Protein 3PJ0 (pdb70)

Radius of gyration: 49.43 Å; Cα contacts (8 Å, |Δi|>4): 3106; chains: 4; bounding box: 150×58×115 Å

InterPro domains:
  IPR001597 Aromatic amino acid beta-eliminating lyase/threonine aldolase [PF01212] (38-290)
  IPR015421 Pyridoxal phosphate-dependent transferase, major domain [G3DSA:3.40.640.10] (1-254)
  IPR015422 Pyridoxal phosphate-dependent transferase, small domain [G3DSA:3.90.1150.10] (255-358)
  IPR015424 Pyridoxal phosphate-dependent transferase [SSF53383] (33-311)

B-factor: mean 18.96, std 9.07, range [4.99, 57.11]

Solvent-accessible surface area: 55203 Å² total

Organism: Listeria monocytogenes serovar 1/2a (strain ATCC BAA-679 / EGD-e) (NCBI:txid169963)

Secondary structure (DSSP, 8-state):
--HHHHHHHHT-SEESSSSS--BHHHHHHHTTTS-TTPBPPBTTBSHHHHHHHHHHHHHHT-SEEEEES----HHHHHHHHHHHHT--EEEE-TT-HHHHSSTTHHHHHH--EEEEPS-TTS---HHHHHT-SS--SEEEEESSBGGGTSB---HHHHHHHHHHHHHHT-EEEEEETT-GGGHHHHT--HHHHHTT-SEEEEE------SS-EEEEE-HHHHHHHHHHHHHTT---S--HHHHHHHHHHHHHHTT--HHHHHHHHHHHHHHTSTTEEEESSS-S---EEEESS-HHHHHHHHHHHHHHH-EE--S--EEEETTEEEEE----TTGGGS-HHHHHHHHHHHHHH-/--HHHHHHHHH-SEESSBSS--BHHHHHHHHTTS-TTPBPPBTTBSHHHHHHHHHHHHHHT-SEEEEES----HHHHHHHHHHHHT--EEEE-TT-HHHHSSTTHHHHHH--EEEEPS-TTS---HHHHHTT-S--SEEEEESSBGGGTSB---HHHHHHHHHHHHHHT-EEEEEETTHHHHHHHHT--HHHHHTT-SEEEEE------SS-EEEEE-HHHHHHHHHHHHHTT---S--HHHHHHHHHHHHHHTT--HHHHHHHHHHHHHHTSTTEEEESSS-S---EEEESS-HHHHHHHHHHHHHHH-EE--S--EEEETTEEEEE--B-TTGGGS-HHHHHHHHHHHHHH-/-THHHHHHT-SEESSBSS--BHHHHHHHHTTS-TTPBPPBTTBSHHHHHHHHHHHHHHT-SEEEEES----HHHHHHHHHHHHT--EEEE-TT-HHHHSSTTHHHHHH--EEEEPS-TTS---HHHHHT--S--SEEEEESSBGGGTSB---HHHHHHHHHHHHHHT-EEEEEETT-GGGHHHHT--HHHHHTT-SEEEEE------SS-EEEEE-HHHHHHHHHHHHHTT---S--HHHHHHHHHHHHHHTT--HHHHHHHHHHHHHHTSTTEEEESSS-S---EEEESS-HHHHHHHHHHHHHHH-EE--S--EEEETTEEEEE--B-TTGGGS-HHHHHHHHHHH-/--HHHHHHHHH-SEESSBSS--BHHHHHHHTTTS-TTPBPPBTTBSHHHHHHHHHHHHHHT-SEEEEES----HHHHHHHHHHHHT--EEEE-TT-HHHHSSTTHHHHHH--EEEEPS-TTS---HHHHHT-SS--SEEEEESSBGGGTSB---HHHHHHHHHHHHHHT-EEEEEETT-GGGHHHHT--HHHHHTT-SEEEEE------SS-EEEEE-HHHHHHHHHHHHHTT---S--HHHHHHHHHHHHHHTT--HHHHHHHHHHHHHHTSTTEEEESSS-S---EEEESS-HHHHHHHHHHHHHHH-EE--S--EEEETTEEEEE--B-GGGGGS-HHHHHHHHHHHHHH-

Nearest PDB structures (foldseek):
  3pj0-assembly1_A  TM=9.987E-01  e=4.127E-66  Listeria monocytogenes
  3lws-assembly3_E  TM=9.883E-01  e=2.565E-49  Exiguobacterium sibiricum 255-15
  1lw5-assembly1_B  TM=8.109E-01  e=2.957E-19  Thermotoga maritima
  1jg8-assembly1_C  TM=8.253E-01  e=4.109E-19  Thermotoga maritima
  8pum-assembly1_A  TM=7.975E-01  e=2.128E-19  Mus musculus

Sequence (1411 aa):
GGTNTLKTSYQKKTPYKLGGNGPRRNVGVLTEALQNIDDNLESDIYGNGAVIEDFETKIAKILGKQSSAVFFPPSGTAQQIALRIWADRKKEENRRVAYHPLSHLEIHEQDGLKELQQITPLLLGTANQLLTIDDDIKSLREPVSSVLIELPQREIGGQLPAFEELEKISEYCHEQGISLHLDGARLWEITPFYQKSAEEICALFDSVYVSFYGIGGIAGAILAGNDDDFVQEAKIWKRRYGGDLISLYPYYILSADYYFEKRIGKAEYFEAAKGLLAERFNSSCSSGVKTVPEVPVSNFHVYFENSADEIGAILTKIQDEETGVGIISGYLQEEKSSADVCAFEVSSVGDAFAEIPAKNLELVFRCLEKELGTNTLKTSYQKKTPYKLGGNGPRNVGVLTEALQNIDDNLESDIYGNGAVIEDFETKIAKILGKQSSAVFFPSGTAQQIALRIWADRKKENRRVAYHPLSHLEIHEQDGLKELQQITPLLLGTTANQLLTIDDIKSSLREPVSSSVLIELPQREIGGQLPAFEEEELLEKISEEYCHEEQGISLHLDGARLWEITPFYQKSAEEICALFDDSVYVSFYGIGGIAAGAILAGNDDFVQEAKIIWKRRYGGDLISSLYPYYILSADYYFEKRIGKAEYFEEAAKGLAERFNSSCSGVKKTVPEVPVSNFHVYFENSADEIGAILTKIQDEETGVGISGYLQEKSADVCAFEVSVGDAFAEIPAKNLEELVFRCLLEKELNTLKTSYQKTPYKLGGNGPRRNVGVLTTEALQNIDDNLESDIYGNGAVIEDFETKIAKILGKQSSAVFFPSGTAQQIALRIWADRKENRRVAYHPPLSHLEIHEQDGLKELQQITPLLLGTANQLLTIDDIKSLREPVSSSVLIELPQREIGGQLPAFEEELEKISEYCHEQGISLHLDGARLWEITPFYQKSAEEICALFDSVYVSFYGIGGIAGAILAGNDDDFVVQEAKIWKRRYGGDLISLYPYYILSADYYFEKRIGKAEYFEAAKGLAERFNSCSGVKTVPEVPVSNFHVYFENSADEIGAILTKKIQDETGVVGISGYLQEKSADVCAFEVSVGDAFAEIPAKNLELVFRCLEGTNTLKTSYQQKTPYKLGGNGPRRNVGVLTEALQNIDDNLESDIYGNGAVIEDFETKIAKILGKQSSAVFFPSGTAQQIALRIWADRKKENRRRVAYHPLSHLEIHEQDGLKELQQITPLLLGTTANQLLTIDDIKSLREPVSSSVLIELPQREIGGQLPAFEELEKISEYCHEEQGISLHLDGARLWEITPFYQKSAEEICALFDSVYVSSFYGIGGIAGAILAGNDDFVQEAKIWKRRYGGDLLISLYPYYILSADYYFEKRIGKAEYFEAAKGLLAERRFNSCSGVKTVPEVPVSNFHVYFENSADEIGAILTKIQDETGVGISGYLQEKSADVCAFEVSVGDAFAEIPAKNLELVFRCLLEKEL

Structure (mmCIF, N/CA/C/O backbone):
data_3PJ0
#
_entry.id   3PJ0
#
_cell.length_a   85.593
_cell.length_b   96.642
_cell.length_c   99.478
_cell.angle_alpha   90.000
_cell.angle_beta   110.810
_cell.angle_gamma   90.000
#
_symmetry.space_group_name_H-M   'P 1 21 1'
#
loop_
_entity.id
_entity.type
_entity.pdbx_description
1 polymer 'Lmo0305 protein'
2 non-polymer (4R)-2-METHYLPENTANE-2,4-DIOL
3 non-polymer 'SODIUM ION'
4 non-polymer 'CHLORIDE ION'
5 non-polymer (4S)-2-METHYL-2,4-PENTANEDIOL
6 water water
#
loop_
_atom_site.group_PDB
_atom_site.id
_atom_site.type_symbol
_atom_site.label_atom_id
_atom_site.label_alt_id
_atom_site.label_comp_id
_atom_site.label_asym_id
_atom_site.label_entity_id
_atom_site.label_seq_id
_atom_site.pdbx_PDB_ins_code
_atom_site.Cartn_x
_atom_site.Cartn_y
_atom_site.Cartn_z
_atom_site.occupancy
_atom_site.B_iso_or_equiv
_atom_site.auth_seq_id
_atom_site.auth_comp_id
_atom_site.auth_asym_id
_atom_site.auth_atom_id
_atom_site.pdbx_PDB_model_num
ATOM 1 N N A GLY A 1 1 ? 39.150 70.807 46.662 0.50 36.49 0 GLY A N 1
ATOM 2 N N B GLY A 1 1 ? 41.221 71.577 47.281 0.50 37.98 0 GLY A N 1
ATOM 3 C CA A GLY A 1 1 ? 40.286 70.420 47.555 0.50 36.83 0 GLY A CA 1
ATOM 4 C CA B GLY A 1 1 ? 40.317 70.429 47.560 0.50 37.20 0 GLY A CA 1
ATOM 5 C C A GLY A 1 1 ? 40.967 69.147 47.082 0.50 36.31 0 GLY A C 1
ATOM 6 C C B GLY A 1 1 ? 40.955 69.138 47.089 0.50 36.55 0 GLY A C 1
ATOM 7 O O A GLY A 1 1 ? 40.814 68.755 45.926 0.50 35.89 0 GLY A O 1
ATOM 8 O O B GLY A 1 1 ? 40.760 68.725 45.946 0.50 36.07 0 GLY A O 1
ATOM 17 N N . THR A 1 3 ? 40.434 65.931 47.804 1.00 31.63 2 THR A N 1
ATOM 18 C CA . THR A 1 3 ? 39.466 64.902 47.453 1.00 29.99 2 THR A CA 1
ATOM 19 C C . THR A 1 3 ? 39.064 64.905 45.971 1.00 29.12 2 THR A C 1
ATOM 20 O O . THR A 1 3 ? 39.179 63.875 45.293 1.00 27.44 2 THR A O 1
ATOM 24 N N . ASN A 1 4 ? 38.608 66.058 45.479 1.00 28.05 3 ASN A N 1
ATOM 25 C CA . ASN A 1 4 ? 38.137 66.152 44.100 1.00 27.53 3 ASN A CA 1
ATOM 26 C C . ASN A 1 4 ? 39.279 66.121 43.067 1.00 26.80 3 ASN A C 1
ATOM 27 O O . ASN A 1 4 ? 39.124 65.570 41.982 1.00 25.53 3 ASN A O 1
ATOM 32 N N . THR A 1 5 ? 40.411 66.722 43.416 1.00 26.37 4 THR A N 1
ATOM 33 C CA . THR A 1 5 ? 41.590 66.732 42.545 1.00 26.22 4 THR A CA 1
ATOM 34 C C . THR A 1 5 ? 42.096 65.285 42.339 1.00 24.74 4 THR A C 1
ATOM 35 O O . THR A 1 5 ? 42.393 64.875 41.200 1.00 23.61 4 THR A O 1
ATOM 39 N N . LEU A 1 6 ? 42.171 64.514 43.429 1.00 23.64 5 LEU A N 1
ATOM 40 C CA . LEU A 1 6 ? 42.596 63.100 43.354 1.00 22.55 5 LEU A CA 1
ATOM 41 C C . LEU A 1 6 ? 41.617 62.278 42.532 1.00 22.62 5 LEU A C 1
ATOM 42 O O . LEU A 1 6 ? 42.015 61.485 41.686 1.00 21.80 5 LEU A O 1
ATOM 47 N N . LYS A 1 7 ? 40.323 62.461 42.800 1.00 23.25 6 LYS A N 1
ATOM 48 C CA . LYS A 1 7 ? 39.253 61.748 42.076 1.00 23.04 6 LYS A CA 1
ATOM 49 C C . LYS A 1 7 ? 39.379 61.989 40.567 1.00 22.69 6 LYS A C 1
ATOM 50 O O . LYS A 1 7 ? 39.339 61.054 39.770 1.00 21.15 6 LYS A O 1
ATOM 56 N N . THR A 1 8 ? 39.527 63.254 40.191 1.00 22.76 7 THR A N 1
ATOM 57 C CA . THR A 1 8 ? 39.632 63.656 38.789 1.00 23.34 7 THR A CA 1
ATOM 58 C C . THR A 1 8 ? 40.885 63.097 38.144 1.00 23.10 7 THR A C 1
ATOM 59 O O . THR A 1 8 ? 40.832 62.579 37.030 1.00 23.21 7 THR A O 1
ATOM 63 N N . SER A 1 9 ? 42.007 63.185 38.856 1.00 22.76 8 SER A N 1
ATOM 64 C CA . SER A 1 9 ? 43.272 62.641 38.364 1.00 22.91 8 SER A CA 1
ATOM 65 C C . SER A 1 9 ? 43.177 61.135 38.099 1.00 22.32 8 SER A C 1
ATOM 66 O O . SER A 1 9 ? 43.670 60.620 37.082 1.00 22.43 8 SER A O 1
ATOM 69 N N . TYR A 1 10 ? 42.560 60.434 39.036 1.00 21.77 9 TYR A N 1
ATOM 70 C CA . TYR A 1 10 ? 42.401 58.971 38.952 1.00 21.08 9 TYR A CA 1
ATOM 71 C C . TYR A 1 10 ? 41.491 58.592 37.803 1.00 21.45 9 TYR A C 1
ATOM 72 O O . TYR A 1 10 ? 41.809 57.682 37.007 1.00 20.18 9 TYR A O 1
ATOM 81 N N . GLN A 1 11 ? 40.349 59.273 37.729 1.00 21.16 10 GLN A N 1
ATOM 82 C CA . GLN A 1 11 ? 39.397 59.023 36.657 1.00 22.06 10 GLN A CA 1
ATOM 83 C C . GLN A 1 11 ? 40.004 59.203 35.237 1.00 22.40 10 GLN A C 1
ATOM 84 O O . GLN A 1 11 ? 39.617 58.468 34.330 1.00 23.60 10 GLN A O 1
ATOM 95 N N . LYS A 1 12 ? 40.999 60.079 35.079 1.00 22.35 11 LYS A N 1
ATOM 96 C CA A LYS A 1 12 ? 41.624 60.353 33.782 0.50 22.91 11 LYS A CA 1
ATOM 97 C CA B LYS A 1 12 ? 41.605 60.337 33.763 0.50 23.05 11 LYS A CA 1
ATOM 98 C C . LYS A 1 12 ? 42.708 59.356 33.375 1.00 22.68 11 LYS A C 1
ATOM 99 O O . LYS A 1 12 ? 43.181 59.381 32.228 1.00 22.83 11 LYS A O 1
ATOM 110 N N . THR A 1 13 ? 43.127 58.487 34.294 1.00 21.19 12 THR A N 1
ATOM 111 C CA . THR A 1 13 ? 44.232 57.575 33.968 1.00 20.03 12 THR A CA 1
ATOM 112 C C . THR A 1 13 ? 43.802 56.482 33.006 1.00 20.15 12 THR A C 1
ATOM 113 O O . THR A 1 13 ? 42.727 55.910 33.167 1.00 19.52 12 THR A O 1
ATOM 117 N N . PRO A 1 14 ? 44.630 56.197 31.989 1.00 20.62 13 PRO A N 1
ATOM 118 C CA . PRO A 1 14 ? 44.260 55.123 31.081 1.00 20.11 13 PRO A CA 1
ATOM 119 C C . PRO A 1 14 ? 44.490 53.744 31.714 1.00 19.41 13 PRO A C 1
ATOM 120 O O . PRO A 1 14 ? 43.768 52.783 31.393 1.00 18.76 13 PRO A O 1
ATOM 124 N N . TYR A 1 15 ? 45.469 53.659 32.618 1.00 18.09 14 TYR A N 1
ATOM 125 C CA . TYR A 1 15 ? 45.778 52.422 33.304 1.00 17.85 14 TYR A CA 1
ATOM 126 C C . TYR A 1 15 ? 45.406 52.470 34.797 1.00 16.49 14 TYR A C 1
ATOM 127 O O . TYR A 1 15 ? 45.354 53.540 35.405 1.00 16.00 14 TYR A O 1
ATOM 136 N N . LYS A 1 16 ? 45.174 51.295 35.379 1.00 15.86 15 LYS A N 1
ATOM 137 C CA . LYS A 1 16 ? 44.794 51.185 36.789 1.00 14.47 15 LYS A CA 1
ATOM 138 C C . LYS A 1 16 ? 45.533 50.022 37.477 1.00 13.86 15 LYS A C 1
ATOM 139 O O . LYS A 1 16 ? 45.666 48.943 36.898 1.00 12.71 15 LYS A O 1
ATOM 145 N N . LEU A 1 17 ? 46.019 50.238 38.702 1.00 13.54 16 LEU A N 1
ATOM 146 C CA . LEU A 1 17 ? 46.600 49.140 39.454 1.00 13.60 16 LEU A CA 1
ATOM 147 C C . LEU A 1 17 ? 45.463 48.168 39.825 1.00 12.94 16 LEU A C 1
ATOM 148 O O . LEU A 1 17 ? 45.597 46.961 39.698 1.00 13.39 16 LEU A O 1
ATOM 153 N N . GLY A 1 18 ? 44.326 48.707 40.259 1.00 13.28 17 GLY A N 1
ATOM 154 C CA . GLY A 1 18 ? 43.219 47.872 40.700 1.00 13.05 17 GLY A CA 1
ATOM 155 C C . GLY A 1 18 ? 42.101 47.642 39.711 1.00 13.29 17 GLY A C 1
ATOM 156 O O . GLY A 1 18 ? 41.971 48.365 38.709 1.00 14.20 17 GLY A O 1
ATOM 157 N N . GLY A 1 19 ? 41.295 46.626 40.004 1.00 13.33 18 GLY A N 1
ATOM 158 C CA . GLY A 1 19 ? 40.093 46.335 39.230 1.00 13.30 18 GLY A CA 1
ATOM 159 C C . GLY A 1 19 ? 40.211 45.623 37.902 1.00 14.56 18 GLY A C 1
ATOM 160 O O . GLY A 1 19 ? 41.293 45.161 37.507 1.00 12.83 18 GLY A O 1
ATOM 161 N N . ASN A 1 20 ? 39.065 45.556 37.212 1.00 15.15 19 ASN A N 1
ATOM 162 C CA . ASN A 1 20 ? 38.935 44.882 35.918 1.00 16.12 19 ASN A CA 1
ATOM 163 C C . ASN A 1 20 ? 38.483 45.823 34.828 1.00 16.50 19 ASN A C 1
ATOM 164 O O . ASN A 1 20 ? 37.763 45.416 33.916 1.00 19.03 19 ASN A O 1
ATOM 169 N N . GLY A 1 21 ? 38.869 47.081 34.908 1.00 16.66 20 GLY A N 1
ATOM 170 C CA . GLY A 1 21 ? 38.471 48.052 33.917 1.00 16.54 20 GLY A CA 1
ATOM 171 C C . GLY A 1 21 ? 37.092 48.652 34.170 1.00 15.79 20 GLY A C 1
ATOM 172 O O . GLY A 1 21 ? 36.427 48.325 35.148 1.00 14.04 20 GLY A O 1
ATOM 173 N N . PRO A 1 22 ? 36.648 49.502 33.256 1.00 15.53 21 PRO A N 1
ATOM 174 C CA . PRO A 1 22 ? 35.360 50.191 33.462 1.00 15.73 21 PRO A CA 1
ATOM 175 C C . PRO A 1 22 ? 34.110 49.324 33.640 1.00 14.02 21 PRO A C 1
ATOM 176 O O . PRO A 1 22 ? 33.961 48.328 32.946 1.00 13.62 21 PRO A O 1
ATOM 180 N N . ARG A 1 23 ? 33.235 49.701 34.576 1.00 12.73 22 ARG A N 1
ATOM 181 C CA A ARG A 1 23 ? 31.960 49.025 34.775 0.50 12.77 22 ARG A CA 1
ATOM 182 C CA B ARG A 1 23 ? 31.960 49.013 34.754 0.50 12.88 22 ARG A CA 1
ATOM 183 C C . ARG A 1 23 ? 30.994 49.726 33.834 1.00 12.13 22 ARG A C 1
ATOM 184 O O . ARG A 1 23 ? 30.381 50.720 34.204 1.00 11.43 22 ARG A O 1
ATOM 199 N N . ASN A 1 24 ? 30.918 49.239 32.608 1.00 11.69 23 ASN A N 1
ATOM 200 C CA . ASN A 1 24 ? 30.059 49.843 31.587 1.00 11.24 23 ASN A CA 1
ATOM 201 C C . ASN A 1 24 ? 29.181 48.814 30.933 1.00 10.55 23 ASN A C 1
ATOM 202 O O . ASN A 1 24 ? 29.297 47.623 31.221 1.00 10.73 23 ASN A O 1
ATOM 207 N N . VAL A 1 25 ? 28.293 49.258 30.047 1.00 10.75 24 VAL A N 1
ATOM 208 C CA . VAL A 1 25 ? 27.348 48.320 29.400 1.00 10.81 24 VAL A CA 1
ATOM 209 C C . VAL A 1 25 ? 28.026 47.209 28.580 1.00 10.89 24 VAL A C 1
ATOM 210 O O . VAL A 1 25 ? 27.529 46.076 28.514 1.00 10.93 24 VAL A O 1
ATOM 214 N N . GLY A 1 26 ? 29.184 47.535 28.017 1.00 11.72 25 GLY A N 1
ATOM 215 C CA . GLY A 1 26 ? 30.047 46.566 27.296 1.00 12.58 25 GLY A CA 1
ATOM 216 C C . GLY A 1 26 ? 30.380 45.307 28.090 1.00 12.42 25 GLY A C 1
ATOM 217 O O . GLY A 1 26 ? 30.629 44.251 27.515 1.00 13.01 25 GLY A O 1
ATOM 218 N N . VAL A 1 27 ? 30.358 45.390 29.422 1.00 11.69 26 VAL A N 1
ATOM 219 C CA . VAL A 1 27 ? 30.618 44.215 30.244 1.00 11.31 26 VAL A CA 1
ATOM 220 C C . VAL A 1 27 ? 29.505 43.178 29.992 1.00 11.06 26 VAL A C 1
ATOM 221 O O . VAL A 1 27 ? 29.750 41.968 29.866 1.00 11.60 26 VAL A O 1
ATOM 225 N N . LEU A 1 28 ? 28.274 43.664 29.890 1.00 10.54 27 LEU A N 1
ATOM 226 C CA . LEU A 1 28 ? 27.110 42.804 29.620 1.00 10.08 27 LEU A CA 1
ATOM 227 C C . LEU A 1 28 ? 27.077 42.330 28.162 1.00 10.54 27 LEU A C 1
ATOM 228 O O . LEU A 1 28 ? 26.857 41.151 27.880 1.00 9.27 27 LEU A O 1
ATOM 233 N N . THR A 1 29 ? 27.267 43.244 27.222 1.00 11.23 28 THR A N 1
ATOM 234 C CA . THR A 1 29 ? 27.203 42.860 25.799 1.00 12.02 28 THR A CA 1
ATOM 235 C C . THR A 1 29 ? 28.288 41.805 25.490 1.00 12.28 28 THR A C 1
ATOM 236 O O . THR A 1 29 ? 28.018 40.838 24.765 1.00 11.85 28 THR A O 1
ATOM 240 N N . GLU A 1 30 ? 29.473 41.937 26.087 1.00 12.13 29 GLU A N 1
ATOM 241 C CA . GLU A 1 30 ? 30.525 40.909 25.888 1.00 12.19 29 GLU A CA 1
ATOM 242 C C . GLU A 1 30 ? 30.039 39.539 26.379 1.00 11.93 29 GLU A C 1
ATOM 243 O O . GLU A 1 30 ? 30.224 38.508 25.699 1.00 10.94 29 GLU A O 1
ATOM 249 N N . ALA A 1 31 ? 29.398 39.519 27.550 1.00 11.16 30 ALA A N 1
ATOM 250 C CA . ALA A 1 31 ? 28.900 38.269 28.106 1.00 10.95 30 ALA A CA 1
ATOM 251 C C . ALA A 1 31 ? 27.829 37.621 27.229 1.00 11.32 30 ALA A C 1
ATOM 252 O O . ALA A 1 31 ? 27.682 36.397 27.256 1.00 11.71 30 ALA A O 1
ATOM 254 N N . LEU A 1 32 ? 27.090 38.421 26.475 1.00 10.51 31 LEU A N 1
ATOM 255 C CA . LEU A 1 32 ? 25.996 37.897 25.636 1.00 11.26 31 LEU A CA 1
ATOM 256 C C . LEU A 1 32 ? 26.432 37.479 24.236 1.00 11.57 31 LEU A C 1
ATOM 257 O O . LEU A 1 32 ? 25.618 36.988 23.464 1.00 11.76 31 LEU A O 1
ATOM 262 N N . GLN A 1 33 ? 27.717 37.644 23.914 1.00 11.90 32 GLN A N 1
ATOM 263 C CA . GLN A 1 33 ? 28.179 37.344 22.553 1.00 12.83 32 GLN A CA 1
ATOM 264 C C . GLN A 1 33 ? 27.887 35.925 22.134 1.00 12.20 32 GLN A C 1
ATOM 265 O O . GLN A 1 33 ? 27.469 35.697 20.994 1.00 11.38 32 GLN A O 1
ATOM 271 N N . ASN A 1 34 ? 28.159 34.973 23.026 1.00 12.39 33 ASN A N 1
ATOM 272 C CA . ASN A 1 34 ? 27.981 33.551 22.680 1.00 12.86 33 ASN A CA 1
ATOM 273 C C . ASN A 1 34 ? 26.616 32.956 23.030 1.00 12.40 33 ASN A C 1
ATOM 274 O O . ASN A 1 34 ? 26.416 31.755 22.875 1.00 13.24 33 ASN A O 1
ATOM 279 N N . ILE A 1 35 ? 25.685 33.795 23.466 1.00 12.82 34 ILE A N 1
ATOM 280 C CA . ILE A 1 35 ? 24.356 33.360 23.913 1.00 12.35 34 ILE A CA 1
ATOM 281 C C . ILE A 1 35 ? 23.327 33.503 22.784 1.00 13.07 34 ILE A C 1
ATOM 282 O O . ILE A 1 35 ? 23.260 34.521 22.113 1.00 13.87 34 ILE A O 1
ATOM 287 N N . ASP A 1 36 ? 22.528 32.462 22.591 1.00 13.71 35 ASP A N 1
ATOM 288 C CA . ASP A 1 36 ? 21.489 32.434 21.562 1.00 15.10 35 ASP A CA 1
ATOM 289 C C . ASP A 1 36 ? 20.311 33.323 21.988 1.00 14.95 35 ASP A C 1
ATOM 290 O O . ASP A 1 36 ? 19.836 33.224 23.121 1.00 14.61 35 ASP A O 1
ATOM 295 N N . ASP A 1 37 ? 19.882 34.236 21.115 1.00 14.93 36 ASP A N 1
ATOM 296 C CA . ASP A 1 37 ? 18.741 35.109 21.449 1.00 14.80 36 ASP A CA 1
ATOM 297 C C . ASP A 1 37 ? 17.466 34.323 21.775 1.00 14.82 36 ASP A C 1
ATOM 298 O O . ASP A 1 37 ? 16.562 34.850 22.442 1.00 13.56 36 ASP A O 1
ATOM 303 N N . ASN A 1 38 ? 17.378 33.085 21.291 1.00 14.72 37 ASN A N 1
ATOM 304 C CA . ASN A 1 38 ? 16.221 32.230 21.564 1.00 15.32 37 ASN A CA 1
ATOM 305 C C . ASN A 1 38 ? 16.288 31.494 22.883 1.00 14.11 37 ASN A C 1
ATOM 306 O O . ASN A 1 38 ? 15.350 30.767 23.205 1.00 13.10 37 ASN A O 1
ATOM 311 N N . LEU A 1 39 ? 17.368 31.682 23.658 1.00 12.85 38 LEU A N 1
ATOM 312 C CA . LEU A 1 39 ? 17.482 31.034 24.956 1.00 13.08 38 LEU A CA 1
ATOM 313 C C . LEU A 1 39 ? 16.382 31.553 25.857 1.00 13.04 38 LEU A C 1
ATOM 314 O O . LEU A 1 39 ? 16.223 32.767 26.003 1.00 12.03 38 LEU A O 1
ATOM 319 N N . GLU A 1 40 ? 15.631 30.633 26.463 1.00 12.99 39 GLU A N 1
ATOM 320 C CA . GLU A 1 40 ? 14.519 31.030 27.285 1.00 13.91 39 GLU A CA 1
ATOM 321 C C . GLU A 1 40 ? 14.970 31.566 28.634 1.00 12.38 39 GLU A C 1
ATOM 322 O O . GLU A 1 40 ? 15.871 31.050 29.264 1.00 12.20 39 GLU A O 1
ATOM 328 N N . SER A 1 41 ? 14.272 32.601 29.069 1.00 12.06 40 SER A N 1
ATOM 329 C CA . SER A 1 41 ? 14.478 33.153 30.363 1.00 11.68 40 SER A CA 1
ATOM 330 C C . SER A 1 41 ? 14.067 32.158 31.444 1.00 11.07 40 SER A C 1
ATOM 331 O O . SER A 1 41 ? 13.146 31.336 31.261 1.00 11.04 40 SER A O 1
ATOM 334 N N . ASP A 1 42 ? 14.767 32.266 32.565 1.00 10.96 41 ASP A N 1
ATOM 335 C CA . ASP A 1 42 ? 14.340 31.623 33.799 1.00 11.50 41 ASP A CA 1
ATOM 336 C C . ASP A 1 42 ? 12.985 32.287 34.157 1.00 12.16 41 ASP A C 1
ATOM 337 O O . ASP A 1 42 ? 12.696 33.415 33.700 1.00 12.82 41 ASP A O 1
ATOM 342 N N . ILE A 1 43 ? 12.164 31.593 34.952 1.00 11.79 42 ILE A N 1
ATOM 343 C CA . ILE A 1 43 ? 10.855 32.064 35.375 1.00 11.95 42 ILE A CA 1
ATOM 344 C C . ILE A 1 43 ? 10.692 31.828 36.902 1.00 11.86 42 ILE A C 1
ATOM 345 O O . ILE A 1 43 ? 10.577 30.676 37.356 1.00 10.54 42 ILE A O 1
ATOM 350 N N . TYR A 1 44 ? 10.742 32.914 37.673 1.00 10.93 43 TYR A N 1
ATOM 351 C CA . TYR A 1 44 ? 10.599 32.870 39.139 1.00 11.35 43 TYR A CA 1
ATOM 352 C C . TYR A 1 44 ? 11.364 31.723 39.786 1.00 11.13 43 TYR A C 1
ATOM 353 O O . TYR A 1 44 ? 10.779 30.876 40.467 1.00 9.98 43 TYR A O 1
ATOM 362 N N . GLY A 1 45 ? 12.678 31.687 39.550 1.00 11.48 44 GLY A N 1
ATOM 363 C CA . GLY A 1 45 ? 13.526 30.685 40.164 1.00 12.32 44 GLY A CA 1
ATOM 364 C C . GLY A 1 45 ? 13.665 29.325 39.491 1.00 13.53 44 GLY A C 1
ATOM 365 O O . GLY A 1 45 ? 14.454 28.511 39.945 1.00 13.56 44 GLY A O 1
ATOM 366 N N . ASN A 1 46 ? 12.955 29.110 38.388 1.00 14.16 45 ASN A N 1
ATOM 367 C CA . ASN A 1 46 ? 12.983 27.843 37.678 1.00 15.33 45 ASN A CA 1
ATOM 368 C C . ASN A 1 46 ? 13.417 28.021 36.240 1.00 14.33 45 ASN A C 1
ATOM 369 O O . ASN A 1 46 ? 13.353 29.106 35.708 1.00 13.50 45 ASN A O 1
ATOM 374 N N . GLY A 1 47 ? 13.817 26.930 35.608 1.00 14.09 46 GLY A N 1
ATOM 375 C CA . GLY A 1 47 ? 14.270 26.977 34.229 1.00 13.96 46 GLY A CA 1
ATOM 376 C C . GLY A 1 47 ? 15.733 26.624 34.081 1.00 13.75 46 GLY A C 1
ATOM 377 O O . GLY A 1 47 ? 16.553 26.939 34.949 1.00 12.51 46 GLY A O 1
ATOM 378 N N . ALA A 1 48 ? 16.095 26.034 32.946 1.00 14.06 47 ALA A N 1
ATOM 379 C CA . ALA A 1 48 ? 17.482 25.595 32.771 1.00 13.53 47 ALA A CA 1
ATOM 380 C C . ALA A 1 48 ? 18.536 26.665 33.054 1.00 13.30 47 ALA A C 1
ATOM 381 O O . ALA A 1 48 ? 19.530 26.378 33.707 1.00 13.39 47 ALA A O 1
ATOM 383 N N . VAL A 1 49 ? 18.327 27.901 32.594 1.00 12.16 48 VAL A N 1
ATOM 384 C CA . VAL A 1 49 ? 19.388 28.901 32.733 1.00 12.01 48 VAL A CA 1
ATOM 385 C C . VAL A 1 49 ? 19.783 29.115 34.207 1.00 11.25 48 VAL A C 1
ATOM 386 O O . VAL A 1 49 ? 20.969 29.167 34.497 1.00 10.48 48 VAL A O 1
ATOM 390 N N . ILE A 1 50 ? 18.804 29.176 35.115 1.00 10.41 49 ILE A N 1
ATOM 391 C CA . ILE A 1 50 ? 19.098 29.356 36.531 1.00 11.08 49 ILE A CA 1
ATOM 392 C C . ILE A 1 50 ? 19.452 28.033 37.215 1.00 11.73 49 ILE A C 1
ATOM 393 O O . ILE A 1 50 ? 20.421 27.956 37.977 1.00 12.24 49 ILE A O 1
ATOM 402 N N . GLU A 1 51 ? 18.697 26.982 36.936 1.00 12.85 50 GLU A N 1
ATOM 403 C CA . GLU A 1 51 ? 18.936 25.678 37.575 1.00 13.25 50 GLU A CA 1
ATOM 404 C C . GLU A 1 51 ? 20.297 25.093 37.248 1.00 12.98 50 GLU A C 1
ATOM 405 O O . GLU A 1 51 ? 20.960 24.541 38.139 1.00 12.44 50 GLU A O 1
ATOM 411 N N . ASP A 1 52 ? 20.724 25.202 35.988 1.00 12.95 51 ASP A N 1
ATOM 412 C CA . ASP A 1 52 ? 22.034 24.709 35.602 1.00 13.94 51 ASP A CA 1
ATOM 413 C C . ASP A 1 52 ? 23.154 25.475 36.319 1.00 13.41 51 ASP A C 1
ATOM 414 O O . ASP A 1 52 ? 24.140 24.870 36.712 1.00 12.78 51 ASP A O 1
ATOM 419 N N . PHE A 1 53 ? 23.005 26.796 36.477 1.00 12.06 52 PHE A N 1
ATOM 420 C CA . PHE A 1 53 ? 24.052 27.575 37.138 1.00 11.68 52 PHE A CA 1
ATOM 421 C C . PHE A 1 53 ? 24.108 27.231 38.618 1.00 10.61 52 PHE A C 1
ATOM 422 O O . PHE A 1 53 ? 25.192 27.070 39.190 1.00 10.22 52 PHE A O 1
ATOM 430 N N . GLU A 1 54 ? 22.952 27.121 39.250 1.00 11.13 53 GLU A N 1
ATOM 431 C CA . GLU A 1 54 ? 22.910 26.706 40.665 1.00 11.10 53 GLU A CA 1
ATOM 432 C C . GLU A 1 54 ? 23.585 25.336 40.859 1.00 11.04 53 GLU A C 1
ATOM 433 O O . GLU A 1 54 ? 24.439 25.163 41.727 1.00 10.68 53 GLU A O 1
ATOM 439 N N . THR A 1 55 ? 23.227 24.379 40.013 1.00 11.49 54 THR A N 1
ATOM 440 C CA . THR A 1 55 ? 23.810 22.997 40.113 1.00 11.85 54 THR A CA 1
ATOM 441 C C . THR A 1 55 ? 25.334 23.012 39.943 1.00 11.42 54 THR A C 1
ATOM 442 O O . THR A 1 55 ? 26.060 22.367 40.687 1.00 11.22 54 THR A O 1
ATOM 446 N N . LYS A 1 56 ? 25.809 23.807 38.995 1.00 12.05 55 LYS A N 1
ATOM 447 C CA . LYS A 1 56 ? 27.241 23.946 38.730 1.00 11.82 55 LYS A CA 1
ATOM 448 C C . LYS A 1 56 ? 28.044 24.536 39.900 1.00 11.83 55 LYS A C 1
ATOM 449 O O . LYS A 1 56 ? 29.119 24.029 40.255 1.00 11.17 55 LYS A O 1
ATOM 455 N N . ILE A 1 57 ? 27.539 25.615 40.484 1.00 10.74 56 ILE A N 1
ATOM 456 C CA . ILE A 1 57 ? 28.244 26.256 41.590 1.00 11.00 56 ILE A CA 1
ATOM 457 C C . ILE A 1 57 ? 28.096 25.390 42.839 1.00 10.92 56 ILE A C 1
ATOM 458 O O . ILE A 1 57 ? 29.043 25.244 43.609 1.00 11.32 56 ILE A O 1
ATOM 463 N N . ALA A 1 58 ? 26.942 24.755 43.020 1.00 11.24 57 ALA A N 1
ATOM 464 C CA . ALA A 1 58 ? 26.794 23.853 44.158 1.00 11.82 57 ALA A CA 1
ATOM 465 C C . ALA A 1 58 ? 27.862 22.751 44.086 1.00 12.69 57 ALA A C 1
ATOM 466 O O . ALA A 1 58 ? 28.485 22.452 45.088 1.00 12.93 57 ALA A O 1
ATOM 468 N N . LYS A 1 59 ? 28.086 22.175 42.906 1.00 13.18 58 LYS A N 1
ATOM 469 C CA . LYS A 1 59 ? 29.106 21.126 42.744 1.00 14.26 58 LYS A CA 1
ATOM 470 C C . LYS A 1 59 ? 30.539 21.652 43.031 1.00 13.56 58 LYS A C 1
ATOM 471 O O . LYS A 1 59 ? 31.338 20.993 43.709 1.00 12.26 58 LYS A O 1
ATOM 477 N N . ILE A 1 60 ? 30.841 22.854 42.537 1.00 12.99 59 ILE A N 1
ATOM 478 C CA . ILE A 1 60 ? 32.146 23.501 42.793 1.00 12.68 59 ILE A CA 1
ATOM 479 C C . ILE A 1 60 ? 32.386 23.782 44.298 1.00 11.74 59 ILE A C 1
ATOM 480 O O . ILE A 1 60 ? 33.491 23.647 44.797 1.00 10.77 59 ILE A O 1
ATOM 485 N N . LEU A 1 61 ? 31.322 24.107 45.012 1.00 11.32 60 LEU A N 1
ATOM 486 C CA . LEU A 1 61 ? 31.408 24.344 46.444 1.00 11.20 60 LEU A CA 1
ATOM 487 C C . LEU A 1 61 ? 31.205 23.103 47.302 1.00 11.25 60 LEU A C 1
ATOM 488 O O . LEU A 1 61 ? 31.345 23.166 48.539 1.00 10.12 60 LEU A O 1
ATOM 493 N N . GLY A 1 62 ? 30.932 21.963 46.664 1.00 11.33 61 GLY A N 1
ATOM 494 C CA . GLY A 1 62 ? 30.736 20.692 47.389 1.00 12.25 61 GLY A CA 1
ATOM 495 C C . GLY A 1 62 ? 29.503 20.646 48.284 1.00 12.03 61 GLY A C 1
ATOM 496 O O . GLY A 1 62 ? 29.498 19.976 49.313 1.00 12.96 61 GLY A O 1
ATOM 497 N N . LYS A 1 63 ? 28.446 21.332 47.875 1.00 11.63 62 LYS A N 1
ATOM 498 C CA . LYS A 1 63 ? 27.196 21.371 48.636 1.00 11.76 62 LYS A CA 1
ATOM 499 C C . LYS A 1 63 ? 26.075 20.689 47.842 1.00 12.15 62 LYS A C 1
ATOM 500 O O . LYS A 1 63 ? 26.150 20.564 46.606 1.00 12.48 62 LYS A O 1
ATOM 506 N N . GLN A 1 64 ? 25.040 20.244 48.546 1.00 12.02 63 GLN A N 1
ATOM 507 C CA . GLN A 1 64 ? 23.927 19.546 47.901 1.00 12.53 63 GLN A CA 1
ATOM 508 C C . GLN A 1 64 ? 23.165 20.418 46.901 1.00 12.18 63 GLN A C 1
ATOM 509 O O . GLN A 1 64 ? 22.779 19.963 45.829 1.00 12.13 63 GLN A O 1
ATOM 515 N N A SER A 1 65 ? 22.937 21.677 47.249 0.50 11.59 64 SER A N 1
ATOM 516 N N B SER A 1 65 ? 22.932 21.671 47.286 0.50 11.34 64 SER A N 1
ATOM 517 C CA A SER A 1 65 ? 22.249 22.557 46.332 0.50 11.33 64 SER A CA 1
ATOM 518 C CA B SER A 1 65 ? 22.131 22.577 46.492 0.50 10.89 64 SER A CA 1
ATOM 519 C C A SER A 1 65 ? 22.561 24.008 46.639 0.50 11.40 64 SER A C 1
ATOM 520 C C B SER A 1 65 ? 22.633 24.007 46.601 0.50 11.14 64 SER A C 1
ATOM 521 O O A SER A 1 65 ? 23.234 24.336 47.628 0.50 10.43 64 SER A O 1
ATOM 522 O O B SER A 1 65 ? 23.529 24.317 47.404 0.50 10.00 64 SER A O 1
ATOM 527 N N . ALA A 1 66 ? 22.057 24.871 45.773 1.00 11.05 65 ALA A N 1
ATOM 528 C CA . ALA A 1 66 ? 22.349 26.302 45.830 1.00 11.25 65 ALA A CA 1
ATOM 529 C C . ALA A 1 66 ? 21.193 27.072 45.256 1.00 11.57 65 ALA A C 1
ATOM 530 O O . ALA A 1 66 ? 20.354 26.514 44.530 1.00 11.35 65 ALA A O 1
ATOM 532 N N . VAL A 1 67 ? 21.161 28.362 45.593 1.00 11.72 66 VAL A N 1
ATOM 533 C CA . VAL A 1 67 ? 20.147 29.260 45.095 1.00 11.55 66 VAL A CA 1
ATOM 534 C C . VAL A 1 67 ? 20.828 30.545 44.650 1.00 11.04 66 VAL A C 1
ATOM 535 O O . VAL A 1 67 ? 21.659 31.134 45.372 1.00 9.79 66 VAL A O 1
ATOM 539 N N . PHE A 1 68 ? 20.473 30.976 43.450 1.00 10.82 67 PHE A N 1
ATOM 540 C CA . PHE A 1 68 ? 20.997 32.217 42.930 1.00 10.25 67 PHE A CA 1
ATOM 541 C C . PHE A 1 68 ? 20.198 33.408 43.476 1.00 11.20 67 PHE A C 1
ATOM 542 O O . PHE A 1 68 ? 18.965 33.492 43.304 1.00 10.75 67 PHE A O 1
ATOM 550 N N . PHE A 1 69 ? 20.916 34.344 44.100 1.00 10.77 68 PHE A N 1
ATOM 551 C CA . PHE A 1 69 ? 20.345 35.552 44.693 1.00 10.29 68 PHE A CA 1
ATOM 552 C C . PHE A 1 69 ? 20.782 36.854 44.014 1.00 10.13 68 PHE A C 1
ATOM 553 O O . PHE A 1 69 ? 21.906 36.953 43.575 1.00 10.69 68 PHE A O 1
ATOM 561 N N A PRO A 1 70 ? 19.892 37.858 43.948 0.67 10.21 69 PRO A N 1
ATOM 562 N N B PRO A 1 70 ? 19.897 37.864 43.957 0.33 10.05 69 PRO A N 1
ATOM 563 C CA A PRO A 1 70 ? 20.346 39.123 43.369 0.67 9.86 69 PRO A CA 1
ATOM 564 C CA B PRO A 1 70 ? 20.353 39.122 43.365 0.33 9.80 69 PRO A CA 1
ATOM 565 C C A PRO A 1 70 ? 21.503 39.752 44.155 0.67 9.71 69 PRO A C 1
ATOM 566 C C B PRO A 1 70 ? 21.498 39.764 44.155 0.33 9.67 69 PRO A C 1
ATOM 567 O O A PRO A 1 70 ? 22.313 40.478 43.579 0.67 9.95 69 PRO A O 1
ATOM 568 O O B PRO A 1 70 ? 22.299 40.501 43.579 0.33 9.77 69 PRO A O 1
ATOM 575 N N . SER A 1 71 ? 21.569 39.499 45.459 1.00 9.35 70 SER A N 1
ATOM 576 C CA . SER A 1 71 ? 22.616 40.064 46.293 1.00 9.58 70 SER A CA 1
ATOM 577 C C . SER A 1 71 ? 22.992 39.202 47.484 1.00 10.13 70 SER A C 1
ATOM 578 O O . SER A 1 71 ? 22.188 38.388 47.989 1.00 9.51 70 SER A O 1
ATOM 581 N N . GLY A 1 72 ? 24.234 39.399 47.923 1.00 8.99 71 GLY A N 1
ATOM 582 C CA . GLY A 1 72 ? 24.737 38.806 49.137 1.00 9.52 71 GLY A CA 1
ATOM 583 C C . GLY A 1 72 ? 24.078 39.418 50.364 1.00 9.47 71 GLY A C 1
ATOM 584 O O . GLY A 1 72 ? 23.932 38.732 51.362 1.00 9.52 71 GLY A O 1
ATOM 585 N N . THR A 1 73 ? 23.731 40.710 50.308 1.00 9.92 72 THR A N 1
ATOM 586 C CA . THR A 1 73 ? 23.041 41.365 51.415 1.00 10.02 72 THR A CA 1
ATOM 587 C C . THR A 1 73 ? 21.758 40.588 51.759 1.00 9.18 72 THR A C 1
ATOM 588 O O . THR A 1 73 ? 21.525 40.235 52.905 1.00 9.78 72 THR A O 1
ATOM 600 N N . ALA A 1 75 ? 21.025 37.441 50.736 1.00 8.99 74 ALA A N 1
ATOM 601 C CA . ALA A 1 75 ? 21.324 36.014 50.962 1.00 9.27 74 ALA A CA 1
ATOM 602 C C . ALA A 1 75 ? 21.831 35.677 52.357 1.00 9.29 74 ALA A C 1
ATOM 603 O O . ALA A 1 75 ? 21.401 34.670 52.940 1.00 9.69 74 ALA A O 1
ATOM 605 N N . GLN A 1 76 ? 22.695 36.533 52.911 1.00 9.24 75 GLN A N 1
ATOM 606 C CA . GLN A 1 76 ? 23.332 36.261 54.220 1.00 9.10 75 GLN A CA 1
ATOM 607 C C . GLN A 1 76 ? 22.416 36.537 55.415 1.00 9.38 75 GLN A C 1
ATOM 608 O O . GLN A 1 76 ? 22.431 35.767 56.363 1.00 8.98 75 GLN A O 1
ATOM 614 N N . GLN A 1 77 ? 21.624 37.615 55.359 1.00 9.54 76 GLN A N 1
ATOM 615 C CA . GLN A 1 77 ? 20.606 37.852 56.407 1.00 10.47 76 GLN A CA 1
ATOM 616 C C . GLN A 1 77 ? 19.672 36.624 56.495 1.00 10.00 76 GLN A C 1
ATOM 617 O O . GLN A 1 77 ? 19.283 36.175 57.591 1.00 9.94 76 GLN A O 1
ATOM 623 N N . ILE A 1 78 ? 19.283 36.113 55.323 1.00 9.24 77 ILE A N 1
ATOM 624 C CA . ILE A 1 78 ? 18.439 34.915 55.228 1.00 9.58 77 ILE A CA 1
ATOM 625 C C . ILE A 1 78 ? 19.127 33.673 55.801 1.00 9.62 77 ILE A C 1
ATOM 626 O O . ILE A 1 78 ? 18.500 32.917 56.567 1.00 8.88 77 ILE A O 1
ATOM 631 N N . ALA A 1 79 ? 20.413 33.472 55.497 1.00 8.89 78 ALA A N 1
ATOM 632 C CA . ALA A 1 79 ? 21.134 32.309 56.004 1.00 9.32 78 ALA A CA 1
ATOM 633 C C . ALA A 1 79 ? 21.104 32.314 57.537 1.00 9.24 78 ALA A C 1
ATOM 634 O O . ALA A 1 79 ? 20.789 31.291 58.158 1.00 8.87 78 ALA A O 1
ATOM 636 N N . LEU A 1 80 ? 21.432 33.458 58.141 1.00 8.66 79 LEU A N 1
ATOM 637 C CA . LEU A 1 80 ? 21.500 33.579 59.607 1.00 9.08 79 LEU A CA 1
ATOM 638 C C . LEU A 1 80 ? 20.117 33.384 60.256 1.00 9.88 79 LEU A C 1
ATOM 639 O O . LEU A 1 80 ? 20.025 32.742 61.332 1.00 9.75 79 LEU A O 1
ATOM 644 N N . ARG A 1 81 ? 19.061 33.890 59.620 1.00 8.67 80 ARG A N 1
ATOM 645 C CA . ARG A 1 81 ? 17.686 33.629 60.118 1.00 9.29 80 ARG A CA 1
ATOM 646 C C . ARG A 1 81 ? 17.311 32.136 60.115 1.00 9.28 80 ARG A C 1
ATOM 647 O O . ARG A 1 81 ? 16.719 31.626 61.068 1.00 8.86 80 ARG A O 1
ATOM 655 N N . ILE A 1 82 ? 17.644 31.429 59.036 1.00 8.79 81 ILE A N 1
ATOM 656 C CA . ILE A 1 82 ? 17.357 30.019 58.970 1.00 9.53 81 ILE A CA 1
ATOM 657 C C . ILE A 1 82 ? 18.057 29.290 60.128 1.00 9.72 81 ILE A C 1
ATOM 658 O O . ILE A 1 82 ? 17.415 28.501 60.836 1.00 10.66 81 ILE A O 1
ATOM 663 N N . TRP A 1 83 ? 19.350 29.561 60.353 1.00 9.56 82 TRP A N 1
ATOM 664 C CA . TRP A 1 83 ? 20.059 28.899 61.459 1.00 9.26 82 TRP A CA 1
ATOM 665 C C . TRP A 1 83 ? 19.505 29.341 62.824 1.00 10.31 82 TRP A C 1
ATOM 666 O O . TRP A 1 83 ? 19.430 28.536 63.715 1.00 11.03 82 TRP A O 1
ATOM 677 N N . ALA A 1 84 ? 19.082 30.604 62.967 1.00 9.82 83 ALA A N 1
ATOM 678 C CA . ALA A 1 84 ? 18.482 31.068 64.227 1.00 11.09 83 ALA A CA 1
ATOM 679 C C . ALA A 1 84 ? 17.193 30.288 64.533 1.00 11.53 83 ALA A C 1
ATOM 680 O O . ALA A 1 84 ? 16.946 29.876 65.695 1.00 12.17 83 ALA A O 1
ATOM 682 N N . ASP A 1 85 ? 16.381 30.073 63.495 1.00 10.67 84 ASP A N 1
ATOM 683 C CA . ASP A 1 85 ? 15.166 29.282 63.637 1.00 12.17 84 ASP A CA 1
ATOM 684 C C . ASP A 1 85 ? 15.442 27.822 64.005 1.00 12.49 84 ASP A C 1
ATOM 685 O O . ASP A 1 85 ? 14.747 27.275 64.836 1.00 12.84 84 ASP A O 1
ATOM 690 N N . ARG A 1 86 ? 16.432 27.194 63.375 1.00 12.69 85 ARG A N 1
ATOM 691 C CA . ARG A 1 86 ? 16.810 25.803 63.689 1.00 13.74 85 ARG A CA 1
ATOM 692 C C . ARG A 1 86 ? 17.282 25.632 65.142 1.00 14.92 85 ARG A C 1
ATOM 693 O O . ARG A 1 86 ? 16.975 24.618 65.796 1.00 14.87 85 ARG A O 1
ATOM 701 N N . LYS A 1 87 ? 18.000 26.633 65.650 1.00 15.57 86 LYS A N 1
ATOM 702 C CA A LYS A 1 87 ? 18.574 26.612 66.997 0.50 16.31 86 LYS A CA 1
ATOM 703 C CA B LYS A 1 87 ? 18.553 26.570 66.996 0.50 16.15 86 LYS A CA 1
ATOM 704 C C . LYS A 1 87 ? 17.730 27.360 68.030 1.00 16.93 86 LYS A C 1
ATOM 705 O O . LYS A 1 87 ? 18.086 27.379 69.197 1.00 16.86 86 LYS A O 1
ATOM 716 N N . GLU A 1 88 ? 16.622 27.971 67.592 1.00 16.15 87 GLU A N 1
ATOM 717 C CA A GLU A 1 88 ? 15.762 28.813 68.438 0.50 16.45 87 GLU A CA 1
ATOM 718 C CA B GLU A 1 88 ? 15.775 28.782 68.467 0.50 16.60 87 GLU A CA 1
ATOM 719 C C . GLU A 1 88 ? 16.640 29.782 69.254 1.00 16.54 87 GLU A C 1
ATOM 720 O O . GLU A 1 88 ? 16.586 29.840 70.477 1.00 16.61 87 GLU A O 1
ATOM 731 N N . ASN A 1 89 ? 17.459 30.553 68.542 1.00 14.98 88 ASN A N 1
ATOM 732 C CA . ASN A 1 89 ? 18.374 31.498 69.178 1.00 14.65 88 ASN A CA 1
ATOM 733 C C . ASN A 1 89 ? 18.714 32.614 68.191 1.00 13.62 88 ASN A C 1
ATOM 734 O O . ASN A 1 89 ? 19.399 32.382 67.202 1.00 12.13 88 ASN A O 1
ATOM 739 N N . ARG A 1 90 ? 18.236 33.819 68.474 1.00 13.50 89 ARG A N 1
ATOM 740 C CA . ARG A 1 90 ? 18.431 34.988 67.584 1.00 13.18 89 ARG A CA 1
ATOM 741 C C . ARG A 1 90 ? 19.749 35.723 67.779 1.00 13.45 89 ARG A C 1
ATOM 742 O O . ARG A 1 90 ? 19.932 36.832 67.240 1.00 13.95 89 ARG A O 1
ATOM 750 N N . ARG A 1 91 ? 20.672 35.166 68.562 1.00 12.86 90 ARG A N 1
ATOM 751 C CA . ARG A 1 91 ? 21.996 35.782 68.682 1.00 12.48 90 ARG A CA 1
ATOM 752 C C . ARG A 1 91 ? 22.933 35.104 67.680 1.00 11.69 90 ARG A C 1
ATOM 753 O O . ARG A 1 91 ? 22.855 33.888 67.473 1.00 11.06 90 ARG A O 1
ATOM 761 N N . VAL A 1 92 ? 23.786 35.894 67.045 1.00 11.23 91 VAL A N 1
ATOM 762 C CA . VAL A 1 92 ? 24.858 35.375 66.159 1.00 11.42 91 VAL A CA 1
ATOM 763 C C . VAL A 1 92 ? 26.162 36.053 66.555 1.00 11.84 91 VAL A C 1
ATOM 764 O O . VAL A 1 92 ? 26.136 37.008 67.343 1.00 13.08 91 VAL A O 1
ATOM 768 N N . ALA A 1 93 ? 27.290 35.601 66.008 1.00 10.55 92 ALA A N 1
ATOM 769 C CA . ALA A 1 93 ? 28.559 36.215 66.322 1.00 10.74 92 ALA A CA 1
ATOM 770 C C . ALA A 1 93 ? 29.430 36.364 65.082 1.00 10.05 92 ALA A C 1
ATOM 771 O O . ALA A 1 93 ? 29.483 35.479 64.227 1.00 9.97 92 ALA A O 1
ATOM 773 N N . TYR A 1 94 ? 30.082 37.505 64.981 1.00 9.32 93 TYR A N 1
ATOM 774 C CA . TYR A 1 94 ? 30.975 37.758 63.882 1.00 9.42 93 TYR A CA 1
ATOM 775 C C . TYR A 1 94 ? 31.937 38.928 64.156 1.00 9.65 93 TYR A C 1
ATOM 776 O O . TYR A 1 94 ? 31.815 39.610 65.172 1.00 10.43 93 TYR A O 1
ATOM 785 N N . HIS A 1 95 ? 32.880 39.147 63.239 1.00 8.85 94 HIS A N 1
ATOM 786 C CA . HIS A 1 95 ? 33.840 40.220 63.370 1.00 10.25 94 HIS A CA 1
ATOM 787 C C . HIS A 1 95 ? 33.096 41.582 63.415 1.00 10.23 94 HIS A C 1
ATOM 788 O O . HIS A 1 95 ? 32.079 41.754 62.734 1.00 9.41 94 HIS A O 1
ATOM 795 N N . PRO A 1 96 ? 33.587 42.552 64.205 1.00 11.34 95 PRO A N 1
ATOM 796 C CA . PRO A 1 96 ? 32.968 43.892 64.289 1.00 11.44 95 PRO A CA 1
ATOM 797 C C . PRO A 1 96 ? 32.710 44.615 62.926 1.00 11.73 95 PRO A C 1
ATOM 798 O O . PRO A 1 96 ? 31.784 45.428 62.805 1.00 12.18 95 PRO A O 1
ATOM 802 N N . LEU A 1 97 ? 33.520 44.297 61.920 1.00 11.06 96 LEU A N 1
ATOM 803 C CA . LEU A 1 97 ? 33.430 44.945 60.614 1.00 10.94 96 LEU A CA 1
ATOM 804 C C . LEU A 1 97 ? 32.792 44.032 59.576 1.00 11.61 96 LEU A C 1
ATOM 805 O O . LEU A 1 97 ? 32.990 44.226 58.356 1.00 12.16 96 LEU A O 1
ATOM 810 N N . SER A 1 98 ? 32.018 43.047 60.030 1.00 10.51 97 SER A N 1
ATOM 811 C CA . SER A 1 98 ? 31.280 42.212 59.083 1.00 10.08 97 SER A CA 1
ATOM 812 C C . SER A 1 98 ? 30.416 43.100 58.192 1.00 10.45 97 SER A C 1
ATOM 813 O O . SER A 1 98 ? 29.965 44.173 58.597 1.00 10.34 97 SER A O 1
ATOM 816 N N . HIS A 1 99 ? 30.171 42.637 56.973 1.00 10.33 98 HIS A N 1
ATOM 817 C CA . HIS A 1 99 ? 29.411 43.435 56.025 1.00 10.89 98 HIS A CA 1
ATOM 818 C C . HIS A 1 99 ? 28.004 43.639 56.585 1.00 10.58 98 HIS A C 1
ATOM 819 O O . HIS A 1 99 ? 27.392 44.689 56.392 1.00 10.93 98 HIS A O 1
ATOM 826 N N . LEU A 1 100 ? 27.508 42.627 57.289 1.00 9.91 99 LEU A N 1
ATOM 827 C CA . LEU A 1 100 ? 26.197 42.687 57.912 1.00 10.33 99 LEU A CA 1
ATOM 828 C C . LEU A 1 100 ? 26.084 43.789 58.983 1.00 10.61 99 LEU A C 1
ATOM 829 O O . LEU A 1 100 ? 25.045 44.411 59.159 1.00 9.47 99 LEU A O 1
ATOM 834 N N . GLU A 1 101 ? 27.190 44.041 59.676 1.00 10.47 100 GLU A N 1
ATOM 835 C CA . GLU A 1 101 ? 27.179 44.990 60.769 1.00 10.51 100 GLU A CA 1
ATOM 836 C C . GLU A 1 101 ? 27.295 46.433 60.312 1.00 10.69 100 GLU A C 1
ATOM 837 O O . GLU A 1 101 ? 26.674 47.319 60.913 1.00 11.74 100 GLU A O 1
ATOM 843 N N . ILE A 1 102 ? 28.074 46.670 59.254 1.00 10.06 101 ILE A N 1
ATOM 844 C CA . ILE A 1 102 ? 28.367 48.050 58.839 1.00 10.78 101 ILE A CA 1
ATOM 845 C C . ILE A 1 102 ? 27.941 48.525 57.451 1.00 10.21 101 ILE A C 1
ATOM 846 O O . ILE A 1 102 ? 27.890 49.747 57.232 1.00 10.92 101 ILE A O 1
ATOM 851 N N . HIS A 1 103 ? 27.648 47.619 56.516 1.00 10.09 102 HIS A N 1
ATOM 852 C CA . HIS A 1 103 ? 27.348 48.033 55.151 1.00 10.96 102 HIS A CA 1
ATOM 853 C C . HIS A 1 103 ? 25.938 47.735 54.635 1.00 10.66 102 HIS A C 1
ATOM 854 O O . HIS A 1 103 ? 25.687 47.926 53.453 1.00 11.83 102 HIS A O 1
ATOM 861 N N . GLU A 1 104 ? 25.018 47.347 55.511 1.00 10.96 103 GLU A N 1
ATOM 862 C CA . GLU A 1 104 ? 23.679 46.988 55.069 1.00 10.82 103 GLU A CA 1
ATOM 863 C C . GLU A 1 104 ? 22.573 47.789 55.758 1.00 11.57 103 GLU A C 1
ATOM 864 O O . GLU A 1 104 ? 21.410 47.346 55.834 1.00 11.74 103 GLU A O 1
ATOM 870 N N . GLN A 1 105 ? 22.919 48.983 56.231 1.00 11.30 104 GLN A N 1
ATOM 871 C CA . GLN A 1 105 ? 21.953 49.850 56.920 1.00 12.16 104 GLN A CA 1
ATOM 872 C C . GLN A 1 105 ? 21.208 49.087 58.039 1.00 11.38 104 GLN A C 1
ATOM 873 O O . GLN A 1 105 ? 20.026 49.319 58.259 1.00 11.61 104 GLN A O 1
ATOM 879 N N . ASP A 1 106 ? 21.922 48.190 58.729 1.00 11.25 105 ASP A N 1
ATOM 880 C CA . ASP A 1 106 ? 21.392 47.451 59.891 1.00 11.50 105 ASP A CA 1
ATOM 881 C C . ASP A 1 106 ? 20.253 46.500 59.537 1.00 11.29 105 ASP A C 1
ATOM 882 O O . ASP A 1 106 ? 19.402 46.177 60.385 1.00 11.84 105 ASP A O 1
ATOM 887 N N . GLY A 1 107 ? 20.260 46.012 58.301 1.00 10.98 106 GLY A N 1
ATOM 888 C CA . GLY A 1 107 ? 19.214 45.123 57.818 1.00 10.14 106 GLY A CA 1
ATOM 889 C C . GLY A 1 107 ? 18.999 43.902 58.713 1.00 10.33 106 GLY A C 1
ATOM 890 O O . GLY A 1 107 ? 17.862 43.535 59.027 1.00 9.79 106 GLY A O 1
ATOM 891 N N . LEU A 1 108 ? 20.095 43.266 59.119 1.00 10.43 107 LEU A N 1
ATOM 892 C CA . LEU A 1 108 ? 19.998 42.040 59.961 1.00 10.75 107 LEU A CA 1
ATOM 893 C C . LEU A 1 108 ? 19.248 42.323 61.252 1.00 10.22 107 LEU A C 1
ATOM 894 O O . LEU A 1 108 ? 18.364 41.560 61.660 1.00 10.30 107 LEU A O 1
ATOM 899 N N . LYS A 1 109 ? 19.580 43.435 61.889 1.00 10.45 108 LYS A N 1
ATOM 900 C CA . LYS A 1 109 ? 18.887 43.877 63.106 1.00 10.74 108 LYS A CA 1
ATOM 901 C C . LYS A 1 109 ? 17.423 44.289 62.861 1.00 11.67 108 LYS A C 1
ATOM 902 O O . LYS A 1 109 ? 16.508 43.903 63.610 1.00 11.53 108 LYS A O 1
ATOM 908 N N . GLU A 1 110 ? 17.194 45.062 61.811 1.00 11.29 109 GLU A N 1
ATOM 909 C CA . GLU A 1 110 ? 15.873 45.659 61.571 1.00 11.89 109 GLU A CA 1
ATOM 910 C C . GLU A 1 110 ? 14.873 44.708 60.932 1.00 11.72 109 GLU A C 1
ATOM 911 O O . GLU A 1 110 ? 13.666 44.826 61.188 1.00 12.34 109 GLU A O 1
ATOM 922 N N . LEU A 1 111 ? 15.349 43.813 60.065 1.00 10.60 110 LEU A N 1
ATOM 923 C CA . LEU A 1 111 ? 14.474 42.887 59.365 1.00 10.54 110 LEU A CA 1
ATOM 924 C C . LEU A 1 111 ? 14.372 41.521 60.054 1.00 11.11 110 LEU A C 1
ATOM 925 O O . LEU A 1 111 ? 13.339 40.851 59.962 1.00 10.52 110 LEU A O 1
ATOM 930 N N . GLN A 1 112 ? 15.419 41.123 60.775 1.00 11.34 111 GLN A N 1
ATOM 931 C CA . GLN A 1 112 ? 15.413 39.798 61.394 1.00 11.61 111 GLN A CA 1
ATOM 932 C C . GLN A 1 112 ? 15.436 39.839 62.925 1.00 12.85 111 GLN A C 1
ATOM 933 O O . GLN A 1 112 ? 15.295 38.796 63.580 1.00 14.51 111 GLN A O 1
ATOM 939 N N . GLN A 1 113 ? 15.585 41.029 63.508 1.00 13.80 112 GLN A N 1
ATOM 940 C CA . GLN A 1 113 ? 15.669 41.160 64.975 1.00 15.00 112 GLN A CA 1
ATOM 941 C C . GLN A 1 113 ? 16.680 40.162 65.552 1.00 13.38 112 GLN A C 1
ATOM 942 O O . GLN A 1 113 ? 16.458 39.563 66.616 1.00 12.29 112 GLN A O 1
ATOM 948 N N . ILE A 1 114 ? 17.780 39.995 64.820 1.00 12.35 113 ILE A N 1
ATOM 949 C CA . ILE A 1 114 ? 18.917 39.191 65.250 1.00 12.10 113 ILE A CA 1
ATOM 950 C C . ILE A 1 114 ? 19.925 40.116 65.955 1.00 13.19 113 ILE A C 1
ATOM 951 O O . ILE A 1 114 ? 20.131 41.275 65.544 1.00 12.85 113 ILE A O 1
ATOM 956 N N . THR A 1 115 ? 20.535 39.616 67.032 1.00 12.81 114 THR A N 1
ATOM 957 C CA . THR A 1 115 ? 21.470 40.411 67.853 1.00 13.91 114 THR A CA 1
ATOM 958 C C . THR A 1 115 ? 22.875 39.890 67.614 1.00 14.30 114 THR A C 1
ATOM 959 O O . THR A 1 115 ? 23.173 38.768 68.031 1.00 13.42 114 THR A O 1
ATOM 963 N N . PRO A 1 116 ? 23.746 40.692 66.965 1.00 13.05 115 PRO A N 1
ATOM 964 C CA . PRO A 1 116 ? 25.092 40.189 66.692 1.00 13.60 115 PRO A CA 1
ATOM 965 C C . PRO A 1 116 ? 26.038 40.521 67.822 1.00 13.59 115 PRO A C 1
ATOM 966 O O . PRO A 1 116 ? 26.059 41.669 68.272 1.00 14.39 115 PRO A O 1
ATOM 970 N N . LEU A 1 117 ? 26.748 39.514 68.295 1.00 13.32 116 LEU A N 1
ATOM 971 C CA . LEU A 1 117 ? 27.744 39.653 69.338 1.00 14.09 116 LEU A CA 1
ATOM 972 C C . LEU A 1 117 ? 29.035 39.788 68.561 1.00 14.33 116 LEU A C 1
ATOM 973 O O . LEU A 1 117 ? 29.331 38.956 67.673 1.00 13.86 116 LEU A O 1
ATOM 978 N N . LEU A 1 118 ? 29.795 40.838 68.851 1.00 13.44 117 LEU A N 1
ATOM 979 C CA . LEU A 1 118 ? 30.992 41.126 68.061 1.00 13.39 117 LEU A CA 1
ATOM 980 C C . LEU A 1 118 ? 32.222 40.416 68.627 1.00 13.37 117 LEU A C 1
ATOM 981 O O . LEU A 1 118 ? 32.473 40.423 69.826 1.00 14.62 117 LEU A O 1
ATOM 986 N N . LEU A 1 119 ? 32.984 39.780 67.749 1.00 12.63 118 LEU A N 1
ATOM 987 C CA . LEU A 1 119 ? 34.106 38.964 68.176 1.00 12.34 118 LEU A CA 1
ATOM 988 C C . LEU A 1 119 ? 35.427 39.698 68.069 1.00 13.79 118 LEU A C 1
ATOM 989 O O . LEU A 1 119 ? 35.829 40.110 66.974 1.00 13.44 118 LEU A O 1
ATOM 994 N N . GLY A 1 120 ? 36.125 39.792 69.197 1.00 15.00 119 GLY A N 1
ATOM 995 C CA . GLY A 1 120 ? 37.452 40.422 69.249 1.00 16.75 119 GLY A CA 1
ATOM 996 C C . GLY A 1 120 ? 37.395 41.933 69.136 1.00 17.25 119 GLY A C 1
ATOM 997 O O . GLY A 1 120 ? 36.570 42.565 69.781 1.00 18.51 119 GLY A O 1
ATOM 998 N N . THR A 1 121 ? 38.273 42.501 68.310 1.00 17.94 120 THR A N 1
ATOM 999 C CA . THR A 1 121 ? 38.357 43.938 68.136 1.00 18.07 120 THR A CA 1
ATOM 1000 C C . THR A 1 121 ? 38.346 44.248 66.639 1.00 17.55 120 THR A C 1
ATOM 1001 O O . THR A 1 121 ? 38.673 43.400 65.829 1.00 15.76 120 THR A O 1
ATOM 1005 N N . ALA A 1 122 ? 37.950 45.470 66.286 1.00 17.57 121 ALA A N 1
ATOM 1006 C CA . ALA A 1 122 ? 37.805 45.883 64.895 1.00 16.93 121 ALA A CA 1
ATOM 1007 C C . ALA A 1 122 ? 39.103 45.834 64.091 1.00 18.27 121 ALA A C 1
ATOM 1008 O O . ALA A 1 122 ? 39.076 45.654 62.859 1.00 16.80 121 ALA A O 1
ATOM 1010 N N . ASN A 1 123 ? 40.237 45.955 64.774 1.00 18.27 122 ASN A N 1
ATOM 1011 C CA . ASN A 1 123 ? 41.530 46.010 64.088 1.00 19.58 122 ASN A CA 1
ATOM 1012 C C . ASN A 1 123 ? 42.275 44.699 63.833 1.00 18.77 122 ASN A C 1
ATOM 1013 O O . ASN A 1 123 ? 43.410 44.736 63.336 1.00 18.24 122 ASN A O 1
ATOM 1018 N N . GLN A 1 124 ? 41.686 43.554 64.167 1.00 18.10 123 GLN A N 1
ATOM 1019 C CA . GLN A 1 124 ? 42.415 42.283 63.983 1.00 17.50 123 GLN A CA 1
ATOM 1020 C C . GLN A 1 124 ? 41.513 41.120 63.739 1.00 15.78 123 GLN A C 1
ATOM 1021 O O . GLN A 1 124 ? 40.289 41.218 63.890 1.00 13.62 123 GLN A O 1
ATOM 1027 N N . LEU A 1 125 ? 42.127 40.028 63.311 1.00 13.22 124 LEU A N 1
ATOM 1028 C CA . LEU A 1 125 ? 41.379 38.807 63.074 1.00 13.65 124 LEU A CA 1
ATOM 1029 C C . LEU A 1 125 ? 40.738 38.294 64.351 1.00 13.25 124 LEU A C 1
ATOM 1030 O O . LEU A 1 125 ? 41.319 38.350 65.451 1.00 13.85 124 LEU A O 1
ATOM 1035 N N . LEU A 1 126 ? 39.521 37.809 64.212 1.00 12.72 125 LEU A N 1
ATOM 1036 C CA . LEU A 1 126 ? 38.849 37.159 65.328 1.00 12.55 125 LEU A CA 1
ATOM 1037 C C . LEU A 1 126 ? 39.567 35.830 65.553 1.00 12.36 125 LEU A C 1
ATOM 1038 O O . LEU A 1 126 ? 40.185 35.282 64.630 1.00 12.40 125 LEU A O 1
ATOM 1043 N N . THR A 1 127 ? 39.507 35.317 66.770 1.00 12.50 126 THR A N 1
ATOM 1044 C CA . THR A 1 127 ? 40.093 34.000 67.055 1.00 12.71 126 THR A CA 1
ATOM 1045 C C . THR A 1 127 ? 39.115 33.078 67.761 1.00 11.50 126 THR A C 1
ATOM 1046 O O . THR A 1 127 ? 38.059 33.506 68.260 1.00 11.34 126 THR A O 1
ATOM 1050 N N . ILE A 1 128 ? 39.465 31.794 67.801 1.00 12.36 127 ILE A N 1
ATOM 1051 C CA . ILE A 1 128 ? 38.671 30.817 68.551 1.00 14.22 127 ILE A CA 1
ATOM 1052 C C . ILE A 1 128 ? 38.497 31.262 70.015 1.00 14.02 127 ILE A C 1
ATOM 1053 O O . ILE A 1 128 ? 37.463 30.992 70.615 1.00 14.68 127 ILE A O 1
ATOM 1058 N N . ASP A 1 129 ? 39.501 31.950 70.588 1.00 14.47 128 ASP A N 1
ATOM 1059 C CA A ASP A 1 129 ? 39.435 32.465 71.957 0.50 15.28 128 ASP A CA 1
ATOM 1060 C CA B ASP A 1 129 ? 39.404 32.441 71.961 0.50 15.19 128 ASP A CA 1
ATOM 1061 C C . ASP A 1 129 ? 38.269 33.460 72.122 1.00 15.43 128 ASP A C 1
ATOM 1062 O O . ASP A 1 129 ? 37.623 33.518 73.172 1.00 15.88 128 ASP A O 1
ATOM 1071 N N . ASP A 1 130 ? 38.002 34.248 71.090 1.00 15.46 129 ASP A N 1
ATOM 1072 C CA . ASP A 1 130 ? 36.889 35.211 71.136 1.00 15.71 129 ASP A CA 1
ATOM 1073 C C . ASP A 1 130 ? 35.558 34.485 71.189 1.00 15.68 129 ASP A C 1
ATOM 1074 O O . ASP A 1 130 ? 34.645 34.897 71.920 1.00 15.21 129 ASP A O 1
ATOM 1079 N N . ILE A 1 131 ? 35.442 33.414 70.399 1.00 15.36 130 ILE A N 1
ATOM 1080 C CA . ILE A 1 131 ? 34.247 32.593 70.363 1.00 16.08 130 ILE A CA 1
ATOM 1081 C C . ILE A 1 131 ? 34.018 31.915 71.728 1.00 16.94 130 ILE A C 1
ATOM 1082 O O . ILE A 1 131 ? 32.892 31.908 72.253 1.00 16.41 130 ILE A O 1
ATOM 1087 N N . LYS A 1 132 ? 35.088 31.353 72.285 1.00 18.32 131 LYS A N 1
ATOM 1088 C CA . LYS A 1 132 ? 35.065 30.710 73.610 1.00 18.95 131 LYS A CA 1
ATOM 1089 C C . LYS A 1 132 ? 34.698 31.688 74.718 1.00 19.36 131 LYS A C 1
ATOM 1090 O O . LYS A 1 132 ? 34.122 31.270 75.718 1.00 20.84 131 LYS A O 1
ATOM 1096 N N . SER A 1 133 ? 34.993 32.972 74.531 1.00 19.96 132 SER A N 1
ATOM 1097 C CA . SER A 1 133 ? 34.695 34.025 75.508 1.00 21.33 132 SER A CA 1
ATOM 1098 C C . SER A 1 133 ? 33.288 34.627 75.391 1.00 21.39 132 SER A C 1
ATOM 1099 O O . SER A 1 133 ? 32.956 35.542 76.148 1.00 20.77 132 SER A O 1
ATOM 1102 N N . LEU A 1 134 ? 32.482 34.166 74.433 1.00 20.78 133 LEU A N 1
ATOM 1103 C CA . LEU A 1 134 ? 31.101 34.672 74.306 1.00 20.71 133 LEU A CA 1
ATOM 1104 C C . LEU A 1 134 ? 30.359 34.465 75.614 1.00 21.76 133 LEU A C 1
ATOM 1105 O O . LEU A 1 134 ? 30.452 33.400 76.227 1.00 22.78 133 LEU A O 1
ATOM 1110 N N . ARG A 1 135 ? 29.652 35.494 76.052 1.00 22.83 134 ARG A N 1
ATOM 1111 C CA . ARG A 1 135 ? 28.914 35.458 77.329 1.00 24.63 134 ARG A CA 1
ATOM 1112 C C . ARG A 1 135 ? 27.508 34.861 77.272 1.00 23.94 134 ARG A C 1
ATOM 1113 O O . ARG A 1 135 ? 26.827 34.754 78.307 1.00 24.62 134 ARG A O 1
ATOM 1121 N N . GLU A 1 136 ? 27.077 34.494 76.069 1.00 22.94 135 GLU A N 1
ATOM 1122 C CA . GLU A 1 136 ? 25.833 33.780 75.880 1.00 22.56 135 GLU A CA 1
ATOM 1123 C C . GLU A 1 136 ? 25.948 32.935 74.623 1.00 21.27 135 GLU A C 1
ATOM 1124 O O . GLU A 1 136 ? 26.778 33.222 73.741 1.00 20.54 135 GLU A O 1
ATOM 1130 N N . PRO A 1 137 ? 25.108 31.900 74.525 1.00 20.08 136 PRO A N 1
ATOM 1131 C CA . PRO A 1 137 ? 25.160 31.029 73.362 1.00 18.82 136 PRO A CA 1
ATOM 1132 C C . PRO A 1 137 ? 24.670 31.728 72.095 1.00 16.59 136 PRO A C 1
ATOM 1133 O O . PRO A 1 137 ? 23.899 32.700 72.171 1.00 14.91 136 PRO A O 1
ATOM 1137 N N . VAL A 1 138 ? 25.132 31.225 70.958 1.00 15.12 137 VAL A N 1
ATOM 1138 C CA . VAL A 1 138 ? 24.738 31.756 69.651 1.00 14.10 137 VAL A CA 1
ATOM 1139 C C . VAL A 1 138 ? 24.267 30.650 68.718 1.00 13.49 137 VAL A C 1
ATOM 1140 O O . VAL A 1 138 ? 24.671 29.497 68.876 1.00 15.31 137 VAL A O 1
ATOM 1144 N N . SER A 1 139 ? 23.376 30.980 67.774 1.00 12.48 138 SER A N 1
ATOM 1145 C CA . SER A 1 139 ? 22.926 30.004 66.783 1.00 11.62 138 SER A CA 1
ATOM 1146 C C . SER A 1 139 ? 23.990 29.778 65.721 1.00 12.44 138 SER A C 1
ATOM 1147 O O . SER A 1 139 ? 24.145 28.660 65.217 1.00 11.26 138 SER A O 1
ATOM 1150 N N . SER A 1 140 ? 24.674 30.856 65.335 1.00 11.66 139 SER A N 1
ATOM 1151 C CA . SER A 1 140 ? 25.738 30.751 64.357 1.00 11.75 139 SER A CA 1
ATOM 1152 C C . SER A 1 140 ? 26.863 31.770 64.553 1.00 11.52 139 SER A C 1
ATOM 1153 O O . SER A 1 140 ? 26.722 32.804 65.254 1.00 11.63 139 SER A O 1
ATOM 1156 N N . VAL A 1 141 ? 27.990 31.417 63.949 1.00 11.22 140 VAL A N 1
ATOM 1157 C CA . VAL A 1 141 ? 29.158 32.267 63.830 1.00 11.01 140 VAL A CA 1
ATOM 1158 C C . VAL A 1 141 ? 29.317 32.433 62.329 1.00 10.54 140 VAL A C 1
ATOM 1159 O O . VAL A 1 141 ? 29.154 31.471 61.546 1.00 11.33 140 VAL A O 1
ATOM 1163 N N . LEU A 1 142 ? 29.655 33.646 61.932 1.00 9.95 141 LEU A N 1
ATOM 1164 C CA . LEU A 1 142 ? 29.899 33.966 60.523 1.00 9.66 141 LEU A CA 1
ATOM 1165 C C . LEU A 1 142 ? 31.353 34.338 60.419 1.00 9.77 141 LEU A C 1
ATOM 1166 O O . LEU A 1 142 ? 31.858 35.106 61.240 1.00 11.17 141 LEU A O 1
ATOM 1171 N N . ILE A 1 143 ? 32.034 33.763 59.427 1.00 10.40 142 ILE A N 1
ATOM 1172 C CA . ILE A 1 143 ? 33.453 34.015 59.155 1.00 9.80 142 ILE A CA 1
ATOM 1173 C C . ILE A 1 143 ? 33.581 34.576 57.733 1.00 9.69 142 ILE A C 1
ATOM 1174 O O . ILE A 1 143 ? 32.984 34.070 56.794 1.00 8.44 142 ILE A O 1
ATOM 1179 N N . GLU A 1 144 ? 34.361 35.637 57.579 1.00 9.60 143 GLU A N 1
ATOM 1180 C CA . GLU A 1 144 ? 34.597 36.263 56.258 1.00 8.51 143 GLU A CA 1
ATOM 1181 C C . GLU A 1 144 ? 36.053 35.971 55.840 1.00 9.00 143 GLU A C 1
ATOM 1182 O O . GLU A 1 144 ? 36.982 36.409 56.514 1.00 8.44 143 GLU A O 1
ATOM 1188 N N . LEU A 1 145 ? 36.225 35.193 54.761 1.00 8.32 144 LEU A N 1
ATOM 1189 C CA . LEU A 1 145 ? 37.542 34.815 54.248 1.00 9.05 144 LEU A CA 1
ATOM 1190 C C . LEU A 1 145 ? 37.765 35.510 52.900 1.00 9.02 144 LEU A C 1
ATOM 1191 O O . LEU A 1 145 ? 37.045 35.240 51.939 1.00 9.96 144 LEU A O 1
ATOM 1196 N N . PRO A 1 146 ? 38.701 36.467 52.844 1.00 8.55 145 PRO A N 1
ATOM 1197 C CA . PRO A 1 146 ? 39.528 37.019 53.890 1.00 9.10 145 PRO A CA 1
ATOM 1198 C C . PRO A 1 146 ? 38.773 38.162 54.533 1.00 9.11 145 PRO A C 1
ATOM 1199 O O . PRO A 1 146 ? 37.711 38.515 54.016 1.00 9.22 145 PRO A O 1
ATOM 1203 N N . GLN A 1 147 ? 39.307 38.765 55.593 1.00 9.06 146 GLN A N 1
ATOM 1204 C CA . GLN A 1 147 ? 38.623 39.866 56.278 1.00 9.30 146 GLN A CA 1
ATOM 1205 C C . GLN A 1 147 ? 38.991 41.152 55.567 1.00 10.37 146 GLN A C 1
ATOM 1206 O O . GLN A 1 147 ? 40.034 41.763 55.831 1.00 10.07 146 GLN A O 1
ATOM 1212 N N . ARG A 1 148 ? 38.131 41.548 54.645 1.00 10.55 147 ARG A N 1
ATOM 1213 C CA . ARG A 1 148 ? 38.423 42.687 53.767 1.00 11.47 147 ARG A CA 1
ATOM 1214 C C . ARG A 1 148 ? 38.711 44.025 54.450 1.00 11.94 147 ARG A C 1
ATOM 1215 O O . ARG A 1 148 ? 39.625 44.730 54.038 1.00 12.49 147 ARG A O 1
ATOM 1223 N N . GLU A 1 149 ? 37.943 44.368 55.478 1.00 11.35 148 GLU A N 1
ATOM 1224 C CA . GLU A 1 149 ? 38.091 45.680 56.125 1.00 12.02 148 GLU A CA 1
ATOM 1225 C C . GLU A 1 149 ? 39.417 45.860 56.857 1.00 11.85 148 GLU A C 1
ATOM 1226 O O . GLU A 1 149 ? 39.802 46.986 57.174 1.00 11.34 148 GLU A O 1
ATOM 1232 N N . ILE A 1 150 ? 40.128 44.761 57.109 1.00 11.83 149 ILE A N 1
ATOM 1233 C CA . ILE A 1 150 ? 41.450 44.863 57.749 1.00 12.15 149 ILE A CA 1
ATOM 1234 C C . ILE A 1 150 ? 42.573 44.513 56.744 1.00 12.70 149 ILE A C 1
ATOM 1235 O O . ILE A 1 150 ? 43.676 44.143 57.103 1.00 13.90 149 ILE A O 1
ATOM 1240 N N . GLY A 1 151 ? 42.257 44.641 55.470 1.00 11.70 150 GLY A N 1
ATOM 1241 C CA . GLY A 1 151 ? 43.232 44.457 54.419 1.00 11.43 150 GLY A CA 1
ATOM 1242 C C . GLY A 1 151 ? 43.211 43.141 53.705 1.00 11.51 150 GLY A C 1
ATOM 1243 O O . GLY A 1 151 ? 44.052 42.914 52.852 1.00 11.43 150 GLY A O 1
ATOM 1244 N N . GLY A 1 152 ? 42.254 42.277 54.034 1.00 10.25 151 GLY A N 1
ATOM 1245 C CA . GLY A 1 152 ? 42.190 40.956 53.418 1.00 9.98 151 GLY A CA 1
ATOM 1246 C C . GLY A 1 152 ? 43.074 40.003 54.209 1.00 10.50 151 GLY A C 1
ATOM 1247 O O . GLY A 1 152 ? 44.014 39.388 53.657 1.00 11.38 151 GLY A O 1
ATOM 1248 N N . GLN A 1 153 ? 42.801 39.881 55.500 1.00 10.33 152 GLN A N 1
ATOM 1249 C CA . GLN A 1 153 ? 43.589 38.960 56.336 1.00 10.05 152 GLN A CA 1
ATOM 1250 C C . GLN A 1 153 ? 42.904 37.586 56.504 1.00 10.61 152 GLN A C 1
ATOM 1251 O O . GLN A 1 153 ? 41.656 37.481 56.468 1.00 8.16 152 GLN A O 1
ATOM 1257 N N . LEU A 1 154 ? 43.735 36.549 56.724 1.00 10.13 153 LEU A N 1
ATOM 1258 C CA . LEU A 1 154 ? 43.260 35.186 56.893 1.00 9.93 153 LEU A CA 1
ATOM 1259 C C . LEU A 1 154 ? 43.893 34.491 58.072 1.00 10.37 153 LEU A C 1
ATOM 1260 O O . LEU A 1 154 ? 45.078 34.650 58.321 1.00 10.97 153 LEU A O 1
ATOM 1265 N N . PRO A 1 155 ? 43.108 33.678 58.799 1.00 11.31 154 PRO A N 1
ATOM 1266 C CA . PRO A 1 155 ? 43.727 32.810 59.771 1.00 11.92 154 PRO A CA 1
ATOM 1267 C C . PRO A 1 155 ? 44.425 31.643 59.052 1.00 12.86 154 PRO A C 1
ATOM 1268 O O . PRO A 1 155 ? 44.072 31.277 57.911 1.00 12.45 154 PRO A O 1
ATOM 1272 N N . ALA A 1 156 ? 45.416 31.060 59.705 1.00 13.52 155 ALA A N 1
ATOM 1273 C CA . ALA A 1 156 ? 45.994 29.823 59.189 1.00 13.70 155 ALA A CA 1
ATOM 1274 C C . ALA A 1 156 ? 44.836 28.827 58.956 1.00 13.82 155 ALA A C 1
ATOM 1275 O O . ALA A 1 156 ? 43.839 28.835 59.693 1.00 13.39 155 ALA A O 1
ATOM 1277 N N . PHE A 1 157 ? 44.966 27.972 57.943 1.00 14.03 156 PHE A N 1
ATOM 1278 C CA . PHE A 1 157 ? 43.895 27.020 57.656 1.00 14.09 156 PHE A CA 1
ATOM 1279 C C . PHE A 1 157 ? 43.605 26.119 58.866 1.00 14.64 156 PHE A C 1
ATOM 1280 O O . PHE A 1 157 ? 42.457 25.881 59.200 1.00 14.46 156 PHE A O 1
ATOM 1288 N N . GLU A 1 158 ? 44.648 25.682 59.559 1.00 15.20 157 GLU A N 1
ATOM 1289 C CA . GLU A 1 158 ? 44.480 24.818 60.738 1.00 15.74 157 GLU A CA 1
ATOM 1290 C C . GLU A 1 158 ? 43.628 25.472 61.826 1.00 15.47 157 GLU A C 1
ATOM 1291 O O . GLU A 1 158 ? 42.962 24.793 62.604 1.00 15.30 157 GLU A O 1
ATOM 1297 N N . GLU A 1 159 ? 43.656 26.801 61.904 1.00 14.90 158 GLU A N 1
ATOM 1298 C CA . GLU A 1 159 ? 42.852 27.503 62.891 1.00 14.61 158 GLU A CA 1
ATOM 1299 C C . GLU A 1 159 ? 41.376 27.545 62.469 1.00 14.27 158 GLU A C 1
ATOM 1300 O O . GLU A 1 159 ? 40.466 27.565 63.311 1.00 14.00 158 GLU A O 1
ATOM 1306 N N . LEU A 1 160 ? 41.127 27.572 61.161 1.00 12.93 159 LEU A N 1
ATOM 1307 C CA . LEU A 1 160 ? 39.765 27.523 60.650 1.00 12.39 159 LEU A CA 1
ATOM 1308 C C . LEU A 1 160 ? 39.222 26.123 60.952 1.00 12.48 159 LEU A C 1
ATOM 1309 O O . LEU A 1 160 ? 38.097 25.980 61.376 1.00 12.39 159 LEU A O 1
ATOM 1318 N N . GLU A 1 161 ? 40.056 25.096 60.796 1.00 11.95 160 GLU A N 1
ATOM 1319 C CA . GLU A 1 161 ? 39.645 23.726 61.143 1.00 12.90 160 GLU A CA 1
ATOM 1320 C C . GLU A 1 161 ? 39.239 23.638 62.618 1.00 13.48 160 GLU A C 1
ATOM 1321 O O . GLU A 1 161 ? 38.202 23.090 62.974 1.00 13.37 160 GLU A O 1
ATOM 1327 N N . LYS A 1 162 ? 40.051 24.208 63.483 1.00 13.82 161 LYS A N 1
ATOM 1328 C CA . LYS A 1 162 ? 39.762 24.191 64.925 1.00 15.18 161 LYS A CA 1
ATOM 1329 C C . LYS A 1 162 ? 38.461 24.961 65.254 1.00 14.50 161 LYS A C 1
ATOM 1330 O O . LYS A 1 162 ? 37.690 24.580 66.147 1.00 15.27 161 LYS A O 1
ATOM 1336 N N . ILE A 1 163 ? 38.216 26.060 64.553 1.00 15.09 162 ILE A N 1
ATOM 1337 C CA . ILE A 1 163 ? 36.979 26.823 64.765 1.00 14.58 162 ILE A CA 1
ATOM 1338 C C . ILE A 1 163 ? 35.767 25.977 64.364 1.00 14.42 162 ILE A C 1
ATOM 1339 O O . ILE A 1 163 ? 34.754 25.934 65.075 1.00 14.95 162 ILE A O 1
ATOM 1344 N N . SER A 1 164 ? 35.895 25.307 63.219 1.00 14.89 163 SER A N 1
ATOM 1345 C CA . SER A 1 164 ? 34.847 24.425 62.695 1.00 15.12 163 SER A CA 1
ATOM 1346 C C . SER A 1 164 ? 34.568 23.300 63.673 1.00 15.49 163 SER A C 1
ATOM 1347 O O . SER A 1 164 ? 33.414 23.025 64.002 1.00 15.49 163 SER A O 1
ATOM 1350 N N . GLU A 1 165 ? 35.635 22.663 64.156 1.00 16.22 164 GLU A N 1
ATOM 1351 C CA . GLU A 1 165 ? 35.485 21.533 65.090 1.00 17.18 164 GLU A CA 1
ATOM 1352 C C . GLU A 1 165 ? 34.803 21.981 66.397 1.00 16.88 164 GLU A C 1
ATOM 1353 O O . GLU A 1 165 ? 33.939 21.290 66.906 1.00 16.91 164 GLU A O 1
ATOM 1359 N N . TYR A 1 166 ? 35.154 23.162 66.904 1.00 17.50 165 TYR A N 1
ATOM 1360 C CA . TYR A 1 166 ? 34.561 23.654 68.148 1.00 18.02 165 TYR A CA 1
ATOM 1361 C C . TYR A 1 166 ? 33.088 23.960 67.940 1.00 17.87 165 TYR A C 1
ATOM 1362 O O . TYR A 1 166 ? 32.242 23.594 68.767 1.00 17.46 165 TYR A O 1
ATOM 1371 N N . CYS A 1 167 ? 32.779 24.620 66.828 1.00 17.25 166 CYS A N 1
ATOM 1372 C CA . CYS A 1 167 ? 31.390 24.938 66.530 1.00 17.58 166 CYS A CA 1
ATOM 1373 C C . CYS A 1 167 ? 30.569 23.640 66.383 1.00 17.89 166 CYS A C 1
ATOM 1374 O O . CYS A 1 167 ? 29.457 23.551 66.897 1.00 18.90 166 CYS A O 1
ATOM 1377 N N . HIS A 1 168 ? 31.128 22.631 65.726 1.00 17.99 167 HIS A N 1
ATOM 1378 C CA . HIS A 1 168 ? 30.452 21.361 65.601 1.00 19.68 167 HIS A CA 1
ATOM 1379 C C . HIS A 1 168 ? 30.130 20.734 66.986 1.00 20.10 167 HIS A C 1
ATOM 1380 O O . HIS A 1 168 ? 29.002 20.314 67.234 1.00 19.68 167 HIS A O 1
ATOM 1387 N N . GLU A 1 169 ? 31.113 20.733 67.881 1.00 20.81 168 GLU A N 1
ATOM 1388 C CA . GLU A 1 169 ? 30.972 20.228 69.251 1.00 22.06 168 GLU A CA 1
ATOM 1389 C C . GLU A 1 169 ? 29.926 20.997 70.087 1.00 21.60 168 GLU A C 1
ATOM 1390 O O . GLU A 1 169 ? 29.235 20.397 70.904 1.00 22.26 168 GLU A O 1
ATOM 1396 N N . GLN A 1 170 ? 29.819 22.316 69.883 1.00 20.61 169 GLN A N 1
ATOM 1397 C CA . GLN A 1 170 ? 28.885 23.162 70.643 1.00 20.62 169 GLN A CA 1
ATOM 1398 C C . GLN A 1 170 ? 27.504 23.347 69.981 1.00 19.55 169 GLN A C 1
ATOM 1399 O O . GLN A 1 170 ? 26.625 24.061 70.514 1.00 19.19 169 GLN A O 1
ATOM 1405 N N . GLY A 1 171 ? 27.307 22.733 68.820 1.00 18.24 170 GLY A N 1
ATOM 1406 C CA . GLY A 1 171 ? 26.041 22.886 68.095 1.00 17.66 170 GLY A CA 1
ATOM 1407 C C . GLY A 1 171 ? 25.819 24.290 67.537 1.00 16.40 170 GLY A C 1
ATOM 1408 O O . GLY A 1 171 ? 24.673 24.749 67.453 1.00 16.82 170 GLY A O 1
ATOM 1409 N N . ILE A 1 172 ? 26.912 24.962 67.170 1.00 14.65 171 ILE A N 1
ATOM 1410 C CA . ILE A 1 172 ? 26.884 26.305 66.565 1.00 13.62 171 ILE A CA 1
ATOM 1411 C C . ILE A 1 172 ? 27.043 26.146 65.037 1.00 13.29 171 ILE A C 1
ATOM 1412 O O . ILE A 1 172 ? 28.019 25.546 64.584 1.00 13.66 171 ILE A O 1
ATOM 1417 N N . SER A 1 173 ? 26.101 26.678 64.254 1.00 12.53 172 SER A N 1
ATOM 1418 C CA . SER A 1 173 ? 26.191 26.620 62.792 1.00 12.05 172 SER A CA 1
ATOM 1419 C C . SER A 1 173 ? 27.303 27.569 62.349 1.00 11.72 172 SER A C 1
ATOM 1420 O O . SER A 1 173 ? 27.511 28.602 62.986 1.00 12.28 172 SER A O 1
ATOM 1423 N N . LEU A 1 174 ? 28.032 27.207 61.291 1.00 11.54 173 LEU A N 1
ATOM 1424 C CA . LEU A 1 174 ? 29.152 28.017 60.815 1.00 11.01 173 LEU A CA 1
ATOM 1425 C C . LEU A 1 174 ? 28.816 28.407 59.388 1.00 10.83 173 LEU A C 1
ATOM 1426 O O . LEU A 1 174 ? 28.542 27.527 58.555 1.00 11.09 173 LEU A O 1
ATOM 1431 N N . HIS A 1 175 ? 28.798 29.724 59.132 1.00 9.86 174 HIS A N 1
ATOM 1432 C CA . HIS A 1 175 ? 28.463 30.310 57.839 1.00 9.62 174 HIS A CA 1
ATOM 1433 C C . HIS A 1 175 ? 29.641 31.079 57.251 1.00 10.12 174 HIS A C 1
ATOM 1434 O O . HIS A 1 175 ? 30.253 31.912 57.942 1.00 10.49 174 HIS A O 1
ATOM 1441 N N . LEU A 1 176 ? 29.936 30.821 55.970 1.00 9.59 175 LEU A N 1
ATOM 1442 C CA . LEU A 1 176 ? 31.023 31.486 55.262 1.00 9.24 175 LEU A CA 1
ATOM 1443 C C . LEU A 1 176 ? 30.578 32.656 54.410 1.00 8.60 175 LEU A C 1
ATOM 1444 O O . LEU A 1 176 ? 29.783 32.479 53.495 1.00 7.68 175 LEU A O 1
ATOM 1449 N N . ASP A 1 177 ? 31.036 33.861 54.773 1.00 8.37 176 ASP A N 1
ATOM 1450 C CA . ASP A 1 177 ? 30.907 35.021 53.929 1.00 8.23 176 ASP A CA 1
ATOM 1451 C C . ASP A 1 177 ? 32.086 34.854 52.971 1.00 8.71 176 ASP A C 1
ATOM 1452 O O . ASP A 1 177 ? 33.228 35.199 53.274 1.00 8.96 176 ASP A O 1
ATOM 1457 N N . GLY A 1 178 ? 31.788 34.263 51.827 1.00 7.31 177 GLY A N 1
ATOM 1458 C CA . GLY A 1 178 ? 32.751 33.973 50.807 1.00 8.01 177 GLY A CA 1
ATOM 1459 C C . GLY A 1 178 ? 32.653 34.917 49.631 1.00 7.54 177 GLY A C 1
ATOM 1460 O O . GLY A 1 178 ? 32.878 34.506 48.481 1.00 7.24 177 GLY A O 1
ATOM 1461 N N . ALA A 1 179 ? 32.348 36.187 49.908 1.00 7.56 178 ALA A N 1
ATOM 1462 C CA . ALA A 1 179 ? 32.310 37.212 48.885 1.00 8.49 178 ALA A CA 1
ATOM 1463 C C . ALA A 1 179 ? 33.598 37.179 48.041 1.00 9.18 178 ALA A C 1
ATOM 1464 O O . ALA A 1 179 ? 33.569 37.430 46.818 1.00 9.60 178 ALA A O 1
ATOM 1466 N N . ARG A 1 180 ? 34.721 36.896 48.708 1.00 8.90 179 ARG A N 1
ATOM 1467 C CA . ARG A 1 180 ? 36.048 36.816 48.059 1.00 9.53 179 ARG A CA 1
ATOM 1468 C C . ARG A 1 180 ? 36.669 35.433 48.212 1.00 9.52 179 ARG A C 1
ATOM 1469 O O . ARG A 1 180 ? 37.885 35.277 48.346 1.00 9.64 179 ARG A O 1
ATOM 1477 N N . LEU A 1 181 ? 35.825 34.399 48.208 1.00 9.61 180 LEU A N 1
ATOM 1478 C CA . LEU A 1 181 ? 36.356 33.033 48.324 1.00 9.24 180 LEU A CA 1
ATOM 1479 C C . LEU A 1 181 ? 37.324 32.617 47.212 1.00 8.94 180 LEU A C 1
ATOM 1480 O O . LEU A 1 181 ? 38.348 31.975 47.474 1.00 10.20 180 LEU A O 1
ATOM 1485 N N . TRP A 1 182 ? 36.983 32.932 45.980 1.00 8.30 181 TRP A N 1
ATOM 1486 C CA . TRP A 1 182 ? 37.754 32.490 44.830 1.00 9.16 181 TRP A CA 1
ATOM 1487 C C . TRP A 1 182 ? 39.205 32.984 44.923 1.00 9.40 181 TRP A C 1
ATOM 1488 O O . TRP A 1 182 ? 40.144 32.286 44.563 1.00 9.77 181 TRP A O 1
ATOM 1499 N N . GLU A 1 183 ? 39.352 34.190 45.453 1.00 9.36 182 GLU A N 1
ATOM 1500 C CA . GLU A 1 183 ? 40.643 34.838 45.577 1.00 9.79 182 GLU A CA 1
ATOM 1501 C C . GLU A 1 183 ? 41.603 34.223 46.598 1.00 10.28 182 GLU A C 1
ATOM 1502 O O . GLU A 1 183 ? 42.805 34.528 46.548 1.00 9.60 182 GLU A O 1
ATOM 1508 N N . ILE A 1 184 ? 41.094 33.413 47.537 1.00 10.43 183 ILE A N 1
ATOM 1509 C CA . ILE A 1 184 ? 41.941 32.832 48.598 1.00 11.28 183 ILE A CA 1
ATOM 1510 C C . ILE A 1 184 ? 42.421 31.381 48.374 1.00 11.09 183 ILE A C 1
ATOM 1511 O O . ILE A 1 184 ? 43.299 30.901 49.084 1.00 11.34 183 ILE A O 1
ATOM 1516 N N . THR A 1 185 ? 41.897 30.688 47.377 1.00 11.57 184 THR A N 1
ATOM 1517 C CA . THR A 1 185 ? 42.328 29.295 47.159 1.00 12.05 184 THR A CA 1
ATOM 1518 C C . THR A 1 185 ? 43.828 29.191 46.840 1.00 13.06 184 THR A C 1
ATOM 1519 O O . THR A 1 185 ? 44.486 28.276 47.309 1.00 13.83 184 THR A O 1
ATOM 1523 N N . PRO A 1 186 ? 44.400 30.168 46.096 1.00 13.41 185 PRO A N 1
ATOM 1524 C CA . PRO A 1 186 ? 45.871 30.037 45.851 1.00 13.00 185 PRO A CA 1
ATOM 1525 C C . PRO A 1 186 ? 46.745 30.043 47.127 1.00 12.68 185 PRO A C 1
ATOM 1526 O O . PRO A 1 186 ? 47.635 29.181 47.282 1.00 12.82 185 PRO A O 1
ATOM 1530 N N . PHE A 1 187 ? 46.453 30.939 48.063 1.00 11.66 186 PHE A N 1
ATOM 1531 C CA . PHE A 1 187 ? 47.203 31.025 49.319 1.00 11.98 186 PHE A CA 1
ATOM 1532 C C . PHE A 1 187 ? 46.987 29.803 50.201 1.00 11.62 186 PHE A C 1
ATOM 1533 O O . PHE A 1 187 ? 47.932 29.223 50.686 1.00 10.87 186 PHE A O 1
ATOM 1541 N N . TYR A 1 188 ? 45.736 29.392 50.356 1.00 11.51 187 TYR A N 1
ATOM 1542 C CA . TYR A 1 188 ? 45.470 28.214 51.165 1.00 12.29 187 TYR A CA 1
ATOM 1543 C C . TYR A 1 188 ? 45.910 26.894 50.521 1.00 12.99 187 TYR A C 1
ATOM 1544 O O . TYR A 1 188 ? 46.117 25.924 51.219 1.00 13.23 187 TYR A O 1
ATOM 1553 N N . GLN A 1 189 ? 46.070 26.865 49.207 1.00 13.05 188 GLN A N 1
ATOM 1554 C CA . GLN A 1 189 ? 46.383 25.619 48.500 1.00 14.64 188 GLN A CA 1
ATOM 1555 C C . GLN A 1 189 ? 45.283 24.555 48.832 1.00 14.80 188 GLN A C 1
ATOM 1556 O O . GLN A 1 189 ? 45.542 23.359 49.050 1.00 14.51 188 GLN A O 1
ATOM 1567 N N . LYS A 1 190 ? 44.048 25.063 48.872 1.00 14.58 189 LYS A N 1
ATOM 1568 C CA . LYS A 1 190 ? 42.817 24.283 49.117 1.00 14.75 189 LYS A CA 1
ATOM 1569 C C . LYS A 1 190 ? 41.806 24.627 48.041 1.00 14.63 189 LYS A C 1
ATOM 1570 O O . LYS A 1 190 ? 41.743 25.767 47.598 1.00 15.20 189 LYS A O 1
ATOM 1576 N N . SER A 1 191 ? 40.992 23.664 47.614 1.00 13.56 190 SER A N 1
ATOM 1577 C CA . SER A 1 191 ? 39.932 23.977 46.653 1.00 13.27 190 SER A CA 1
ATOM 1578 C C . SER A 1 191 ? 38.779 24.705 47.360 1.00 12.21 190 SER A C 1
ATOM 1579 O O . SER A 1 191 ? 38.662 24.654 48.584 1.00 12.14 190 SER A O 1
ATOM 1582 N N . ALA A 1 192 ? 37.900 25.314 46.568 1.00 11.07 191 ALA A N 1
ATOM 1583 C CA . ALA A 1 192 ? 36.702 25.950 47.093 1.00 10.95 191 ALA A CA 1
ATOM 1584 C C . ALA A 1 192 ? 35.917 24.941 47.923 1.00 10.79 191 ALA A C 1
ATOM 1585 O O . ALA A 1 192 ? 35.437 25.283 49.002 1.00 11.58 191 ALA A O 1
ATOM 1587 N N . GLU A 1 193 ? 35.796 23.711 47.426 1.00 11.15 192 GLU A N 1
ATOM 1588 C CA . GLU A 1 193 ? 35.094 22.634 48.129 1.00 11.05 192 GLU A CA 1
ATOM 1589 C C . GLU A 1 193 ? 35.717 22.348 49.491 1.00 11.38 192 GLU A C 1
ATOM 1590 O O . GLU A 1 193 ? 35.012 22.197 50.490 1.00 11.56 192 GLU A O 1
ATOM 1596 N N . GLU A 1 194 ? 37.040 22.248 49.533 1.00 10.80 193 GLU A N 1
ATOM 1597 C CA . GLU A 1 194 ? 37.741 21.966 50.791 1.00 11.23 193 GLU A CA 1
ATOM 1598 C C . GLU A 1 194 ? 37.473 23.027 51.837 1.00 10.98 193 GLU A C 1
ATOM 1599 O O . GLU A 1 194 ? 37.161 22.699 52.974 1.00 12.04 193 GLU A O 1
ATOM 1605 N N . ILE A 1 195 ? 37.552 24.296 51.442 1.00 9.21 194 ILE A N 1
ATOM 1606 C CA . ILE A 1 195 ? 37.303 25.405 52.358 1.00 9.16 194 ILE A CA 1
ATOM 1607 C C . ILE A 1 195 ? 35.839 25.389 52.831 1.00 9.20 194 ILE A C 1
ATOM 1608 O O . ILE A 1 195 ? 35.556 25.482 54.027 1.00 9.29 194 ILE A O 1
ATOM 1613 N N . CYS A 1 196 ? 34.921 25.234 51.881 1.00 9.19 195 CYS A N 1
ATOM 1614 C CA . CYS A 1 196 ? 33.494 25.237 52.197 1.00 10.04 195 CYS A CA 1
ATOM 1615 C C . CYS A 1 196 ? 33.030 24.032 53.024 1.00 10.59 195 CYS A C 1
ATOM 1616 O O . CYS A 1 196 ? 31.971 24.110 53.684 1.00 10.07 195 CYS A O 1
ATOM 1619 N N . ALA A 1 197 ? 33.794 22.937 52.974 1.00 10.83 196 ALA A N 1
ATOM 1620 C CA . ALA A 1 197 ? 33.468 21.715 53.732 1.00 11.24 196 ALA A CA 1
ATOM 1621 C C . ALA A 1 197 ? 33.457 21.926 55.248 1.00 11.86 196 ALA A C 1
ATOM 1622 O O . ALA A 1 197 ? 32.900 21.096 55.990 1.00 11.92 196 ALA A O 1
ATOM 1624 N N . LEU A 1 198 ? 34.095 23.001 55.707 1.00 10.59 197 LEU A N 1
ATOM 1625 C CA . LEU A 1 198 ? 34.159 23.278 57.134 1.00 11.29 197 LEU A CA 1
ATOM 1626 C C . LEU A 1 198 ? 32.942 24.083 57.613 1.00 10.52 197 LEU A C 1
ATOM 1627 O O . LEU A 1 198 ? 32.815 24.340 58.812 1.00 11.09 197 LEU A O 1
ATOM 1632 N N . PHE A 1 199 ? 32.046 24.439 56.688 1.00 11.04 198 PHE A N 1
ATOM 1633 C CA . PHE A 1 199 ? 30.916 25.317 56.956 1.00 11.16 198 PHE A CA 1
ATOM 1634 C C . PHE A 1 199 ? 29.592 24.653 56.651 1.00 11.68 198 PHE A C 1
ATOM 1635 O O . PHE A 1 199 ? 29.501 23.809 55.779 1.00 12.49 198 PHE A O 1
ATOM 1643 N N . ASP A 1 200 ? 28.578 25.045 57.392 1.00 11.74 199 ASP A N 1
ATOM 1644 C CA . ASP A 1 200 ? 27.217 24.610 57.137 1.00 12.27 199 ASP A CA 1
ATOM 1645 C C . ASP A 1 200 ? 26.630 25.278 55.897 1.00 11.53 199 ASP A C 1
ATOM 1646 O O . ASP A 1 200 ? 25.863 24.666 55.172 1.00 12.31 199 ASP A O 1
ATOM 1651 N N . SER A 1 201 ? 26.901 26.561 55.719 1.00 11.38 200 SER A N 1
ATOM 1652 C CA . SER A 1 201 ? 26.385 27.292 54.570 1.00 10.34 200 SER A CA 1
ATOM 1653 C C . SER A 1 201 ? 27.439 28.262 54.068 1.00 10.53 200 SER A C 1
ATOM 1654 O O . SER A 1 201 ? 28.374 28.628 54.788 1.00 9.98 200 SER A O 1
ATOM 1657 N N . VAL A 1 202 ? 27.298 28.664 52.815 1.00 9.48 201 VAL A N 1
ATOM 1658 C CA . VAL A 1 202 ? 28.249 29.596 52.199 1.00 8.87 201 VAL A CA 1
ATOM 1659 C C . VAL A 1 202 ? 27.579 30.509 51.180 1.00 9.03 201 VAL A C 1
ATOM 1660 O O . VAL A 1 202 ? 26.707 30.096 50.410 1.00 7.45 201 VAL A O 1
ATOM 1664 N N . TYR A 1 203 ? 28.063 31.741 51.163 1.00 8.11 202 TYR A N 1
ATOM 1665 C CA . TYR A 1 203 ? 27.698 32.754 50.209 1.00 8.06 202 TYR A CA 1
ATOM 1666 C C . TYR A 1 203 ? 28.930 33.113 49.390 1.00 7.79 202 TYR A C 1
ATOM 1667 O O . TYR A 1 203 ? 30.004 33.303 49.964 1.00 8.21 202 TYR A O 1
ATOM 1676 N N . VAL A 1 204 ? 28.775 33.133 48.066 1.00 8.27 203 VAL A N 1
ATOM 1677 C CA . VAL A 1 204 ? 29.828 33.587 47.150 1.00 8.57 203 VAL A CA 1
ATOM 1678 C C . VAL A 1 204 ? 29.283 34.686 46.195 1.00 7.77 203 VAL A C 1
ATOM 1679 O O . VAL A 1 204 ? 28.106 34.687 45.814 1.00 7.44 203 VAL A O 1
ATOM 1683 N N . SER A 1 205 ? 30.154 35.619 45.804 1.00 8.83 204 SER A N 1
ATOM 1684 C CA . SER A 1 205 ? 29.822 36.705 44.888 1.00 8.55 204 SER A CA 1
ATOM 1685 C C . SER A 1 205 ? 30.388 36.473 43.486 1.00 9.66 204 SER A C 1
ATOM 1686 O O . SER A 1 205 ? 31.423 35.790 43.308 1.00 10.68 204 SER A O 1
ATOM 1689 N N . PHE A 1 206 ? 29.740 37.090 42.496 1.00 8.88 205 PHE A N 1
ATOM 1690 C CA . PHE A 1 206 ? 30.250 37.062 41.120 1.00 8.55 205 PHE A CA 1
ATOM 1691 C C . PHE A 1 206 ? 30.632 38.457 40.607 1.00 9.44 205 PHE A C 1
ATOM 1692 O O . PHE A 1 206 ? 30.933 38.608 39.427 1.00 10.17 205 PHE A O 1
ATOM 1700 N N . TYR A 1 207 ? 30.682 39.468 41.474 1.00 9.24 206 TYR A N 1
ATOM 1701 C CA . TYR A 1 207 ? 31.104 40.786 41.003 1.00 8.93 206 TYR A CA 1
ATOM 1702 C C . TYR A 1 207 ? 32.341 41.394 41.689 1.00 10.79 206 TYR A C 1
ATOM 1703 O O . TYR A 1 207 ? 32.712 42.555 41.394 1.00 10.83 206 TYR A O 1
ATOM 1736 N N . GLY A 1 209 ? 36.096 39.563 42.914 1.00 13.19 208 GLY A N 1
ATOM 1737 C CA . GLY A 1 209 ? 37.245 39.052 42.146 1.00 13.57 208 GLY A CA 1
ATOM 1738 C C . GLY A 1 209 ? 36.914 38.535 40.742 1.00 14.02 208 GLY A C 1
ATOM 1739 O O . GLY A 1 209 ? 37.751 38.606 39.843 1.00 14.83 208 GLY A O 1
ATOM 1740 N N . ILE A 1 210 ? 35.701 38.001 40.559 1.00 13.37 209 ILE A N 1
ATOM 1741 C CA . ILE A 1 210 ? 35.245 37.484 39.244 1.00 13.19 209 ILE A CA 1
ATOM 1742 C C . ILE A 1 210 ? 34.988 38.646 38.267 1.00 13.16 209 ILE A C 1
ATOM 1743 O O . ILE A 1 210 ? 35.138 38.498 37.056 1.00 13.82 209 ILE A O 1
ATOM 1748 N N . GLY A 1 211 ? 34.599 39.800 38.787 1.00 12.01 210 GLY A N 1
ATOM 1749 C CA . GLY A 1 211 ? 34.428 40.985 37.938 1.00 12.29 210 GLY A CA 1
ATOM 1750 C C . GLY A 1 211 ? 33.211 40.973 37.033 1.00 11.61 210 GLY A C 1
ATOM 1751 O O . GLY A 1 211 ? 33.218 41.600 35.971 1.00 10.70 210 GLY A O 1
ATOM 1752 N N . GLY A 1 212 ? 32.180 40.243 37.448 1.00 11.24 211 GLY A N 1
ATOM 1753 C CA . GLY A 1 212 ? 30.896 40.229 36.775 1.00 10.96 211 GLY A CA 1
ATOM 1754 C C . GLY A 1 212 ? 30.119 41.494 37.101 1.00 10.87 211 GLY A C 1
ATOM 1755 O O . GLY A 1 212 ? 30.697 42.486 37.559 1.00 10.66 211 GLY A O 1
ATOM 1756 N N . ILE A 1 213 ? 28.803 41.457 36.885 1.00 10.46 212 ILE A N 1
ATOM 1757 C CA . ILE A 1 213 ? 27.961 42.640 37.031 1.00 10.40 212 ILE A CA 1
ATOM 1758 C C . ILE A 1 213 ? 27.413 42.710 38.460 1.00 10.06 212 ILE A C 1
ATOM 1759 O O . ILE A 1 213 ? 27.621 43.706 39.148 1.00 10.80 212 ILE A O 1
ATOM 1764 N N . ALA A 1 214 ? 26.689 41.655 38.860 1.00 9.31 213 ALA A N 1
ATOM 1765 C CA . ALA A 1 214 ? 26.110 41.539 40.194 1.00 9.28 213 ALA A CA 1
ATOM 1766 C C . ALA A 1 214 ? 25.635 40.109 40.419 1.00 8.54 213 ALA A C 1
ATOM 1767 O O . ALA A 1 214 ? 25.619 39.298 39.496 1.00 10.15 213 ALA A O 1
ATOM 1769 N N . GLY A 1 215 ? 25.265 39.793 41.644 1.00 8.41 214 GLY A N 1
ATOM 1770 C CA . GLY A 1 215 ? 24.748 38.457 41.934 1.00 8.43 214 GLY A CA 1
ATOM 1771 C C . GLY A 1 215 ? 25.531 37.645 42.937 1.00 8.57 214 GLY A C 1
ATOM 1772 O O . GLY A 1 215 ? 26.708 37.914 43.234 1.00 9.34 214 GLY A O 1
ATOM 1773 N N . ALA A 1 216 ? 24.853 36.601 43.424 1.00 8.22 215 ALA A N 1
ATOM 1774 C CA . ALA A 1 216 ? 25.335 35.800 44.519 1.00 8.41 215 ALA A CA 1
ATOM 1775 C C . ALA A 1 216 ? 24.760 34.403 44.465 1.00 7.80 215 ALA A C 1
ATOM 1776 O O . ALA A 1 216 ? 23.669 34.167 43.914 1.00 7.48 215 ALA A O 1
ATOM 1778 N N . ILE A 1 217 ? 25.483 33.482 45.060 1.00 8.02 216 ILE A N 1
ATOM 1779 C CA . ILE A 1 217 ? 24.996 32.126 45.254 1.00 9.07 216 ILE A CA 1
ATOM 1780 C C . ILE A 1 217 ? 25.073 31.853 46.745 1.00 9.38 216 ILE A C 1
ATOM 1781 O O . ILE A 1 217 ? 26.060 32.201 47.396 1.00 9.14 216 ILE A O 1
ATOM 1786 N N . LEU A 1 218 ? 24.008 31.255 47.277 1.00 9.94 217 LEU A N 1
ATOM 1787 C CA . LEU A 1 218 ? 23.983 30.745 48.652 1.00 9.33 217 LEU A CA 1
ATOM 1788 C C . LEU A 1 218 ? 23.838 29.227 48.488 1.00 10.03 217 LEU A C 1
ATOM 1789 O O . LEU A 1 218 ? 22.919 28.750 47.786 1.00 9.78 217 LEU A O 1
ATOM 1794 N N . ALA A 1 219 ? 24.728 28.480 49.138 1.00 9.41 218 ALA A N 1
ATOM 1795 C CA . ALA A 1 219 ? 24.726 27.028 49.034 1.00 10.32 218 ALA A CA 1
ATOM 1796 C C . ALA A 1 219 ? 24.780 26.305 50.398 1.00 10.96 218 ALA A C 1
ATOM 1797 O O . ALA A 1 219 ? 25.329 26.812 51.400 1.00 10.23 218 ALA A O 1
ATOM 1799 N N . GLY A 1 220 ? 24.241 25.084 50.402 1.00 10.35 219 GLY A N 1
ATOM 1800 C CA . GLY A 1 220 ? 24.236 24.241 51.599 1.00 11.04 219 GLY A CA 1
ATOM 1801 C C . GLY A 1 220 ? 23.368 23.024 51.379 1.00 10.59 219 GLY A C 1
ATOM 1802 O O . GLY A 1 220 ? 23.189 22.600 50.253 1.00 10.58 219 GLY A O 1
ATOM 1803 N N . ASN A 1 221 ? 22.854 22.443 52.454 1.00 10.64 220 ASN A N 1
ATOM 1804 C CA . ASN A 1 221 ? 22.007 21.268 52.319 1.00 12.13 220 ASN A CA 1
ATOM 1805 C C . ASN A 1 221 ? 20.707 21.639 51.624 1.00 11.92 220 ASN A C 1
ATOM 1806 O O . ASN A 1 221 ? 20.279 22.814 51.680 1.00 11.06 220 ASN A O 1
ATOM 1811 N N A ASP A 1 222 ? 20.103 20.640 50.974 0.55 11.81 221 ASP A N 1
ATOM 1812 N N B ASP A 1 222 ? 20.078 20.669 50.971 0.45 12.01 221 ASP A N 1
ATOM 1813 C CA A ASP A 1 222 ? 18.806 20.771 50.301 0.55 12.51 221 ASP A CA 1
ATOM 1814 C CA B ASP A 1 222 ? 18.847 20.952 50.252 0.45 12.65 221 ASP A CA 1
ATOM 1815 C C A ASP A 1 222 ? 17.750 21.461 51.170 0.55 12.68 221 ASP A C 1
ATOM 1816 C C B ASP A 1 222 ? 17.724 21.489 51.171 0.45 12.76 221 ASP A C 1
ATOM 1817 O O A ASP A 1 222 ? 17.108 22.440 50.748 0.55 13.05 221 ASP A O 1
ATOM 1818 O O B ASP A 1 222 ? 17.001 22.415 50.775 0.45 12.90 221 ASP A O 1
ATOM 1827 N N . ASP A 1 223 ? 17.586 20.967 52.389 1.00 12.71 222 ASP A N 1
ATOM 1828 C CA . ASP A 1 223 ? 16.549 21.523 53.313 1.00 13.39 222 ASP A CA 1
ATOM 1829 C C . ASP A 1 223 ? 16.793 23.006 53.603 1.00 12.76 222 ASP A C 1
ATOM 1830 O O . ASP A 1 223 ? 15.838 23.807 53.617 1.00 11.16 222 ASP A O 1
ATOM 1835 N N . PHE A 1 224 ? 18.061 23.341 53.854 1.00 10.87 223 PHE A N 1
ATOM 1836 C CA . PHE A 1 224 ? 18.481 24.737 54.053 1.00 11.22 223 PHE A CA 1
ATOM 1837 C C . PHE A 1 224 ? 18.148 25.626 52.846 1.00 9.99 223 PHE A C 1
ATOM 1838 O O . PHE A 1 224 ? 17.560 26.691 53.011 1.00 10.02 223 PHE A O 1
ATOM 1846 N N . VAL A 1 225 ? 18.523 25.181 51.643 1.00 9.84 224 VAL A N 1
ATOM 1847 C CA . VAL A 1 225 ? 18.290 25.937 50.396 1.00 10.61 224 VAL A CA 1
ATOM 1848 C C . VAL A 1 225 ? 16.804 26.112 50.114 1.00 11.64 224 VAL A C 1
ATOM 1849 O O . VAL A 1 225 ? 16.353 27.199 49.669 1.00 10.95 224 VAL A O 1
ATOM 1853 N N . GLN A 1 226 ? 16.016 25.095 50.442 1.00 13.20 225 GLN A N 1
ATOM 1854 C CA . GLN A 1 226 ? 14.581 25.196 50.224 1.00 14.84 225 GLN A CA 1
ATOM 1855 C C . GLN A 1 226 ? 13.960 26.264 51.117 1.00 14.02 225 GLN A C 1
ATOM 1856 O O . GLN A 1 226 ? 13.112 27.039 50.662 1.00 15.18 225 GLN A O 1
ATOM 1862 N N . GLU A 1 227 ? 14.423 26.365 52.364 1.00 13.44 226 GLU A N 1
ATOM 1863 C CA . GLU A 1 227 ? 13.947 27.417 53.248 1.00 13.40 226 GLU A CA 1
ATOM 1864 C C . GLU A 1 227 ? 14.404 28.769 52.725 1.00 11.60 226 GLU A C 1
ATOM 1865 O O . GLU A 1 227 ? 13.657 29.735 52.798 1.00 11.94 226 GLU A O 1
ATOM 1871 N N . ALA A 1 228 ? 15.622 28.843 52.201 1.00 11.23 227 ALA A N 1
ATOM 1872 C CA . ALA A 1 228 ? 16.145 30.113 51.678 1.00 9.94 227 ALA A CA 1
ATOM 1873 C C . ALA A 1 228 ? 15.312 30.636 50.506 1.00 10.29 227 ALA A C 1
ATOM 1874 O O . ALA A 1 228 ? 15.167 31.835 50.345 1.00 8.54 227 ALA A O 1
ATOM 1876 N N . LYS A 1 229 ? 14.750 29.734 49.708 1.00 10.12 228 LYS A N 1
ATOM 1877 C CA . LYS A 1 229 ? 13.936 30.133 48.569 1.00 10.70 228 LYS A CA 1
ATOM 1878 C C . LYS A 1 229 ? 12.615 30.753 49.006 1.00 10.76 228 LYS A C 1
ATOM 1879 O O . LYS A 1 229 ? 12.116 31.679 48.361 1.00 10.35 228 LYS A O 1
ATOM 1885 N N . ILE A 1 230 ? 12.061 30.270 50.112 1.00 9.95 229 ILE A N 1
ATOM 1886 C CA . ILE A 1 230 ? 10.854 30.867 50.672 1.00 10.29 229 ILE A CA 1
ATOM 1887 C C . ILE A 1 230 ? 11.164 32.307 51.121 1.00 9.75 229 ILE A C 1
ATOM 1888 O O . ILE A 1 230 ? 10.429 33.230 50.788 1.00 9.88 229 ILE A O 1
ATOM 1897 N N . TRP A 1 231 ? 12.270 32.485 51.828 1.00 9.17 230 TRP A N 1
ATOM 1898 C CA . TRP A 1 231 ? 12.693 33.808 52.287 1.00 9.24 230 TRP A CA 1
ATOM 1899 C C . TRP A 1 231 ? 13.014 34.715 51.107 1.00 8.79 230 TRP A C 1
ATOM 1900 O O . TRP A 1 231 ? 12.756 35.912 51.162 1.00 8.70 230 TRP A O 1
ATOM 1911 N N . LYS A 1 232 ? 13.595 34.159 50.044 1.00 8.87 231 LYS A N 1
ATOM 1912 C CA . LYS A 1 232 ? 13.896 34.949 48.828 1.00 9.81 231 LYS A CA 1
ATOM 1913 C C . LYS A 1 232 ? 12.616 35.643 48.284 1.00 9.81 231 LYS A C 1
ATOM 1914 O O . LYS A 1 232 ? 12.655 36.823 47.897 1.00 10.09 231 LYS A O 1
ATOM 1925 N N . ARG A 1 233 ? 11.514 34.901 48.216 1.00 9.67 232 ARG A N 1
ATOM 1926 C CA . ARG A 1 233 ? 10.245 35.482 47.761 1.00 9.86 232 ARG A CA 1
ATOM 1927 C C . ARG A 1 233 ? 9.766 36.571 48.719 1.00 9.68 232 ARG A C 1
ATOM 1928 O O . ARG A 1 233 ? 9.335 37.637 48.298 1.00 9.21 232 ARG A O 1
ATOM 1936 N N . ARG A 1 234 ? 9.891 36.321 50.023 1.00 9.67 233 ARG A N 1
ATOM 1937 C CA . ARG A 1 234 ? 9.501 37.311 51.039 1.00 9.10 233 ARG A CA 1
ATOM 1938 C C . ARG A 1 234 ? 10.284 38.628 50.890 1.00 9.09 233 ARG A C 1
ATOM 1939 O O . ARG A 1 234 ? 9.728 39.734 51.035 1.00 8.49 233 ARG A O 1
ATOM 1947 N N . TYR A 1 235 ? 11.577 38.496 50.593 1.00 8.29 234 TYR A N 1
ATOM 1948 C CA . TYR A 1 235 ? 12.444 39.675 50.447 1.00 8.57 234 TYR A CA 1
ATOM 1949 C C . TYR A 1 235 ? 12.281 40.409 49.107 1.00 8.84 234 TYR A C 1
ATOM 1950 O O . TYR A 1 235 ? 12.901 41.459 48.868 1.00 9.84 234 TYR A O 1
ATOM 1959 N N . GLY A 1 236 ? 11.481 39.877 48.198 1.00 8.98 235 GLY A N 1
ATOM 1960 C CA . GLY A 1 236 ? 11.396 40.510 46.879 1.00 9.04 235 GLY A CA 1
ATOM 1961 C C . GLY A 1 236 ? 12.592 40.267 45.996 1.00 9.23 235 GLY A C 1
ATOM 1962 O O . GLY A 1 236 ? 12.889 41.086 45.108 1.00 9.10 235 GLY A O 1
ATOM 1963 N N . GLY A 1 237 ? 13.288 39.149 46.239 1.00 9.63 236 GLY A N 1
ATOM 1964 C CA . GLY A 1 237 ? 14.422 38.700 45.416 1.00 8.03 236 GLY A CA 1
ATOM 1965 C C . GLY A 1 237 ? 14.080 37.630 44.359 1.00 8.71 236 GLY A C 1
ATOM 1966 O O . GLY A 1 237 ? 14.915 37.296 43.506 1.00 7.98 236 GLY A O 1
ATOM 1967 N N . ASP A 1 238 ? 12.844 37.100 44.381 1.00 9.15 237 ASP A N 1
ATOM 1968 C CA . ASP A 1 238 ? 12.443 36.049 43.429 1.00 9.70 237 ASP A CA 1
ATOM 1969 C C . ASP A 1 238 ? 11.934 36.736 42.181 1.00 9.80 237 ASP A C 1
ATOM 1970 O O . ASP A 1 238 ? 10.754 36.730 41.865 1.00 10.60 237 ASP A O 1
ATOM 1975 N N . LEU A 1 239 ? 12.845 37.357 41.459 1.00 9.72 238 LEU A N 1
ATOM 1976 C CA . LEU A 1 239 ? 12.449 38.118 40.278 1.00 9.95 238 LEU A CA 1
ATOM 1977 C C . LEU A 1 239 ? 12.021 37.148 39.189 1.00 10.19 238 LEU A C 1
ATOM 1978 O O . LEU A 1 239 ? 12.532 36.020 39.119 1.00 9.80 238 LEU A O 1
ATOM 1983 N N . ILE A 1 240 ? 11.119 37.589 38.317 1.00 10.02 239 ILE A N 1
ATOM 1984 C CA . ILE A 1 240 ? 10.709 36.747 37.203 1.00 10.22 239 ILE A CA 1
ATOM 1985 C C . ILE A 1 240 ? 11.926 36.258 36.405 1.00 10.21 239 ILE A C 1
ATOM 1986 O O . ILE A 1 240 ? 12.041 35.071 36.123 1.00 10.07 239 ILE A O 1
ATOM 1991 N N . SER A 1 241 ? 12.853 37.160 36.113 1.00 10.33 240 SER A N 1
ATOM 1992 C CA . SER A 1 241 ? 13.993 36.847 35.246 1.00 9.40 240 SER A CA 1
ATOM 1993 C C . SER A 1 241 ? 15.298 37.375 35.820 1.00 9.08 240 SER A C 1
ATOM 1994 O O . SER A 1 241 ? 15.513 38.612 35.842 1.00 9.54 240 SER A O 1
ATOM 1997 N N . LEU A 1 242 ? 16.134 36.460 36.273 1.00 8.97 241 LEU A N 1
ATOM 1998 C CA . LEU A 1 242 ? 17.482 36.806 36.776 1.00 9.59 241 LEU A CA 1
ATOM 1999 C C . LEU A 1 242 ? 18.578 36.521 35.736 1.00 9.64 241 LEU A C 1
ATOM 2000 O O . LEU A 1 242 ? 19.765 36.795 35.990 1.00 10.17 241 LEU A O 1
ATOM 2005 N N . TYR A 1 243 ? 18.213 36.031 34.550 1.00 9.14 242 TYR A N 1
ATOM 2006 C CA . TYR A 1 243 ? 19.250 35.679 33.567 1.00 9.18 242 TYR A CA 1
ATOM 2007 C C . TYR A 1 243 ? 20.294 36.781 33.219 1.00 9.29 242 TYR A C 1
ATOM 2008 O O . TYR A 1 243 ? 21.438 36.416 32.942 1.00 7.89 242 TYR A O 1
ATOM 2017 N N . PRO A 1 244 ? 19.923 38.088 33.235 1.00 9.29 243 PRO A N 1
ATOM 2018 C CA . PRO A 1 244 ? 21.001 39.027 32.909 1.00 9.23 243 PRO A CA 1
ATOM 2019 C C . PRO A 1 244 ? 22.218 38.917 33.828 1.00 9.23 243 PRO A C 1
ATOM 2020 O O . PRO A 1 244 ? 23.371 39.056 33.363 1.00 9.68 243 PRO A O 1
ATOM 2024 N N . TYR A 1 245 ? 21.964 38.661 35.105 1.00 8.41 244 TYR A N 1
ATOM 2025 C CA A TYR A 1 245 ? 23.019 38.492 36.096 0.50 8.66 244 TYR A CA 1
ATOM 2026 C CA B TYR A 1 245 ? 23.014 38.492 36.091 0.50 8.50 244 TYR A CA 1
ATOM 2027 C C . TYR A 1 245 ? 23.553 37.061 36.077 1.00 8.70 244 TYR A C 1
ATOM 2028 O O . TYR A 1 245 ? 24.720 36.854 36.269 1.00 8.75 244 TYR A O 1
ATOM 2045 N N . ILE A 1 246 ? 22.704 36.062 35.822 1.00 8.49 245 ILE A N 1
ATOM 2046 C CA . ILE A 1 246 ? 23.205 34.657 35.783 1.00 8.50 245 ILE A CA 1
ATOM 2047 C C . ILE A 1 246 ? 24.164 34.443 34.610 1.00 8.99 245 ILE A C 1
ATOM 2048 O O . ILE A 1 246 ? 25.291 33.947 34.776 1.00 8.07 245 ILE A O 1
ATOM 2053 N N . LEU A 1 247 ? 23.735 34.849 33.420 1.00 9.14 246 LEU A N 1
ATOM 2054 C CA . LEU A 1 247 ? 24.614 34.710 32.236 1.00 9.43 246 LEU A CA 1
ATOM 2055 C C . LEU A 1 247 ? 25.964 35.432 32.386 1.00 9.84 246 LEU A C 1
ATOM 2056 O O . LEU A 1 247 ? 27.016 34.872 32.002 1.00 10.42 246 LEU A O 1
ATOM 2061 N N . SER A 1 248 ? 25.930 36.687 32.859 1.00 10.15 247 SER A N 1
ATOM 2062 C CA . SER A 1 248 ? 27.151 37.447 33.081 1.00 9.99 247 SER A CA 1
ATOM 2063 C C . SER A 1 248 ? 27.996 36.831 34.200 1.00 10.17 247 SER A C 1
ATOM 2064 O O . SER A 1 248 ? 29.230 36.806 34.078 1.00 10.54 247 SER A O 1
ATOM 2067 N N . ALA A 1 249 ? 27.355 36.331 35.262 1.00 9.99 248 ALA A N 1
ATOM 2068 C CA . ALA A 1 249 ? 28.103 35.669 36.366 1.00 10.01 248 ALA A CA 1
ATOM 2069 C C . ALA A 1 249 ? 28.837 34.455 35.843 1.00 9.17 248 ALA A C 1
ATOM 2070 O O . ALA A 1 249 ? 30.021 34.303 36.063 1.00 9.87 248 ALA A O 1
ATOM 2072 N N . ASP A 1 250 ? 28.152 33.644 35.070 1.00 9.67 249 ASP A N 1
ATOM 2073 C CA . ASP A 1 250 ? 28.777 32.419 34.500 1.00 8.92 249 ASP A CA 1
ATOM 2074 C C . ASP A 1 250 ? 29.895 32.767 33.497 1.00 9.30 249 ASP A C 1
ATOM 2075 O O . ASP A 1 250 ? 30.981 32.180 33.529 1.00 8.96 249 ASP A O 1
ATOM 2080 N N . TYR A 1 251 ? 29.661 33.766 32.657 1.00 8.95 250 TYR A N 1
ATOM 2081 C CA . TYR A 1 251 ? 30.670 34.182 31.668 1.00 8.89 250 TYR A CA 1
ATOM 2082 C C . TYR A 1 251 ? 31.969 34.613 32.337 1.00 8.79 250 TYR A C 1
ATOM 2083 O O . TYR A 1 251 ? 33.044 34.113 31.985 1.00 8.27 250 TYR A O 1
ATOM 2092 N N . TYR A 1 252 ? 31.871 35.572 33.263 1.00 9.99 251 TYR A N 1
ATOM 2093 C CA . TYR A 1 252 ? 33.058 36.122 33.939 1.00 9.82 251 TYR A CA 1
ATOM 2094 C C . TYR A 1 252 ? 33.678 35.108 34.883 1.00 10.52 251 TYR A C 1
ATOM 2095 O O . TYR A 1 252 ? 34.924 35.092 35.056 1.00 10.36 251 TYR A O 1
ATOM 2104 N N . PHE A 1 253 ? 32.853 34.210 35.452 1.00 9.49 252 PHE A N 1
ATOM 2105 C CA . PHE A 1 253 ? 33.443 33.121 36.262 1.00 9.07 252 PHE A CA 1
ATOM 2106 C C . PHE A 1 253 ? 34.389 32.273 35.384 1.00 10.81 252 PHE A C 1
ATOM 2107 O O . PHE A 1 253 ? 35.542 32.002 35.746 1.00 9.76 252 PHE A O 1
ATOM 2115 N N . GLU A 1 254 ? 33.928 31.876 34.195 1.00 11.72 253 GLU A N 1
ATOM 2116 C CA . GLU A 1 254 ? 34.764 31.024 33.350 1.00 12.77 253 GLU A CA 1
ATOM 2117 C C . GLU A 1 254 ? 35.963 31.790 32.801 1.00 13.67 253 GLU A C 1
ATOM 2118 O O . GLU A 1 254 ? 37.057 31.232 32.660 1.00 13.81 253 GLU A O 1
ATOM 2124 N N . LYS A 1 255 ? 35.767 33.083 32.540 1.00 13.50 254 LYS A N 1
ATOM 2125 C CA . LYS A 1 255 ? 36.834 33.923 32.033 1.00 13.52 254 LYS A CA 1
ATOM 2126 C C . LYS A 1 255 ? 37.917 34.159 33.047 1.00 12.77 254 LYS A C 1
ATOM 2127 O O . LYS A 1 255 ? 39.066 34.168 32.677 1.00 13.05 254 LYS A O 1
ATOM 2133 N N . ARG A 1 256 ? 37.571 34.320 34.330 1.00 11.25 255 ARG A N 1
ATOM 2134 C CA . ARG A 1 256 ? 38.569 34.735 35.318 1.00 11.13 255 ARG A CA 1
ATOM 2135 C C . ARG A 1 256 ? 38.924 33.781 36.455 1.00 11.64 255 ARG A C 1
ATOM 2136 O O . ARG A 1 256 ? 39.924 34.013 37.123 1.00 11.34 255 ARG A O 1
ATOM 2144 N N . ILE A 1 257 ? 38.138 32.727 36.678 1.00 11.89 256 ILE A N 1
ATOM 2145 C CA . ILE A 1 257 ? 38.437 31.801 37.776 1.00 11.68 256 ILE A CA 1
ATOM 2146 C C . ILE A 1 257 ? 39.875 31.233 37.661 1.00 11.29 256 ILE A C 1
ATOM 2147 O O . ILE A 1 257 ? 40.590 31.095 38.677 1.00 12.24 256 ILE A O 1
ATOM 2152 N N . GLY A 1 258 ? 40.349 30.969 36.443 1.00 10.51 257 GLY A N 1
ATOM 2153 C CA . GLY A 1 258 ? 41.689 30.447 36.264 1.00 11.04 257 GLY A CA 1
ATOM 2154 C C . GLY A 1 258 ? 42.819 31.444 36.517 1.00 11.11 257 GLY A C 1
ATOM 2155 O O . GLY A 1 258 ? 44.008 31.069 36.453 1.00 11.74 257 GLY A O 1
ATOM 2156 N N . LYS A 1 259 ? 42.470 32.707 36.770 1.00 10.35 258 LYS A N 1
ATOM 2157 C CA . LYS A 1 259 ? 43.447 33.764 37.042 1.00 11.33 258 LYS A CA 1
ATOM 2158 C C . LYS A 1 259 ? 43.683 34.069 38.527 1.00 11.50 258 LYS A C 1
ATOM 2159 O O . LYS A 1 259 ? 44.457 34.980 38.846 1.00 11.69 258 LYS A O 1
ATOM 2178 N N . ALA A 1 261 ? 45.365 32.595 40.909 1.00 12.81 260 ALA A N 1
ATOM 2179 C CA . ALA A 1 261 ? 46.794 32.472 41.285 1.00 13.50 260 ALA A CA 1
ATOM 2180 C C . ALA A 1 261 ? 47.638 33.623 40.719 1.00 13.64 260 ALA A C 1
ATOM 2181 O O . ALA A 1 261 ? 48.540 34.140 41.398 1.00 14.08 260 ALA A O 1
ATOM 2183 N N . GLU A 1 262 ? 47.355 33.989 39.468 1.00 14.62 261 GLU A N 1
ATOM 2184 C CA . GLU A 1 262 ? 48.012 35.111 38.772 1.00 15.29 261 GLU A CA 1
ATOM 2185 C C . GLU A 1 262 ? 47.792 36.443 39.527 1.00 14.88 261 GLU A C 1
ATOM 2186 O O . GLU A 1 262 ? 48.723 37.266 39.660 1.00 15.09 261 GLU A O 1
ATOM 2192 N N . TYR A 1 263 ? 46.551 36.676 39.966 1.00 12.55 262 TYR A N 1
ATOM 2193 C CA . TYR A 1 263 ? 46.214 37.903 40.707 1.00 12.73 262 TYR A CA 1
ATOM 2194 C C . TYR A 1 263 ? 46.903 37.916 42.060 1.00 11.95 262 TYR A C 1
ATOM 2195 O O . TYR A 1 263 ? 47.325 38.957 42.513 1.00 11.69 262 TYR A O 1
ATOM 2204 N N . PHE A 1 264 ? 46.995 36.752 42.705 1.00 11.71 263 PHE A N 1
ATOM 2205 C CA . PHE A 1 264 ? 47.702 36.608 44.004 1.00 12.65 263 PHE A CA 1
ATOM 2206 C C . PHE A 1 264 ? 49.189 36.934 43.866 1.00 13.86 263 PHE A C 1
ATOM 2207 O O . PHE A 1 264 ? 49.734 37.693 44.664 1.00 13.32 263 PHE A O 1
ATOM 2215 N N . GLU A 1 265 ? 49.843 36.360 42.861 1.00 14.73 264 GLU A N 1
ATOM 2216 C CA . GLU A 1 265 ? 51.269 36.625 42.619 1.00 16.38 264 GLU A CA 1
ATOM 2217 C C . GLU A 1 265 ? 51.528 38.089 42.285 1.00 15.53 264 GLU A C 1
ATOM 2218 O O . GLU A 1 265 ? 52.513 38.697 42.776 1.00 14.97 264 GLU A O 1
ATOM 2224 N N . ALA A 1 266 ? 50.630 38.665 41.485 1.00 14.38 265 ALA A N 1
ATOM 2225 C CA . ALA A 1 266 ? 50.736 40.057 41.090 1.00 14.44 265 ALA A CA 1
ATOM 2226 C C . ALA A 1 266 ? 50.577 40.942 42.294 1.00 14.30 265 ALA A C 1
ATOM 2227 O O . ALA A 1 266 ? 51.374 41.872 42.491 1.00 15.21 265 ALA A O 1
ATOM 2229 N N . ALA A 1 267 ? 49.552 40.674 43.113 1.00 12.98 266 ALA A N 1
ATOM 2230 C CA . ALA A 1 267 ? 49.350 41.446 44.350 1.00 12.03 266 ALA A CA 1
ATOM 2231 C C . ALA A 1 267 ? 50.591 41.423 45.254 1.00 12.93 266 ALA A C 1
ATOM 2232 O O . ALA A 1 267 ? 50.951 42.448 45.861 1.00 12.64 266 ALA A O 1
ATOM 2234 N N . LYS A 1 268 ? 51.215 40.251 45.385 1.00 13.28 267 LYS A N 1
ATOM 2235 C CA . LYS A 1 268 ? 52.433 40.133 46.202 1.00 13.85 267 LYS A CA 1
ATOM 2236 C C . LYS A 1 268 ? 53.581 40.986 45.637 1.00 13.78 267 LYS A C 1
ATOM 2237 O O . LYS A 1 268 ? 54.249 41.697 46.388 1.00 13.76 267 LYS A O 1
ATOM 2243 N N . GLY A 1 269 ? 53.799 40.924 44.325 1.00 13.83 268 GLY A N 1
ATOM 2244 C CA . GLY A 1 269 ? 54.830 41.732 43.662 1.00 14.60 268 GLY A CA 1
ATOM 2245 C C . GLY A 1 269 ? 54.577 43.221 43.902 1.00 15.11 268 GLY A C 1
ATOM 2246 O O . GLY A 1 269 ? 55.499 43.966 44.245 1.00 16.28 268 GLY A O 1
ATOM 2247 N N . LEU A 1 270 ? 53.324 43.655 43.744 1.00 14.81 269 LEU A N 1
ATOM 2248 C CA A LEU A 1 270 ? 52.955 45.056 43.954 0.50 14.77 269 LEU A CA 1
ATOM 2249 C CA B LEU A 1 270 ? 52.944 45.057 43.979 0.50 15.42 269 LEU A CA 1
ATOM 2250 C C . LEU A 1 270 ? 53.176 45.472 45.410 1.00 15.63 269 LEU A C 1
ATOM 2251 O O . LEU A 1 270 ? 53.739 46.525 45.662 1.00 16.63 269 LEU A O 1
ATOM 2260 N N . ALA A 1 271 ? 52.718 44.653 46.362 1.00 15.18 270 ALA A N 1
ATOM 2261 C CA . ALA A 1 271 ? 52.913 44.953 47.786 1.00 15.79 270 ALA A CA 1
ATOM 2262 C C . ALA A 1 271 ? 54.392 45.117 48.100 1.00 16.93 270 ALA A C 1
ATOM 2263 O O . ALA A 1 271 ? 54.782 46.036 48.837 1.00 16.64 270 ALA A O 1
ATOM 2265 N N . GLU A 1 272 ? 55.241 44.245 47.535 1.00 17.76 271 GLU A N 1
ATOM 2266 C CA . GLU A 1 272 ? 56.698 44.383 47.759 1.00 19.16 271 GLU A CA 1
ATOM 2267 C C . GLU A 1 272 ? 57.190 45.758 47.347 1.00 18.93 271 GLU A C 1
ATOM 2268 O O . GLU A 1 272 ? 58.031 46.358 48.027 1.00 19.91 271 GLU A O 1
ATOM 2274 N N . ARG A 1 273 ? 56.698 46.246 46.220 1.00 18.85 272 ARG A N 1
ATOM 2275 C CA . ARG A 1 273 ? 57.117 47.554 45.731 1.00 19.28 272 ARG A CA 1
ATOM 2276 C C . ARG A 1 273 ? 56.615 48.658 46.660 1.00 18.79 272 ARG A C 1
ATOM 2277 O O . ARG A 1 273 ? 57.379 49.548 46.989 1.00 20.31 272 ARG A O 1
ATOM 2292 N N . PHE A 1 274 ? 55.367 48.590 47.123 1.00 17.19 273 PHE A N 1
ATOM 2293 C CA . PHE A 1 274 ? 54.872 49.574 48.094 1.00 17.23 273 PHE A CA 1
ATOM 2294 C C . PHE A 1 274 ? 55.705 49.575 49.392 1.00 17.56 273 PHE A C 1
ATOM 2295 O O . PHE A 1 274 ? 56.172 50.633 49.841 1.00 18.55 273 PHE A O 1
ATOM 2303 N N . ASN A 1 275 ? 55.942 48.390 49.951 1.00 17.49 274 ASN A N 1
ATOM 2304 C CA . ASN A 1 275 ? 56.706 48.265 51.185 1.00 18.44 274 ASN A CA 1
ATOM 2305 C C . ASN A 1 275 ? 58.138 48.766 51.047 1.00 20.39 274 ASN A C 1
ATOM 2306 O O . ASN A 1 275 ? 58.728 49.211 52.029 1.00 21.18 274 ASN A O 1
ATOM 2311 N N . SER A 1 276 ? 58.694 48.706 49.837 1.00 21.16 275 SER A N 1
ATOM 2312 C CA A SER A 1 276 ? 60.063 49.168 49.596 0.50 22.26 275 SER A CA 1
ATOM 2313 C CA B SER A 1 276 ? 60.063 49.166 49.627 0.50 22.24 275 SER A CA 1
ATOM 2314 C C . SER A 1 276 ? 60.174 50.692 49.709 1.00 23.03 275 SER A C 1
ATOM 2315 O O . SER A 1 276 ? 61.281 51.229 49.817 1.00 23.70 275 SER A O 1
ATOM 2320 N N . CYS A 1 277 ? 59.034 51.382 49.685 1.00 22.73 276 CYS A N 1
ATOM 2321 C CA . CYS A 1 277 ? 59.006 52.845 49.762 1.00 23.67 276 CYS A CA 1
ATOM 2322 C C . CYS A 1 277 ? 59.044 53.320 51.206 1.00 23.95 276 CYS A C 1
ATOM 2323 O O . CYS A 1 277 ? 58.386 52.743 52.097 1.00 23.51 276 CYS A O 1
ATOM 2326 N N A SER A 1 278 ? 59.799 54.396 51.416 0.38 24.56 277 SER A N 1
ATOM 2327 N N B SER A 1 278 ? 59.853 54.344 51.452 0.62 24.68 277 SER A N 1
ATOM 2328 C CA A SER A 1 278 ? 59.958 55.019 52.724 0.38 25.15 277 SER A CA 1
ATOM 2329 C CA B SER A 1 278 ? 60.022 54.879 52.801 0.62 25.46 277 SER A CA 1
ATOM 2330 C C A SER A 1 278 ? 58.629 55.556 53.209 0.38 24.87 277 SER A C 1
ATOM 2331 C C B SER A 1 278 ? 58.722 55.554 53.239 0.62 25.14 277 SER A C 1
ATOM 2332 O O A SER A 1 278 ? 57.963 56.301 52.491 0.38 25.50 277 SER A O 1
ATOM 2333 O O B SER A 1 278 ? 58.186 56.395 52.521 0.62 26.23 277 SER A O 1
ATOM 2338 N N . GLY A 1 279 ? 58.226 55.173 54.415 1.00 24.72 278 GLY A N 1
ATOM 2339 C CA . GLY A 1 279 ? 56.978 55.691 54.973 1.00 23.80 278 GLY A CA 1
ATOM 2340 C C . GLY A 1 279 ? 55.716 55.048 54.400 1.00 22.31 278 GLY A C 1
ATOM 2341 O O . GLY A 1 279 ? 54.623 55.571 54.589 1.00 22.33 278 GLY A O 1
ATOM 2342 N N . VAL A 1 280 ? 55.879 53.929 53.695 1.00 20.06 279 VAL A N 1
ATOM 2343 C CA . VAL A 1 280 ? 54.777 53.214 53.089 1.00 18.55 279 VAL A CA 1
ATOM 2344 C C . VAL A 1 280 ? 54.880 51.763 53.534 1.00 17.84 279 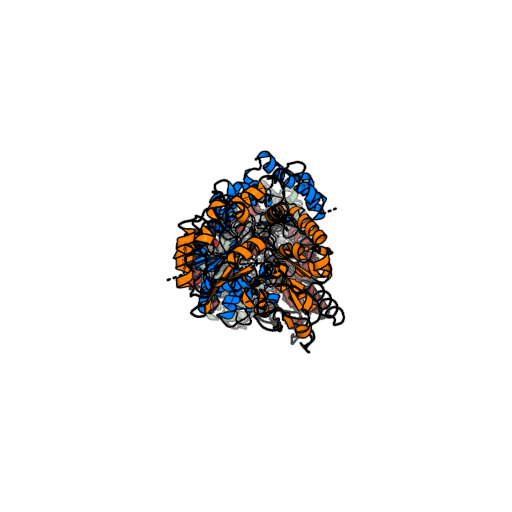VAL A C 1
ATOM 2345 O O . VAL A 1 280 ? 55.974 51.172 53.488 1.00 16.94 279 VAL A O 1
ATOM 2349 N N . LYS A 1 281 ? 53.759 51.200 53.990 1.00 17.36 280 LYS A N 1
ATOM 2350 C CA . LYS A 1 281 ? 53.676 49.775 54.287 1.00 16.81 280 LYS A CA 1
ATOM 2351 C C . LYS A 1 281 ? 52.337 49.202 53.780 1.00 16.46 280 LYS A C 1
ATOM 2352 O O . LYS A 1 281 ? 51.404 49.955 53.506 1.00 16.81 280 LYS A O 1
ATOM 2358 N N . THR A 1 282 ? 52.250 47.881 53.653 1.00 15.34 281 THR A N 1
ATOM 2359 C CA . THR A 1 282 ? 50.973 47.255 53.372 1.00 15.32 281 THR A CA 1
ATOM 2360 C C . THR A 1 282 ? 50.466 46.428 54.556 1.00 14.57 281 THR A C 1
ATOM 2361 O O . THR A 1 282 ? 51.247 45.992 55.421 1.00 14.55 281 THR A O 1
ATOM 2365 N N . VAL A 1 283 ? 49.141 46.236 54.598 1.00 14.24 282 VAL A N 1
ATOM 2366 C CA . VAL A 1 283 ? 48.512 45.365 55.555 1.00 14.34 282 VAL A CA 1
ATOM 2367 C C . VAL A 1 283 ? 47.571 44.436 54.765 1.00 13.55 282 VAL A C 1
ATOM 2368 O O . VAL A 1 283 ? 46.688 44.916 54.088 1.00 14.46 282 VAL A O 1
ATOM 2372 N N . PRO A 1 284 ? 47.812 43.122 54.786 1.00 13.91 283 PRO A N 1
ATOM 2373 C CA . PRO A 1 284 ? 48.946 42.496 55.457 1.00 14.48 283 PRO A CA 1
ATOM 2374 C C . PRO A 1 284 ? 50.250 42.864 54.725 1.00 15.04 283 PRO A C 1
ATOM 2375 O O . PRO A 1 284 ? 50.220 43.301 53.565 1.00 13.47 283 PRO A O 1
ATOM 2379 N N . GLU A 1 285 ? 51.398 42.689 55.387 1.00 15.47 284 GLU A N 1
ATOM 2380 C CA . GLU A 1 285 ? 52.681 43.014 54.750 1.00 16.07 284 GLU A CA 1
ATOM 2381 C C . GLU A 1 285 ? 52.895 42.185 53.485 1.00 15.09 284 GLU A C 1
ATOM 2382 O O . GLU A 1 285 ? 53.352 42.710 52.450 1.00 15.03 284 GLU A O 1
ATOM 2393 N N . VAL A 1 286 ? 52.606 40.885 53.587 1.00 14.99 285 VAL A N 1
ATOM 2394 C CA . VAL A 1 286 ? 52.586 40.000 52.428 1.00 14.63 285 VAL A CA 1
ATOM 2395 C C . VAL A 1 286 ? 51.121 39.577 52.187 1.00 13.59 285 VAL A C 1
ATOM 2396 O O . VAL A 1 286 ? 50.505 38.907 53.038 1.00 13.98 285 VAL A O 1
ATOM 2400 N N . PRO A 1 287 ? 50.535 40.007 51.058 1.00 12.94 286 PRO A N 1
ATOM 2401 C CA . PRO A 1 287 ? 49.157 39.659 50.746 1.00 11.97 286 PRO A CA 1
ATOM 2402 C C . PRO A 1 287 ? 48.947 38.151 50.761 1.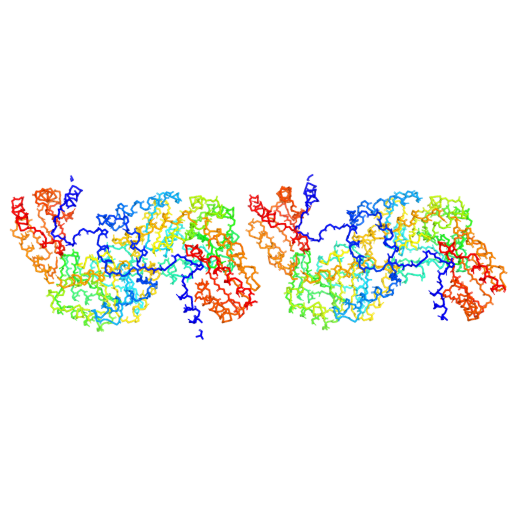00 12.01 286 PRO A C 1
ATOM 2403 O O . PRO A 1 287 ? 49.851 37.397 50.431 1.00 11.44 286 PRO A O 1
ATOM 2407 N N . VAL A 1 288 ? 47.739 37.750 51.153 1.00 11.72 287 VAL A N 1
ATOM 2408 C CA . VAL A 1 288 ? 47.347 36.361 51.166 1.00 11.36 287 VAL A CA 1
ATOM 2409 C C . VAL A 1 288 ? 46.227 36.156 50.135 1.00 11.23 287 VAL A C 1
ATOM 2410 O O . VAL A 1 288 ? 45.551 35.155 50.164 1.00 11.30 287 VAL A O 1
ATOM 2414 N N . SER A 1 289 ? 46.095 37.100 49.196 1.00 10.76 288 SER A N 1
ATOM 2415 C CA . SER A 1 289 ? 45.024 37.088 48.181 1.00 10.69 288 SER A CA 1
ATOM 2416 C C . SER A 1 289 ? 45.378 38.184 47.159 1.00 11.02 288 SER A C 1
ATOM 2417 O O . SER A 1 289 ? 46.522 38.646 47.100 1.00 10.95 288 SER A O 1
ATOM 2420 N N . ASN A 1 290 ? 44.405 38.607 46.368 1.00 10.30 289 ASN A N 1
ATOM 2421 C CA . ASN A 1 290 ? 44.657 39.624 45.359 1.00 10.47 289 ASN A CA 1
ATOM 2422 C C . ASN A 1 290 ? 44.575 41.052 45.918 1.00 9.98 289 ASN A C 1
ATOM 2423 O O . ASN A 1 290 ? 44.766 42.020 45.185 1.00 11.23 289 ASN A O 1
ATOM 2436 N N . PHE A 1 292 ? 45.006 44.051 49.341 1.00 9.31 291 PHE A N 1
ATOM 2437 C CA . PHE A 1 292 ? 45.752 44.538 50.489 1.00 9.63 291 PHE A CA 1
ATOM 2438 C C . PHE A 1 292 ? 45.425 46.024 50.638 1.00 10.41 291 PHE A C 1
ATOM 2439 O O . PHE A 1 292 ? 44.801 46.617 49.760 1.00 10.17 291 PHE A O 1
ATOM 2447 N N . HIS A 1 293 ? 45.808 46.579 51.781 1.00 11.06 292 HIS A N 1
ATOM 2448 C CA . HIS A 1 293 ? 45.667 48.000 52.071 1.00 11.22 292 HIS A CA 1
ATOM 2449 C C . HIS A 1 293 ? 47.065 48.609 52.139 1.00 12.15 292 HIS A C 1
ATOM 2450 O O . HIS A 1 293 ? 47.979 47.981 52.603 1.00 12.02 292 HIS A O 1
ATOM 2457 N N . VAL A 1 294 ? 47.212 49.841 51.656 1.00 13.01 293 VAL A N 1
ATOM 2458 C CA . VAL A 1 294 ? 48.501 50.574 51.643 1.00 12.82 293 VAL A CA 1
ATOM 2459 C C . VAL A 1 294 ? 48.364 51.732 52.622 1.00 13.49 293 VAL A C 1
ATOM 2460 O O . VAL A 1 294 ? 47.424 52.509 52.529 1.00 11.94 293 VAL A O 1
ATOM 2464 N N . TYR A 1 295 ? 49.294 51.834 53.557 1.00 13.88 294 TYR A N 1
ATOM 2465 C CA . TYR A 1 295 ? 49.265 52.835 54.608 1.00 15.40 294 TYR A CA 1
ATOM 2466 C C . TYR A 1 295 ? 50.449 53.750 54.471 1.00 17.10 294 TYR A C 1
ATOM 2467 O O . TYR A 1 295 ? 51.559 53.297 54.187 1.00 17.01 294 TYR A O 1
ATOM 2476 N N . PHE A 1 296 ? 50.214 55.031 54.734 1.00 18.68 295 PHE A N 1
ATOM 2477 C CA . PHE A 1 296 ? 51.221 56.053 54.623 1.00 19.00 295 PHE A CA 1
ATOM 2478 C C . PHE A 1 296 ? 51.421 56.775 55.939 1.00 20.47 295 PHE A C 1
ATOM 2479 O O . PHE A 1 296 ? 50.465 56.944 56.705 1.00 20.06 295 PHE A O 1
ATOM 2487 N N . GLU A 1 297 ? 52.660 57.223 56.165 1.00 21.49 296 GLU A N 1
ATOM 2488 C CA . GLU A 1 297 ? 53.015 57.996 57.355 1.00 23.01 296 GLU A CA 1
ATOM 2489 C C . GLU A 1 297 ? 52.915 59.497 57.087 1.00 22.90 296 GLU A C 1
ATOM 2490 O O . GLU A 1 297 ? 53.803 60.285 57.481 1.00 23.54 296 GLU A O 1
ATOM 2496 N N . ASN A 1 298 ? 51.842 59.878 56.398 1.00 21.65 297 ASN A N 1
ATOM 2497 C CA . ASN A 1 298 ? 51.520 61.272 56.103 1.00 21.39 297 ASN A CA 1
ATOM 2498 C C . ASN A 1 298 ? 50.027 61.421 56.006 1.00 20.31 297 ASN A C 1
ATOM 2499 O O . ASN A 1 298 ? 49.306 60.440 55.817 1.00 18.72 297 ASN A O 1
ATOM 2504 N N . SER A 1 299 ? 49.555 62.644 56.155 1.00 20.80 298 SER A N 1
ATOM 2505 C CA . SER A 1 299 ? 48.131 62.922 56.117 1.00 21.07 298 SER A CA 1
ATOM 2506 C C . SER A 1 299 ? 47.562 62.683 54.716 1.00 20.83 298 SER A C 1
ATOM 2507 O O . SER A 1 299 ? 48.299 62.716 53.740 1.00 21.29 298 SER A O 1
ATOM 2512 N N . ALA A 1 300 ? 46.253 62.487 54.630 1.00 20.72 299 ALA A N 1
ATOM 2513 C CA . ALA A 1 300 ? 45.577 62.289 53.336 1.00 21.01 299 ALA A CA 1
ATOM 2514 C C . ALA A 1 300 ? 45.762 63.465 52.359 1.00 22.01 299 ALA A C 1
ATOM 2515 O O . ALA A 1 300 ? 45.972 63.251 51.142 1.00 22.16 299 ALA A O 1
ATOM 2517 N N . ASP A 1 301 ? 45.720 64.700 52.865 1.00 22.99 300 ASP A N 1
ATOM 2518 C CA . ASP A 1 301 ? 45.918 65.878 52.011 1.00 23.81 300 ASP A CA 1
ATOM 2519 C C . ASP A 1 301 ? 47.288 65.823 51.356 1.00 23.18 300 ASP A C 1
ATOM 2520 O O . ASP A 1 301 ? 47.421 66.026 50.145 1.00 23.26 300 ASP A O 1
ATOM 2525 N N . GLU A 1 302 ? 48.299 65.535 52.167 1.00 22.19 301 GLU A N 1
ATOM 2526 C CA . GLU A 1 302 ? 49.683 65.428 51.703 1.00 22.76 301 GLU A CA 1
ATOM 2527 C C . GLU A 1 302 ? 49.914 64.304 50.682 1.00 20.96 301 GLU A C 1
ATOM 2528 O O . GLU A 1 302 ? 50.598 64.499 49.678 1.00 20.77 301 GLU A O 1
ATOM 2534 N N . ILE A 1 303 ? 49.385 63.126 50.958 1.00 19.56 302 ILE A N 1
ATOM 2535 C CA . ILE A 1 303 ? 49.555 61.984 50.051 1.00 18.26 302 ILE A CA 1
ATOM 2536 C C . ILE A 1 303 ? 48.721 62.152 48.778 1.00 17.72 302 ILE A C 1
ATOM 2537 O O . ILE A 1 303 ? 49.154 61.776 47.689 1.00 17.35 302 ILE A O 1
ATOM 2542 N N . GLY A 1 304 ? 47.538 62.734 48.899 1.00 17.79 303 GLY A N 1
ATOM 2543 C CA . GLY A 1 304 ? 46.697 62.970 47.734 1.00 18.29 303 GLY A CA 1
ATOM 2544 C C . GLY A 1 304 ? 47.404 63.810 46.677 1.00 18.99 303 GLY A C 1
ATOM 2545 O O . GLY A 1 304 ? 47.289 63.529 45.474 1.00 19.36 303 GLY A O 1
ATOM 2546 N N . ALA A 1 305 ? 48.111 64.850 47.123 1.00 19.51 304 ALA A N 1
ATOM 2547 C CA . ALA A 1 305 ? 48.876 65.733 46.240 1.00 20.53 304 ALA A CA 1
ATOM 2548 C C . ALA A 1 305 ? 49.950 64.956 45.504 1.00 20.56 304 ALA A C 1
ATOM 2549 O O . ALA A 1 305 ? 50.163 65.140 44.292 1.00 20.14 304 ALA A O 1
ATOM 2551 N N . ILE A 1 306 ? 50.623 64.080 46.237 1.00 20.88 305 ILE A N 1
ATOM 2552 C CA . ILE A 1 306 ? 51.665 63.231 45.650 1.00 21.03 305 ILE A CA 1
ATOM 2553 C C . ILE A 1 306 ? 51.052 62.256 44.629 1.00 19.74 305 ILE A C 1
ATOM 2554 O O . ILE A 1 306 ? 51.511 62.160 43.500 1.00 19.20 305 ILE A O 1
ATOM 2559 N N . LEU A 1 307 ? 49.993 61.573 45.011 1.00 19.45 306 LEU A N 1
ATOM 2560 C CA . LEU A 1 307 ? 49.372 60.605 44.115 1.00 18.83 306 LEU A CA 1
ATOM 2561 C C . LEU A 1 307 ? 48.821 61.290 42.855 1.00 19.84 306 LEU A C 1
ATOM 2562 O O . LEU A 1 307 ? 48.935 60.762 41.762 1.00 19.37 306 LEU A O 1
ATOM 2567 N N . THR A 1 308 ? 48.249 62.484 43.002 1.00 20.76 307 THR A N 1
ATOM 2568 C CA . THR A 1 308 ? 47.756 63.241 41.844 1.00 21.10 307 THR A CA 1
ATOM 2569 C C . THR A 1 308 ? 48.873 63.544 40.861 1.00 21.82 307 THR A C 1
ATOM 2570 O O . THR A 1 308 ? 48.723 63.334 39.653 1.00 21.24 307 THR A O 1
ATOM 2574 N N . LYS A 1 309 ? 50.006 64.022 41.371 1.00 23.16 308 LYS A N 1
ATOM 2575 C CA . LYS A 1 309 ? 51.118 64.369 40.508 1.00 24.03 308 LYS A CA 1
ATOM 2576 C C . LYS A 1 309 ? 51.606 63.126 39.781 1.00 23.59 308 LYS A C 1
ATOM 2577 O O . LYS A 1 309 ? 51.859 63.179 38.575 1.00 23.36 308 LYS A O 1
ATOM 2588 N N . ILE A 1 310 ? 51.693 62.005 40.502 1.00 22.67 309 ILE A N 1
ATOM 2589 C CA . ILE A 1 310 ? 52.219 60.772 39.922 1.00 22.15 309 ILE A CA 1
ATOM 2590 C C . ILE A 1 310 ? 51.279 60.198 38.871 1.00 21.47 309 ILE A C 1
ATOM 2591 O O . ILE A 1 310 ? 51.738 59.750 37.828 1.00 22.04 309 ILE A O 1
ATOM 2596 N N . GLN A 1 311 ? 49.984 60.176 39.168 1.00 20.44 310 GLN A N 1
ATOM 2597 C CA . GLN A 1 311 ? 48.977 59.684 38.223 1.00 20.15 310 GLN A CA 1
ATOM 2598 C C . GLN A 1 311 ? 48.977 60.509 36.927 1.00 21.06 310 GLN A C 1
ATOM 2599 O O . GLN A 1 311 ? 48.915 59.969 35.818 1.00 20.05 310 GLN A O 1
ATOM 2605 N N . ASP A 1 312 ? 49.067 61.820 37.073 1.00 21.72 311 ASP A N 1
ATOM 2606 C CA . ASP A 1 312 ? 49.077 62.717 35.909 1.00 23.04 311 ASP A CA 1
ATOM 2607 C C . ASP A 1 312 ? 50.311 62.525 35.015 1.00 24.08 311 ASP A C 1
ATOM 2608 O O . ASP A 1 312 ? 50.208 62.597 33.789 1.00 24.37 311 ASP A O 1
ATOM 2613 N N A GLU A 1 313 ? 51.457 62.262 35.639 0.59 24.86 312 GLU A N 1
ATOM 2614 N N B GLU A 1 313 ? 51.475 62.288 35.615 0.41 24.60 312 GLU A N 1
ATOM 2615 C CA A GLU A 1 313 ? 52.738 62.107 34.937 0.59 25.64 312 GLU A CA 1
ATOM 2616 C CA B GLU A 1 313 ? 52.701 62.084 34.839 0.41 25.22 312 GLU A CA 1
ATOM 2617 C C A GLU A 1 313 ? 53.019 60.694 34.377 0.59 25.31 312 GLU A C 1
ATOM 2618 C C B GLU A 1 313 ? 52.768 60.701 34.182 0.41 24.89 312 GLU A C 1
ATOM 2619 O O A GLU A 1 313 ? 53.867 60.550 33.491 0.59 26.23 312 GLU A O 1
ATOM 2620 O O B GLU A 1 313 ? 53.138 60.586 33.012 0.41 25.41 312 GLU A O 1
ATOM 2631 N N . THR A 1 314 ? 52.349 59.670 34.906 1.00 24.24 313 THR A N 1
ATOM 2632 C CA . THR A 1 314 ? 52.499 58.274 34.429 1.00 23.27 313 THR A CA 1
ATOM 2633 C C . THR A 1 314 ? 51.295 57.615 33.741 1.00 22.15 313 THR A C 1
ATOM 2634 O O . THR A 1 314 ? 51.465 56.608 33.048 1.00 21.59 313 THR A O 1
ATOM 2638 N N . GLY A 1 315 ? 50.092 58.142 33.950 1.00 20.76 314 GLY A N 1
ATOM 2639 C CA . GLY A 1 315 ? 48.876 57.551 33.377 1.00 19.80 314 GLY A CA 1
ATOM 2640 C C . GLY A 1 315 ? 48.399 56.316 34.127 1.00 18.84 314 GLY A C 1
ATOM 2641 O O . GLY A 1 315 ? 47.514 55.621 33.651 1.00 18.10 314 GLY A O 1
ATOM 2642 N N . VAL A 1 316 ? 48.980 56.040 35.300 1.00 18.37 315 VAL A N 1
ATOM 2643 C CA . VAL A 1 316 ? 48.613 54.890 36.105 1.00 17.71 315 VAL A CA 1
ATOM 2644 C C . VAL A 1 316 ? 47.819 55.312 37.342 1.00 17.16 315 VAL A C 1
ATOM 2645 O O . VAL A 1 316 ? 48.371 55.920 38.238 1.00 17.51 315 VAL A O 1
ATOM 2649 N N . GLY A 1 317 ? 46.539 54.957 37.383 1.00 16.15 316 GLY A N 1
ATOM 2650 C CA . GLY A 1 317 ? 45.676 55.191 38.550 1.00 15.83 316 GLY A CA 1
ATOM 2651 C C . GLY A 1 317 ? 46.076 54.367 39.774 1.00 15.81 316 GLY A C 1
ATOM 2652 O O . GLY A 1 317 ? 46.051 53.130 39.734 1.00 16.28 316 GLY A O 1
ATOM 2653 N N A ILE A 1 318 ? 46.445 55.052 40.858 0.50 16.27 317 ILE A N 1
ATOM 2654 N N B ILE A 1 318 ? 46.443 55.063 40.854 0.50 15.77 317 ILE A N 1
ATOM 2655 C CA A ILE A 1 318 ? 46.819 54.400 42.113 0.50 16.20 317 ILE A CA 1
ATOM 2656 C CA B ILE A 1 318 ? 46.882 54.445 42.110 0.50 15.35 317 ILE A CA 1
ATOM 2657 C C A ILE A 1 318 ? 45.581 54.262 42.992 0.50 16.31 317 ILE A C 1
ATOM 2658 C C B ILE A 1 318 ? 45.696 54.305 43.090 0.50 15.79 317 ILE A C 1
ATOM 2659 O O A ILE A 1 318 ? 45.183 53.153 43.368 0.50 16.14 317 ILE A O 1
ATOM 2660 O O B ILE A 1 318 ? 45.477 53.231 43.659 0.50 15.74 317 ILE A O 1
ATOM 2669 N N . SER A 1 319 ? 44.951 55.393 43.294 1.00 16.33 318 SER A N 1
ATOM 2670 C CA . SER A 1 319 ? 43.722 55.381 44.098 1.00 17.68 318 SER A CA 1
ATOM 2671 C C . SER A 1 319 ? 42.915 56.645 43.838 1.00 18.33 318 SER A C 1
ATOM 2672 O O . SER A 1 319 ? 43.484 57.732 43.684 1.00 18.11 318 SER A O 1
ATOM 2675 N N . GLY A 1 320 ? 41.595 56.494 43.813 1.00 19.33 319 GLY A N 1
ATOM 2676 C CA . GLY A 1 320 ? 40.690 57.650 43.643 1.00 19.79 319 GLY A CA 1
ATOM 2677 C C . GLY A 1 320 ? 40.278 58.294 44.964 1.00 20.75 319 GLY A C 1
ATOM 2678 O O . GLY A 1 320 ? 39.599 59.338 44.993 1.00 20.01 319 GLY A O 1
ATOM 2679 N N . TYR A 1 321 ? 40.725 57.706 46.067 1.00 20.91 320 TYR A N 1
ATOM 2680 C CA . TYR A 1 321 ? 40.389 58.217 47.376 1.00 21.63 320 TYR A CA 1
ATOM 2681 C C . TYR A 1 321 ? 41.480 57.837 48.358 1.00 22.24 320 TYR A C 1
ATOM 2682 O O . TYR A 1 321 ? 42.295 56.927 48.116 1.00 22.61 320 TYR A O 1
ATOM 2691 N N . LEU A 1 322 ? 41.494 58.554 49.468 1.00 22.09 321 LEU A N 1
ATOM 2692 C CA . LEU A 1 322 ? 42.366 58.223 50.569 1.00 22.26 321 LEU A CA 1
ATOM 2693 C C . LEU A 1 322 ? 41.523 58.266 51.834 1.00 22.21 321 LEU A C 1
ATOM 2694 O O . LEU A 1 322 ? 40.738 59.181 52.042 1.00 22.97 321 LEU A O 1
ATOM 2699 N N . GLN A 1 323 ? 41.650 57.239 52.654 1.00 21.85 322 GLN A N 1
ATOM 2700 C CA . GLN A 1 323 ? 40.928 57.200 53.916 1.00 22.05 322 GLN A CA 1
ATOM 2701 C C . GLN A 1 323 ? 41.827 57.729 55.027 1.00 21.82 322 GLN A C 1
ATOM 2702 O O . GLN A 1 323 ? 42.918 57.214 55.233 1.00 20.99 322 GLN A O 1
ATOM 2708 N N A GLU A 1 324 ? 41.369 58.762 55.727 0.50 22.32 323 GLU A N 1
ATOM 2709 N N B GLU A 1 324 ? 41.386 58.781 55.719 0.50 22.29 323 GLU A N 1
ATOM 2710 C CA A GLU A 1 324 ? 42.099 59.300 56.867 0.50 22.88 323 GLU A CA 1
ATOM 2711 C CA B GLU A 1 324 ? 42.141 59.322 56.850 0.50 22.82 323 GLU A CA 1
ATOM 2712 C C A GLU A 1 324 ? 42.010 58.273 58.002 0.50 22.64 323 GLU A C 1
ATOM 2713 C C B GLU A 1 324 ? 42.021 58.296 57.994 0.50 22.62 323 GLU A C 1
ATOM 2714 O O A GLU A 1 324 ? 40.919 57.821 58.332 0.50 22.40 323 GLU A O 1
ATOM 2715 O O B GLU A 1 324 ? 40.918 57.867 58.317 0.50 22.36 323 GLU A O 1
ATOM 2726 N N . LYS A 1 325 ? 43.148 57.898 58.574 1.00 22.79 324 LYS A N 1
ATOM 2727 C CA . LYS A 1 325 ? 43.190 56.931 59.709 1.00 23.30 324 LYS A CA 1
ATOM 2728 C C . LYS A 1 325 ? 43.528 57.589 61.062 1.00 24.06 324 LYS A C 1
ATOM 2729 O O . LYS A 1 325 ? 43.048 57.150 62.109 1.00 24.14 324 LYS A O 1
ATOM 2740 N N A SER A 1 326 ? 44.343 58.640 61.016 0.31 24.69 325 SER A N 1
ATOM 2741 N N B SER A 1 326 ? 44.406 58.593 61.022 0.69 24.49 325 SER A N 1
ATOM 2742 C CA A SER A 1 326 ? 44.732 59.408 62.194 0.31 25.35 325 SER A CA 1
ATOM 2743 C CA B SER A 1 326 ? 44.794 59.385 62.195 0.69 24.85 325 SER A CA 1
ATOM 2744 C C A SER A 1 326 ? 45.133 60.784 61.676 0.31 25.83 325 SER A C 1
ATOM 2745 C C B SER A 1 326 ? 45.291 60.719 61.651 0.69 25.72 325 SER A C 1
ATOM 2746 O O A SER A 1 326 ? 44.889 61.084 60.505 0.31 25.86 325 SER A O 1
ATOM 2747 O O B SER A 1 326 ? 45.312 60.912 60.432 0.69 25.90 325 SER A O 1
ATOM 2752 N N . ALA A 1 327 ? 45.712 61.630 62.526 1.00 26.36 326 ALA A N 1
ATOM 2753 C CA . ALA A 1 327 ? 46.127 62.968 62.081 1.00 26.32 326 ALA A CA 1
ATOM 2754 C C . ALA A 1 327 ? 47.109 62.949 60.891 1.00 25.70 326 ALA A C 1
ATOM 2755 O O . ALA A 1 327 ? 46.938 63.716 59.920 1.00 25.86 326 ALA A O 1
ATOM 2757 N N . ASP A 1 328 ? 48.119 62.074 60.969 1.00 24.05 327 ASP A N 1
ATOM 2758 C CA . ASP A 1 328 ? 49.171 61.991 59.942 1.00 22.68 327 ASP A CA 1
ATOM 2759 C C . ASP A 1 328 ? 49.333 60.587 59.350 1.00 21.00 327 ASP A C 1
ATOM 2760 O O . ASP A 1 328 ? 50.457 60.154 59.030 1.00 18.86 327 ASP A O 1
ATOM 2765 N N . VAL A 1 329 ? 48.210 59.875 59.236 1.00 19.16 328 VAL A N 1
ATOM 2766 C CA . VAL A 1 329 ? 48.207 58.557 58.620 1.00 18.37 328 VAL A CA 1
ATOM 2767 C C . VAL A 1 329 ? 46.959 58.392 57.760 1.00 17.59 328 VAL A C 1
ATOM 2768 O O . VAL A 1 329 ? 45.862 58.761 58.169 1.00 17.96 328 VAL A O 1
ATOM 2772 N N . CYS A 1 330 ? 47.144 57.868 56.549 1.00 17.21 329 CYS A N 1
ATOM 2773 C CA . CYS A 1 330 ? 46.023 57.577 55.665 1.00 15.76 329 CYS A CA 1
ATOM 2774 C C . CYS A 1 330 ? 46.280 56.250 54.948 1.00 15.42 329 CYS A C 1
ATOM 2775 O O . CYS A 1 330 ? 47.424 55.729 54.963 1.00 15.24 329 CYS A O 1
ATOM 2778 N N . ALA A 1 331 ? 45.242 55.734 54.295 1.00 13.50 330 ALA A N 1
ATOM 2779 C CA . ALA A 1 331 ? 45.347 54.458 53.593 1.00 14.09 330 ALA A CA 1
ATOM 2780 C C . ALA A 1 331 ? 44.361 54.310 52.442 1.00 14.50 330 ALA A C 1
ATOM 2781 O O . ALA A 1 331 ? 43.407 55.073 52.343 1.00 13.28 330 ALA A O 1
ATOM 2783 N N . PHE A 1 332 ? 44.590 53.289 51.605 1.00 13.62 331 PHE A N 1
ATOM 2784 C CA . PHE A 1 332 ? 43.657 52.923 50.545 1.00 12.78 331 PHE A CA 1
ATOM 2785 C C . PHE A 1 332 ? 43.800 51.460 50.243 1.00 12.50 331 PHE A C 1
ATOM 2786 O O . PHE A 1 332 ? 44.762 50.813 50.676 1.00 12.41 331 PHE A O 1
ATOM 2794 N N . GLU A 1 333 ? 42.795 50.931 49.568 1.00 11.59 332 GLU A N 1
ATOM 2795 C CA . GLU A 1 333 ? 42.753 49.527 49.207 1.00 11.43 332 GLU A CA 1
ATOM 2796 C C . GLU A 1 333 ? 43.076 49.275 47.731 1.00 12.58 332 GLU A C 1
ATOM 2797 O O . GLU A 1 333 ? 42.631 50.032 46.852 1.00 13.43 332 GLU A O 1
ATOM 2803 N N . VAL A 1 334 ? 43.791 48.179 47.464 1.00 12.15 333 VAL A N 1
ATOM 2804 C CA . VAL A 1 334 ? 44.053 47.697 46.116 1.00 12.82 333 VAL A CA 1
ATOM 2805 C C . VAL A 1 334 ? 43.522 46.273 45.975 1.00 12.17 333 VAL A C 1
ATOM 2806 O O . VAL A 1 334 ? 43.781 45.436 46.862 1.00 12.64 333 VAL A O 1
ATOM 2813 N N . SER A 1 335 ? 42.711 46.023 44.942 1.00 11.25 334 SER A N 1
ATOM 2814 C CA A SER A 1 335 ? 42.273 44.666 44.604 0.75 10.78 334 SER A CA 1
ATOM 2815 C CA B SER A 1 335 ? 42.284 44.666 44.609 0.25 11.20 334 SER A CA 1
ATOM 2816 C C . SER A 1 335 ? 42.732 44.408 43.176 1.00 11.14 334 SER A C 1
ATOM 2817 O O . SER A 1 335 ? 42.227 45.021 42.250 1.00 12.53 334 SER A O 1
ATOM 2822 N N . VAL A 1 336 ? 43.689 43.503 43.001 1.00 10.95 335 VAL A N 1
ATOM 2823 C CA . VAL A 1 336 ? 44.250 43.205 41.677 1.00 11.65 335 VAL A CA 1
ATOM 2824 C C . VAL A 1 336 ? 43.270 42.398 40.832 1.00 12.02 335 VAL A C 1
ATOM 2825 O O . VAL A 1 336 ? 42.599 41.474 41.321 1.00 13.07 335 VAL A O 1
ATOM 2829 N N . GLY A 1 337 ? 43.187 42.765 39.564 1.00 11.68 336 GLY A N 1
ATOM 2830 C CA . GLY A 1 337 ? 42.312 42.131 38.594 1.00 12.09 336 GLY A CA 1
ATOM 2831 C C . GLY A 1 337 ? 42.961 42.209 37.230 1.00 11.90 336 GLY A C 1
ATOM 2832 O O . GLY A 1 337 ? 44.202 42.252 37.128 1.00 12.18 336 GLY A O 1
ATOM 2833 N N . ASP A 1 338 ? 42.149 42.272 36.175 1.00 12.82 337 ASP A N 1
ATOM 2834 C CA . ASP A 1 338 ? 42.705 42.270 34.795 1.00 13.34 337 ASP A CA 1
ATOM 2835 C C . ASP A 1 338 ? 43.426 43.568 34.406 1.00 13.30 337 ASP A C 1
ATOM 2836 O O . ASP A 1 338 ? 44.291 43.562 33.528 1.00 13.47 337 ASP A O 1
ATOM 2841 N N . ALA A 1 339 ? 43.071 44.688 35.032 1.00 12.36 338 ALA A N 1
ATOM 2842 C CA . ALA A 1 339 ? 43.704 45.971 34.685 1.00 11.95 338 ALA A CA 1
ATOM 2843 C C . ALA A 1 339 ? 45.219 45.964 34.939 1.00 11.70 338 ALA A C 1
ATOM 2844 O O . ALA A 1 339 ? 45.993 46.492 34.140 1.00 12.57 338 ALA A O 1
ATOM 2846 N N . PHE A 1 340 ? 45.647 45.327 36.018 1.00 11.44 339 PHE A N 1
ATOM 2847 C CA . PHE A 1 340 ? 47.084 45.332 36.360 1.00 13.15 339 PHE A CA 1
ATOM 2848 C C . PHE A 1 340 ? 47.992 44.843 35.217 1.00 13.96 339 PHE A C 1
ATOM 2849 O O . PHE A 1 340 ? 49.009 45.469 34.922 1.00 14.42 339 PHE A O 1
ATOM 2857 N N . ALA A 1 341 ? 47.575 43.773 34.544 1.00 15.30 340 ALA A N 1
ATOM 2858 C CA . ALA A 1 341 ? 48.385 43.180 33.486 1.00 17.27 340 ALA A CA 1
ATOM 2859 C C . ALA A 1 341 ? 48.468 44.046 32.231 1.00 18.68 340 ALA A C 1
ATOM 2860 O O . ALA A 1 341 ? 49.325 43.790 31.384 1.00 18.70 340 ALA A O 1
ATOM 2862 N N . GLU A 1 342 ? 47.602 45.050 32.104 1.00 18.79 341 GLU A N 1
ATOM 2863 C CA . GLU A 1 342 ? 47.633 45.947 30.962 1.00 20.22 341 GLU A CA 1
ATOM 2864 C C . GLU A 1 342 ? 48.589 47.125 31.149 1.00 20.87 341 GLU A C 1
ATOM 2865 O O . GLU A 1 342 ? 48.816 47.898 30.205 1.00 21.04 341 GLU A O 1
ATOM 2871 N N . ILE A 1 343 ? 49.139 47.304 32.349 1.00 20.21 342 ILE A N 1
ATOM 2872 C CA . ILE A 1 343 ? 50.018 48.449 32.578 1.00 20.15 342 ILE A CA 1
ATOM 2873 C C . ILE A 1 343 ? 51.367 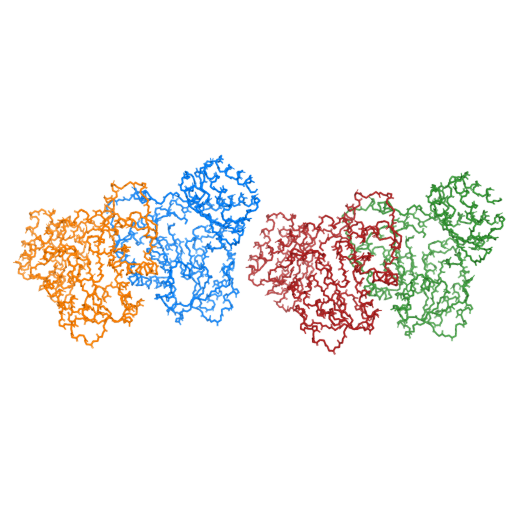48.185 31.915 1.00 21.89 342 ILE A C 1
ATOM 2874 O O . ILE A 1 343 ? 52.007 47.181 32.218 1.00 21.77 342 ILE A O 1
ATOM 2879 N N . PRO A 1 344 ? 51.806 49.075 31.003 1.00 23.66 343 PRO A N 1
ATOM 2880 C CA . PRO A 1 344 ? 53.123 48.838 30.404 1.00 24.95 343 PRO A CA 1
ATOM 2881 C C . PRO A 1 344 ? 54.208 48.908 31.471 1.00 25.86 343 PRO A C 1
ATOM 2882 O O . PRO A 1 344 ? 54.109 49.738 32.373 1.00 25.45 343 PRO A O 1
ATOM 2886 N N . ALA A 1 345 ? 55.230 48.055 31.373 1.00 26.69 344 ALA A N 1
ATOM 2887 C CA . ALA A 1 345 ? 56.303 48.005 32.381 1.00 27.26 344 ALA A CA 1
ATOM 2888 C C . ALA A 1 345 ? 56.925 49.352 32.726 1.00 27.70 344 ALA A C 1
ATOM 2889 O O . ALA A 1 345 ? 57.138 49.632 33.901 1.00 27.78 344 ALA A O 1
ATOM 2891 N N . LYS A 1 346 ? 57.227 50.168 31.717 1.00 28.17 345 LYS A N 1
ATOM 2892 C CA . LYS A 1 346 ? 57.851 51.484 31.938 1.00 28.77 345 LYS A CA 1
ATOM 2893 C C . LYS A 1 346 ? 57.018 52.370 32.849 1.00 28.45 345 LYS A C 1
ATOM 2894 O O . LYS A 1 346 ? 57.553 52.988 33.774 1.00 28.56 345 LYS A O 1
ATOM 2905 N N . ASN A 1 347 ? 55.718 52.438 32.578 1.00 27.24 346 ASN A N 1
ATOM 2906 C CA . ASN A 1 347 ? 54.826 53.286 33.369 1.00 27.09 346 ASN A CA 1
ATOM 2907 C C . ASN A 1 347 ? 54.774 52.810 34.823 1.00 26.36 346 ASN A C 1
ATOM 2908 O O . ASN A 1 347 ? 54.838 53.621 35.755 1.00 25.98 346 ASN A O 1
ATOM 2913 N N . LEU A 1 348 ? 54.666 51.490 34.995 1.00 26.19 347 LEU A N 1
ATOM 2914 C CA . LEU A 1 348 ? 54.619 50.857 36.320 1.00 25.76 347 LEU A CA 1
ATOM 2915 C C . LEU A 1 348 ? 55.907 51.172 37.098 1.00 26.48 347 LEU A C 1
ATOM 2916 O O . LEU A 1 348 ? 55.838 51.637 38.223 1.00 25.86 347 LEU A O 1
ATOM 2921 N N . GLU A 1 349 ? 57.080 50.974 36.476 1.00 27.54 348 GLU A N 1
ATOM 2922 C CA . GLU A 1 349 ? 58.373 51.308 37.118 1.00 28.39 348 GLU A CA 1
ATOM 2923 C C . GLU A 1 349 ? 58.420 52.768 37.522 1.00 27.85 348 GLU A C 1
ATOM 2924 O O . GLU A 1 349 ? 58.893 53.109 38.601 1.00 27.27 348 GLU A O 1
ATOM 2930 N N . LEU A 1 350 ? 57.901 53.627 36.650 1.00 27.47 349 LEU A N 1
ATOM 2931 C CA . LEU A 1 350 ? 57.959 55.066 36.876 1.00 27.69 349 LEU A CA 1
ATOM 2932 C C . LEU A 1 350 ? 57.142 55.503 38.090 1.00 26.80 349 LEU A C 1
ATOM 2933 O O . LEU A 1 350 ? 57.577 56.388 38.846 1.00 26.08 349 LEU A O 1
ATOM 2938 N N . VAL A 1 351 ? 55.979 54.869 38.273 1.00 26.35 350 VAL A N 1
ATOM 2939 C CA . VAL A 1 351 ? 55.105 55.138 39.411 1.00 26.13 350 VAL A CA 1
ATOM 2940 C C . VAL A 1 351 ? 55.868 55.032 40.725 1.00 26.12 350 VAL A C 1
ATOM 2941 O O . VAL A 1 351 ? 55.791 55.919 41.565 1.00 26.17 350 VAL A O 1
ATOM 2945 N N . PHE A 1 352 ? 56.617 53.944 40.879 1.00 26.22 351 PHE A N 1
ATOM 2946 C CA . PHE A 1 352 ? 57.365 53.694 42.099 1.00 26.76 351 PHE A CA 1
ATOM 2947 C C . PHE A 1 352 ? 58.661 54.479 42.203 1.00 28.39 351 PHE A C 1
ATOM 2948 O O . PHE A 1 352 ? 59.025 54.899 43.292 1.00 28.57 351 PHE A O 1
ATOM 2956 N N . ARG A 1 353 ? 59.344 54.699 41.083 1.00 29.51 352 ARG A N 1
ATOM 2957 C CA . ARG A 1 353 ? 60.508 55.574 41.095 1.00 30.66 352 ARG A CA 1
ATOM 2958 C C . ARG A 1 353 ? 60.032 56.941 41.612 1.00 31.32 352 ARG A C 1
ATOM 2959 O O . ARG A 1 353 ? 60.658 57.507 42.513 1.00 31.81 352 ARG A O 1
ATOM 2961 N N . CYS A 1 354 ? 58.900 57.436 41.093 1.00 31.60 353 CYS A N 1
ATOM 2962 C CA . CYS A 1 354 ? 58.331 58.736 41.519 1.00 32.65 353 CYS A CA 1
ATOM 2963 C C . CYS A 1 354 ? 57.841 58.725 42.964 1.00 33.20 353 CYS A C 1
ATOM 2964 O O . CYS A 1 354 ? 58.017 59.698 43.700 1.00 32.94 353 CYS A O 1
ATOM 2967 N N . LEU A 1 355 ? 57.229 57.618 43.372 1.00 33.55 354 LEU A N 1
ATOM 2968 C CA . LEU A 1 355 ? 56.735 57.490 44.738 1.00 34.31 354 LEU A CA 1
ATOM 2969 C C . LEU A 1 355 ? 57.901 57.580 45.718 1.00 35.96 354 LEU A C 1
ATOM 2970 O O . LEU A 1 355 ? 57.826 58.308 46.705 1.00 36.64 354 LEU A O 1
ATOM 2975 N N . GLU A 1 356 ? 58.984 56.869 45.411 1.00 37.60 355 GLU A N 1
ATOM 2976 C CA . GLU A 1 356 ? 60.202 56.867 46.230 1.00 39.23 355 GLU A CA 1
ATOM 2977 C C . GLU A 1 356 ? 60.839 58.272 46.289 1.00 40.43 355 GLU A C 1
ATOM 2978 O O . GLU A 1 356 ? 61.372 58.670 47.326 1.00 40.79 355 GLU A O 1
ATOM 2984 N N . LYS A 1 357 ? 60.739 59.023 45.187 1.00 41.13 356 LYS A N 1
ATOM 2985 C CA . LYS A 1 357 ? 61.297 60.389 45.087 1.00 42.09 356 LYS A CA 1
ATOM 2986 C C . LYS A 1 357 ? 60.493 61.445 45.849 1.00 42.92 356 LYS A C 1
ATOM 2987 O O . LYS A 1 357 ? 61.080 62.377 46.412 1.00 43.37 356 LYS A O 1
ATOM 2990 N N . GLU A 1 358 ? 59.162 61.302 45.870 1.00 43.02 357 GLU A N 1
ATOM 2991 C CA . GLU A 1 358 ? 58.278 62.301 46.508 1.00 43.63 357 GLU A CA 1
ATOM 2992 C C . GLU A 1 358 ? 58.124 62.172 48.028 1.00 44.03 357 GLU A C 1
ATOM 2993 O O . GLU A 1 358 ? 57.757 63.141 48.687 1.00 44.09 357 GLU A O 1
ATOM 2999 N N . LEU A 1 359 ? 58.372 60.989 48.581 1.00 44.45 358 LEU A N 1
ATOM 3000 C CA . LEU A 1 359 ? 58.296 60.794 50.035 1.00 45.28 358 LEU A CA 1
ATOM 3001 C C . LEU A 1 359 ? 59.608 60.226 50.583 1.00 46.00 358 LEU A C 1
ATOM 3002 O O . LEU A 1 359 ? 60.677 60.765 50.256 1.00 46.67 358 LEU A O 1
ATOM 3008 N N . GLY B 1 1 ? -4.849 12.838 33.236 1.00 28.21 0 GLY B N 1
ATOM 3009 C CA . GLY B 1 1 ? -4.230 14.160 33.557 1.00 27.63 0 GLY B CA 1
ATOM 3010 C C . GLY B 1 1 ? -3.862 14.893 32.288 1.00 27.93 0 GLY B C 1
ATOM 3011 O O . GLY B 1 1 ? -3.503 14.272 31.289 1.00 28.55 0 GLY B O 1
ATOM 3020 N N . THR B 1 3 ? -2.529 18.561 32.675 1.00 25.13 2 THR B N 1
ATOM 3021 C CA . THR B 1 3 ? -1.725 19.723 33.064 1.00 24.73 2 THR B CA 1
ATOM 3022 C C . THR B 1 3 ? -0.469 20.003 32.228 1.00 24.52 2 THR B C 1
ATOM 3023 O O . THR B 1 3 ? -0.359 21.094 31.655 1.00 23.34 2 THR B O 1
ATOM 3027 N N . ASN B 1 4 ? 0.463 19.049 32.156 1.00 24.34 3 ASN B N 1
ATOM 3028 C CA . ASN B 1 4 ? 1.698 19.235 31.393 1.00 24.64 3 ASN B CA 1
ATOM 3029 C C . ASN B 1 4 ? 1.516 19.064 29.881 1.00 24.17 3 ASN B C 1
ATOM 3030 O O . ASN B 1 4 ? 2.230 19.681 29.082 1.00 24.23 3 ASN B O 1
ATOM 3035 N N . THR B 1 5 ? 0.545 18.244 29.497 1.00 23.96 4 THR B N 1
ATOM 3036 C CA . THR B 1 5 ? 0.221 18.058 28.097 1.00 23.54 4 THR B CA 1
ATOM 3037 C C . THR B 1 5 ? -0.256 19.391 27.525 1.00 22.41 4 THR B C 1
ATOM 3038 O O . THR B 1 5 ? 0.158 19.772 26.449 1.00 22.15 4 THR B O 1
ATOM 3042 N N . LEU B 1 6 ? -1.108 20.092 28.263 1.00 22.53 5 LEU B N 1
ATOM 3043 C CA . LEU B 1 6 ? -1.619 21.392 27.816 1.00 22.14 5 LEU B CA 1
ATOM 3044 C C . LEU B 1 6 ? -0.485 22.380 27.716 1.00 22.36 5 LEU B C 1
ATOM 3045 O O . LEU B 1 6 ? -0.375 23.108 26.724 1.00 22.46 5 LEU B O 1
ATOM 3050 N N . LYS B 1 7 ? 0.349 22.401 28.762 1.00 22.75 6 LYS B N 1
ATOM 3051 C CA . LYS B 1 7 ? 1.476 23.336 28.881 1.00 22.70 6 LYS B CA 1
ATOM 3052 C C . LYS B 1 7 ? 2.461 23.192 27.720 1.00 22.86 6 LYS B C 1
ATOM 3053 O O . LYS B 1 7 ? 2.927 24.185 27.167 1.00 22.79 6 LYS B O 1
ATOM 3059 N N . THR B 1 8 ? 2.785 21.955 27.362 1.00 22.95 7 THR B N 1
ATOM 3060 C CA . THR B 1 8 ? 3.700 21.688 26.268 1.00 23.32 7 THR B CA 1
ATOM 3061 C C . THR B 1 8 ? 3.087 22.100 24.933 1.00 23.19 7 THR B C 1
ATOM 3062 O O . THR B 1 8 ? 3.777 22.706 24.080 1.00 23.60 7 THR B O 1
ATOM 3066 N N . SER B 1 9 ? 1.804 21.771 24.742 1.00 22.38 8 SER B N 1
ATOM 3067 C CA . SER B 1 9 ? 1.080 22.161 23.535 1.00 22.51 8 SER B CA 1
ATOM 3068 C C . SER B 1 9 ? 1.112 23.693 23.369 1.00 22.31 8 SER B C 1
ATOM 3069 O O . SER B 1 9 ? 1.359 24.229 22.288 1.00 22.41 8 SER B O 1
ATOM 3072 N N . TYR B 1 10 ? 0.882 24.392 24.467 1.00 21.86 9 TYR B N 1
ATOM 3073 C CA . TYR B 1 10 ? 0.867 25.837 24.439 1.00 21.65 9 TYR B CA 1
ATOM 3074 C C . TYR B 1 10 ? 2.237 26.409 24.076 1.00 22.24 9 TYR B C 1
ATOM 3075 O O . TYR B 1 10 ? 2.340 27.245 23.184 1.00 21.11 9 TYR B O 1
ATOM 3084 N N . GLN B 1 11 ? 3.287 25.921 24.732 1.00 24.05 10 GLN B N 1
ATOM 3085 C CA . GLN B 1 11 ? 4.652 26.411 24.485 1.00 25.41 10 GLN B CA 1
ATOM 3086 C C . GLN B 1 11 ? 5.116 26.200 23.016 1.00 25.93 10 GLN B C 1
ATOM 3087 O O . GLN B 1 11 ? 5.937 26.967 22.521 1.00 26.99 10 GLN B O 1
ATOM 3093 N N A LYS B 1 12 ? 4.578 25.182 22.349 0.44 25.93 11 LYS B N 1
ATOM 3094 N N B LYS B 1 12 ? 4.599 25.171 22.340 0.56 25.95 11 LYS B N 1
ATOM 3095 C CA A LYS B 1 12 ? 4.912 24.885 20.952 0.44 26.22 11 LYS B CA 1
ATOM 3096 C CA B LYS B 1 12 ? 4.938 24.918 20.922 0.56 26.35 11 LYS B CA 1
ATOM 3097 C C A LYS B 1 12 ? 4.220 25.783 19.912 0.44 25.62 11 LYS B C 1
ATOM 3098 C C B LYS B 1 12 ? 4.284 25.884 19.930 0.56 25.68 11 LYS B C 1
ATOM 3099 O O A LYS B 1 12 ? 4.649 25.829 18.755 0.44 25.91 11 LYS B O 1
ATOM 3100 O O B LYS B 1 12 ? 4.799 26.077 18.823 0.56 25.95 11 LYS B O 1
ATOM 3111 N N . THR B 1 13 ? 3.153 26.478 20.305 1.00 24.87 12 THR B N 1
ATOM 3112 C CA . THR B 1 13 ? 2.405 27.341 19.370 1.00 23.08 12 THR B CA 1
ATOM 3113 C C . THR B 1 13 ? 3.224 28.541 18.882 1.00 22.56 12 THR B C 1
ATOM 3114 O O . THR B 1 13 ? 3.918 29.185 19.676 1.00 22.19 12 THR B O 1
ATOM 3118 N N . PRO B 1 14 ? 3.210 28.794 17.560 1.00 22.58 13 PRO B N 1
ATOM 3119 C CA . PRO B 1 14 ? 3.927 29.966 17.027 1.00 22.01 13 PRO B CA 1
ATOM 3120 C C . PRO B 1 14 ? 3.238 31.307 17.327 1.00 20.50 13 PRO B C 1
ATOM 3121 O O . PRO B 1 14 ? 3.920 32.326 17.412 1.00 19.27 13 PRO B O 1
ATOM 3125 N N . TYR B 1 15 ? 1.912 31.294 17.475 1.00 19.77 14 TYR B N 1
ATOM 3126 C CA . TYR B 1 15 ? 1.108 32.494 17.759 1.00 19.27 14 TYR B CA 1
ATOM 3127 C C . TYR B 1 15 ? 0.484 32.343 19.116 1.00 19.19 14 TYR B C 1
ATOM 3128 O O . TYR B 1 15 ? 0.313 31.212 19.593 1.00 18.81 14 TYR B O 1
ATOM 3137 N N . LYS B 1 16 ? 0.139 33.470 19.736 1.00 18.06 15 LYS B N 1
ATOM 3138 C CA . LYS B 1 16 ? -0.504 33.433 21.055 1.00 17.42 15 LYS B CA 1
ATOM 3139 C C . LYS B 1 16 ? -1.525 34.546 21.217 1.00 16.26 15 LYS B C 1
ATOM 3140 O O . LYS B 1 16 ? -1.352 35.629 20.687 1.00 15.96 15 LYS B O 1
ATOM 3146 N N . LEU B 1 17 ? -2.609 34.267 21.934 1.00 15.24 16 LEU B N 1
ATOM 3147 C CA . LEU B 1 17 ? -3.603 35.297 22.213 1.00 14.68 16 LEU B CA 1
ATOM 3148 C C . LEU B 1 17 ? -3.050 36.337 23.154 1.00 14.59 16 LEU B C 1
ATOM 3149 O O . LEU B 1 17 ? -3.272 37.542 22.977 1.00 15.47 16 LEU B O 1
ATOM 3154 N N . GLY B 1 18 ? -2.284 35.877 24.148 1.00 15.03 17 GLY B N 1
ATOM 3155 C CA . GLY B 1 18 ? -1.798 36.758 25.182 1.00 14.99 17 GLY B CA 1
ATOM 3156 C C . GLY B 1 18 ? -0.316 37.090 25.131 1.00 14.29 17 GLY B C 1
ATOM 3157 O O . GLY B 1 18 ? 0.468 36.417 24.502 1.00 14.60 17 GLY B O 1
ATOM 3158 N N . GLY B 1 19 ? 0.042 38.148 25.822 1.00 14.74 18 GLY B N 1
ATOM 3159 C CA . GLY B 1 19 ? 1.450 38.503 25.980 1.00 15.43 18 GLY B CA 1
ATOM 3160 C C . GLY B 1 19 ? 2.071 39.283 24.852 1.00 15.92 18 GLY B C 1
ATOM 3161 O O . GLY B 1 19 ? 1.408 39.749 23.923 1.00 15.24 18 GLY B O 1
ATOM 3162 N N . ASN B 1 20 ? 3.385 39.376 24.967 1.00 16.06 19 ASN B N 1
ATOM 3163 C CA . ASN B 1 20 ? 4.247 40.139 24.111 1.00 16.20 19 ASN B CA 1
ATOM 3164 C C . ASN B 1 20 ? 5.364 39.334 23.471 1.00 16.72 19 ASN B C 1
ATOM 3165 O O . ASN B 1 20 ? 6.446 39.865 23.214 1.00 19.42 19 ASN B O 1
ATOM 3170 N N . GLY B 1 21 ? 5.128 38.064 23.219 1.00 16.21 20 GLY B N 1
ATOM 3171 C CA . GLY B 1 21 ? 6.131 37.234 22.600 1.00 16.93 20 GLY B CA 1
ATOM 3172 C C . GLY B 1 21 ? 6.952 36.501 23.653 1.00 16.46 20 GLY B C 1
ATOM 3173 O O . GLY B 1 21 ? 6.790 36.715 24.863 1.00 15.33 20 GLY B O 1
ATOM 3174 N N . PRO B 1 22 ? 7.837 35.620 23.194 1.00 15.84 21 PRO B N 1
ATOM 3175 C CA . PRO B 1 22 ? 8.640 34.840 24.096 1.00 15.87 21 PRO B CA 1
ATOM 3176 C C . PRO B 1 22 ? 9.539 35.696 25.006 1.00 14.74 21 PRO B C 1
ATOM 3177 O O . PRO B 1 22 ? 10.054 36.747 24.588 1.00 14.55 21 PRO B O 1
ATOM 3181 N N . ARG B 1 23 ? 9.656 35.276 26.262 1.00 14.04 22 ARG B N 1
ATOM 3182 C CA . ARG B 1 23 ? 10.581 35.900 27.218 1.00 13.34 22 ARG B CA 1
ATOM 3183 C C . ARG B 1 23 ? 11.896 35.157 27.037 1.00 12.75 22 ARG B C 1
ATOM 3184 O O . ARG B 1 23 ? 12.135 34.115 27.655 1.00 12.32 22 ARG B O 1
ATOM 3192 N N . ASN B 1 24 ? 12.713 35.655 26.118 1.00 12.43 23 ASN B N 1
ATOM 3193 C CA . ASN B 1 24 ? 14.012 35.061 25.825 1.00 12.06 23 ASN B CA 1
ATOM 3194 C C . ASN B 1 24 ? 15.120 36.136 25.863 1.00 12.03 23 ASN B C 1
ATOM 3195 O O . ASN B 1 24 ? 14.849 37.322 26.065 1.00 11.17 23 ASN B O 1
ATOM 3200 N N . VAL B 1 25 ? 16.371 35.697 25.743 1.00 11.53 24 VAL B N 1
ATOM 3201 C CA . VAL B 1 25 ? 17.515 36.605 25.822 1.00 11.36 24 VAL B CA 1
ATOM 3202 C C . VAL B 1 25 ? 17.435 37.727 24.784 1.00 11.11 24 VAL B C 1
ATOM 3203 O O . VAL B 1 25 ? 17.845 38.859 25.038 1.00 11.58 24 VAL B O 1
ATOM 3207 N N . GLY B 1 26 ? 16.855 37.412 23.631 1.00 11.91 25 GLY B N 1
ATOM 3208 C CA . GLY B 1 26 ? 16.577 38.397 22.587 1.00 12.07 25 GLY B CA 1
ATOM 3209 C C . GLY B 1 26 ? 15.880 39.648 23.056 1.00 12.29 25 GLY B C 1
ATOM 3210 O O . GLY B 1 26 ? 16.078 40.727 22.465 1.00 12.17 25 GLY B O 1
ATOM 3211 N N . VAL B 1 27 ? 15.018 39.529 24.074 1.00 11.31 26 VAL B N 1
ATOM 3212 C CA . VAL B 1 27 ? 14.347 40.701 24.621 1.00 11.21 26 VAL B CA 1
ATOM 3213 C C . VAL B 1 27 ? 15.415 41.707 25.123 1.00 10.46 26 VAL B C 1
ATOM 3214 O O . VAL B 1 27 ? 15.319 42.914 24.917 1.00 11.60 26 VAL B O 1
ATOM 3218 N N . LEU B 1 28 ? 16.420 41.199 25.818 1.00 10.62 27 LEU B N 1
ATOM 3219 C CA . LEU B 1 28 ? 17.517 42.026 26.302 1.00 10.68 27 LEU B CA 1
ATOM 3220 C C . LEU B 1 28 ? 18.382 42.510 25.150 1.00 11.09 27 LEU B C 1
ATOM 3221 O O . LEU B 1 28 ? 18.756 43.692 25.109 1.00 10.82 27 LEU B O 1
ATOM 3226 N N . THR B 1 29 ? 18.724 41.607 24.237 1.00 11.69 28 THR B N 1
ATOM 3227 C CA . THR B 1 29 ? 19.579 41.978 23.087 1.00 13.16 28 THR B CA 1
ATOM 3228 C C . THR B 1 29 ? 19.007 43.197 22.355 1.00 12.84 28 THR B C 1
ATOM 3229 O O . THR B 1 29 ? 19.725 44.175 22.098 1.00 13.32 28 THR B O 1
ATOM 3233 N N . GLU B 1 30 ? 17.719 43.129 22.024 1.00 12.71 29 GLU B N 1
ATOM 3234 C CA . GLU B 1 30 ? 17.048 44.211 21.293 1.00 13.00 29 GLU B CA 1
ATOM 3235 C C . GLU B 1 30 ? 17.109 45.545 22.055 1.00 13.06 29 GLU B C 1
ATOM 3236 O O . GLU B 1 30 ? 17.330 46.598 21.463 1.00 13.92 29 GLU B O 1
ATOM 3242 N N . ALA B 1 31 ? 16.937 45.492 23.372 1.00 12.24 30 ALA B N 1
ATOM 3243 C CA . ALA B 1 31 ? 16.940 46.696 24.188 1.00 12.29 30 ALA B CA 1
ATOM 3244 C C . ALA B 1 31 ? 18.286 47.385 24.230 1.00 12.91 30 ALA B C 1
ATOM 3245 O O . ALA B 1 31 ? 18.342 48.608 24.445 1.00 13.78 30 ALA B O 1
ATOM 3247 N N . LEU B 1 32 ? 19.356 46.620 24.021 1.00 12.63 31 LEU B N 1
ATOM 3248 C CA . LEU B 1 32 ? 20.730 47.155 24.081 1.00 12.93 31 LEU B CA 1
ATOM 3249 C C . LEU B 1 32 ? 21.346 47.562 22.750 1.00 13.85 31 LEU B C 1
ATOM 3250 O O . LEU B 1 32 ? 22.434 48.150 22.744 1.00 14.34 31 LEU B O 1
ATOM 3255 N N . GLN B 1 33 ? 20.645 47.354 21.636 1.00 14.88 32 GLN B N 1
ATOM 3256 C CA . GLN B 1 33 ? 21.237 47.563 20.309 1.00 16.36 32 GLN B CA 1
ATOM 3257 C C . GLN B 1 33 ? 21.700 48.982 20.061 1.00 16.77 32 GLN B C 1
ATOM 3258 O O . GLN B 1 33 ? 22.722 49.181 19.384 1.00 18.07 32 GLN B O 1
ATOM 3264 N N . ASN B 1 34 ? 20.980 49.948 20.616 1.00 16.76 33 ASN B N 1
ATOM 3265 C CA . ASN B 1 34 ? 21.338 51.355 20.433 1.00 18.44 33 ASN B CA 1
ATOM 3266 C C . ASN B 1 34 ? 21.993 52.033 21.641 1.00 17.79 33 ASN B C 1
ATOM 3267 O O . ASN B 1 34 ? 22.089 53.267 21.696 1.00 17.86 33 ASN B O 1
ATOM 3272 N N . ILE B 1 35 ? 22.427 51.221 22.597 1.00 16.22 34 ILE B N 1
ATOM 3273 C CA . ILE B 1 35 ? 23.168 51.712 23.754 1.00 15.46 34 ILE B CA 1
ATOM 3274 C C . ILE B 1 35 ? 24.666 51.560 23.473 1.00 15.72 34 ILE B C 1
ATOM 3275 O O . ILE B 1 35 ? 25.099 50.527 23.006 1.00 15.60 34 ILE B O 1
ATOM 3280 N N . ASP B 1 36 ? 25.428 52.621 23.726 1.00 15.58 35 ASP B N 1
ATOM 3281 C CA . ASP B 1 36 ? 26.882 52.641 23.605 1.00 16.99 35 ASP B CA 1
ATOM 3282 C C . ASP B 1 36 ? 27.496 51.696 24.635 1.00 16.35 35 ASP B C 1
ATOM 3283 O O . ASP B 1 36 ? 27.149 51.768 25.829 1.00 15.51 35 ASP B O 1
ATOM 3288 N N . ASP B 1 37 ? 28.378 50.806 24.187 1.00 16.01 36 ASP B N 1
ATOM 3289 C CA . ASP B 1 37 ? 29.073 49.890 25.127 1.00 16.28 36 ASP B CA 1
ATOM 3290 C C . ASP B 1 37 ? 29.856 50.663 26.208 1.00 15.76 36 ASP B C 1
ATOM 3291 O O . ASP B 1 37 ? 30.134 50.134 27.290 1.00 14.24 36 ASP B O 1
ATOM 3296 N N . ASN B 1 38 ? 30.179 51.930 25.936 1.00 15.60 37 ASN B N 1
ATOM 3297 C CA . ASN B 1 38 ? 30.897 52.751 26.913 1.00 16.02 37 ASN B CA 1
ATOM 3298 C C . ASN B 1 38 ? 29.987 53.468 27.931 1.00 14.49 37 ASN B C 1
ATOM 3299 O O . ASN B 1 38 ? 30.475 54.213 28.776 1.00 14.62 37 ASN B O 1
ATOM 3304 N N . LEU B 1 39 ? 28.673 53.294 27.832 1.00 13.37 38 LEU B N 1
ATOM 3305 C CA . LEU B 1 39 ? 27.771 53.906 28.794 1.00 12.36 38 LEU B CA 1
ATOM 3306 C C . LEU B 1 39 ? 28.079 53.332 30.181 1.00 12.25 38 LEU B C 1
ATOM 3307 O O . LEU B 1 39 ? 28.114 52.105 30.387 1.00 11.32 38 LEU B O 1
ATOM 3312 N N . GLU B 1 40 ? 28.267 54.222 31.146 1.00 11.83 39 GLU B N 1
ATOM 3313 C CA . GLU B 1 40 ? 28.663 53.809 32.489 1.00 12.49 39 GLU B CA 1
ATOM 3314 C C . GLU B 1 40 ? 27.530 53.190 33.274 1.00 10.86 39 GLU B C 1
ATOM 3315 O O . GLU B 1 40 ? 26.389 53.637 33.231 1.00 10.62 39 GLU B O 1
ATOM 3321 N N . SER B 1 41 ? 27.862 52.135 34.007 1.00 11.20 40 SER B N 1
ATOM 3322 C CA . SER B 1 41 ? 26.903 51.511 34.870 1.00 10.76 40 SER B CA 1
ATOM 3323 C C . SER B 1 41 ? 26.490 52.481 35.980 1.00 11.45 40 SER B C 1
ATOM 3324 O O . SER B 1 41 ? 27.257 53.378 36.369 1.00 11.43 40 SER B O 1
ATOM 3327 N N . ASP B 1 42 ? 25.254 52.307 36.444 1.00 11.05 41 ASP B N 1
ATOM 3328 C CA . ASP B 1 42 ? 24.823 52.927 37.676 1.00 10.29 41 ASP B CA 1
ATOM 3329 C C . ASP B 1 42 ? 25.702 52.318 38.786 1.00 10.46 41 ASP B C 1
ATOM 3330 O O . ASP B 1 42 ? 26.265 51.233 38.595 1.00 10.48 41 ASP B O 1
ATOM 3335 N N . ILE B 1 43 ? 25.843 53.008 39.925 1.00 10.34 42 ILE B N 1
ATOM 3336 C CA . ILE B 1 43 ? 26.610 52.505 41.063 1.00 11.38 42 ILE B CA 1
ATOM 3337 C C . ILE B 1 43 ? 25.799 52.666 42.374 1.00 11.09 42 ILE B C 1
ATOM 3338 O O . ILE B 1 43 ? 25.591 53.783 42.883 1.00 9.94 42 ILE B O 1
ATOM 3343 N N . TYR B 1 44 ? 25.308 51.540 42.891 1.00 10.79 43 TYR B N 1
ATOM 3344 C CA . TYR B 1 44 ? 24.500 51.500 44.128 1.00 10.09 43 TYR B CA 1
ATOM 3345 C C . TYR B 1 44 ? 23.472 52.662 44.219 1.00 10.78 43 TYR B C 1
ATOM 3346 O O . TYR B 1 44 ? 23.527 53.511 45.117 1.00 12.04 43 TYR B O 1
ATOM 3355 N N . GLY B 1 45 ? 22.608 52.729 43.215 1.00 11.39 44 GLY B N 1
ATOM 3356 C CA . GLY B 1 45 ? 21.504 53.693 43.145 1.00 11.56 44 GLY B CA 1
ATOM 3357 C C . GLY B 1 45 ? 21.791 55.082 42.596 1.00 11.65 44 GLY B C 1
ATOM 3358 O O . GLY B 1 45 ? 20.876 55.879 42.536 1.00 11.85 44 GLY B O 1
ATOM 3359 N N . ASN B 1 46 ? 23.039 55.350 42.205 1.00 12.28 45 ASN B N 1
ATOM 3360 C CA . ASN B 1 46 ? 23.454 56.633 41.633 1.00 13.66 45 ASN B CA 1
ATOM 3361 C C . ASN B 1 46 ? 23.995 56.459 40.230 1.00 13.32 45 ASN B C 1
ATOM 3362 O O . ASN B 1 46 ? 24.392 55.352 39.831 1.00 12.62 45 ASN B O 1
ATOM 3367 N N . GLY B 1 47 ? 23.985 57.559 39.483 1.00 12.54 46 GLY B N 1
ATOM 3368 C CA . GLY B 1 47 ? 24.477 57.582 38.118 1.00 12.55 46 GLY B CA 1
ATOM 3369 C C . GLY B 1 47 ? 23.377 57.950 37.152 1.00 12.26 46 GLY B C 1
ATOM 3370 O O . GLY B 1 47 ? 22.206 57.692 37.434 1.00 11.82 46 GLY B O 1
ATOM 3371 N N . ALA B 1 48 ? 23.756 58.516 36.002 1.00 11.77 47 ALA B N 1
ATOM 3372 C CA . ALA B 1 48 ? 22.782 58.989 35.030 1.00 12.00 47 ALA B CA 1
ATOM 3373 C C . ALA B 1 48 ? 21.799 57.905 34.584 1.00 11.29 47 ALA B C 1
ATOM 3374 O O . ALA B 1 48 ? 20.611 58.151 34.504 1.00 9.98 47 ALA B O 1
ATOM 3376 N N . VAL B 1 49 ? 22.277 56.701 34.272 1.00 11.67 48 VAL B N 1
ATOM 3377 C CA . VAL B 1 49 ? 21.359 55.687 33.763 1.00 12.30 48 VAL B CA 1
ATOM 3378 C C . VAL B 1 49 ? 20.168 55.433 34.730 1.00 11.45 48 VAL B C 1
ATOM 3379 O O . VAL B 1 49 ? 19.032 55.294 34.282 1.00 11.05 48 VAL B O 1
ATOM 3383 N N . ILE B 1 50 ? 20.417 55.391 36.040 1.00 11.10 49 ILE B N 1
ATOM 3384 C CA . ILE B 1 50 ? 19.327 55.151 37.003 1.00 11.59 49 ILE B CA 1
ATOM 3385 C C . ILE B 1 50 ? 18.578 56.435 37.366 1.00 12.34 49 ILE B C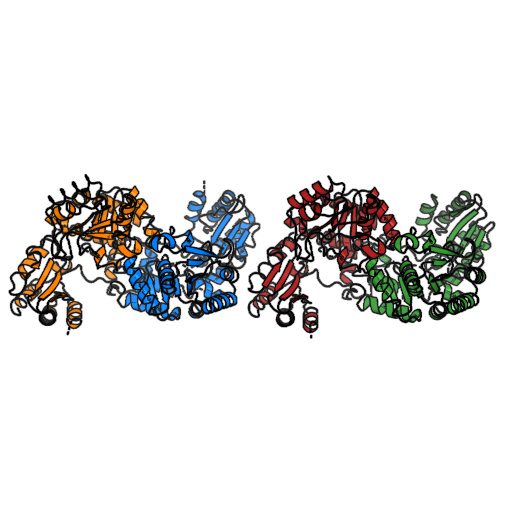 1
ATOM 3386 O O . ILE B 1 50 ? 17.322 56.479 37.359 1.00 11.88 49 ILE B O 1
ATOM 3391 N N . GLU B 1 51 ? 19.345 57.503 37.627 1.00 12.32 50 GLU B N 1
ATOM 3392 C CA . GLU B 1 51 ? 18.755 58.780 38.019 1.00 12.64 50 GLU B CA 1
ATOM 3393 C C . GLU B 1 51 ? 17.849 59.365 36.933 1.00 12.70 50 GLU B C 1
ATOM 3394 O O . GLU B 1 51 ? 16.752 59.835 37.254 1.00 13.23 50 GLU B O 1
ATOM 3400 N N . ASP B 1 52 ? 18.277 59.308 35.665 1.00 12.76 51 ASP B N 1
ATOM 3401 C CA . ASP B 1 52 ? 17.457 59.828 34.556 1.00 13.82 51 ASP B CA 1
ATOM 3402 C C . ASP B 1 52 ? 16.141 59.046 34.410 1.00 12.55 51 ASP B C 1
ATOM 3403 O O . ASP B 1 52 ? 15.077 59.639 34.099 1.00 12.14 51 ASP B O 1
ATOM 3408 N N . PHE B 1 53 ? 16.193 57.720 34.618 1.00 12.19 52 PHE B N 1
ATOM 3409 C CA . PHE B 1 53 ? 14.975 56.894 34.474 1.00 11.68 52 PHE B CA 1
ATOM 3410 C C . PHE B 1 53 ? 13.991 57.216 35.602 1.00 11.90 52 PHE B C 1
ATOM 3411 O O . PHE B 1 53 ? 12.803 57.436 35.363 1.00 11.50 52 PHE B O 1
ATOM 3419 N N . GLU B 1 54 ? 14.495 57.262 36.828 1.00 12.07 53 GLU B N 1
ATOM 3420 C CA . GLU B 1 54 ? 13.674 57.589 37.992 1.00 11.93 53 GLU B CA 1
ATOM 3421 C C . GLU B 1 54 ? 13.019 58.951 37.785 1.00 12.04 53 GLU B C 1
ATOM 3422 O O . GLU B 1 54 ? 11.803 59.122 38.006 1.00 12.55 53 GLU B O 1
ATOM 3428 N N . THR B 1 55 ? 13.814 59.915 37.350 1.00 11.81 54 THR B N 1
ATOM 3429 C CA . THR B 1 55 ? 13.266 61.258 37.085 1.00 12.38 54 THR B CA 1
ATOM 3430 C C . THR B 1 55 ? 12.180 61.249 35.990 1.00 12.44 54 THR B C 1
ATOM 3431 O O . THR B 1 55 ? 11.134 61.902 36.122 1.00 12.70 54 THR B O 1
ATOM 3435 N N . LYS B 1 56 ? 12.417 60.485 34.924 1.00 11.87 55 LYS B N 1
ATOM 3436 C CA . LYS B 1 56 ? 11.444 60.370 33.836 1.00 12.38 55 LYS B CA 1
ATOM 3437 C C . LYS B 1 56 ? 10.101 59.807 34.308 1.00 11.64 55 LYS B C 1
ATOM 3438 O O . LYS B 1 56 ? 9.038 60.340 33.969 1.00 10.69 55 LYS B O 1
ATOM 3444 N N . ILE B 1 57 ? 10.147 58.751 35.125 1.00 11.21 56 ILE B N 1
ATOM 3445 C CA . ILE B 1 57 ? 8.914 58.117 35.579 1.00 11.42 56 ILE B CA 1
ATOM 3446 C C . ILE B 1 57 ? 8.215 58.974 36.623 1.00 10.68 56 ILE B C 1
ATOM 3447 O O . ILE B 1 57 ? 6.986 59.092 36.599 1.00 10.97 56 ILE B O 1
ATOM 3452 N N . ALA B 1 58 ? 8.970 59.573 37.541 1.00 11.43 57 ALA B N 1
ATOM 3453 C CA . ALA B 1 58 ? 8.375 60.456 38.555 1.00 10.94 57 ALA B CA 1
ATOM 3454 C C . ALA B 1 58 ? 7.564 61.565 37.884 1.00 11.00 57 ALA B C 1
ATOM 3455 O O . ALA B 1 58 ? 6.498 61.910 38.361 1.00 9.88 57 ALA B O 1
ATOM 3457 N N . LYS B 1 59 ? 8.064 62.095 36.765 1.00 11.84 58 LYS B N 1
ATOM 3458 C CA . LYS B 1 59 ? 7.389 63.187 36.040 1.00 13.37 58 LYS B CA 1
ATOM 3459 C C . LYS B 1 59 ? 6.092 62.680 35.409 1.00 13.08 58 LYS B C 1
ATOM 3460 O O . LYS B 1 59 ? 5.063 63.338 35.456 1.00 13.30 58 LYS B O 1
ATOM 3471 N N . ILE B 1 60 ? 6.155 61.480 34.841 1.00 12.69 59 ILE B N 1
ATOM 3472 C CA . ILE B 1 60 ? 4.989 60.826 34.242 1.00 12.91 59 ILE B CA 1
ATOM 3473 C C . ILE B 1 60 ? 3.930 60.576 35.298 1.00 12.75 59 ILE B C 1
ATOM 3474 O O . ILE B 1 60 ? 2.738 60.729 35.034 1.00 13.34 59 ILE B O 1
ATOM 3479 N N . LEU B 1 61 ? 4.354 60.204 36.503 1.00 12.65 60 LEU B N 1
ATOM 3480 C CA . LEU B 1 61 ? 3.398 59.925 37.589 1.00 12.30 60 LEU B CA 1
ATOM 3481 C C . LEU B 1 61 ? 2.999 61.190 38.381 1.00 13.05 60 LEU B C 1
ATOM 3482 O O . LEU B 1 61 ? 2.144 61.122 39.257 1.00 13.17 60 LEU B O 1
ATOM 3487 N N . GLY B 1 62 ? 3.644 62.323 38.093 1.00 13.18 61 GLY B N 1
ATOM 3488 C CA . GLY B 1 62 ? 3.362 63.566 38.806 1.00 13.64 61 GLY B CA 1
ATOM 3489 C C . GLY B 1 62 ? 3.816 63.609 40.253 1.00 13.91 61 GLY B C 1
ATOM 3490 O O . GLY B 1 62 ? 3.214 64.308 41.059 1.00 14.27 61 GLY B O 1
ATOM 3491 N N . LYS B 1 63 ? 4.894 62.897 40.579 1.00 14.57 62 LYS B N 1
ATOM 3492 C CA . LYS B 1 63 ? 5.403 62.852 41.946 1.00 13.88 62 LYS B CA 1
ATOM 3493 C C . LYS B 1 63 ? 6.781 63.511 42.032 1.00 13.83 62 LYS B C 1
ATOM 3494 O O . LYS B 1 63 ? 7.529 63.534 41.060 1.00 13.08 62 LYS B O 1
ATOM 3500 N N . GLN B 1 64 ? 7.131 63.989 43.220 1.00 14.27 63 GLN B N 1
ATOM 3501 C CA . GLN B 1 64 ? 8.417 64.640 43.438 1.00 15.09 63 GLN B CA 1
ATOM 3502 C C . GLN B 1 64 ? 9.640 63.783 43.133 1.00 14.64 63 GLN B C 1
ATOM 3503 O O . GLN B 1 64 ? 10.645 64.288 42.608 1.00 15.11 63 GLN B O 1
ATOM 3509 N N . SER B 1 65 ? 9.552 62.490 43.440 1.00 14.16 64 SER B N 1
ATOM 3510 C CA A SER B 1 65 ? 10.706 61.613 43.309 0.50 13.39 64 SER B CA 1
ATOM 3511 C CA B SER B 1 65 ? 10.706 61.613 43.350 0.50 13.47 64 SER B CA 1
ATOM 3512 C C . SER B 1 65 ? 10.302 60.151 43.118 1.00 13.19 64 SER B C 1
ATOM 3513 O O . SER B 1 65 ? 9.143 59.764 43.323 1.00 12.84 64 SER B O 1
ATOM 3518 N N . ALA B 1 66 ? 11.272 59.356 42.688 1.00 11.96 65 ALA B N 1
ATOM 3519 C CA . ALA B 1 66 ? 11.076 57.934 42.430 1.00 10.86 65 ALA B CA 1
ATOM 3520 C C . ALA B 1 66 ? 12.388 57.194 42.636 1.00 10.18 65 ALA B C 1
ATOM 3521 O O . ALA B 1 66 ? 13.477 57.777 42.538 1.00 9.10 65 ALA B O 1
ATOM 3523 N N . VAL B 1 67 ? 12.247 55.907 42.940 1.00 9.20 66 VAL B N 1
ATOM 3524 C CA . VAL B 1 67 ? 13.348 54.996 43.164 1.00 10.29 66 VAL B CA 1
ATOM 3525 C C . VAL B 1 67 ? 13.044 53.722 42.390 1.00 9.25 66 VAL B C 1
ATOM 3526 O O . VAL B 1 67 ? 11.920 53.181 42.425 1.00 9.95 66 VAL B O 1
ATOM 3530 N N . PHE B 1 68 ? 14.045 53.282 41.651 1.00 8.78 67 PHE B N 1
ATOM 3531 C CA . PHE B 1 68 ? 13.937 52.045 40.884 1.00 8.64 67 PHE B CA 1
ATOM 3532 C C . PHE B 1 68 ? 14.270 50.857 41.807 1.00 9.35 67 PHE B C 1
ATOM 3533 O O . PHE B 1 68 ? 15.351 50.820 42.430 1.00 10.53 67 PHE B O 1
ATOM 3541 N N . PHE B 1 69 ? 13.366 49.885 41.855 1.00 8.36 68 PHE B N 1
ATOM 3542 C CA . PHE B 1 69 ? 13.530 48.686 42.667 1.00 7.96 68 PHE B CA 1
ATOM 3543 C C . PHE B 1 69 ? 13.657 47.469 41.795 1.00 7.90 68 PHE B C 1
ATOM 3544 O O . PHE B 1 69 ? 13.093 47.414 40.699 1.00 8.96 68 PHE B O 1
ATOM 3552 N N . PRO B 1 70 ? 14.363 46.445 42.270 1.00 8.42 69 PRO B N 1
ATOM 3553 C CA . PRO B 1 70 ? 14.392 45.234 41.451 1.00 7.72 69 PRO B CA 1
ATOM 3554 C C . PRO B 1 70 ? 13.010 44.540 41.404 1.00 8.87 69 PRO B C 1
ATOM 3555 O O . PRO B 1 70 ? 12.740 43.833 40.435 1.00 9.63 69 PRO B O 1
ATOM 3562 N N . SER B 1 71 ? 12.155 44.764 42.416 1.00 8.38 70 SER B N 1
ATOM 3563 C CA . SER B 1 71 ? 10.820 44.147 42.488 1.00 9.15 70 SER B CA 1
ATOM 3564 C C . SER B 1 71 ? 9.756 45.011 43.173 1.00 9.07 70 SER B C 1
ATOM 3565 O O . SER B 1 71 ? 10.064 45.809 44.057 1.00 9.90 70 SER B O 1
ATOM 3568 N N . GLY B 1 72 ? 8.506 44.826 42.734 1.00 9.34 71 GLY B N 1
ATOM 3569 C CA . GLY B 1 72 ? 7.344 45.404 43.378 1.00 8.86 71 GLY B CA 1
ATOM 3570 C C . GLY B 1 72 ? 7.070 44.753 44.733 1.00 8.89 71 GLY B C 1
ATOM 3571 O O . GLY B 1 72 ? 6.517 45.391 45.643 1.00 9.16 71 GLY B O 1
ATOM 3572 N N . THR B 1 73 ? 7.418 43.479 44.882 1.00 7.43 72 THR B N 1
ATOM 3573 C CA . THR B 1 73 ? 7.270 42.799 46.174 1.00 8.50 72 THR B CA 1
ATOM 3574 C C . THR B 1 73 ? 8.107 43.573 47.246 1.00 9.11 72 THR B C 1
ATOM 3575 O O . THR B 1 73 ? 7.609 43.931 48.291 1.00 10.64 72 THR B O 1
ATOM 3587 N N . ALA B 1 75 ? 9.302 46.675 46.925 1.00 8.59 74 ALA B N 1
ATOM 3588 C CA . ALA B 1 75 ? 8.858 48.083 46.960 1.00 8.33 74 ALA B CA 1
ATOM 3589 C C . ALA B 1 75 ? 7.642 48.368 47.827 1.00 9.49 74 ALA B C 1
ATOM 3590 O O . ALA B 1 75 ? 7.604 49.365 48.550 1.00 9.85 74 ALA B O 1
ATOM 3592 N N . GLN B 1 76 ? 6.637 47.519 47.716 1.00 8.72 75 GLN B N 1
ATOM 3593 C CA . GLN B 1 76 ? 5.374 47.764 48.389 1.00 10.01 75 GLN B CA 1
ATOM 3594 C C . GLN B 1 76 ? 5.420 47.474 49.877 1.00 10.01 75 GLN B C 1
ATOM 3595 O O . GLN B 1 76 ? 4.813 48.210 50.635 1.00 9.69 75 GLN B O 1
ATOM 3601 N N . GLN B 1 77 ? 6.116 46.403 50.284 1.00 10.53 76 GLN B N 1
ATOM 3602 C CA . GLN B 1 77 ? 6.366 46.146 51.696 1.00 10.89 76 GLN B CA 1
ATOM 3603 C C . GLN B 1 77 ? 6.999 47.368 52.363 1.00 10.50 76 GLN B C 1
ATOM 3604 O O . GLN B 1 77 ? 6.650 47.741 53.481 1.00 9.44 76 GLN B O 1
ATOM 3610 N N . ILE B 1 78 ? 7.970 47.948 51.661 1.00 9.54 77 ILE B N 1
ATOM 3611 C CA . ILE B 1 78 ? 8.707 49.115 52.143 1.00 8.53 77 ILE B CA 1
ATOM 3612 C C . ILE B 1 78 ? 7.765 50.323 52.243 1.00 9.06 77 ILE B C 1
ATOM 3613 O O . ILE B 1 78 ? 7.737 51.027 53.259 1.00 10.12 77 ILE B O 1
ATOM 3618 N N . ALA B 1 79 ? 6.965 50.556 51.201 1.00 8.88 78 ALA B N 1
ATOM 3619 C CA . ALA B 1 79 ? 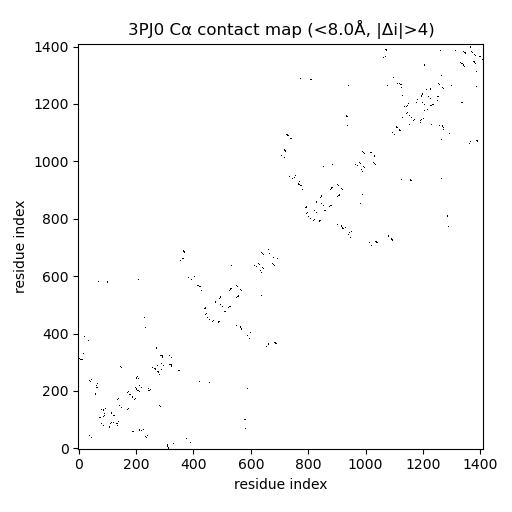6.030 51.676 51.225 1.00 7.85 78 ALA B CA 1
ATOM 3620 C C . ALA B 1 79 ? 5.132 51.609 52.440 1.00 8.71 78 ALA B C 1
ATOM 3621 O O . ALA B 1 79 ? 4.881 52.635 53.121 1.00 7.39 78 ALA B O 1
ATOM 3623 N N . LEU B 1 80 ? 4.605 50.417 52.711 1.00 8.49 79 LEU B N 1
ATOM 3624 C CA . LEU B 1 80 ? 3.660 50.286 53.827 1.00 8.81 79 LEU B CA 1
ATOM 3625 C C . LEU B 1 80 ? 4.345 50.466 55.179 1.00 8.78 79 LEU B C 1
ATOM 3626 O O . LEU B 1 80 ? 3.733 51.015 56.122 1.00 10.02 79 LEU B O 1
ATOM 3631 N N . ARG B 1 81 ? 5.592 49.993 55.293 1.00 8.27 80 ARG B N 1
ATOM 3632 C CA . ARG B 1 81 ? 6.362 50.194 56.532 1.00 8.25 80 ARG B CA 1
ATOM 3633 C C . ARG B 1 81 ? 6.610 51.697 56.796 1.00 8.24 80 ARG B C 1
ATOM 3634 O O . ARG B 1 81 ? 6.464 52.183 57.916 1.00 7.40 80 ARG B O 1
ATOM 3642 N N . ILE B 1 82 ? 6.978 52.409 55.751 1.00 7.81 81 ILE B N 1
ATOM 3643 C CA . ILE B 1 82 ? 7.212 53.852 55.857 1.00 8.27 81 ILE B CA 1
ATOM 3644 C C . ILE B 1 82 ? 5.951 54.561 56.402 1.00 8.63 81 ILE B C 1
ATOM 3645 O O . ILE B 1 82 ? 6.030 55.315 57.359 1.00 9.34 81 ILE B O 1
ATOM 3650 N N . TRP B 1 83 ? 4.777 54.287 55.835 1.00 9.23 82 TRP B N 1
ATOM 3651 C CA . TRP B 1 83 ? 3.558 54.935 56.314 1.00 9.30 82 TRP B CA 1
ATOM 3652 C C . TRP B 1 83 ? 3.197 54.472 57.715 1.00 10.28 82 TRP B C 1
ATOM 3653 O O . TRP B 1 83 ? 2.715 55.273 58.520 1.00 9.78 82 TRP B O 1
ATOM 3664 N N . ALA B 1 84 ? 3.493 53.207 58.014 1.00 9.94 83 ALA B N 1
ATOM 3665 C CA . ALA B 1 84 ? 3.259 52.628 59.343 1.00 11.06 83 ALA B CA 1
ATOM 3666 C C . ALA B 1 84 ? 4.095 53.342 60.410 1.00 11.98 83 ALA B C 1
ATOM 3667 O O . ALA B 1 84 ? 3.599 53.656 61.514 1.00 11.36 83 ALA B O 1
ATOM 3669 N N . ASP B 1 85 ? 5.345 53.645 60.064 1.00 12.33 84 ASP B N 1
ATOM 3670 C CA . ASP B 1 85 ? 6.229 54.418 60.961 1.00 12.72 84 ASP B CA 1
ATOM 3671 C C . ASP B 1 85 ? 5.725 55.878 61.133 1.00 14.03 84 ASP B C 1
ATOM 3672 O O . ASP B 1 85 ? 5.689 56.424 62.250 1.00 13.71 84 ASP B O 1
ATOM 3677 N N . ARG B 1 86 ? 5.300 56.500 60.040 1.00 15.00 85 ARG B N 1
ATOM 3678 C CA . ARG B 1 86 ? 4.821 57.883 60.095 1.00 16.54 85 ARG B CA 1
ATOM 3679 C C . ARG B 1 86 ? 3.613 58.005 61.027 1.00 16.96 85 ARG B C 1
ATOM 3680 O O . ARG B 1 86 ? 3.529 58.945 61.806 1.00 17.26 85 ARG B O 1
ATOM 3688 N N A LYS B 1 87 ? 2.692 57.047 60.940 0.40 17.01 86 LYS B N 1
ATOM 3689 N N B LYS B 1 87 ? 2.716 57.024 60.960 0.60 17.07 86 LYS B N 1
ATOM 3690 C CA A LYS B 1 87 ? 1.464 57.052 61.752 0.40 17.65 86 LYS B CA 1
ATOM 3691 C CA B LYS B 1 87 ? 1.468 57.021 61.742 0.60 17.88 86 LYS B CA 1
ATOM 3692 C C A LYS B 1 87 ? 1.525 56.215 63.046 0.40 17.73 86 LYS B C 1
ATOM 3693 C C B LYS B 1 87 ? 1.532 56.231 63.061 0.60 17.95 86 LYS B C 1
ATOM 3694 O O A LYS B 1 87 ? 0.527 56.127 63.765 0.40 17.79 86 LYS B O 1
ATOM 3695 O O B LYS B 1 87 ? 0.553 56.193 63.812 0.60 17.87 86 LYS B O 1
ATOM 3706 N N . GLU B 1 88 ? 2.687 55.635 63.356 1.00 17.17 87 GLU B N 1
ATOM 3707 C CA . GLU B 1 88 ? 2.863 54.780 64.537 1.00 17.00 87 GLU B CA 1
ATOM 3708 C C . GLU B 1 88 ? 1.738 53.735 64.609 1.00 15.80 87 GLU B C 1
ATOM 3709 O O . GLU B 1 88 ? 1.133 53.521 65.660 1.00 15.36 87 GLU B O 1
ATOM 3715 N N . ASN B 1 89 ? 1.463 53.076 63.484 1.00 13.97 88 ASN B N 1
ATOM 3716 C CA . ASN B 1 89 ? 0.320 52.146 63.414 1.00 13.11 88 ASN B CA 1
ATOM 3717 C C . ASN B 1 89 ? 0.658 51.063 62.394 1.00 12.15 88 ASN B C 1
ATOM 3718 O O . ASN B 1 89 ? 0.785 51.345 61.202 1.00 11.97 88 ASN B O 1
ATOM 3723 N N . ARG B 1 90 ? 0.806 49.824 62.863 1.00 11.59 89 ARG B N 1
ATOM 3724 C CA . ARG B 1 90 ? 1.223 48.726 61.979 1.00 11.69 89 ARG B CA 1
ATOM 3725 C C . ARG B 1 90 ? 0.058 47.975 61.317 1.00 11.93 89 ARG B C 1
ATOM 3726 O O . ARG B 1 90 ? 0.251 46.898 60.754 1.00 11.55 89 ARG B O 1
ATOM 3734 N N . ARG B 1 91 ? -1.141 48.526 61.385 1.00 11.25 90 ARG B N 1
ATOM 3735 C CA . ARG B 1 91 ? -2.282 47.937 60.677 1.00 11.54 90 ARG B CA 1
ATOM 3736 C C . ARG B 1 91 ? -2.436 48.634 59.344 1.00 11.56 90 ARG B C 1
ATOM 3737 O O . ARG B 1 91 ? -2.267 49.850 59.286 1.00 10.46 90 ARG B O 1
ATOM 3745 N N . VAL B 1 92 ? -2.765 47.850 58.305 1.00 10.77 91 VAL B N 1
ATOM 3746 C CA . VAL B 1 92 ? -3.069 48.351 56.955 1.00 10.99 91 VAL B CA 1
ATOM 3747 C C . VAL B 1 92 ? -4.351 47.647 56.508 1.00 11.49 91 VAL B C 1
ATOM 3748 O O . VAL B 1 92 ? -4.775 46.679 57.157 1.00 12.48 91 VAL B O 1
ATOM 3752 N N . ALA B 1 93 ? -4.950 48.116 55.416 1.00 11.25 92 ALA B N 1
ATOM 3753 C CA . ALA B 1 93 ? -6.166 47.515 54.895 1.00 10.97 92 ALA B CA 1
ATOM 3754 C C . ALA B 1 93 ? -6.115 47.452 53.390 1.00 11.92 92 ALA B C 1
ATOM 3755 O O . ALA B 1 93 ? -5.681 48.425 52.718 1.00 11.83 92 ALA B O 1
ATOM 3757 N N . TYR B 1 94 ? -6.497 46.290 52.874 1.00 11.25 93 TYR B N 1
ATOM 3758 C CA . TYR B 1 94 ? -6.550 46.057 51.435 1.00 11.04 93 TYR B CA 1
ATOM 3759 C C . TYR B 1 94 ? -7.480 44.910 51.049 1.00 11.44 93 TYR B C 1
ATOM 3760 O O . TYR B 1 94 ? -8.062 44.268 51.922 1.00 11.24 93 TYR B O 1
ATOM 3769 N N . HIS B 1 95 ? -7.659 44.694 49.734 1.00 11.04 94 HIS B N 1
ATOM 3770 C CA . HIS B 1 95 ? -8.499 43.606 49.205 1.00 11.81 94 HIS B CA 1
ATOM 3771 C C . HIS B 1 95 ? -7.943 42.249 49.681 1.00 12.13 94 HIS B C 1
ATOM 3772 O O . HIS B 1 95 ? -6.743 42.118 49.820 1.00 11.06 94 HIS B O 1
ATOM 3779 N N . PRO B 1 96 ? -8.813 41.243 49.949 1.00 13.06 95 PRO B N 1
ATOM 3780 C CA . PRO B 1 96 ? -8.312 39.938 50.411 1.00 13.34 95 PRO B CA 1
ATOM 3781 C C . PRO B 1 96 ? -7.308 39.265 49.474 1.00 13.55 95 PRO B C 1
ATOM 3782 O O . PRO B 1 96 ? -6.492 38.482 49.935 1.00 12.54 95 PRO B O 1
ATOM 3786 N N . LEU B 1 97 ? -7.390 39.568 48.177 1.00 12.75 96 LEU B N 1
ATOM 3787 C CA . LEU B 1 97 ? -6.489 38.971 47.204 1.00 13.02 96 LEU B CA 1
ATOM 3788 C C . LEU B 1 97 ? -5.354 39.898 46.750 1.00 12.68 96 LEU B C 1
ATOM 3789 O O . LEU B 1 97 ? -4.817 39.726 45.647 1.00 12.91 96 LEU B O 1
ATOM 3794 N N . SER B 1 98 ? -4.983 40.865 47.592 1.00 12.09 97 SER B N 1
ATOM 3795 C CA . SER B 1 98 ? -3.828 41.714 47.329 1.00 11.88 97 SER B CA 1
ATOM 3796 C C . SER B 1 98 ? -2.590 40.859 47.130 1.00 11.12 97 SER B C 1
ATOM 3797 O O . SER B 1 98 ? -2.467 39.803 47.747 1.00 11.38 97 SER B O 1
ATOM 3800 N N . HIS B 1 99 ? -1.676 41.315 46.267 1.00 10.55 98 HIS B N 1
ATOM 3801 C CA . HIS B 1 99 ? -0.447 40.582 45.974 1.00 10.50 98 HIS B CA 1
ATOM 3802 C C . HIS B 1 99 ? 0.351 40.392 47.263 1.00 10.44 98 HIS B C 1
ATOM 3803 O O . HIS B 1 99 ? 0.926 39.325 47.475 1.00 10.42 98 HIS B O 1
ATOM 3810 N N . LEU B 1 100 ? 0.327 41.408 48.135 1.00 10.60 99 LEU B N 1
ATOM 3811 C CA . LEU B 1 100 ? 0.986 41.372 49.461 1.00 10.43 99 LEU B CA 1
ATOM 3812 C C . LEU B 1 100 ? 0.453 40.233 50.349 1.00 10.15 99 LEU B C 1
ATOM 3813 O O . LEU B 1 100 ? 1.177 39.670 51.161 1.00 10.88 99 LEU B O 1
ATOM 3818 N N . GLU B 1 101 ? -0.840 39.949 50.220 1.00 11.15 100 GLU B N 1
ATOM 3819 C CA . GLU B 1 101 ? -1.509 38.960 51.061 1.00 10.84 100 GLU B CA 1
ATOM 3820 C C . GLU B 1 101 ? -1.321 37.513 50.602 1.00 11.33 100 GLU B C 1
ATOM 3821 O O . GLU B 1 101 ? -1.167 36.624 51.428 1.00 11.02 100 GLU B O 1
ATOM 3827 N N . ILE B 1 102 ? -1.308 37.269 49.297 1.00 11.47 101 ILE B N 1
ATOM 3828 C CA . ILE B 1 102 ? -1.269 35.898 48.789 1.00 12.14 101 ILE B CA 1
ATOM 3829 C C . ILE B 1 102 ? -0.076 35.449 47.933 1.00 12.02 101 ILE B C 1
ATOM 3830 O O . ILE B 1 102 ? 0.139 34.234 47.777 1.00 12.76 101 ILE B O 1
ATOM 3835 N N . HIS B 1 103 ? 0.721 36.380 47.401 1.00 11.11 102 HIS B N 1
ATOM 3836 C CA . HIS B 1 103 ? 1.792 36.017 46.466 1.00 10.70 102 HIS B CA 1
ATOM 3837 C C . HIS B 1 103 ? 3.244 36.258 46.918 1.00 11.63 102 HIS B C 1
ATOM 3838 O O . HIS B 1 103 ? 4.186 36.032 46.124 1.00 11.81 102 HIS B O 1
ATOM 3845 N N . GLU B 1 104 ? 3.430 36.712 48.154 1.00 10.13 103 GLU B N 1
ATOM 3846 C CA . GLU B 1 104 ? 4.764 37.038 48.654 1.00 10.44 103 GLU B CA 1
ATOM 3847 C C . GLU B 1 104 ? 5.222 36.217 49.870 1.00 11.00 103 GLU B C 1
ATOM 3848 O O . GLU B 1 104 ? 6.078 36.662 50.628 1.00 10.12 103 GLU B O 1
ATOM 3854 N N . GLN B 1 105 ? 4.700 34.998 50.013 1.00 10.52 104 GLN B N 1
ATOM 3855 C CA . GLN B 1 105 ? 5.053 34.127 51.139 1.00 11.41 104 GLN B CA 1
ATOM 3856 C C . GLN B 1 105 ? 4.972 34.875 52.473 1.00 11.27 104 GLN B C 1
ATOM 3857 O O . GLN B 1 105 ? 5.798 34.682 53.359 1.00 9.99 104 GLN B O 1
ATOM 3863 N N . ASP B 1 106 ? 3.943 35.724 52.612 1.00 11.23 105 ASP B N 1
ATOM 3864 C CA . ASP B 1 106 ? 3.695 36.437 53.854 1.00 11.44 105 ASP B CA 1
ATOM 3865 C C . ASP B 1 106 ? 4.822 37.411 54.274 1.00 11.08 105 ASP B C 1
ATOM 3866 O O . ASP B 1 106 ? 4.982 37.697 55.452 1.00 10.84 105 ASP B O 1
ATOM 3871 N N . GLY B 1 107 ? 5.569 37.943 53.311 1.00 10.16 106 GLY B N 1
ATOM 3872 C CA . GLY B 1 107 ? 6.638 38.893 53.574 1.00 9.71 106 GLY B CA 1
ATOM 3873 C C . GLY B 1 107 ? 6.271 40.109 54.413 1.00 9.87 106 GLY B C 1
ATOM 3874 O O . GLY B 1 107 ? 7.006 40.482 55.340 1.00 9.24 106 GLY B O 1
ATOM 3875 N N . LEU B 1 108 ? 5.142 40.731 54.088 1.00 9.44 107 LEU B N 1
ATOM 3876 C CA . LEU B 1 108 ? 4.678 41.897 54.826 1.00 9.64 107 LEU B CA 1
ATOM 3877 C C . LEU B 1 108 ? 4.525 41.547 56.302 1.00 10.06 107 LEU B C 1
ATOM 3878 O O . LEU B 1 108 ? 4.936 42.304 57.172 1.00 8.95 107 LEU B O 1
ATOM 3883 N N . LYS B 1 109 ? 3.889 40.409 56.565 1.00 9.83 108 LYS B N 1
ATOM 3884 C CA . LYS B 1 109 ? 3.671 39.984 57.942 1.00 10.55 108 LYS B CA 1
ATOM 3885 C C . LYS B 1 109 ? 4.966 39.594 58.623 1.00 11.01 108 LYS B C 1
ATOM 3886 O O . LYS B 1 109 ? 5.221 39.974 59.776 1.00 11.58 108 LYS B O 1
ATOM 3892 N N . GLU B 1 110 ? 5.802 38.867 57.899 1.00 11.01 109 GLU B N 1
ATOM 3893 C CA . GLU B 1 110 ? 6.986 38.275 58.500 1.00 12.12 109 GLU B CA 1
ATOM 3894 C C . GLU B 1 110 ? 8.168 39.208 58.622 1.00 12.25 109 GLU B C 1
ATOM 3895 O O . GLU B 1 110 ? 8.913 39.136 59.618 1.00 13.58 109 GLU B O 1
ATOM 3901 N N . LEU B 1 111 ? 8.370 40.053 57.622 1.00 11.25 110 LEU B N 1
ATOM 3902 C CA . LEU B 1 111 ? 9.467 40.996 57.625 1.00 10.69 110 LEU B CA 1
ATOM 3903 C C . LEU B 1 111 ? 9.154 42.353 58.256 1.00 11.37 110 LEU B C 1
ATOM 3904 O O . LEU B 1 111 ? 10.014 42.933 58.915 1.00 10.72 110 LEU B O 1
ATOM 3909 N N . GLN B 1 112 ? 7.937 42.855 58.046 1.00 10.36 111 GLN B N 1
ATOM 3910 C CA . GLN B 1 112 ? 7.528 44.176 58.508 1.00 10.71 111 GLN B CA 1
ATOM 3911 C C . GLN B 1 112 ? 6.639 44.205 59.748 1.00 11.35 111 GLN B C 1
ATOM 3912 O O . GLN B 1 112 ? 6.324 45.279 60.238 1.00 10.50 111 GLN B O 1
ATOM 3918 N N . GLN B 1 113 ? 6.240 43.041 60.256 1.00 11.57 112 GLN B N 1
ATOM 3919 C CA . GLN B 1 113 ? 5.395 42.971 61.471 1.00 12.43 112 GLN B CA 1
ATOM 3920 C C . GLN B 1 113 ? 4.187 43.904 61.331 1.00 12.55 112 GLN B C 1
ATOM 3921 O O . GLN B 1 113 ? 3.888 44.693 62.225 1.00 13.92 112 GLN B O 1
ATOM 3927 N N . ILE B 1 114 ? 3.524 43.810 60.171 1.00 11.61 113 ILE B N 1
ATOM 3928 C CA . ILE B 1 114 ? 2.299 44.554 59.850 1.00 11.84 113 ILE B CA 1
ATOM 3929 C C . ILE B 1 114 ? 1.095 43.602 59.856 1.00 12.10 113 ILE B C 1
ATOM 3930 O O . ILE B 1 114 ? 1.209 42.442 59.455 1.00 12.03 113 ILE B O 1
ATOM 3935 N N . THR B 1 115 ? -0.046 44.104 60.325 1.00 11.70 114 THR B N 1
ATOM 3936 C CA . THR B 1 115 ? -1.279 43.350 60.411 1.00 12.64 114 THR B CA 1
ATOM 3937 C C . THR B 1 115 ? -2.259 43.877 59.388 1.00 13.06 114 THR B C 1
ATOM 3938 O O . THR B 1 115 ? -2.796 44.964 59.556 1.00 12.51 114 THR B O 1
ATOM 3942 N N . PRO B 1 116 ? -2.484 43.109 58.302 1.00 12.79 115 PRO B N 1
ATOM 3943 C CA . PRO B 1 116 ? -3.408 43.579 57.300 1.00 12.58 115 PRO B CA 1
ATOM 3944 C C . PRO B 1 116 ? -4.865 43.212 57.579 1.00 13.29 115 PRO B C 1
ATOM 3945 O O . PRO B 1 116 ? -5.171 42.045 57.865 1.00 14.38 115 PRO B O 1
ATOM 3949 N N . LEU B 1 117 ? -5.741 44.204 57.497 1.00 12.49 116 LEU B N 1
ATOM 3950 C CA . LEU B 1 117 ? -7.192 44.023 57.596 1.00 14.05 116 LEU B CA 1
ATOM 3951 C C . LEU B 1 117 ? -7.710 43.857 56.153 1.00 13.97 116 LEU B C 1
ATOM 3952 O O . LEU B 1 117 ? -7.332 44.629 55.253 1.00 14.36 116 LEU B O 1
ATOM 3957 N N . LEU B 1 118 ? -8.551 42.848 55.936 1.00 14.13 117 LEU B N 1
ATOM 3958 C CA . LEU B 1 118 ? -9.025 42.517 54.595 1.00 13.77 117 LEU B CA 1
ATOM 3959 C C . LEU B 1 118 ? -10.372 43.183 54.374 1.00 14.43 117 LEU B C 1
ATOM 3960 O O . LEU B 1 118 ? -11.303 42.964 55.133 1.00 14.30 117 LEU B O 1
ATOM 3965 N N . LEU B 1 119 ? -10.458 43.976 53.309 1.00 14.83 118 LEU B N 1
ATOM 3966 C CA . LEU B 1 119 ? -11.650 44.754 52.984 1.00 15.89 118 LEU B CA 1
ATOM 3967 C C . LEU B 1 119 ? -12.644 44.034 52.075 1.00 16.61 118 LEU B C 1
ATOM 3968 O O . LEU B 1 119 ? -12.285 43.585 51.006 1.00 15.54 118 LEU B O 1
ATOM 3973 N N . GLY B 1 120 ? -13.908 43.973 52.477 1.00 17.29 119 GLY B N 1
ATOM 3974 C CA . GLY B 1 120 ? -14.930 43.324 51.640 1.00 17.87 119 GLY B CA 1
ATOM 3975 C C . GLY B 1 120 ? -14.795 41.802 51.558 1.00 18.80 119 GLY B C 1
ATOM 3976 O O . GLY B 1 120 ? -14.480 41.148 52.557 1.00 19.87 119 GLY B O 1
ATOM 3977 N N A THR B 1 121 ? -15.049 41.251 50.367 0.49 18.47 120 THR B N 1
ATOM 3978 N N B THR B 1 121 ? -15.048 41.235 50.382 0.51 18.53 120 THR B N 1
ATOM 3979 C CA A THR B 1 121 ? -15.009 39.808 50.117 0.49 18.60 120 THR B CA 1
ATOM 3980 C CA B THR B 1 121 ? -14.949 39.791 50.186 0.51 18.68 120 THR B CA 1
ATOM 3981 C C A THR B 1 121 ? -14.018 39.542 48.985 0.49 18.59 120 THR B C 1
ATOM 3982 C C B THR B 1 121 ? -14.079 39.507 48.963 0.51 18.69 120 THR B C 1
ATOM 3983 O O A THR B 1 121 ? -13.779 40.409 48.137 0.49 19.03 120 THR B O 1
ATOM 3984 O O B THR B 1 121 ? -14.011 40.306 48.022 0.51 19.25 120 THR B O 1
ATOM 3991 N N . ALA B 1 122 ? -13.422 38.357 48.990 1.00 18.77 121 ALA B N 1
ATOM 3992 C CA . ALA B 1 122 ? -12.466 37.947 47.950 1.00 18.14 121 ALA B CA 1
ATOM 3993 C C . ALA B 1 122 ? -12.982 37.998 46.504 1.00 18.83 121 ALA B C 1
ATOM 3994 O O . ALA B 1 122 ? -12.212 38.254 45.587 1.00 17.60 121 ALA B O 1
ATOM 3996 N N . ASN B 1 123 ? -14.268 37.733 46.302 1.00 19.17 122 ASN B N 1
ATOM 3997 C CA . ASN B 1 123 ? -14.814 37.638 44.928 1.00 20.66 122 ASN B CA 1
ATOM 3998 C C . ASN B 1 123 ? -15.303 38.919 44.284 1.00 20.03 122 ASN B C 1
ATOM 3999 O O . ASN B 1 123 ? -15.806 38.881 43.168 1.00 20.43 122 ASN B O 1
ATOM 4004 N N . GLN B 1 124 ? -15.134 40.052 44.951 1.00 19.65 123 GLN B N 1
ATOM 4005 C CA . GLN B 1 124 ? -15.616 41.312 44.407 1.00 19.36 123 GLN B CA 1
ATOM 4006 C C . GLN B 1 124 ? -14.765 42.528 44.797 1.00 17.84 123 GLN B C 1
ATOM 4007 O O . GLN B 1 124 ? -13.892 42.443 45.652 1.00 16.27 123 GLN B O 1
ATOM 4013 N N . LEU B 1 125 ? -15.024 43.654 44.137 1.00 16.45 124 LEU B N 1
ATOM 4014 C CA . LEU B 1 125 ? -14.340 44.907 44.415 1.00 15.54 124 LEU B CA 1
ATOM 4015 C C . LEU B 1 125 ? -14.628 45.419 45.830 1.00 15.48 124 LEU B C 1
ATOM 4016 O O . LEU B 1 125 ? -15.772 45.337 46.320 1.00 16.24 124 LEU B O 1
ATOM 4021 N N . LEU B 1 126 ? -13.598 45.939 46.487 1.00 15.01 125 LEU B N 1
ATOM 4022 C CA . LEU B 1 126 ? -13.792 46.572 47.780 1.00 15.39 125 LEU B CA 1
ATOM 4023 C C . LEU B 1 126 ? -14.489 47.907 47.488 1.00 15.45 125 LEU B C 1
ATOM 4024 O O . LEU B 1 126 ? -14.326 48.463 46.414 1.00 14.81 125 LEU B O 1
ATOM 4029 N N . THR B 1 127 ? -15.251 48.409 48.450 1.00 15.90 126 THR B N 1
ATOM 4030 C CA . THR B 1 127 ? -15.981 49.650 48.289 1.00 16.62 126 THR B CA 1
ATOM 4031 C C . THR B 1 127 ? -15.590 50.695 49.342 1.00 17.14 126 THR B C 1
ATOM 4032 O O . THR B 1 127 ? -14.958 50.370 50.351 1.00 16.99 126 THR B O 1
ATOM 4036 N N . ILE B 1 128 ? -16.012 51.939 49.120 1.00 18.02 127 ILE B N 1
ATOM 4037 C CA . ILE B 1 128 ? -15.788 53.010 50.107 1.00 19.11 127 ILE B CA 1
ATOM 4038 C C . ILE B 1 128 ? -16.482 52.675 51.441 1.00 19.35 127 ILE B C 1
ATOM 4039 O O . ILE B 1 128 ? -15.975 53.041 52.495 1.00 20.67 127 ILE B O 1
ATOM 4044 N N . ASP B 1 129 ? -17.606 51.957 51.412 1.00 19.26 128 ASP B N 1
ATOM 4045 C CA . ASP B 1 129 ? -18.290 51.552 52.660 1.00 19.80 128 ASP B CA 1
ATOM 4046 C C . ASP B 1 129 ? -17.388 50.576 53.445 1.00 18.11 128 ASP B C 1
ATOM 4047 O O . ASP B 1 129 ? -17.334 50.636 54.646 1.00 17.56 128 ASP B O 1
ATOM 4052 N N . ASP B 1 130 ? -16.714 49.666 52.751 1.00 16.76 129 ASP B N 1
ATOM 4053 C CA . ASP B 1 130 ? -15.794 48.725 53.401 1.00 17.24 129 ASP B CA 1
ATOM 4054 C C . ASP B 1 130 ? -14.729 49.521 54.173 1.00 16.43 129 ASP B C 1
ATOM 4055 O O . ASP B 1 130 ? -14.407 49.206 55.336 1.00 17.11 129 ASP B O 1
ATOM 4060 N N . ILE B 1 131 ? -14.241 50.593 53.557 1.00 16.32 130 ILE B N 1
ATOM 4061 C CA . ILE B 1 131 ? -13.224 51.438 54.174 1.00 16.30 130 ILE B CA 1
ATOM 4062 C C . ILE B 1 131 ? -13.802 52.257 55.311 1.00 17.83 130 ILE B C 1
ATOM 4063 O O . ILE B 1 131 ? -13.245 52.302 56.409 1.00 18.30 130 ILE B O 1
ATOM 4068 N N . LYS B 1 132 ? -14.925 52.917 55.057 1.00 20.34 131 LYS B N 1
ATOM 4069 C CA . LYS B 1 132 ? -15.571 53.717 56.103 1.00 21.43 131 LYS B CA 1
ATOM 4070 C C . LYS B 1 132 ? -16.025 52.868 57.299 1.00 22.28 131 LYS B C 1
ATOM 4071 O O . LYS B 1 132 ? -16.054 53.377 58.434 1.00 22.59 131 LYS B O 1
ATOM 4077 N N A SER B 1 133 ? -16.352 51.594 57.043 0.60 21.97 132 SER B N 1
ATOM 4078 N N B SER B 1 133 ? -16.357 51.595 57.066 0.40 22.36 132 SER B N 1
ATOM 4079 C CA A SER B 1 133 ? -16.823 50.662 58.078 0.60 22.35 132 SER B CA 1
ATOM 4080 C CA B SER B 1 133 ? -16.833 50.718 58.143 0.40 23.02 132 SER B CA 1
ATOM 4081 C C A SER B 1 133 ? -15.756 50.013 58.961 0.60 22.46 132 SER B C 1
ATOM 4082 C C B SER B 1 133 ? -15.751 49.940 58.913 0.40 22.74 132 SER B C 1
ATOM 4083 O O A SER B 1 133 ? -16.117 49.341 59.935 0.60 22.96 132 SER B O 1
ATOM 4084 O O B SER B 1 133 ? -16.091 49.079 59.732 0.40 23.25 132 SER B O 1
ATOM 4089 N N . LEU B 1 134 ? -14.468 50.221 58.665 1.00 22.11 133 LEU B N 1
ATOM 4090 C CA . LEU B 1 134 ? -13.377 49.563 59.426 1.00 21.70 133 LEU B CA 1
ATOM 4091 C C . LEU B 1 134 ? -13.496 49.755 60.954 1.00 21.81 133 LEU B C 1
ATOM 4092 O O . LEU B 1 134 ? -13.232 48.837 61.724 1.00 22.38 133 LEU B O 1
ATOM 4097 N N . ARG B 1 135 ? -13.845 50.965 61.364 1.00 21.01 134 ARG B N 1
ATOM 4098 C CA . ARG B 1 135 ? -13.997 51.334 62.786 1.00 21.39 134 ARG B CA 1
ATOM 4099 C C . ARG B 1 135 ? -12.775 51.067 63.675 1.00 21.21 134 ARG B C 1
ATOM 4100 O O . ARG B 1 135 ? -12.899 50.918 64.886 1.00 21.77 134 ARG B O 1
ATOM 4108 N N . GLU B 1 136 ? -11.616 50.950 63.039 1.00 20.63 135 GLU B N 1
ATOM 4109 C CA . GLU B 1 136 ? -10.324 50.877 63.724 1.00 20.14 135 GLU B CA 1
ATOM 4110 C C . GLU B 1 136 ? -9.335 51.674 62.901 1.00 18.96 135 GLU B C 1
ATOM 4111 O O . GLU B 1 136 ? -9.422 51.695 61.674 1.00 17.91 135 GLU B O 1
ATOM 4117 N N . PRO B 1 137 ? -8.428 52.383 63.578 1.00 18.04 136 PRO B N 1
ATOM 4118 C CA . PRO B 1 137 ? -7.472 53.179 62.801 1.00 16.66 136 PRO B CA 1
ATOM 4119 C C . PRO B 1 137 ? -6.421 52.333 62.086 1.00 14.84 136 PRO B C 1
ATOM 4120 O O . PRO B 1 137 ? -5.944 51.335 62.644 1.00 12.68 136 PRO B O 1
ATOM 4124 N N . VAL B 1 138 ? -6.105 52.714 60.842 1.00 13.48 137 VAL B N 1
ATOM 4125 C CA . VAL B 1 138 ? -5.043 52.046 60.076 1.00 13.23 137 VAL B CA 1
ATOM 4126 C C . VAL B 1 138 ? -4.058 53.121 59.586 1.00 13.15 137 VAL B C 1
ATOM 4127 O O . VAL B 1 138 ? -4.408 54.326 59.522 1.00 13.65 137 VAL B O 1
ATOM 4131 N N . SER B 1 139 ? -2.826 52.731 59.294 1.00 11.78 138 SER B N 1
ATOM 4132 C CA . SER B 1 139 ? -1.864 53.699 58.800 1.00 11.43 138 SER B CA 1
ATOM 4133 C C . SER B 1 139 ? -2.121 53.951 57.317 1.00 11.73 138 SER B C 1
ATOM 4134 O O . SER B 1 139 ? -1.996 55.088 56.856 1.00 12.65 138 SER B O 1
ATOM 4137 N N A SER B 1 140 ? -2.525 52.907 56.593 0.56 11.97 139 SER B N 1
ATOM 4138 N N B SER B 1 140 ? -2.479 52.893 56.583 0.44 11.83 139 SER B N 1
ATOM 4139 C CA A SER B 1 140 ? -2.748 53.017 55.153 0.56 11.74 139 SER B CA 1
ATOM 4140 C CA B SER B 1 140 ? -2.688 52.969 55.132 0.44 11.50 139 SER B CA 1
ATOM 4141 C C A SER B 1 140 ? -3.744 52.038 54.575 0.56 11.75 139 SER B C 1
ATOM 4142 C C B SER B 1 140 ? -3.743 52.033 54.574 0.44 11.57 139 SER B C 1
ATOM 4143 O O A SER B 1 140 ? -4.027 50.972 55.154 0.56 10.40 139 SER B O 1
ATOM 4144 O O B SER B 1 140 ? -4.063 50.989 55.167 0.44 10.53 139 SER B O 1
ATOM 4149 N N . VAL B 1 141 ? -4.265 52.424 53.406 1.00 10.98 140 VAL B N 1
ATOM 4150 C CA . VAL B 1 141 ? -5.164 51.597 52.620 1.00 10.32 140 VAL B CA 1
ATOM 4151 C C . VAL B 1 141 ? -4.404 51.420 51.304 1.00 10.06 140 VAL B C 1
ATOM 4152 O O . VAL B 1 141 ? -3.764 52.376 50.815 1.00 9.89 140 VAL B O 1
ATOM 4156 N N . LEU B 1 142 ? -4.386 50.195 50.781 1.00 9.43 141 LEU B N 1
ATOM 4157 C CA . LEU B 1 142 ? -3.757 49.928 49.485 1.00 9.32 141 LEU B CA 1
ATOM 4158 C C . LEU B 1 142 ? -4.871 49.573 48.508 1.00 9.11 141 LEU B C 1
ATOM 4159 O O . LEU B 1 142 ? -5.798 48.836 48.876 1.00 10.68 141 LEU B O 1
ATOM 4164 N N . ILE B 1 143 ? -4.780 50.154 47.311 1.00 9.05 142 ILE B N 1
ATOM 4165 C CA . ILE B 1 143 ? -5.735 49.923 46.209 1.00 9.91 142 ILE B CA 1
ATOM 4166 C C . ILE B 1 143 ? -4.953 49.402 45.012 1.00 9.59 142 ILE B C 1
ATOM 4167 O O . ILE B 1 143 ? -3.898 49.951 44.656 1.00 9.59 142 ILE B O 1
ATOM 4172 N N . GLU B 1 144 ? -5.466 48.337 44.385 1.00 10.35 143 GLU B N 1
ATOM 4173 C CA . GLU B 1 144 ? -4.843 47.758 43.202 1.00 9.83 143 GLU B CA 1
ATOM 4174 C C . GLU B 1 144 ? -5.763 48.030 42.026 1.00 10.21 143 GLU B C 1
ATOM 4175 O O . GLU B 1 144 ? -6.902 47.564 42.019 1.00 11.52 143 GLU B O 1
ATOM 4181 N N . LEU B 1 145 ? -5.268 48.821 41.063 1.00 10.19 144 LEU B N 1
ATOM 4182 C CA . LEU B 1 145 ? -6.023 49.172 39.863 1.00 11.11 144 LEU B CA 1
ATOM 4183 C C . LEU B 1 145 ? -5.379 48.563 38.619 1.00 11.85 144 LEU B C 1
ATOM 4184 O O . LEU B 1 145 ? -4.220 48.859 38.338 1.00 12.94 144 LEU B O 1
ATOM 4189 N N . PRO B 1 146 ? -6.076 47.626 37.936 1.00 11.39 145 PRO B N 1
ATOM 4190 C CA . PRO B 1 146 ? -7.343 47.024 38.282 1.00 11.21 145 PRO B CA 1
ATOM 4191 C C . PRO B 1 146 ? -7.067 45.881 39.277 1.00 11.31 145 PRO B C 1
ATOM 4192 O O . PRO B 1 146 ? -5.905 45.594 39.540 1.00 10.84 145 PRO B O 1
ATOM 4196 N N . GLN B 1 147 ? -8.118 45.257 39.816 1.00 11.25 146 GLN B N 1
ATOM 4197 C CA . GLN B 1 147 ? -7.972 44.133 40.727 1.00 11.08 146 GLN B CA 1
ATOM 4198 C C . GLN B 1 147 ? -7.833 42.879 39.871 1.00 11.83 146 GLN B C 1
ATOM 4199 O O . GLN B 1 147 ? -8.821 42.270 39.430 1.00 12.23 146 GLN B O 1
ATOM 4205 N N . ARG B 1 148 ? -6.590 42.512 39.622 1.00 12.41 147 ARG B N 1
ATOM 4206 C CA . ARG B 1 148 ? -6.252 41.394 38.743 1.00 13.14 147 ARG B CA 1
ATOM 4207 C C . ARG B 1 148 ? -6.857 40.021 39.075 1.00 13.35 147 ARG B C 1
ATOM 4208 O O . ARG B 1 148 ? -7.321 39.291 38.180 1.00 13.22 147 ARG B O 1
ATOM 4216 N N . GLU B 1 149 ? -6.912 39.685 40.364 1.00 12.56 148 GLU B N 1
ATOM 4217 C CA . GLU B 1 149 ? -7.353 38.362 40.780 1.00 13.69 148 GLU B CA 1
ATOM 4218 C C . GLU B 1 149 ? -8.838 38.084 40.501 1.00 13.81 148 GLU B C 1
ATOM 4219 O O . GLU B 1 149 ? -9.237 36.929 40.440 1.00 14.05 148 GLU B O 1
ATOM 4225 N N . ILE B 1 150 ? -9.634 39.137 40.327 1.00 13.55 149 ILE B N 1
ATOM 4226 C CA . ILE B 1 150 ? -11.048 38.987 39.968 1.00 13.89 149 ILE B CA 1
ATOM 4227 C C . ILE B 1 150 ? -11.333 39.414 38.496 1.00 14.84 149 ILE B C 1
ATOM 4228 O O . ILE B 1 150 ? -12.448 39.849 38.153 1.00 15.35 149 ILE B O 1
ATOM 4233 N N . GLY B 1 151 ? -10.327 39.275 37.630 1.00 14.32 150 GLY B N 1
ATOM 4234 C CA . GLY B 1 151 ? -10.494 39.520 36.198 1.00 14.57 150 GLY B CA 1
ATOM 4235 C C . GLY B 1 151 ? -9.998 40.868 35.717 1.00 13.64 150 GLY B C 1
ATOM 4236 O O . GLY B 1 151 ? -10.013 41.158 34.509 1.00 14.70 150 GLY B O 1
ATOM 4237 N N . GLY B 1 152 ? -9.543 41.695 36.651 1.00 13.37 151 GLY B N 1
ATOM 4238 C CA . GLY B 1 152 ? -9.115 43.055 36.313 1.00 14.26 151 GLY B CA 1
ATOM 4239 C C . GLY B 1 152 ? -10.349 43.966 36.311 1.00 13.74 151 GLY B C 1
ATOM 4240 O O . GLY B 1 152 ? -10.753 44.488 35.283 1.00 14.11 151 GLY B O 1
ATOM 4241 N N . GLN B 1 153 ? -10.952 44.101 37.489 1.00 13.82 152 GLN B N 1
ATOM 4242 C CA . GLN B 1 153 ? -12.108 44.938 37.696 1.00 13.78 152 GLN B CA 1
ATOM 4243 C C . GLN B 1 153 ? -11.684 46.293 38.237 1.00 13.64 152 GLN B C 1
ATOM 4244 O O . GLN B 1 153 ? -10.697 46.392 38.949 1.00 11.98 152 GLN B O 1
ATOM 4250 N N . LEU B 1 154 ? -12.432 47.329 37.873 1.00 13.67 153 LEU B N 1
ATOM 4251 C CA . LEU B 1 154 ? -12.168 48.704 38.330 1.00 13.06 153 LEU B CA 1
ATOM 4252 C C . LEU B 1 154 ? -13.417 49.390 38.925 1.00 14.99 153 LEU B C 1
ATOM 4253 O O . LEU B 1 154 ? -14.535 49.256 38.381 1.00 14.41 153 LEU B O 1
ATOM 4258 N N . PRO B 1 155 ? -13.212 50.174 39.995 1.00 15.20 154 PRO B N 1
ATOM 4259 C CA . PRO B 1 155 ? -14.285 50.965 40.514 1.00 17.02 154 PRO B CA 1
ATOM 4260 C C . PRO B 1 155 ? -14.381 52.200 39.624 1.00 17.76 154 PRO B C 1
ATOM 4261 O O . PRO B 1 155 ? -13.463 52.472 38.834 1.00 17.19 154 PRO B O 1
ATOM 4265 N N . ALA B 1 156 ? -15.497 52.907 39.722 1.00 18.32 155 ALA B N 1
ATOM 4266 C CA . ALA B 1 156 ? -15.675 54.148 38.989 1.00 19.23 155 ALA B CA 1
ATOM 4267 C C . ALA B 1 156 ? -14.631 55.106 39.512 1.00 18.91 155 ALA B C 1
ATOM 4268 O O . ALA B 1 156 ? -14.306 55.087 40.696 1.00 18.44 155 ALA B O 1
ATOM 4270 N N . PHE B 1 157 ? -14.105 55.950 38.625 1.00 19.36 156 PHE B N 1
ATOM 4271 C CA . PHE B 1 157 ? -13.116 56.921 39.015 1.00 18.84 156 PHE B CA 1
ATOM 4272 C C . PHE B 1 157 ? -13.684 57.817 40.129 1.00 19.78 156 PHE B C 1
ATOM 4273 O O . PHE B 1 157 ? -12.960 58.216 41.053 1.00 18.56 156 PHE B O 1
ATOM 4281 N N A GLU B 1 158 ? -14.984 58.118 40.039 0.36 20.23 157 GLU B N 1
ATOM 4282 N N B GLU B 1 158 ? -14.983 58.105 40.056 0.64 20.46 157 GLU B N 1
ATOM 4283 C CA A GLU B 1 158 ? -15.664 58.941 41.031 0.36 20.92 157 GLU B CA 1
ATOM 4284 C CA B GLU B 1 158 ? -15.619 58.951 41.045 0.64 21.28 157 GLU B CA 1
ATOM 4285 C C A GLU B 1 158 ? -15.566 58.333 42.443 0.36 20.58 157 GLU B C 1
ATOM 4286 C C B GLU B 1 158 ? -15.557 58.336 42.461 0.64 20.77 157 GLU B C 1
ATOM 4287 O O A GLU B 1 158 ? -15.407 59.065 43.422 0.36 20.85 157 GLU B O 1
ATOM 4288 O O B GLU B 1 158 ? -15.404 59.065 43.449 0.64 21.12 157 GLU B O 1
ATOM 4299 N N . GLU B 1 159 ? -15.640 57.005 42.547 1.00 20.50 158 GLU B N 1
ATOM 4300 C CA A GLU B 1 159 ? -15.502 56.332 43.852 0.50 19.81 158 GLU B CA 1
ATOM 4301 C CA B GLU B 1 159 ? -15.495 56.261 43.813 0.50 19.89 158 GLU B CA 1
ATOM 4302 C C . GLU B 1 159 ? -14.073 56.442 44.362 1.00 19.63 158 GLU B C 1
ATOM 4303 O O . GLU B 1 159 ? -13.858 56.584 45.570 1.00 19.42 158 GLU B O 1
ATOM 4314 N N A LEU B 1 160 ? -13.084 56.371 43.463 0.53 18.67 159 LEU B N 1
ATOM 4315 N N B LEU B 1 160 ? -13.103 56.387 43.452 0.47 18.94 159 LEU B N 1
ATOM 4316 C CA A LEU B 1 160 ? -11.685 56.522 43.870 0.53 18.08 159 LEU B CA 1
ATOM 4317 C CA B LEU B 1 160 ? -11.706 56.519 43.806 0.47 18.52 159 LEU B CA 1
ATOM 4318 C C A LEU B 1 160 ? -11.444 57.901 44.462 0.53 18.07 159 LEU B C 1
ATOM 4319 C C B LEU B 1 160 ? -11.434 57.886 44.426 0.47 18.31 159 LEU B C 1
ATOM 4320 O O A LEU B 1 160 ? -10.709 58.044 45.444 0.53 17.80 159 LEU B O 1
ATOM 4321 O O B LEU B 1 160 ? -10.681 58.001 45.397 0.47 18.05 159 LEU B O 1
ATOM 4330 N N . GLU B 1 161 ? -12.049 58.917 43.851 1.00 18.11 160 GLU B N 1
ATOM 4331 C CA . GLU B 1 161 ? -11.934 60.290 44.345 1.00 18.42 160 GLU B CA 1
ATOM 4332 C C . GLU B 1 161 ? -12.469 60.390 45.760 1.00 18.24 160 GLU B C 1
ATOM 4333 O O . GLU B 1 161 ? -11.844 61.020 46.622 1.00 18.60 160 GLU B O 1
ATOM 4339 N N . LYS B 1 162 ? -13.606 59.748 46.003 1.00 18.62 161 LYS B N 1
ATOM 4340 C CA . LYS B 1 162 ? -14.225 59.749 47.332 1.00 19.10 161 LYS B CA 1
ATOM 4341 C C . LYS B 1 162 ? -13.375 59.005 48.359 1.00 18.08 161 LYS B C 1
ATOM 4342 O O . LYS B 1 162 ? -13.258 59.446 49.489 1.00 18.23 161 LYS B O 1
ATOM 4348 N N . ILE B 1 163 ? -12.806 57.868 47.960 1.00 16.74 162 ILE B N 1
ATOM 4349 C CA . ILE B 1 163 ? -11.892 57.101 48.826 1.00 15.95 162 ILE B CA 1
ATOM 4350 C C . ILE B 1 163 ? -10.689 57.970 49.190 1.00 15.24 162 ILE B C 1
ATOM 4351 O O . ILE B 1 163 ? -10.312 58.066 50.371 1.00 14.41 162 ILE B O 1
ATOM 4356 N N . SER B 1 164 ? -10.100 58.616 48.175 1.00 15.25 163 SER B N 1
ATOM 4357 C CA . SER B 1 164 ? -8.968 59.523 48.391 1.00 15.24 163 SER B CA 1
ATOM 4358 C C . SER B 1 164 ? -9.333 60.639 49.380 1.00 16.10 163 SER B C 1
ATOM 4359 O O . SER B 1 164 ? -8.586 60.941 50.314 1.00 15.74 163 SER B O 1
ATOM 4362 N N . GLU B 1 165 ? -10.506 61.228 49.171 1.00 16.45 164 GLU B N 1
ATOM 4363 C CA A GLU B 1 165 ? -10.975 62.333 50.010 0.50 16.95 164 GLU B CA 1
ATOM 4364 C CA B GLU B 1 165 ? -11.001 62.322 50.002 0.50 16.98 164 GLU B CA 1
ATOM 4365 C C . GLU B 1 165 ? -11.188 61.876 51.454 1.00 17.05 164 GLU B C 1
ATOM 4366 O O . GLU B 1 165 ? -10.719 62.543 52.400 1.00 17.31 164 GLU B O 1
ATOM 4377 N N . TYR B 1 166 ? -11.852 60.731 51.634 1.00 16.62 165 TYR B N 1
ATOM 4378 C CA . TYR B 1 166 ? -12.040 60.177 52.973 1.00 16.76 165 TYR B CA 1
ATOM 4379 C C . TYR B 1 166 ? -10.682 59.914 53.674 1.00 16.65 165 TYR B C 1
ATOM 4380 O O . TYR B 1 166 ? -10.459 60.361 54.807 1.00 15.58 165 TYR B O 1
ATOM 4389 N N . CYS B 1 167 ? -9.771 59.199 53.019 1.00 16.31 166 CYS B N 1
ATOM 4390 C CA . CYS B 1 167 ? -8.475 58.920 53.634 1.00 16.60 166 CYS B CA 1
ATOM 4391 C C . CYS B 1 167 ? -7.739 60.217 53.990 1.00 17.00 166 CYS B C 1
ATOM 4392 O O . CYS B 1 167 ? -7.117 60.338 55.058 1.00 15.79 166 CYS B O 1
ATOM 4395 N N . HIS B 1 168 ? -7.817 61.205 53.099 1.00 18.03 167 HIS B N 1
ATOM 4396 C CA . HIS B 1 168 ? -7.218 62.502 53.378 1.00 19.71 167 HIS B CA 1
ATOM 4397 C C . HIS B 1 168 ? -7.767 63.144 54.678 1.00 20.42 167 HIS B C 1
ATOM 4398 O O . HIS B 1 168 ? -6.998 63.624 55.524 1.00 20.68 167 HIS B O 1
ATOM 4405 N N A GLU B 1 169 ? -9.078 63.152 54.866 0.50 20.91 168 GLU B N 1
ATOM 4406 N N B GLU B 1 169 ? -9.094 63.124 54.785 0.50 20.83 168 GLU B N 1
ATOM 4407 C CA A GLU B 1 169 ? -9.662 63.753 56.085 0.50 21.79 168 GLU B CA 1
ATOM 4408 C CA B GLU B 1 169 ? -9.809 63.714 55.920 0.50 21.76 168 GLU B CA 1
ATOM 4409 C C A GLU B 1 169 ? -9.329 62.952 57.356 0.78 21.76 168 GLU B C 1
ATOM 4410 C C B GLU B 1 169 ? -9.565 62.937 57.260 0.22 21.60 168 GLU B C 1
ATOM 4411 O O A GLU B 1 169 ? -9.128 63.516 58.440 0.78 21.97 168 GLU B O 1
ATOM 4412 O O B GLU B 1 169 ? -9.720 63.518 58.335 0.22 21.87 168 GLU B O 1
ATOM 4423 N N . GLN B 1 170 ? -9.211 61.641 57.177 1.00 21.02 169 GLN B N 1
ATOM 4424 C CA . GLN B 1 170 ? -8.917 60.755 58.326 1.00 21.26 169 GLN B CA 1
ATOM 4425 C C . GLN B 1 170 ? -7.415 60.553 58.641 1.00 19.96 169 GLN B C 1
ATOM 4426 O O . GLN B 1 170 ? -7.068 59.882 59.617 1.00 20.60 169 GLN B O 1
ATOM 4432 N N . GLY B 1 171 ? -6.528 61.121 57.831 1.00 18.73 170 GLY B N 1
ATOM 4433 C CA . GLY B 1 171 ? -5.083 60.964 58.053 1.00 17.81 170 GLY B CA 1
ATOM 4434 C C . GLY B 1 171 ? -4.584 59.560 57.717 1.00 16.43 170 GLY B C 1
ATOM 4435 O O . GLY B 1 171 ? -3.633 59.085 58.322 1.00 17.11 170 GLY B O 1
ATOM 4436 N N . ILE B 1 172 ? -5.216 58.912 56.744 1.00 15.35 171 ILE B N 1
ATOM 4437 C CA . ILE B 1 172 ? -4.864 57.554 56.293 1.00 14.30 171 ILE B CA 1
ATOM 4438 C C . ILE B 1 172 ? -4.076 57.697 54.990 1.00 14.12 171 ILE B C 1
ATOM 4439 O O . ILE B 1 172 ? -4.537 58.343 54.055 1.00 13.55 171 ILE B O 1
ATOM 4444 N N . SER B 1 173 ? -2.897 57.090 54.915 1.00 13.27 172 SER B N 1
ATOM 4445 C CA . SER B 1 173 ? -2.084 57.162 53.701 1.00 13.18 172 SER B CA 1
ATOM 4446 C C . SER B 1 173 ? -2.708 56.261 52.646 1.00 13.25 172 SER B C 1
ATOM 4447 O O . SER B 1 173 ? -3.240 55.202 52.978 1.00 12.48 172 SER B O 1
ATOM 4450 N N . LEU B 1 174 ? -2.708 56.688 51.382 1.00 12.32 173 LEU B N 1
ATOM 4451 C CA . LEU B 1 174 ? -3.317 55.859 50.335 1.00 11.82 173 LEU B CA 1
ATOM 4452 C C . LEU B 1 174 ? -2.236 55.490 49.338 1.00 11.32 173 LEU B C 1
ATOM 4453 O O . LEU B 1 174 ? -1.557 56.363 48.795 1.00 10.77 173 LEU B O 1
ATOM 4458 N N . HIS B 1 175 ? -2.062 54.185 49.150 1.00 10.45 174 HIS B N 1
ATOM 4459 C CA . HIS B 1 175 ? -1.035 53.625 48.289 1.00 10.29 174 HIS B CA 1
ATOM 4460 C C . HIS B 1 175 ? -1.628 52.886 47.111 1.00 10.04 174 HIS B C 1
ATOM 4461 O O . HIS B 1 175 ? -2.495 52.022 47.273 1.00 9.78 174 HIS B O 1
ATOM 4468 N N . LEU B 1 176 ? -1.103 53.186 45.928 1.00 10.00 175 LEU B N 1
ATOM 4469 C CA . LEU B 1 176 ? -1.516 52.517 44.695 1.00 10.15 175 LEU B CA 1
ATOM 4470 C C . LEU B 1 176 ? -0.601 51.382 44.274 1.00 9.62 175 LEU B C 1
ATOM 4471 O O . LEU B 1 176 ? 0.605 51.581 44.037 1.00 9.50 175 LEU B O 1
ATOM 4476 N N . ASP B 1 177 ? -1.172 50.179 44.205 1.00 10.04 176 ASP B N 1
ATOM 4477 C CA . ASP B 1 177 ? -0.478 49.046 43.614 1.00 10.04 176 ASP B CA 1
ATOM 4478 C C . ASP B 1 177 ? -0.846 49.199 42.147 1.00 10.34 176 ASP B C 1
ATOM 4479 O O . ASP B 1 177 ? -1.902 48.780 41.698 1.00 9.54 176 ASP B O 1
ATOM 4484 N N . GLY B 1 178 ? 0.054 49.877 41.440 1.00 10.07 177 GLY B N 1
ATOM 4485 C CA . GLY B 1 178 ? -0.086 50.181 40.017 1.00 10.20 177 GLY B CA 1
ATOM 4486 C C . GLY B 1 178 ? 0.724 49.258 39.129 1.00 9.64 177 GLY B C 1
ATOM 4487 O O . GLY B 1 178 ? 1.205 49.684 38.077 1.00 8.66 177 GLY B O 1
ATOM 4488 N N . ALA B 1 179 ? 0.800 47.977 39.503 1.00 9.58 178 ALA B N 1
ATOM 4489 C CA . ALA B 1 179 ? 1.456 46.966 38.669 1.00 9.48 178 ALA B CA 1
ATOM 4490 C C . ALA B 1 179 ? 0.960 47.086 37.216 1.00 10.43 178 ALA B C 1
ATOM 4491 O O . ALA B 1 179 ? 1.742 46.945 36.263 1.00 10.72 178 ALA B O 1
ATOM 4493 N N . ARG B 1 180 ? -0.346 47.324 37.078 1.00 10.86 179 ARG B N 1
ATOM 4494 C CA . ARG B 1 180 ? -1.021 47.443 35.789 1.00 11.15 179 ARG B CA 1
ATOM 4495 C C . ARG B 1 180 ? -1.661 48.818 35.562 1.00 10.79 179 ARG B C 1
ATOM 4496 O O . ARG B 1 180 ? -2.701 48.940 34.881 1.00 9.98 179 ARG B O 1
ATOM 4504 N N . LEU B 1 181 ? -1.002 49.867 36.060 1.00 10.64 180 LEU B N 1
ATOM 4505 C CA . LEU B 1 181 ? -1.533 51.222 35.901 1.00 10.67 180 LEU B CA 1
ATOM 4506 C C . LEU B 1 181 ? -1.637 51.645 34.422 1.00 10.64 180 LEU B C 1
ATOM 4507 O O . LEU B 1 181 ? -2.633 52.237 34.004 1.00 10.82 180 LEU B O 1
ATOM 4512 N N . TRP B 1 182 ? -0.586 51.388 33.653 1.00 11.18 181 TRP B N 1
ATOM 4513 C CA . TRP B 1 182 ? -0.531 51.799 32.243 1.00 10.74 181 TRP B CA 1
ATOM 4514 C C . TRP B 1 182 ? -1.766 51.272 31.493 1.00 11.73 181 TRP B C 1
ATOM 4515 O O . TRP B 1 182 ? -2.365 51.977 30.691 1.00 12.05 181 TRP B O 1
ATOM 4526 N N . GLU B 1 183 ? -2.161 50.038 31.793 1.00 12.04 182 GLU B N 1
ATOM 4527 C CA . GLU B 1 183 ? -3.282 49.374 31.113 1.00 12.55 182 GLU B CA 1
ATOM 4528 C C . GLU B 1 183 ? -4.681 49.977 31.313 1.00 13.22 182 GLU B C 1
ATOM 4529 O O . GLU B 1 183 ? -5.608 49.721 30.494 1.00 13.30 182 GLU B O 1
ATOM 4535 N N . ILE B 1 184 ? -4.852 50.757 32.382 1.00 13.72 183 ILE B N 1
ATOM 4536 C CA . ILE B 1 184 ? -6.180 51.311 32.727 1.00 15.05 183 ILE B CA 1
ATOM 4537 C C . ILE B 1 184 ? -6.444 52.756 32.318 1.00 15.35 183 ILE B C 1
ATOM 4538 O O . ILE B 1 184 ? -7.578 53.216 32.440 1.00 15.63 183 ILE B O 1
ATOM 4543 N N . THR B 1 185 ? -5.434 53.481 31.839 1.00 15.72 184 THR B N 1
ATOM 4544 C CA . THR B 1 185 ? -5.686 54.857 31.454 1.00 16.22 184 THR B CA 1
ATOM 4545 C C . THR B 1 185 ? -6.683 54.954 30.291 1.00 16.17 184 THR B C 1
ATOM 4546 O O . THR B 1 185 ? -7.462 55.905 30.245 1.00 17.22 184 THR B O 1
ATOM 4550 N N . PRO B 1 186 ? -6.681 53.978 29.354 1.00 16.05 185 PRO B N 1
ATOM 4551 C CA . PRO B 1 186 ? -7.657 54.124 28.273 1.00 16.09 185 PRO B CA 1
ATOM 4552 C C . PRO B 1 186 ? -9.106 54.094 28.761 1.00 16.56 185 PRO B C 1
ATOM 4553 O O . PRO B 1 186 ? -9.875 54.977 28.385 1.00 18.05 185 PRO B O 1
ATOM 4557 N N . PHE B 1 187 ? -9.459 53.125 29.611 1.00 15.92 186 PHE B N 1
ATOM 4558 C CA . PHE B 1 187 ? -10.817 53.004 30.137 1.00 15.65 186 PHE B CA 1
ATOM 4559 C C . PHE B 1 187 ? -11.231 54.240 30.968 1.00 15.87 186 PHE B C 1
ATOM 4560 O O . PHE B 1 187 ? -12.330 54.770 30.789 1.00 15.32 186 PHE B O 1
ATOM 4568 N N . TYR B 1 188 ? -10.338 54.710 31.837 1.00 15.48 187 TYR B N 1
ATOM 4569 C CA . TYR B 1 188 ? -10.635 55.847 32.693 1.00 15.80 187 TYR B CA 1
ATOM 4570 C C . TYR B 1 188 ? -10.604 57.173 31.939 1.00 16.32 187 TYR B C 1
ATOM 4571 O O . TYR B 1 188 ? -11.268 58.135 32.350 1.00 15.52 187 TYR B O 1
ATOM 4580 N N . GLN B 1 189 ? -9.871 57.212 30.824 1.00 16.23 188 GLN B N 1
ATOM 4581 C CA . GLN B 1 189 ? -9.653 58.470 30.089 1.00 17.28 188 GLN B CA 1
ATOM 4582 C C . GLN B 1 189 ? -9.048 59.526 31.023 1.00 17.11 188 GLN B C 1
ATOM 4583 O O . GLN B 1 189 ? -9.442 60.694 31.023 1.00 17.63 188 GLN B O 1
ATOM 4589 N N . LYS B 1 190 ? -8.099 59.057 31.822 1.00 17.03 189 LYS B N 1
ATOM 4590 C CA . LYS B 1 190 ? -7.320 59.852 32.776 1.00 17.17 189 LYS B CA 1
ATOM 4591 C C . LYS B 1 190 ? -5.861 59.480 32.573 1.00 16.48 189 LYS B C 1
ATOM 4592 O O . LYS B 1 190 ? -5.552 58.324 32.262 1.00 17.72 189 LYS B O 1
ATOM 4603 N N . SER B 1 191 ? -4.959 60.442 32.733 1.00 15.57 190 SER B N 1
ATOM 4604 C CA . SER B 1 191 ? -3.531 60.184 32.568 1.00 15.29 190 SER B CA 1
ATOM 4605 C C . SER B 1 191 ? -3.011 59.464 33.800 1.00 14.89 190 SER B C 1
ATOM 4606 O O . SER B 1 191 ? -3.673 59.450 34.849 1.00 14.01 190 SER B O 1
ATOM 4609 N N . ALA B 1 192 ? -1.807 58.899 33.690 1.00 14.63 191 ALA B N 1
ATOM 4610 C CA . ALA B 1 192 ? -1.173 58.249 34.839 1.00 14.60 191 ALA B CA 1
ATOM 4611 C C . ALA B 1 192 ? -1.084 59.259 35.962 1.00 14.35 191 ALA B C 1
ATOM 4612 O O . ALA B 1 192 ? -1.324 58.929 37.111 1.00 15.17 191 ALA B O 1
ATOM 4614 N N . GLU B 1 193 ? -0.734 60.491 35.623 1.00 15.18 192 GLU B N 1
ATOM 4615 C CA . GLU B 1 193 ? -0.595 61.550 36.621 1.00 16.00 192 GLU B CA 1
ATOM 4616 C C . GLU B 1 193 ? -1.901 61.867 37.342 1.00 15.89 192 GLU B C 1
ATOM 4617 O O . GLU B 1 193 ? -1.905 62.086 38.563 1.00 15.48 192 GLU B O 1
ATOM 4623 N N . GLU B 1 194 ? -3.009 61.946 36.597 1.00 15.40 193 GLU B N 1
ATOM 4624 C CA . GLU B 1 194 ? -4.312 62.216 37.214 1.00 15.52 193 GLU B CA 1
ATOM 4625 C C . GLU B 1 194 ? -4.757 61.098 38.181 1.00 14.36 193 GLU B C 1
ATOM 4626 O O . GLU B 1 194 ? -5.383 61.347 39.213 1.00 13.83 193 GLU B O 1
ATOM 4632 N N . ILE B 1 195 ? -4.465 59.858 37.824 1.00 13.30 194 ILE B N 1
ATOM 4633 C CA . ILE B 1 195 ? -4.792 58.725 38.676 1.00 12.64 194 ILE B CA 1
ATOM 4634 C C . ILE B 1 195 ? -3.926 58.778 39.936 1.00 12.42 194 ILE B C 1
ATOM 4635 O O . ILE B 1 195 ? -4.443 58.664 41.032 1.00 12.38 194 ILE B O 1
ATOM 4640 N N . CYS B 1 196 ? -2.621 58.998 39.762 1.00 11.70 195 CYS B N 1
ATOM 4641 C CA . CYS B 1 196 ? -1.683 58.998 40.856 1.00 11.76 195 CYS B CA 1
ATOM 4642 C C . CYS B 1 196 ? -1.832 60.165 41.835 1.00 11.72 195 CYS B C 1
ATOM 4643 O O . CYS B 1 196 ? -1.427 60.050 42.998 1.00 11.54 195 CYS B O 1
ATOM 4646 N N . ALA B 1 197 ? -2.473 61.237 41.366 1.00 12.23 196 ALA B N 1
ATOM 4647 C CA . ALA B 1 197 ? -2.747 62.452 42.137 1.00 12.49 196 ALA B CA 1
ATOM 4648 C C . ALA B 1 197 ? -3.619 62.159 43.351 1.00 12.83 196 ALA B C 1
ATOM 4649 O O . ALA B 1 197 ? -3.628 62.926 44.301 1.00 14.08 196 ALA B O 1
ATOM 4651 N N . LEU B 1 198 ? -4.358 61.049 43.308 1.00 12.60 197 LEU B N 1
ATOM 4652 C CA . LEU B 1 198 ? -5.234 60.646 44.399 1.00 12.50 197 LEU B CA 1
ATOM 4653 C C . LEU B 1 198 ? -4.523 59.875 45.508 1.00 12.18 197 LEU B C 1
ATOM 4654 O O . LEU B 1 198 ? -5.139 59.614 46.548 1.00 11.94 197 LEU B O 1
ATOM 4659 N N . PHE B 1 199 ? -3.253 59.519 45.282 1.00 11.98 198 PHE B N 1
ATOM 4660 C CA . PHE B 1 199 ? -2.495 58.648 46.182 1.00 12.04 198 PHE B CA 1
ATOM 4661 C C . PHE B 1 199 ? -1.245 59.285 46.751 1.00 12.54 198 PHE B C 1
ATOM 4662 O O . PHE B 1 199 ? -0.644 60.149 46.111 1.00 12.45 198 PHE B O 1
ATOM 4670 N N A ASP B 1 200 ? -0.861 58.867 47.954 0.31 11.85 199 ASP B N 1
ATOM 4671 N N B ASP B 1 200 ? -0.882 58.882 47.971 0.69 11.45 199 ASP B N 1
ATOM 4672 C CA A ASP B 1 200 ? 0.366 59.348 48.584 0.31 12.04 199 ASP B CA 1
ATOM 4673 C CA B ASP B 1 200 ? 0.361 59.346 48.592 0.69 12.11 199 ASP B CA 1
ATOM 4674 C C A ASP B 1 200 ? 1.591 58.716 47.943 0.31 11.61 199 ASP B C 1
ATOM 4675 C C B ASP B 1 200 ? 1.572 58.729 47.910 0.69 11.71 199 ASP B C 1
ATOM 4676 O O A ASP B 1 200 ? 2.633 59.361 47.806 0.31 11.75 199 ASP B O 1
ATOM 4677 O O B ASP B 1 200 ? 2.594 59.394 47.725 0.69 12.11 199 ASP B O 1
ATOM 4686 N N . SER B 1 201 ? 1.468 57.438 47.585 1.00 11.53 200 SER B N 1
ATOM 4687 C CA . SER B 1 201 ? 2.555 56.705 46.940 1.00 10.21 200 SER B CA 1
ATOM 4688 C C . SER B 1 201 ? 2.030 55.728 45.903 1.00 10.16 200 SER B C 1
ATOM 4689 O O . SER B 1 201 ? 0.854 55.364 45.907 1.00 10.12 200 SER B O 1
ATOM 4692 N N . VAL B 1 202 ? 2.907 55.343 44.992 1.00 10.23 201 VAL B N 1
ATOM 4693 C CA . VAL B 1 202 ? 2.546 54.459 43.884 1.00 10.43 201 VAL B CA 1
ATOM 4694 C C . VAL B 1 202 ? 3.690 53.559 43.451 1.00 10.40 201 VAL B C 1
ATOM 4695 O O . VAL B 1 202 ? 4.851 53.976 43.392 1.00 9.96 201 VAL B O 1
ATOM 4699 N N . TYR B 1 203 ? 3.336 52.319 43.146 1.00 10.08 202 TYR B N 1
ATOM 4700 C CA . TYR B 1 203 ? 4.245 51.323 42.612 1.00 9.49 202 TYR B CA 1
ATOM 4701 C C . TYR B 1 203 ? 3.762 51.024 41.201 1.00 9.97 202 TYR B C 1
ATOM 4702 O O . TYR B 1 203 ? 2.544 50.874 40.986 1.00 9.74 202 TYR B O 1
ATOM 4711 N N . VAL B 1 204 ? 4.684 51.007 40.242 1.00 9.71 203 VAL B N 1
ATOM 4712 C CA . VAL B 1 204 ? 4.386 50.612 38.860 1.00 9.57 203 VAL B CA 1
ATOM 4713 C C . VAL B 1 204 ? 5.432 49.558 38.432 1.00 9.61 203 VAL B C 1
ATOM 4714 O O . VAL B 1 204 ? 6.592 49.576 38.883 1.00 10.85 203 VAL B O 1
ATOM 4718 N N . SER B 1 205 ? 5.020 48.664 37.538 1.00 10.45 204 SER B N 1
ATOM 4719 C CA . SER B 1 205 ? 5.851 47.583 37.022 1.00 9.35 204 SER B CA 1
ATOM 4720 C C . SER B 1 205 ? 6.274 47.832 35.578 1.00 10.37 204 SER B C 1
ATOM 4721 O O . SER B 1 205 ? 5.588 48.550 34.834 1.00 9.70 204 SER B O 1
ATOM 4724 N N . PHE B 1 206 ? 7.403 47.227 35.199 1.00 10.06 205 PHE B N 1
ATOM 4725 C CA . PHE B 1 206 ? 7.908 47.310 33.818 1.00 10.09 205 PHE B CA 1
ATOM 4726 C C . PHE B 1 206 ? 7.950 45.995 33.069 1.00 10.73 205 PHE B C 1
ATOM 4727 O O . PHE B 1 206 ? 8.390 45.955 31.909 1.00 11.66 205 PHE B O 1
ATOM 4735 N N . TYR B 1 207 ? 7.465 44.932 33.684 1.00 10.59 206 TYR B N 1
ATOM 4736 C CA . TYR B 1 207 ? 7.484 43.652 33.006 1.00 11.28 206 TYR B CA 1
ATOM 4737 C C . TYR B 1 207 ? 6.143 43.047 32.700 1.00 12.56 206 TYR B C 1
ATOM 4738 O O . TYR B 1 207 ? 6.093 41.963 32.095 1.00 14.02 206 TYR B O 1
ATOM 4771 N N . GLY B 1 209 ? 2.324 44.716 31.482 1.00 13.39 208 GLY B N 1
ATOM 4772 C CA . GLY B 1 209 ? 1.767 45.296 30.250 1.00 13.11 208 GLY B CA 1
ATOM 4773 C C . GLY B 1 209 ? 2.830 45.924 29.360 1.00 13.28 208 GLY B C 1
ATOM 4774 O O . GLY B 1 209 ? 2.692 45.929 28.154 1.00 12.99 208 GLY B O 1
ATOM 4775 N N . ILE B 1 210 ? 3.896 46.459 29.964 1.00 12.52 209 ILE B N 1
ATOM 4776 C CA . ILE B 1 210 ? 5.037 47.016 29.221 1.00 12.44 209 ILE B CA 1
ATOM 4777 C C . ILE B 1 210 ? 5.857 45.904 28.542 1.00 12.69 209 ILE B C 1
ATOM 4778 O O . ILE B 1 210 ? 6.490 46.099 27.488 1.00 12.06 209 ILE B O 1
ATOM 4783 N N . GLY B 1 211 ? 5.866 44.720 29.124 1.00 12.38 210 GLY B N 1
ATOM 4784 C CA . GLY B 1 211 ? 6.617 43.634 28.528 1.00 11.99 210 GLY B CA 1
ATOM 4785 C C . GLY B 1 211 ? 8.136 43.706 28.565 1.00 12.36 210 GLY B C 1
ATOM 4786 O O . GLY B 1 211 ? 8.788 43.110 27.710 1.00 12.91 210 GLY B O 1
ATOM 4787 N N . GLY B 1 212 ? 8.691 44.446 29.529 1.00 11.80 211 GLY B N 1
ATOM 4788 C CA . GLY B 1 212 ? 10.123 44.451 29.819 1.00 11.46 211 GLY B CA 1
ATOM 4789 C C . GLY B 1 212 ? 10.559 43.165 30.518 1.00 10.47 211 GLY B C 1
ATOM 4790 O O . GLY B 1 212 ? 9.833 42.170 30.526 1.00 11.34 211 GLY B O 1
ATOM 4791 N N . ILE B 1 213 ? 11.738 43.176 31.123 1.00 10.08 212 ILE B N 1
ATOM 4792 C CA . ILE B 1 213 ? 12.311 41.974 31.723 1.00 10.40 212 ILE B CA 1
ATOM 4793 C C . ILE B 1 213 ? 11.921 41.857 33.189 1.00 10.35 212 ILE B C 1
ATOM 4794 O O . ILE B 1 213 ? 11.365 40.837 33.605 1.00 9.93 212 ILE B O 1
ATOM 4799 N N A ALA B 1 214 ? 12.237 42.885 33.969 0.40 10.22 213 ALA B N 1
ATOM 4800 N N B ALA B 1 214 ? 12.259 42.878 33.970 0.60 10.30 213 ALA B N 1
ATOM 4801 C CA A ALA B 1 214 ? 11.881 42.911 35.383 0.40 10.29 213 ALA B CA 1
ATOM 4802 C CA B ALA B 1 214 ? 11.895 42.915 35.385 0.60 10.48 213 ALA B CA 1
ATOM 4803 C C A ALA B 1 214 ? 12.050 44.325 35.893 0.40 10.18 213 ALA B C 1
ATOM 4804 C C B ALA B 1 214 ? 12.039 44.335 35.890 0.60 10.39 213 ALA B C 1
ATOM 4805 O O A ALA B 1 214 ? 12.634 45.174 35.208 0.40 11.01 213 ALA B O 1
ATOM 4806 O O B ALA B 1 214 ? 12.589 45.201 35.192 0.60 11.64 213 ALA B O 1
ATOM 4809 N N . GLY B 1 215 ? 11.525 44.584 37.082 1.00 9.42 214 GLY B N 1
ATOM 4810 C CA . GLY B 1 215 ? 11.686 45.874 37.712 1.00 9.57 214 GLY B CA 1
ATOM 4811 C C . GLY B 1 215 ? 10.468 46.681 38.016 1.00 9.19 214 GLY B C 1
ATOM 4812 O O . GLY B 1 215 ? 9.405 46.502 37.434 1.00 9.81 214 GLY B O 1
ATOM 4813 N N . ALA B 1 216 ? 10.691 47.659 38.891 1.00 9.53 215 ALA B N 1
ATOM 4814 C CA . ALA B 1 216 ? 9.641 48.500 39.416 1.00 8.87 215 ALA B CA 1
ATOM 4815 C C . ALA B 1 216 ? 10.142 49.878 39.767 1.00 8.90 215 ALA B C 1
ATOM 4816 O O . ALA B 1 216 ? 11.323 50.088 40.015 1.00 9.58 215 ALA B O 1
ATOM 4818 N N . ILE B 1 217 ? 9.208 50.812 39.782 1.00 8.86 216 ILE B N 1
ATOM 4819 C CA . ILE B 1 217 ? 9.414 52.146 40.317 1.00 8.86 216 ILE B CA 1
ATOM 4820 C C . ILE B 1 217 ? 8.448 52.375 41.490 1.00 8.50 216 ILE B C 1
ATOM 4821 O O . ILE B 1 217 ? 7.267 52.055 41.398 1.00 9.49 216 ILE B O 1
ATOM 4826 N N . LEU B 1 218 ? 8.977 52.899 42.595 1.00 8.57 217 LEU B N 1
ATOM 4827 C CA . LEU B 1 218 ? 8.169 53.406 43.725 1.00 8.84 217 LEU B CA 1
ATOM 4828 C C . LEU B 1 218 ? 8.302 54.948 43.715 1.00 9.06 217 LEU B C 1
ATOM 4829 O O . LEU B 1 218 ? 9.431 55.525 43.680 1.00 8.59 217 LEU B O 1
ATOM 4834 N N . ALA B 1 219 ? 7.170 55.637 43.740 1.00 9.05 218 ALA B N 1
ATOM 4835 C CA . ALA B 1 219 ? 7.194 57.082 43.675 1.00 9.05 218 ALA B CA 1
ATOM 4836 C C . ALA B 1 219 ? 6.325 57.774 44.712 1.00 10.26 218 ALA B C 1
ATOM 4837 O O . ALA B 1 219 ? 5.323 57.222 45.159 1.00 10.68 218 ALA B O 1
ATOM 4839 N N . GLY B 1 220 ? 6.728 58.991 45.090 1.00 11.18 219 GLY B N 1
ATOM 4840 C CA . GLY B 1 220 ? 5.984 59.818 46.048 1.00 11.75 219 GLY B CA 1
ATOM 4841 C C . GLY B 1 220 ? 6.781 61.040 46.423 1.00 11.89 219 GLY B C 1
ATOM 4842 O O . GLY B 1 220 ? 7.633 61.488 45.645 1.00 11.33 219 GLY B O 1
ATOM 4843 N N . ASN B 1 221 ? 6.513 61.591 47.609 1.00 13.32 220 ASN B N 1
ATOM 4844 C CA . ASN B 1 221 ? 7.231 62.774 48.090 1.00 14.40 220 ASN B CA 1
ATOM 4845 C C . ASN B 1 221 ? 8.698 62.416 48.290 1.00 14.24 220 ASN B C 1
ATOM 4846 O O . ASN B 1 221 ? 9.041 61.266 48.526 1.00 12.25 220 ASN B O 1
ATOM 4851 N N . ASP B 1 222 ? 9.567 63.400 48.189 1.00 14.75 221 ASP B N 1
ATOM 4852 C CA . ASP B 1 222 ? 10.995 63.126 48.314 1.00 15.11 221 ASP B CA 1
ATOM 4853 C C . ASP B 1 222 ? 11.409 62.535 49.650 1.00 14.93 221 ASP B C 1
ATOM 4854 O O . ASP B 1 222 ? 12.270 61.659 49.670 1.00 13.71 221 ASP B O 1
ATOM 4859 N N . ASP B 1 223 ? 10.809 62.984 50.759 1.00 14.58 222 ASP B N 1
ATOM 4860 C CA . ASP B 1 223 ? 11.168 62.416 52.053 1.00 14.88 222 ASP B CA 1
ATOM 4861 C C . ASP B 1 223 ? 10.788 60.937 52.121 1.00 14.23 222 ASP B C 1
ATOM 4862 O O . ASP B 1 223 ? 11.592 60.125 52.630 1.00 13.82 222 ASP B O 1
ATOM 4867 N N . PHE B 1 224 ? 9.623 60.579 51.566 1.00 12.36 223 PHE B N 1
ATOM 4868 C CA . PHE B 1 224 ? 9.168 59.183 51.503 1.00 11.63 223 PHE B CA 1
ATOM 4869 C C . PHE B 1 224 ? 10.157 58.322 50.705 1.00 11.82 223 PHE B C 1
ATOM 4870 O O . PHE B 1 224 ? 10.565 57.228 51.150 1.00 10.19 223 PHE B O 1
ATOM 4878 N N . VAL B 1 225 ? 10.555 58.821 49.531 1.00 10.75 224 VAL B N 1
ATOM 4879 C CA . VAL B 1 225 ? 11.476 58.080 48.650 1.00 11.12 224 VAL B CA 1
ATOM 4880 C C . VAL B 1 225 ? 12.851 57.921 49.307 1.00 11.21 224 VAL B C 1
ATOM 4881 O O . VAL B 1 225 ? 13.483 56.878 49.176 1.00 10.66 224 VAL B O 1
ATOM 4885 N N . GLN B 1 226 ? 13.332 58.948 49.986 1.00 12.12 225 GLN B N 1
ATOM 4886 C CA . GLN B 1 226 ? 14.632 58.822 50.648 1.00 13.18 225 GLN B CA 1
ATOM 4887 C C . GLN B 1 226 ? 14.616 57.722 51.724 1.00 12.75 225 GLN B C 1
ATOM 4888 O O . GLN B 1 226 ? 15.588 56.977 51.839 1.00 11.70 225 GLN B O 1
ATOM 4894 N N . GLU B 1 227 ? 13.528 57.622 52.484 1.00 11.96 226 GLU B N 1
ATOM 4895 C CA . GLU B 1 227 ? 13.413 56.538 53.468 1.00 12.12 226 GLU B CA 1
ATOM 4896 C C . GLU B 1 227 ? 13.391 55.210 52.742 1.00 10.07 226 GLU B C 1
ATOM 4897 O O . GLU B 1 227 ? 13.956 54.225 53.251 1.00 10.57 226 GLU B O 1
ATOM 4903 N N . ALA B 1 228 ? 12.691 55.153 51.611 1.00 8.84 227 ALA B N 1
ATOM 4904 C CA . ALA B 1 228 ? 12.609 53.913 50.820 1.00 8.81 227 ALA B CA 1
ATOM 4905 C C . ALA B 1 228 ? 13.992 53.432 50.402 1.00 9.51 227 ALA B C 1
ATOM 4906 O O . ALA B 1 228 ? 14.230 52.235 50.366 1.00 9.61 227 ALA B O 1
ATOM 4908 N N . LYS B 1 229 ? 14.896 54.362 50.119 1.00 11.03 228 LYS B N 1
ATOM 4909 C CA . LYS B 1 229 ? 16.258 53.979 49.735 1.00 11.60 228 LYS B CA 1
ATOM 4910 C C . LYS B 1 229 ? 17.033 53.305 50.859 1.00 11.61 228 LYS B C 1
ATOM 4911 O O . LYS B 1 229 ? 17.871 52.419 50.594 1.00 11.62 228 LYS B O 1
ATOM 4917 N N A ILE B 1 230 ? 16.781 53.700 52.105 0.45 11.30 229 ILE B N 1
ATOM 4918 N N B ILE B 1 230 ? 16.762 53.713 52.097 0.55 11.50 229 ILE B N 1
ATOM 4919 C CA A ILE B 1 230 ? 17.435 53.047 53.232 0.45 11.27 229 ILE B CA 1
ATOM 4920 C CA B ILE B 1 230 ? 17.385 53.105 53.267 0.55 11.62 229 ILE B CA 1
ATOM 4921 C C A ILE B 1 230 ? 16.910 51.623 53.358 0.45 10.84 229 ILE B C 1
ATOM 4922 C C B ILE B 1 230 ? 16.906 51.655 53.363 0.55 11.03 229 ILE B C 1
ATOM 4923 O O A ILE B 1 230 ? 17.701 50.691 53.496 0.45 10.46 229 ILE B O 1
ATOM 4924 O O B ILE B 1 230 ? 17.724 50.742 53.464 0.55 10.51 229 ILE B O 1
ATOM 4933 N N . TRP B 1 231 ? 15.590 51.451 53.289 1.00 10.49 230 TRP B N 1
ATOM 4934 C CA . TRP B 1 231 ? 15.004 50.107 53.337 1.00 10.29 230 TRP B CA 1
ATOM 4935 C C . TRP B 1 231 ? 15.489 49.214 52.178 1.00 9.44 230 TRP B C 1
ATOM 4936 O O . TRP B 1 231 ? 15.701 48.027 52.381 1.00 10.81 230 TRP B O 1
ATOM 4947 N N . LYS B 1 232 ? 15.687 49.802 50.999 1.00 9.35 231 LYS B N 1
ATOM 4948 C CA . LYS B 1 232 ? 16.155 49.091 49.811 1.00 9.28 231 LYS B CA 1
ATOM 4949 C C . LYS B 1 232 ? 17.477 48.410 50.075 1.00 9.47 231 LYS B C 1
ATOM 4950 O O . LYS B 1 232 ? 17.656 47.239 49.719 1.00 8.84 231 LYS B O 1
ATOM 4956 N N . ARG B 1 233 ? 18.392 49.140 50.710 1.00 9.93 232 ARG B N 1
ATOM 4957 C CA . ARG B 1 233 ? 19.681 48.564 51.079 1.00 9.85 232 ARG B CA 1
ATOM 4958 C C . ARG B 1 233 ? 19.518 47.464 52.121 1.00 9.64 232 ARG B C 1
ATOM 4959 O O . ARG B 1 233 ? 20.188 46.421 52.036 1.00 8.87 232 ARG B O 1
ATOM 4967 N N . ARG B 1 234 ? 18.616 47.667 53.087 1.00 9.28 233 ARG B N 1
ATOM 4968 C CA . ARG B 1 234 ? 18.388 46.654 54.127 1.00 9.22 233 ARG B CA 1
ATOM 4969 C C . ARG B 1 234 ? 17.885 45.329 53.521 1.00 9.01 233 ARG B C 1
ATOM 4970 O O . ARG B 1 234 ? 18.324 44.262 53.946 1.00 9.25 233 ARG B O 1
ATOM 4978 N N . TYR B 1 235 ? 16.976 45.436 52.540 1.00 9.11 234 TYR B N 1
ATOM 4979 C CA . TYR B 1 235 ? 16.415 44.293 51.840 1.00 8.95 234 TYR B CA 1
ATOM 4980 C C . TYR B 1 235 ? 17.379 43.566 50.901 1.00 9.51 234 TYR B C 1
ATOM 4981 O O . TYR B 1 235 ? 17.056 42.469 50.433 1.00 10.48 234 TYR B O 1
ATOM 4990 N N . GLY B 1 236 ? 18.543 44.155 50.608 1.00 9.63 235 GLY B N 1
ATOM 4991 C CA . GLY B 1 236 ? 19.446 43.584 49.625 1.00 9.18 235 GLY B CA 1
ATOM 4992 C C . GLY B 1 236 ? 18.986 43.917 48.194 1.00 8.94 235 GLY B C 1
ATOM 4993 O O . GLY B 1 236 ? 19.267 43.181 47.262 1.00 9.19 235 GLY B O 1
ATOM 4994 N N . GLY B 1 237 ? 18.309 45.043 48.019 1.00 8.52 236 GLY B N 1
ATOM 4995 C CA . GLY B 1 237 ? 17.848 45.503 46.695 1.00 9.02 236 GLY B CA 1
ATOM 4996 C C . GLY B 1 237 ? 18.713 46.578 46.051 1.00 9.47 236 GLY B C 1
ATOM 4997 O O . GLY B 1 237 ? 18.501 46.918 44.910 1.00 9.82 236 GLY B O 1
ATOM 4998 N N . ASP B 1 238 ? 19.667 47.127 46.810 1.00 10.36 237 ASP B N 1
ATOM 4999 C CA . ASP B 1 238 ? 20.575 48.183 46.323 1.00 9.90 237 ASP B CA 1
ATOM 5000 C C . ASP B 1 238 ? 21.764 47.524 45.617 1.00 10.51 237 ASP B C 1
ATOM 5001 O O . ASP B 1 238 ? 22.919 47.540 46.082 1.00 9.23 237 ASP B O 1
ATOM 5006 N N . LEU B 1 239 ? 21.455 46.914 44.480 1.00 9.89 238 LEU B N 1
ATOM 5007 C CA . LEU B 1 239 ? 22.492 46.199 43.710 1.00 9.95 238 LEU B CA 1
ATOM 5008 C C . LEU B 1 239 ? 23.453 47.210 43.147 1.00 9.59 238 LEU B C 1
ATOM 5009 O O . LEU B 1 239 ? 23.057 48.352 42.849 1.00 10.37 238 LEU B O 1
ATOM 5018 N N . ILE B 1 240 ? 24.715 46.818 43.003 1.00 9.71 239 ILE B N 1
ATOM 5019 C CA . ILE B 1 240 ? 25.701 47.738 42.443 1.00 9.17 239 ILE B CA 1
ATOM 5020 C C . ILE B 1 240 ? 25.208 48.247 41.065 1.00 8.65 239 ILE B C 1
ATOM 5021 O O . ILE B 1 240 ? 25.255 49.436 40.816 1.00 7.55 239 ILE B O 1
ATOM 5026 N N A SER B 1 241 ? 24.705 47.340 40.225 0.47 8.58 240 SER B N 1
ATOM 5027 N N B SER B 1 241 ? 24.703 47.342 40.228 0.53 8.54 240 SER B N 1
ATOM 5028 C CA A SER B 1 241 ? 24.309 47.656 38.853 0.47 8.91 240 SER B CA 1
ATOM 5029 C CA B SER B 1 241 ? 24.305 47.659 38.860 0.53 8.88 240 SER B CA 1
ATOM 5030 C C A SER B 1 241 ? 22.930 47.125 38.521 0.47 8.87 240 SER B C 1
ATOM 5031 C C B SER B 1 241 ? 22.925 47.125 38.551 0.53 8.83 240 SER B C 1
ATOM 5032 O O A SER B 1 241 ? 22.741 45.897 38.411 0.47 9.90 240 SER B O 1
ATOM 5033 O O B SER B 1 241 ? 22.726 45.895 38.506 0.53 9.97 240 SER B O 1
ATOM 5038 N N . LEU B 1 242 ? 21.980 48.041 38.341 1.00 9.24 241 LEU B N 1
ATOM 5039 C CA . LEU B 1 242 ? 20.610 47.693 37.958 1.00 9.25 241 LEU B CA 1
ATOM 5040 C C . LEU B 1 242 ? 20.366 48.002 36.473 1.00 9.73 241 LEU B C 1
ATOM 5041 O O . LEU B 1 242 ? 19.273 47.730 35.959 1.00 8.98 241 LEU B O 1
ATOM 5046 N N . TYR B 1 243 ? 21.378 48.510 35.765 1.00 9.54 242 TYR B N 1
ATOM 5047 C CA . TYR B 1 243 ? 21.160 48.921 34.367 1.00 9.66 242 TYR B CA 1
ATOM 5048 C C . TYR B 1 243 ? 20.533 47.864 33.431 1.00 8.90 242 TYR B C 1
ATOM 5049 O O . TYR B 1 243 ? 19.769 48.235 32.566 1.00 9.82 242 TYR B O 1
ATOM 5058 N N . PRO B 1 244 ? 20.844 46.561 33.593 1.00 9.44 243 PRO B N 1
ATOM 5059 C CA . PRO B 1 244 ? 20.211 45.579 32.694 1.00 9.34 243 PRO B CA 1
ATOM 5060 C C . PRO B 1 244 ? 18.684 45.655 32.705 1.00 9.06 243 PRO B C 1
ATOM 5061 O O . PRO B 1 244 ? 18.051 45.501 31.655 1.00 9.62 243 PRO B O 1
ATOM 5065 N N . TYR B 1 245 ? 18.118 45.925 33.883 1.00 9.20 244 TYR B N 1
ATOM 5066 C CA A TYR B 1 245 ? 16.673 46.078 34.052 0.67 8.60 244 TYR B CA 1
ATOM 5067 C CA B TYR B 1 245 ? 16.676 46.063 34.040 0.33 8.60 244 TYR B CA 1
ATOM 5068 C C . TYR B 1 245 ? 16.192 47.484 33.732 1.00 8.52 244 TYR B C 1
ATOM 5069 O O . TYR B 1 245 ? 15.095 47.674 33.197 1.00 8.48 244 TYR B O 1
ATOM 5086 N N . ILE B 1 246 ? 16.977 48.485 34.081 1.00 7.95 245 ILE B N 1
ATOM 5087 C CA . ILE B 1 246 ? 16.597 49.861 33.760 1.00 7.84 245 ILE B CA 1
ATOM 5088 C C . ILE B 1 246 ? 16.542 50.135 32.244 1.00 8.64 245 ILE B C 1
ATOM 5089 O O . ILE B 1 246 ? 15.578 50.689 31.723 1.00 8.01 245 ILE B O 1
ATOM 5094 N N . LEU B 1 247 ? 17.601 49.811 31.544 1.00 8.74 246 LEU B N 1
ATOM 5095 C CA . LEU B 1 247 ? 17.656 50.064 30.089 1.00 9.55 246 LEU B CA 1
ATOM 5096 C C . LEU B 1 247 ? 16.541 49.298 29.340 1.00 9.89 246 LEU B C 1
ATOM 5097 O O . LEU B 1 247 ? 15.945 49.821 28.387 1.00 10.03 246 LEU B O 1
ATOM 5102 N N . SER B 1 248 ? 16.298 48.055 29.744 1.00 9.95 247 SER B N 1
ATOM 5103 C CA . SER B 1 248 ? 15.235 47.256 29.135 1.00 10.17 247 SER B CA 1
ATOM 5104 C C . SER B 1 248 ? 13.853 47.809 29.492 1.00 9.95 247 SER B C 1
ATOM 5105 O O . SER B 1 248 ? 12.971 47.848 28.625 1.00 10.55 247 SER B O 1
ATOM 5108 N N . ALA B 1 249 ? 13.651 48.228 30.751 1.00 10.12 248 ALA B N 1
ATOM 5109 C CA . ALA B 1 249 ? 12.379 48.806 31.147 1.00 10.35 248 ALA B CA 1
ATOM 5110 C C . ALA B 1 249 ? 12.077 50.028 30.311 1.00 10.82 248 ALA B C 1
ATOM 5111 O O . ALA B 1 249 ? 10.956 50.184 29.827 1.00 11.51 248 ALA B O 1
ATOM 5113 N N . ASP B 1 250 ? 13.069 50.902 30.167 1.00 11.18 249 ASP B N 1
ATOM 5114 C CA . ASP B 1 250 ? 12.870 52.169 29.436 1.00 11.93 249 ASP B CA 1
ATOM 5115 C C . ASP B 1 250 ? 12.606 51.905 27.957 1.00 12.29 249 ASP B C 1
ATOM 5116 O O . ASP B 1 250 ? 11.704 52.498 27.370 1.00 12.42 249 ASP B O 1
ATOM 5121 N N . TYR B 1 251 ? 13.367 50.967 27.383 1.00 12.45 250 TYR B N 1
ATOM 5122 C CA . TYR B 1 251 ? 13.234 50.608 25.982 1.00 12.71 250 TYR B CA 1
ATOM 5123 C C . TYR B 1 251 ? 11.823 50.111 25.663 1.00 12.02 250 TYR B C 1
ATOM 5124 O O . TYR B 1 251 ? 11.178 50.587 24.724 1.00 11.49 250 TYR B O 1
ATOM 5133 N N . TYR B 1 252 ? 11.328 49.176 26.458 1.00 11.61 251 TYR B N 1
ATOM 5134 C CA . TYR B 1 252 ? 9.993 48.627 26.223 1.00 11.25 251 TYR B CA 1
ATOM 5135 C C . TYR B 1 252 ? 8.869 49.588 26.623 1.00 11.52 251 TYR B C 1
ATOM 5136 O O . TYR B 1 252 ? 7.807 49.570 26.019 1.00 12.20 251 TYR B O 1
ATOM 5145 N N . PHE B 1 253 ? 9.115 50.447 27.617 1.00 11.26 252 PHE B N 1
ATOM 5146 C CA . PHE B 1 253 ? 8.163 51.505 27.948 1.00 11.10 252 PHE B CA 1
ATOM 5147 C C . PHE B 1 253 ? 7.944 52.382 26.728 1.00 12.06 252 PHE B C 1
ATOM 5148 O O . PHE B 1 253 ? 6.795 52.662 26.337 1.00 11.16 252 PHE B O 1
ATOM 5156 N N . GLU B 1 254 ? 9.043 52.812 26.109 1.00 12.25 253 GLU B N 1
ATOM 5157 C CA . GLU B 1 254 ? 8.935 53.689 24.925 1.00 12.73 253 GLU B CA 1
ATOM 5158 C C . GLU B 1 254 ? 8.250 52.980 23.757 1.00 12.88 253 GLU B C 1
ATOM 5159 O O . GLU B 1 254 ? 7.442 53.570 23.009 1.00 11.11 253 GLU B O 1
ATOM 5165 N N . LYS B 1 255 ? 8.571 51.701 23.613 1.00 11.97 254 LYS B N 1
ATOM 5166 C CA . LYS B 1 255 ? 8.020 50.899 22.538 1.00 13.35 254 LYS B CA 1
ATOM 5167 C C . LYS B 1 255 ? 6.522 50.641 22.671 1.00 13.02 254 LYS B C 1
ATOM 5168 O O . LYS B 1 255 ? 5.821 50.641 21.667 1.00 13.27 254 LYS B O 1
ATOM 5174 N N . ARG B 1 256 ? 6.035 50.439 23.891 1.00 12.64 255 ARG B N 1
ATOM 5175 C CA . ARG B 1 256 ? 4.662 49.985 24.056 1.00 12.66 255 ARG B CA 1
ATOM 5176 C C . ARG B 1 256 ? 3.709 50.904 24.830 1.00 12.56 255 ARG B C 1
ATOM 5177 O O . ARG B 1 256 ? 2.518 50.671 24.791 1.00 13.25 255 ARG B O 1
ATOM 5185 N N . ILE B 1 257 ? 4.192 51.926 25.532 1.00 12.22 256 ILE B N 1
ATOM 5186 C CA . ILE B 1 257 ? 3.271 52.773 26.320 1.00 12.01 256 ILE B CA 1
ATOM 5187 C C . ILE B 1 257 ? 2.139 53.351 25.458 1.00 11.67 256 ILE B C 1
ATOM 5188 O O . ILE B 1 257 ? 1.007 53.417 25.904 1.00 11.88 256 ILE B O 1
ATOM 5193 N N . GLY B 1 258 ? 2.427 53.705 24.216 1.00 12.43 257 GLY B N 1
ATOM 5194 C CA . GLY B 1 258 ? 1.415 54.262 23.330 1.00 12.82 257 GLY B CA 1
ATOM 5195 C C . GLY B 1 258 ? 0.413 53.258 22.785 1.00 12.93 257 GLY B C 1
ATOM 5196 O O . GLY B 1 258 ? -0.512 53.658 22.097 1.00 14.13 257 GLY B O 1
ATOM 5197 N N . LYS B 1 259 ? 0.576 51.965 23.073 1.00 12.42 258 LYS B N 1
ATOM 5198 C CA . LYS B 1 259 ? -0.305 50.925 22.550 1.00 14.06 258 LYS B CA 1
ATOM 5199 C C . LYS B 1 259 ? -1.358 50.456 23.539 1.00 13.61 258 LYS B C 1
ATOM 5200 O O . LYS B 1 259 ? -2.128 49.557 23.224 1.00 14.55 258 LYS B O 1
ATOM 5214 N N . ALA B 1 261 ? -4.145 51.762 24.533 1.00 14.01 260 ALA B N 1
ATOM 5215 C CA . ALA B 1 261 ? -5.530 51.921 24.017 1.00 14.73 260 ALA B CA 1
ATOM 5216 C C . ALA B 1 261 ? -5.845 50.801 23.027 1.00 15.68 260 ALA B C 1
ATOM 5217 O O . ALA B 1 261 ? -6.963 50.230 23.018 1.00 15.77 260 ALA B O 1
ATOM 5219 N N . GLU B 1 262 ? -4.854 50.476 22.205 1.00 15.22 261 GLU B N 1
ATOM 5220 C CA . GLU B 1 262 ? -4.973 49.404 21.236 1.00 16.77 261 GLU B CA 1
ATOM 5221 C C . GLU B 1 262 ? -5.175 48.051 21.914 1.00 15.94 261 GLU B C 1
ATOM 5222 O O . GLU B 1 262 ? -6.007 47.259 21.457 1.00 16.32 261 GLU B O 1
ATOM 5228 N N . TYR B 1 263 ? -4.424 47.786 22.987 1.00 14.54 262 TYR B N 1
ATOM 5229 C CA . TYR B 1 263 ? -4.553 46.516 23.697 1.00 14.56 262 TYR B CA 1
ATOM 5230 C C . TYR B 1 263 ? -5.938 46.370 24.344 1.00 13.92 262 TYR B C 1
ATOM 5231 O O . TYR B 1 263 ? -6.500 45.272 24.393 1.00 15.06 262 TYR B O 1
ATOM 5240 N N . PHE B 1 264 ? -6.459 47.476 24.861 1.00 14.26 263 PHE B N 1
ATOM 5241 C CA . PHE B 1 264 ? -7.786 47.545 25.475 1.00 14.20 263 PHE B CA 1
ATOM 5242 C C . PHE B 1 264 ? -8.885 47.198 24.458 1.00 14.03 263 PHE B C 1
ATOM 5243 O O . PHE B 1 264 ? -9.754 46.392 24.745 1.00 14.07 263 PHE B O 1
ATOM 5251 N N . GLU B 1 265 ? -8.839 47.831 23.283 1.00 14.53 264 GLU B N 1
ATOM 5252 C CA A GLU B 1 265 ? -9.769 47.563 22.163 0.50 15.02 264 GLU B CA 1
ATOM 5253 C CA B GLU B 1 265 ? -9.825 47.559 22.239 0.50 14.88 264 GLU B CA 1
ATOM 5254 C C . GLU B 1 265 ? -9.732 46.125 21.741 1.00 14.78 264 GLU B C 1
ATOM 5255 O O . GLU B 1 265 ? -10.775 45.485 21.485 1.00 16.28 264 GLU B O 1
ATOM 5266 N N . ALA B 1 266 ? -8.511 45.641 21.602 1.00 14.27 265 ALA B N 1
ATOM 5267 C CA . ALA B 1 266 ? -8.266 44.288 21.153 1.00 13.60 265 ALA B CA 1
ATOM 5268 C C . ALA B 1 266 ? -8.832 43.316 22.176 1.00 13.67 265 ALA B C 1
ATOM 5269 O O . ALA B 1 266 ? -9.501 42.346 21.796 1.00 12.65 265 ALA B O 1
ATOM 5271 N N . ALA B 1 267 ? -8.588 43.571 23.466 1.00 12.81 266 ALA B N 1
ATOM 5272 C CA . ALA B 1 267 ? -9.133 42.707 24.518 1.00 13.33 266 ALA B CA 1
ATOM 5273 C C . ALA B 1 267 ? -10.661 42.622 24.472 1.00 13.96 266 ALA B C 1
ATOM 5274 O O . ALA B 1 267 ? -11.243 41.551 24.655 1.00 14.30 266 ALA B O 1
ATOM 5276 N N . LYS B 1 268 ? -11.309 43.763 24.251 1.00 14.67 267 LYS B N 1
ATOM 5277 C CA . LYS B 1 268 ? -12.759 43.796 24.165 1.00 15.32 267 LYS B CA 1
ATOM 5278 C C . LYS B 1 268 ? -13.262 42.936 23.015 1.00 16.23 267 LYS B C 1
ATOM 5279 O O . LYS B 1 268 ? -14.224 42.158 23.176 1.00 17.95 267 LYS B O 1
ATOM 5285 N N . GLY B 1 269 ? -12.608 43.030 21.861 1.00 16.38 268 GLY B N 1
ATOM 5286 C CA . GLY B 1 269 ? -13.007 42.239 20.708 1.00 16.87 268 GLY B CA 1
ATOM 5287 C C . GLY B 1 269 ? -12.815 40.753 20.973 1.00 16.77 268 GLY B C 1
ATOM 5288 O O . GLY B 1 269 ? -13.654 39.939 20.602 1.00 17.45 268 GLY B O 1
ATOM 5289 N N . LEU B 1 270 ? -11.719 40.408 21.642 1.00 15.14 269 LEU B N 1
ATOM 5290 C CA . LEU B 1 270 ? -11.410 39.010 21.957 1.00 15.78 269 LEU B CA 1
ATOM 5291 C C . LEU B 1 270 ? -12.410 38.447 22.971 1.00 16.50 269 LEU B C 1
ATOM 5292 O O . LEU B 1 270 ? -12.882 37.310 22.845 1.00 16.72 269 LEU B O 1
ATOM 5297 N N . ALA B 1 271 ? -12.765 39.258 23.962 1.00 16.29 270 ALA B N 1
ATOM 5298 C CA . ALA B 1 271 ? -13.760 38.847 24.967 1.00 17.47 270 ALA B CA 1
ATOM 5299 C C . ALA B 1 271 ? -15.120 38.578 24.310 1.00 18.06 270 ALA B C 1
ATOM 5300 O O . ALA B 1 271 ? -15.842 37.618 24.674 1.00 19.34 270 ALA B O 1
ATOM 5302 N N . GLU B 1 272 ? -15.474 39.404 23.329 1.00 19.01 271 GLU B N 1
ATOM 5303 C CA . GLU B 1 272 ? -16.719 39.190 22.591 1.00 19.76 271 GLU B CA 1
ATOM 5304 C C . GLU B 1 272 ? -16.704 37.809 21.934 1.00 20.15 271 GLU B C 1
ATOM 5305 O O . GLU B 1 272 ? -17.689 37.061 22.032 1.00 20.91 271 GLU B O 1
ATOM 5311 N N . ARG B 1 273 ? -15.594 37.449 21.296 1.00 19.62 272 ARG B N 1
ATOM 5312 C CA . ARG B 1 273 ? -15.484 36.127 20.653 1.00 19.78 272 ARG B CA 1
ATOM 5313 C C . ARG B 1 273 ? -15.642 35.003 21.686 1.00 19.29 272 ARG B C 1
ATOM 5314 O O . ARG B 1 273 ? -16.358 34.034 21.430 1.00 18.77 272 ARG B O 1
ATOM 5322 N N . PHE B 1 274 ? -14.959 35.115 22.833 1.00 18.26 273 PHE B N 1
ATOM 5323 C CA . PHE B 1 274 ? -15.120 34.115 23.895 1.00 17.99 273 PHE B CA 1
ATOM 5324 C C . PHE B 1 274 ? -16.574 34.008 24.360 1.00 18.50 273 PHE B C 1
ATOM 5325 O O . PHE B 1 274 ? -17.140 32.912 24.411 1.00 18.03 273 PHE B O 1
ATOM 5333 N N . ASN B 1 275 ? -17.184 35.138 24.694 1.00 18.36 274 ASN B N 1
ATOM 5334 C CA . ASN B 1 275 ? -18.568 35.120 25.182 1.00 19.33 274 ASN B CA 1
ATOM 5335 C C . ASN B 1 275 ? -19.609 34.545 24.210 1.00 20.64 274 ASN B C 1
ATOM 5336 O O . ASN B 1 275 ? -20.602 33.942 24.660 1.00 20.58 274 ASN B O 1
ATOM 5341 N N . SER B 1 276 ? -19.351 34.680 22.906 1.00 21.68 275 SER B N 1
ATOM 5342 C CA A SER B 1 276 ? -20.278 34.193 21.887 0.50 22.40 275 SER B CA 1
ATOM 5343 C CA B SER B 1 276 ? -20.257 34.190 21.874 0.50 22.30 275 SER B CA 1
ATOM 5344 C C . SER B 1 276 ? -20.294 32.663 21.820 1.00 22.81 275 SER B C 1
ATOM 5345 O O . SER B 1 276 ? -21.131 32.088 21.150 1.00 23.01 275 SER B O 1
ATOM 5350 N N . CYS B 1 277 ? -19.365 32.017 22.518 1.00 21.75 276 CYS B N 1
ATOM 5351 C CA . CYS B 1 277 ? -19.310 30.561 22.556 1.00 22.55 276 CYS B CA 1
ATOM 5352 C C . CYS B 1 277 ? -20.154 30.019 23.704 1.00 22.06 276 CYS B C 1
ATOM 5353 O O . CYS B 1 277 ? -20.104 30.521 24.811 1.00 21.04 276 CYS B O 1
ATOM 5356 N N . SER B 1 278 ? -20.934 28.979 23.433 1.00 23.07 277 SER B N 1
ATOM 5357 C CA . SER B 1 278 ? -21.715 28.346 24.481 1.00 23.42 277 SER B CA 1
ATOM 5358 C C . SER B 1 278 ? -20.720 27.708 25.436 1.00 23.35 277 SER B C 1
ATOM 5359 O O . SER B 1 278 ? -19.665 27.248 24.997 1.00 23.22 277 SER B O 1
ATOM 5362 N N . GLY B 1 279 ? -21.064 27.693 26.720 1.00 22.39 278 GLY B N 1
ATOM 5363 C CA . GLY B 1 279 ? -20.241 27.106 27.754 1.00 22.56 278 GLY B CA 1
ATOM 5364 C C . GLY B 1 279 ? -19.030 27.939 28.135 1.00 21.17 278 GLY B C 1
ATOM 5365 O O . GLY B 1 279 ? -18.204 27.474 28.896 1.00 22.57 278 GLY B O 1
ATOM 5366 N N . VAL B 1 280 ? -18.950 29.182 27.651 1.00 19.95 279 VAL B N 1
ATOM 5367 C CA . VAL B 1 280 ? -17.791 30.054 27.912 1.00 19.13 279 VAL B CA 1
ATOM 5368 C C . VAL B 1 280 ? -18.230 31.482 28.226 1.00 18.98 279 VAL B C 1
ATOM 5369 O O . VAL B 1 280 ? -19.134 32.018 27.577 1.00 18.33 279 VAL B O 1
ATOM 5373 N N A LYS B 1 281 ? -17.579 32.105 29.199 0.33 18.59 280 LYS B N 1
ATOM 5374 N N B LYS B 1 281 ? -17.596 32.092 29.227 0.67 19.27 280 LYS B N 1
ATOM 5375 C CA A LYS B 1 281 ? -17.857 33.500 29.511 0.33 18.49 280 LYS B CA 1
ATOM 5376 C CA B LYS B 1 281 ? -17.920 33.468 29.637 0.67 19.62 280 LYS B CA 1
ATOM 5377 C C A LYS B 1 281 ? -16.580 34.164 29.988 0.33 18.05 280 LYS B C 1
ATOM 5378 C C B LYS B 1 281 ? -16.690 34.175 30.233 0.67 18.93 280 LYS B C 1
ATOM 5379 O O A LYS B 1 281 ? -15.593 33.488 30.281 0.33 17.76 280 LYS B O 1
ATOM 5380 O O B LYS B 1 281 ? -15.857 33.537 30.909 0.67 18.61 280 LYS B O 1
ATOM 5391 N N . THR B 1 282 ? -16.594 35.492 30.019 1.00 17.86 281 THR B N 1
ATOM 5392 C CA . THR B 1 282 ? -15.475 36.275 30.535 1.00 17.18 281 THR B CA 1
ATOM 5393 C C . THR B 1 282 ? -15.911 37.083 31.759 1.00 17.18 281 THR B C 1
ATOM 5394 O O . THR B 1 282 ? -17.105 37.364 31.937 1.00 17.26 281 THR B O 1
ATOM 5398 N N . VAL B 1 283 ? -14.919 37.422 32.585 1.00 16.61 282 VAL B N 1
ATOM 5399 C CA . VAL B 1 283 ? -15.076 38.249 33.779 1.00 17.03 282 VAL B CA 1
ATOM 5400 C C . VAL B 1 283 ? -13.951 39.275 33.765 1.00 16.39 282 VAL B C 1
ATOM 5401 O O . VAL B 1 283 ? -12.790 38.907 33.739 1.00 15.68 282 VAL B O 1
ATOM 5405 N N . PRO B 1 284 ? -14.284 40.554 33.646 1.00 16.90 283 PRO B N 1
ATOM 5406 C CA . PRO B 1 284 ? -15.637 41.089 33.448 1.00 17.56 283 PRO B CA 1
ATOM 5407 C C . PRO B 1 284 ? -16.186 40.686 32.067 1.00 17.90 283 PRO B C 1
ATOM 5408 O O . PRO B 1 284 ? -15.421 40.217 31.191 1.00 16.40 283 PRO B O 1
ATOM 5412 N N . GLU B 1 285 ? -17.493 40.873 31.874 1.00 18.59 284 GLU B N 1
ATOM 5413 C CA . GLU B 1 285 ? -18.142 40.538 30.612 1.00 19.51 284 GLU B CA 1
ATOM 5414 C C . GLU B 1 285 ? -17.496 41.357 29.500 1.00 18.49 284 GLU B C 1
ATOM 5415 O O . GLU B 1 285 ? -17.156 40.827 28.434 1.00 18.57 284 GLU B O 1
ATOM 5421 N N . VAL B 1 286 ? -17.365 42.659 29.756 1.00 17.54 285 VAL B N 1
ATOM 5422 C CA . VAL B 1 286 ? -16.659 43.562 28.882 1.00 16.56 285 VAL B CA 1
ATOM 5423 C C . VAL B 1 286 ? -15.383 44.014 29.625 1.00 16.13 285 VAL B C 1
ATOM 5424 O O . VAL B 1 286 ? -15.464 44.657 30.684 1.00 15.46 285 VAL B O 1
ATOM 5428 N N . PRO B 1 287 ? -14.189 43.697 29.063 1.00 16.01 286 PRO B N 1
ATOM 5429 C CA . PRO B 1 287 ? -12.939 44.128 29.679 1.00 15.46 286 PRO B CA 1
ATOM 5430 C C . PRO B 1 287 ? -12.847 45.651 29.878 1.00 14.71 286 PRO B C 1
ATOM 5431 O O . PRO B 1 287 ? -13.357 46.426 29.055 1.00 15.87 286 PRO B O 1
ATOM 5435 N N . VAL B 1 288 ? -12.212 46.056 30.972 1.00 14.46 287 VAL B N 1
ATOM 5436 C CA . VAL B 1 288 ? -11.979 47.457 31.276 1.00 13.62 287 VAL B CA 1
ATOM 5437 C C . VAL B 1 288 ? -10.497 47.771 31.114 1.00 13.60 287 VAL B C 1
ATOM 5438 O O . VAL B 1 288 ? -10.064 48.838 31.492 1.00 13.40 287 VAL B O 1
ATOM 5442 N N . SER B 1 289 ? -9.754 46.829 30.519 1.00 13.25 288 SER B N 1
ATOM 5443 C CA . SER B 1 289 ? -8.326 46.926 30.320 1.00 13.81 288 SER B CA 1
ATOM 5444 C C . SER B 1 289 ? -7.960 45.928 29.204 1.00 13.84 288 SER B C 1
ATOM 5445 O O . SER B 1 289 ? -8.834 45.452 28.487 1.00 13.31 288 SER B O 1
ATOM 5448 N N . ASN B 1 290 ? -6.668 45.598 29.105 1.00 12.97 289 ASN B N 1
ATOM 5449 C CA . ASN B 1 290 ? -6.162 44.595 28.184 1.00 12.35 289 ASN B CA 1
ATOM 5450 C C . ASN B 1 290 ? -6.361 43.174 28.699 1.00 12.22 289 ASN B C 1
ATOM 5451 O O . ASN B 1 290 ? -6.021 42.214 27.994 1.00 13.41 289 ASN B O 1
ATOM 5464 N N . PHE B 1 292 ? -8.589 40.024 31.169 1.00 13.73 291 PHE B N 1
ATOM 5465 C CA . PHE B 1 292 ? -9.851 39.411 31.600 1.00 13.69 291 PHE B CA 1
ATOM 5466 C C . PHE B 1 292 ? -9.634 37.953 31.888 1.00 13.24 291 PHE B C 1
ATOM 5467 O O . PHE B 1 292 ? -8.602 37.401 31.525 1.00 13.61 291 PHE B O 1
ATOM 5475 N N . HIS B 1 293 ? -10.584 37.371 32.603 1.00 12.22 292 HIS B N 1
ATOM 5476 C CA . HIS B 1 293 ? -10.599 35.939 32.868 1.00 13.46 292 HIS B CA 1
ATOM 5477 C C . HIS B 1 293 ? -11.651 35.235 32.038 1.00 13.26 292 HIS B C 1
ATOM 5478 O O . HIS B 1 293 ? -12.714 35.780 31.783 1.00 14.79 292 HIS B O 1
ATOM 5485 N N . VAL B 1 294 ? -11.328 34.019 31.591 1.00 13.87 293 VAL B N 1
ATOM 5486 C CA . VAL B 1 294 ? -12.224 33.183 30.791 1.00 14.03 293 VAL B CA 1
ATOM 5487 C C . VAL B 1 294 ? -12.593 31.994 31.653 1.00 15.30 293 VAL B C 1
ATOM 5488 O O . VAL B 1 294 ? -11.687 31.326 32.181 1.00 13.91 293 VAL B O 1
ATOM 5492 N N . TYR B 1 295 ? -13.903 31.806 31.860 1.00 16.98 294 TYR B N 1
ATOM 5493 C CA . TYR B 1 295 ? -14.470 30.736 32.677 1.00 18.76 294 TYR B CA 1
ATOM 5494 C C . TYR B 1 295 ? -15.216 29.738 31.797 1.00 19.84 294 TYR B C 1
ATOM 5495 O O . TYR B 1 295 ? -15.846 30.128 30.812 1.00 20.50 294 TYR B O 1
ATOM 5504 N N . PHE B 1 296 ? -15.141 28.467 32.183 1.00 20.60 295 PHE B N 1
ATOM 5505 C CA . PHE B 1 296 ? -15.774 27.385 31.466 1.00 22.25 295 PHE B CA 1
ATOM 5506 C C . PHE B 1 296 ? -16.697 26.635 32.421 1.00 23.80 295 PHE B C 1
ATOM 5507 O O . PHE B 1 296 ? -16.547 26.724 33.635 1.00 24.06 295 PHE B O 1
ATOM 5515 N N . GLU B 1 297 ? -17.663 25.926 31.854 1.00 26.05 296 GLU B N 1
ATOM 5516 C CA . GLU B 1 297 ? -18.608 25.109 32.627 1.00 27.62 296 GLU B CA 1
ATOM 5517 C C . GLU B 1 297 ? -18.252 23.632 32.517 1.00 28.17 296 GLU B C 1
ATOM 5518 O O . GLU B 1 297 ? -19.133 22.796 32.362 1.00 29.82 296 GLU B O 1
ATOM 5524 N N . ASN B 1 298 ? -16.960 23.319 32.580 1.00 27.87 297 ASN B N 1
ATOM 5525 C CA . ASN B 1 298 ? -16.470 21.933 32.521 1.00 27.90 297 ASN B CA 1
ATOM 5526 C C . ASN B 1 298 ? -15.202 21.825 33.339 1.00 26.87 297 ASN B C 1
ATOM 5527 O O . ASN B 1 298 ? -14.619 22.842 33.717 1.00 25.10 297 ASN B O 1
ATOM 5532 N N . SER B 1 299 ? -14.741 20.599 33.569 1.00 26.98 298 SER B N 1
ATOM 5533 C CA . SER B 1 299 ? -13.543 20.384 34.378 1.00 26.98 298 SER B CA 1
ATOM 5534 C C . SER B 1 299 ? -12.266 20.771 33.655 1.00 26.76 298 SER B C 1
ATOM 5535 O O . SER B 1 299 ? -12.211 20.777 32.416 1.00 26.32 298 SER B O 1
ATOM 5538 N N . ALA B 1 300 ? -11.232 21.059 34.444 1.00 26.08 299 ALA B N 1
ATOM 5539 C CA . ALA B 1 300 ? -9.917 21.392 33.912 1.00 26.09 299 ALA B CA 1
ATOM 5540 C C . ALA B 1 300 ? -9.433 20.289 32.964 1.00 26.67 299 ALA B C 1
ATOM 5541 O O . ALA B 1 300 ? -8.940 20.578 31.885 1.00 27.29 299 ALA B O 1
ATOM 5543 N N . ASP B 1 301 ? -9.592 19.022 33.342 1.00 27.55 300 ASP B N 1
ATOM 5544 C CA . ASP B 1 301 ? -9.158 17.922 32.450 1.00 27.65 300 ASP B CA 1
ATOM 5545 C C . ASP B 1 301 ? -9.898 17.923 31.113 1.00 26.95 300 ASP B C 1
ATOM 5546 O O . ASP B 1 301 ? -9.277 17.722 30.067 1.00 27.65 300 ASP B O 1
ATOM 5551 N N . GLU B 1 302 ? -11.205 18.153 31.136 1.00 26.61 301 GLU B N 1
ATOM 5552 C CA . GLU B 1 302 ? -12.006 18.179 29.895 1.00 26.41 301 GLU B CA 1
ATOM 5553 C C . GLU B 1 302 ? -11.649 19.378 29.010 1.00 24.91 301 GLU B C 1
ATOM 5554 O O . GLU B 1 302 ? -11.488 19.232 27.798 1.00 25.01 301 GLU B O 1
ATOM 5560 N N . ILE B 1 303 ? -11.538 20.554 29.621 1.00 23.10 302 ILE B N 1
ATOM 5561 C CA . ILE B 1 303 ? -11.164 21.781 28.887 1.00 21.70 302 ILE B CA 1
ATOM 5562 C C . ILE B 1 303 ? -9.719 21.688 28.406 1.00 21.26 302 ILE B C 1
ATOM 5563 O O . ILE B 1 303 ? -9.430 22.040 27.256 1.00 21.32 302 ILE B O 1
ATOM 5568 N N . GLY B 1 304 ? -8.823 21.157 29.248 1.00 21.14 303 GLY B N 1
ATOM 5569 C CA . GLY B 1 304 ? -7.415 20.966 28.868 1.00 20.90 303 GLY B CA 1
ATOM 5570 C C . GLY B 1 304 ? -7.271 20.142 27.583 1.00 21.64 303 GLY B C 1
ATOM 5571 O O . GLY B 1 304 ? -6.492 20.503 26.692 1.00 21.43 303 GLY B O 1
ATOM 5572 N N . ALA B 1 305 ? -8.040 19.058 27.470 1.00 22.07 304 ALA B N 1
ATOM 5573 C CA . ALA B 1 305 ? -8.032 18.228 26.254 1.00 22.97 304 ALA B CA 1
ATOM 5574 C C . ALA B 1 305 ? -8.484 19.020 25.019 1.00 23.21 304 ALA B C 1
ATOM 5575 O O . ALA B 1 305 ? -7.859 18.964 23.968 1.00 23.39 304 ALA B O 1
ATOM 5577 N N . ILE B 1 306 ? -9.584 19.739 25.151 1.00 23.18 305 ILE B N 1
ATOM 5578 C CA . ILE B 1 306 ? -10.101 20.566 24.056 1.00 23.02 305 ILE B CA 1
ATOM 5579 C C . ILE B 1 306 ? -9.087 21.619 23.616 1.00 22.13 305 ILE B C 1
ATOM 5580 O O . ILE B 1 306 ? -8.748 21.681 22.428 1.00 21.88 305 ILE B O 1
ATOM 5585 N N . LEU B 1 307 ? -8.578 22.420 24.559 1.00 21.22 306 LEU B N 1
ATOM 5586 C CA . LEU B 1 307 ? -7.610 23.466 24.214 1.00 20.75 306 LEU B CA 1
ATOM 5587 C C . LEU B 1 307 ? -6.354 22.869 23.565 1.00 21.19 306 LEU B C 1
ATOM 5588 O O . LEU B 1 307 ? -5.812 23.436 22.598 1.00 19.93 306 LEU B O 1
ATOM 5593 N N . THR B 1 308 ? -5.906 21.712 24.068 1.00 21.41 307 THR B N 1
ATOM 5594 C CA . THR B 1 308 ? -4.727 21.043 23.502 1.00 21.62 307 THR B CA 1
ATOM 5595 C C . THR B 1 308 ? -4.920 20.717 22.023 1.00 22.38 307 THR B C 1
ATOM 5596 O O . THR B 1 308 ? -4.008 20.948 21.210 1.00 22.24 307 THR B O 1
ATOM 5600 N N . LYS B 1 309 ? -6.104 20.191 21.684 1.00 23.29 308 LYS B N 1
ATOM 5601 C CA . LYS B 1 309 ? -6.466 19.824 20.316 1.00 23.97 308 LYS B CA 1
ATOM 5602 C C . LYS B 1 309 ? -6.511 21.057 19.425 1.00 23.42 308 LYS B C 1
ATOM 5603 O O . LYS B 1 309 ? -5.969 21.048 18.319 1.00 22.14 308 LYS B O 1
ATOM 5609 N N . ILE B 1 310 ? -7.127 22.123 19.919 1.00 22.47 309 ILE B N 1
ATOM 5610 C CA . ILE B 1 310 ? -7.272 23.351 19.132 1.00 22.47 309 ILE B CA 1
ATOM 5611 C C . ILE B 1 310 ? -5.910 24.021 18.894 1.00 21.65 309 ILE B C 1
ATOM 5612 O O . ILE B 1 310 ? -5.617 24.446 17.772 1.00 21.66 309 ILE B O 1
ATOM 5617 N N . GLN B 1 311 ? -5.085 24.092 19.942 1.00 21.24 310 GLN B N 1
ATOM 5618 C CA . GLN B 1 311 ? -3.727 24.640 19.855 1.00 20.87 310 GLN B CA 1
ATOM 5619 C C . GLN B 1 311 ? -2.878 23.858 18.833 1.00 21.94 310 GLN B C 1
ATOM 5620 O O . GLN B 1 311 ? -2.200 24.447 17.980 1.00 20.95 310 GLN B O 1
ATOM 5626 N N . ASP B 1 312 ? -2.927 22.534 18.927 1.00 22.79 311 ASP B N 1
ATOM 5627 C CA . ASP B 1 312 ? -2.184 21.678 17.999 1.00 24.26 311 ASP B CA 1
ATOM 5628 C C . ASP B 1 312 ? -2.643 21.825 16.549 1.00 24.86 311 ASP B C 1
ATOM 5629 O O . ASP B 1 312 ? -1.812 21.772 15.657 1.00 25.11 311 ASP B O 1
ATOM 5634 N N A GLU B 1 313 ? -3.949 22.016 16.341 0.55 25.33 312 GLU B N 1
ATOM 5635 N N B GLU B 1 313 ? -3.938 22.019 16.313 0.45 25.27 312 GLU B N 1
ATOM 5636 C CA A GLU B 1 313 ? -4.533 22.134 14.996 0.55 25.96 312 GLU B CA 1
ATOM 5637 C CA B GLU B 1 313 ? -4.438 22.187 14.947 0.45 25.87 312 GLU B CA 1
ATOM 5638 C C A GLU B 1 313 ? -4.481 23.545 14.383 0.55 25.44 312 GLU B C 1
ATOM 5639 C C B GLU B 1 313 ? -4.173 23.575 14.386 0.45 25.34 312 GLU B C 1
ATOM 5640 O O A GLU B 1 313 ? -4.560 23.662 13.166 0.55 25.94 312 GLU B O 1
ATOM 5641 O O B GLU B 1 313 ? -3.729 23.717 13.247 0.45 25.68 312 GLU B O 1
ATOM 5652 N N . THR B 1 314 ? -4.386 24.596 15.206 1.00 24.52 313 THR B N 1
ATOM 5653 C CA . THR B 1 314 ? -4.320 25.994 14.720 1.00 23.98 313 THR B CA 1
ATOM 5654 C C . THR B 1 314 ? -3.006 26.756 14.869 1.00 23.38 313 THR B C 1
ATOM 5655 O O . THR B 1 314 ? -2.823 27.799 14.223 1.00 23.42 313 THR B O 1
ATOM 5659 N N . GLY B 1 315 ? -2.122 26.293 15.750 1.00 22.75 314 GLY B N 1
ATOM 5660 C CA . GLY B 1 315 ? -0.871 26.992 16.017 1.00 22.12 314 GLY B CA 1
ATOM 5661 C C . GLY B 1 315 ? -1.044 28.255 16.864 1.00 21.20 314 GLY B C 1
ATOM 5662 O O . GLY B 1 315 ? -0.101 29.052 16.977 1.00 21.71 314 GLY B O 1
ATOM 5663 N N . VAL B 1 316 ? -2.232 28.427 17.464 1.00 20.41 315 VAL B N 1
ATOM 5664 C CA . VAL B 1 316 ? -2.528 29.563 18.330 1.00 18.66 315 VAL B CA 1
ATOM 5665 C C . VAL B 1 316 ? -2.646 29.075 19.774 1.00 18.82 315 VAL B C 1
ATOM 5666 O O . VAL B 1 316 ? -3.537 28.267 20.083 1.00 18.28 315 VAL B O 1
ATOM 5670 N N . GLY B 1 317 ? -1.773 29.591 20.642 1.00 17.43 316 GLY B N 1
ATOM 5671 C CA . GLY B 1 317 ? -1.797 29.303 22.063 1.00 17.12 316 GLY B CA 1
ATOM 5672 C C . GLY B 1 317 ? -2.943 30.061 22.734 1.00 17.19 316 GLY B C 1
ATOM 5673 O O . GLY B 1 317 ? -3.031 31.290 22.632 1.00 17.31 316 GLY B O 1
ATOM 5674 N N . ILE B 1 318 ? -3.818 29.308 23.406 1.00 16.97 317 ILE B N 1
ATOM 5675 C CA . ILE B 1 318 ? -5.004 29.830 24.092 1.00 17.19 317 ILE B CA 1
ATOM 5676 C C . ILE B 1 318 ? -4.651 30.019 25.569 1.00 17.29 317 ILE B C 1
ATOM 5677 O O . ILE B 1 318 ? -4.722 31.123 26.083 1.00 15.56 317 ILE B O 1
ATOM 5682 N N . SER B 1 319 ? -4.260 28.937 26.236 1.00 18.23 318 SER B N 1
ATOM 5683 C CA . SER B 1 319 ? -3.755 29.022 27.615 1.00 18.60 318 SER B CA 1
ATOM 5684 C C . SER B 1 319 ? -2.783 27.911 27.900 1.00 19.61 318 SER B C 1
ATOM 5685 O O . SER B 1 319 ? -2.995 26.767 27.464 1.00 20.55 318 SER B O 1
ATOM 5688 N N . GLY B 1 320 ? -1.740 28.234 28.664 1.00 19.68 319 GLY B N 1
ATOM 5689 C CA . GLY B 1 320 ? -0.742 27.227 29.070 1.00 20.62 319 GLY B CA 1
ATOM 5690 C C . GLY B 1 320 ? -1.177 26.468 30.314 1.00 21.47 319 GLY B C 1
ATOM 5691 O O . GLY B 1 320 ? -0.590 25.428 30.673 1.00 21.54 319 GLY B O 1
ATOM 5692 N N . TYR B 1 321 ? -2.208 26.981 30.980 1.00 21.73 320 TYR B N 1
ATOM 5693 C CA . TYR B 1 321 ? -2.708 26.372 32.208 1.00 22.45 320 TYR B CA 1
ATOM 5694 C C . TYR B 1 321 ? -4.226 26.586 32.352 1.00 22.84 320 TYR B C 1
ATOM 5695 O O . TYR B 1 321 ? -4.833 27.364 31.614 1.00 21.96 320 TYR B O 1
ATOM 5704 N N . LEU B 1 322 ? -4.822 25.859 33.301 1.00 23.29 321 LEU B N 1
ATOM 5705 C CA . LEU B 1 322 ? -6.222 26.015 33.673 1.00 24.22 321 LEU B CA 1
ATOM 5706 C C . LEU B 1 322 ? -6.263 25.972 35.203 1.00 25.56 321 LEU B C 1
ATOM 5707 O O . LEU B 1 322 ? -5.587 25.138 35.823 1.00 25.45 321 LEU B O 1
ATOM 5712 N N . GLN B 1 323 ? -7.017 26.888 35.804 1.00 26.06 322 GLN B N 1
ATOM 5713 C CA . GLN B 1 323 ? -7.174 26.924 37.244 1.00 27.01 322 GLN B CA 1
ATOM 5714 C C . GLN B 1 323 ? -8.520 26.324 37.580 1.00 27.63 322 GLN B C 1
ATOM 5715 O O . GLN B 1 323 ? -9.544 26.831 37.154 1.00 27.07 322 GLN B O 1
ATOM 5721 N N . GLU B 1 324 ? -8.511 25.235 38.341 1.00 28.71 323 GLU B N 1
ATOM 5722 C CA . GLU B 1 324 ? -9.734 24.571 38.743 1.00 30.23 323 GLU B CA 1
ATOM 5723 C C . GLU B 1 324 ? -10.432 25.428 39.800 1.00 30.49 323 GLU B C 1
ATOM 5724 O O . GLU B 1 324 ? -9.799 25.827 40.775 1.00 30.32 323 GLU B O 1
ATOM 5730 N N . LYS B 1 325 ? -11.713 25.725 39.585 1.00 31.16 324 LYS B N 1
ATOM 5731 C CA . LYS B 1 325 ? -12.523 26.512 40.539 1.00 31.99 324 LYS B CA 1
ATOM 5732 C C . LYS B 1 325 ? -13.517 25.644 41.330 1.00 32.73 324 LYS B C 1
ATOM 5733 O O . LYS B 1 325 ? -14.001 26.054 42.395 1.00 33.25 324 LYS B O 1
ATOM 5739 N N . SER B 1 326 ? -13.820 24.473 40.771 1.00 32.95 325 SER B N 1
ATOM 5740 C CA . SER B 1 326 ? -14.696 23.459 41.350 1.00 33.51 325 SER B CA 1
ATOM 5741 C C . SER B 1 326 ? -14.646 22.255 40.392 1.00 33.73 325 SER B C 1
ATOM 5742 O O . SER B 1 326 ? -14.110 22.362 39.271 1.00 33.37 325 SER B O 1
ATOM 5745 N N . ALA B 1 327 ? -15.182 21.120 40.834 1.00 33.45 326 ALA B N 1
ATOM 5746 C CA . ALA B 1 327 ? -15.170 19.883 40.050 1.00 33.54 326 ALA B CA 1
ATOM 5747 C C . ALA B 1 327 ? -15.435 20.107 38.562 1.00 33.02 326 ALA B C 1
ATOM 5748 O O . ALA B 1 327 ? -14.701 19.592 37.716 1.00 32.87 326 ALA B O 1
ATOM 5750 N N . ASP B 1 328 ? -16.459 20.911 38.260 1.00 32.74 327 ASP B N 1
ATOM 5751 C CA . ASP B 1 328 ? -16.898 21.159 36.884 1.00 32.14 327 ASP B CA 1
ATOM 5752 C C . ASP B 1 328 ? -16.782 22.623 36.391 1.00 30.43 327 ASP B C 1
ATOM 5753 O O . ASP B 1 328 ? -17.512 23.024 35.492 1.00 29.90 327 ASP B O 1
ATOM 5758 N N . VAL B 1 329 ? -15.854 23.401 36.961 1.00 28.37 328 VAL B N 1
ATOM 5759 C CA . VAL B 1 329 ? -15.609 24.793 36.541 1.00 27.05 328 VAL B CA 1
ATOM 5760 C C . VAL B 1 329 ? -14.121 25.090 36.557 1.00 25.57 328 VAL B C 1
ATOM 5761 O O . VAL B 1 329 ? -13.423 24.734 37.525 1.00 25.39 328 VAL B O 1
ATOM 5765 N N . CYS B 1 330 ? -13.629 25.738 35.498 1.00 23.51 329 CYS B N 1
ATOM 5766 C CA . CYS B 1 330 ? -12.220 26.129 35.421 1.00 21.74 329 CYS B CA 1
ATOM 5767 C C . CYS B 1 330 ? -12.060 27.475 34.683 1.00 20.16 329 CYS B C 1
ATOM 5768 O O . CYS B 1 330 ? -12.989 27.951 34.027 1.00 19.57 329 CYS B O 1
ATOM 5771 N N . ALA B 1 331 ? -10.891 28.100 34.823 1.00 18.78 330 ALA B N 1
ATOM 5772 C CA . ALA B 1 331 ? -10.668 29.407 34.204 1.00 17.36 330 ALA B CA 1
ATOM 5773 C C . ALA B 1 331 ? -9.214 29.685 33.923 1.00 16.64 330 ALA B C 1
ATOM 5774 O O . ALA B 1 331 ? -8.330 28.983 34.418 1.00 16.60 330 ALA B O 1
ATOM 5776 N N . PHE B 1 332 ? -8.979 30.688 33.079 1.00 16.56 331 PHE B N 1
ATOM 5777 C CA . PHE B 1 332 ? -7.656 31.195 32.827 1.00 16.41 331 PHE B CA 1
ATOM 5778 C C . PHE B 1 332 ? -7.712 32.717 32.594 1.00 16.07 331 PHE B C 1
ATOM 5779 O O . PHE B 1 332 ? -8.791 33.290 32.428 1.00 16.85 331 PHE B O 1
ATOM 5787 N N . GLU B 1 333 ? -6.540 33.339 32.644 1.00 15.02 332 GLU B N 1
ATOM 5788 C CA . GLU B 1 333 ? -6.331 34.761 32.441 1.00 14.66 332 GLU B CA 1
ATOM 5789 C C . GLU B 1 333 ? -5.661 35.048 31.087 1.00 15.15 332 GLU B C 1
ATOM 5790 O O . GLU B 1 333 ? -4.746 34.321 30.658 1.00 15.29 332 GLU B O 1
ATOM 5796 N N . VAL B 1 334 ? -6.144 36.105 30.435 1.00 15.27 333 VAL B N 1
ATOM 5797 C CA . VAL B 1 334 ? -5.610 36.618 29.181 1.00 15.57 333 VAL B CA 1
ATOM 5798 C C . VAL B 1 334 ? -5.204 38.070 29.381 1.00 14.63 333 VAL B C 1
ATOM 5799 O O . VAL B 1 334 ? -6.012 38.845 29.865 1.00 14.55 333 VAL B O 1
ATOM 5803 N N . SER B 1 335 ? -3.968 38.423 29.029 1.00 13.71 334 SER B N 1
ATOM 5804 C CA . SER B 1 335 ? -3.505 39.837 29.062 1.00 12.39 334 SER B CA 1
ATOM 5805 C C . SER B 1 335 ? -3.013 40.149 27.669 1.00 13.16 334 SER B C 1
ATOM 5806 O O . SER B 1 335 ? -1.973 39.605 27.246 1.00 11.29 334 SER B O 1
ATOM 5809 N N . VAL B 1 336 ? -3.774 40.973 26.928 1.00 12.65 335 VAL B N 1
ATOM 5810 C CA . VAL B 1 336 ? -3.434 41.270 25.532 1.00 13.06 335 VAL B CA 1
ATOM 5811 C C . VAL B 1 336 ? -2.244 42.219 25.385 1.00 13.11 335 VAL B C 1
ATOM 5812 O O . VAL B 1 336 ? -2.135 43.208 26.096 1.00 14.09 335 VAL B O 1
ATOM 5816 N N . GLY B 1 337 ? -1.341 41.885 24.470 1.00 13.03 336 GLY B N 1
ATOM 5817 C CA . GLY B 1 337 ? -0.189 42.724 24.148 1.00 13.44 336 GLY B CA 1
ATOM 5818 C C . GLY B 1 337 ? 0.114 42.626 22.655 1.00 13.14 336 GLY B C 1
ATOM 5819 O O . GLY B 1 337 ? -0.780 42.512 21.828 1.00 13.59 336 GLY B O 1
ATOM 5820 N N . ASP B 1 338 ? 1.391 42.622 22.313 1.00 14.74 337 ASP B N 1
ATOM 5821 C CA . ASP B 1 338 ? 1.817 42.597 20.900 1.00 15.00 337 ASP B CA 1
ATOM 5822 C C . ASP B 1 338 ? 1.549 41.302 20.144 1.00 15.17 337 ASP B C 1
ATOM 5823 O O . ASP B 1 338 ? 1.409 41.345 18.926 1.00 15.96 337 ASP B O 1
ATOM 5828 N N . ALA B 1 339 ? 1.491 40.167 20.848 1.00 14.96 338 ALA B N 1
ATOM 5829 C CA . ALA B 1 339 ? 1.303 38.863 20.212 1.00 15.05 338 ALA B CA 1
ATOM 5830 C C . ALA B 1 339 ? -0.005 38.764 19.475 1.00 16.26 338 ALA B C 1
ATOM 5831 O O . ALA B 1 339 ? -0.056 38.197 18.384 1.00 16.61 338 ALA B O 1
ATOM 5833 N N . PHE B 1 340 ? -1.057 39.360 20.043 1.00 16.61 339 PHE B N 1
ATOM 5834 C CA . PHE B 1 340 ? -2.386 39.209 19.481 1.00 17.39 339 PHE B CA 1
ATOM 5835 C C . PHE B 1 340 ? -2.524 39.631 18.010 1.00 17.76 339 PHE B C 1
ATOM 5836 O O . PHE B 1 340 ? -3.064 38.873 17.194 1.00 17.98 339 PHE B O 1
ATOM 5844 N N . ALA B 1 341 ? -1.985 40.804 17.677 1.00 18.08 340 ALA B N 1
ATOM 5845 C CA . ALA B 1 341 ? -2.091 41.346 16.333 1.00 19.28 340 ALA B CA 1
ATOM 5846 C C . ALA B 1 341 ? -1.295 40.569 15.280 1.00 19.74 340 ALA B C 1
ATOM 5847 O O . ALA B 1 341 ? -1.538 40.738 14.094 1.00 19.57 340 ALA B O 1
ATOM 5849 N N . GLU B 1 342 ? -0.385 39.702 15.715 1.00 19.29 341 GLU B N 1
ATOM 5850 C CA . GLU B 1 342 ? 0.447 38.907 14.804 1.00 20.36 341 GLU B CA 1
ATOM 5851 C C . GLU B 1 342 ? -0.244 37.600 14.364 1.00 20.25 341 GLU B C 1
ATOM 5852 O O . GLU B 1 342 ? 0.186 36.941 13.423 1.00 20.91 341 GLU B O 1
ATOM 5863 N N . ILE B 1 343 ? -1.351 37.247 15.005 1.00 20.21 342 ILE B N 1
ATOM 5864 C CA . ILE B 1 343 ? -2.081 36.025 14.632 1.00 20.24 342 ILE B CA 1
ATOM 5865 C C . ILE B 1 343 ? -2.777 36.223 13.268 1.00 21.15 342 ILE B C 1
ATOM 5866 O O . ILE B 1 343 ? -3.553 37.161 13.106 1.00 20.93 342 ILE B O 1
ATOM 5871 N N . PRO B 1 344 ? -2.485 35.367 12.273 1.00 22.16 343 PRO B N 1
ATOM 5872 C CA . PRO B 1 344 ? -3.182 35.578 11.013 1.00 23.57 343 PRO B CA 1
ATOM 5873 C C . PRO B 1 344 ? -4.678 35.406 11.224 1.00 24.31 343 PRO B C 1
ATOM 5874 O O . PRO B 1 344 ? -5.085 34.601 12.078 1.00 23.13 343 PRO B O 1
ATOM 5878 N N . ALA B 1 345 ? -5.481 36.173 10.489 1.00 24.89 344 ALA B N 1
ATOM 5879 C CA . ALA B 1 345 ? -6.940 36.107 10.633 1.00 26.29 344 ALA B CA 1
ATOM 5880 C C . ALA B 1 345 ? -7.489 34.681 10.491 1.00 27.28 344 ALA B C 1
ATOM 5881 O O . ALA B 1 345 ? -8.294 34.275 11.295 1.00 27.42 344 ALA B O 1
ATOM 5883 N N . LYS B 1 346 ? -7.058 33.934 9.469 1.00 28.19 345 LYS B N 1
ATOM 5884 C CA . LYS B 1 346 ? -7.517 32.544 9.267 1.00 29.00 345 LYS B CA 1
ATOM 5885 C C . LYS B 1 346 ? -7.396 31.698 10.544 1.00 28.16 345 LYS B C 1
ATOM 5886 O O . LYS B 1 346 ? -8.351 31.030 10.957 1.00 28.41 345 LYS B O 1
ATOM 5892 N N . ASN B 1 347 ? -6.223 31.746 11.168 1.00 26.64 346 ASN B N 1
ATOM 5893 C CA . ASN B 1 347 ? -5.973 30.934 12.348 1.00 26.00 346 ASN B CA 1
ATOM 5894 C C . ASN B 1 347 ? -6.876 31.339 13.505 1.00 25.33 346 ASN B C 1
ATOM 5895 O O . ASN B 1 347 ? -7.446 30.481 14.175 1.00 25.47 346 ASN B O 1
ATOM 5900 N N . LEU B 1 348 ? -7.029 32.645 13.714 1.00 24.32 347 LEU B N 1
ATOM 5901 C CA . LEU B 1 348 ? -7.855 33.158 14.813 1.00 24.21 347 LEU B CA 1
ATOM 5902 C C . LEU B 1 348 ? -9.301 32.694 14.625 1.00 24.39 347 LEU B C 1
ATOM 5903 O O . LEU B 1 348 ? -9.938 32.262 15.573 1.00 23.03 347 LEU B O 1
ATOM 5908 N N . GLU B 1 349 ? -9.816 32.779 13.400 1.00 25.04 348 GLU B N 1
ATOM 5909 C CA A GLU B 1 349 ? -11.176 32.340 13.105 0.50 25.51 348 GLU B CA 1
ATOM 5910 C CA B GLU B 1 349 ? -11.187 32.341 13.128 0.50 25.56 348 GLU B CA 1
ATOM 5911 C C . GLU B 1 349 ? -11.331 30.837 13.369 1.00 25.69 348 GLU B C 1
ATOM 5912 O O . GLU B 1 349 ? -12.336 30.392 13.934 1.00 25.53 348 GLU B O 1
ATOM 5923 N N . LEU B 1 350 ? -10.329 30.050 12.968 1.00 25.61 349 LEU B N 1
ATOM 5924 C CA . LEU B 1 350 ? -10.385 28.594 13.190 1.00 25.56 349 LEU B CA 1
ATOM 5925 C C . LEU B 1 350 ? -10.403 28.269 14.689 1.00 25.15 349 LEU B C 1
ATOM 5926 O O . LEU B 1 350 ? -11.055 27.323 15.107 1.00 24.97 349 LEU B O 1
ATOM 5931 N N . VAL B 1 351 ? -9.715 29.066 15.508 1.00 24.21 350 VAL B N 1
ATOM 5932 C CA . VAL B 1 351 ? -9.723 28.829 16.956 1.00 23.69 350 VAL B CA 1
ATOM 5933 C C . VAL B 1 351 ? -11.150 28.844 17.504 1.00 23.81 350 VAL B C 1
ATOM 5934 O O . VAL B 1 351 ? -11.558 27.930 18.237 1.00 23.31 350 VAL B O 1
ATOM 5938 N N . PHE B 1 352 ? -11.912 29.873 17.131 1.00 23.26 351 PHE B N 1
ATOM 5939 C CA . PHE B 1 352 ? -13.253 30.039 17.655 1.00 23.53 351 PHE B CA 1
ATOM 5940 C C . PHE B 1 352 ? -14.309 29.132 17.026 1.00 24.53 351 PHE B C 1
ATOM 5941 O O . PHE B 1 352 ? -15.244 28.721 17.718 1.00 24.07 351 PHE B O 1
ATOM 5949 N N . ARG B 1 353 ? -14.153 28.776 15.754 1.00 25.26 352 ARG B N 1
ATOM 5950 C CA . ARG B 1 353 ? -15.065 27.797 15.152 1.00 26.84 352 ARG B CA 1
ATOM 5951 C C . ARG B 1 353 ? -14.891 26.426 15.854 1.00 26.58 352 ARG B C 1
ATOM 5952 O O . ARG B 1 353 ? -15.862 25.678 16.025 1.00 27.75 352 ARG B O 1
ATOM 5960 N N . CYS B 1 354 ? -13.663 26.094 16.230 1.00 25.50 353 CYS B N 1
ATOM 5961 C CA . CYS B 1 354 ? -13.382 24.873 16.998 1.00 26.17 353 CYS B CA 1
ATOM 5962 C C . CYS B 1 354 ? -13.978 24.953 18.417 1.00 25.65 353 CYS B C 1
ATOM 5963 O O . CYS B 1 354 ? -14.589 24.004 18.884 1.00 26.04 353 CYS B O 1
ATOM 5966 N N . LEU B 1 355 ? -13.817 26.092 19.085 1.00 25.04 354 LEU B N 1
ATOM 5967 C CA A LEU B 1 355 ? -14.346 26.273 20.433 0.67 25.00 354 LEU B CA 1
ATOM 5968 C CA B LEU B 1 355 ? -14.366 26.285 20.433 0.33 25.00 354 LEU B CA 1
ATOM 5969 C C . LEU B 1 355 ? -15.882 26.179 20.396 1.00 26.11 354 LEU B C 1
ATOM 5970 O O . LEU B 1 355 ? -16.501 25.561 21.268 1.00 26.12 354 LEU B O 1
ATOM 5979 N N . GLU B 1 356 ? -16.475 26.780 19.375 1.00 27.33 355 GLU B N 1
ATOM 5980 C CA . GLU B 1 356 ? -17.919 26.741 19.148 1.00 29.27 355 GLU B CA 1
ATOM 5981 C C . GLU B 1 356 ? -18.368 25.293 18.989 1.00 30.05 355 GLU B C 1
ATOM 5982 O O . GLU B 1 356 ? -19.396 24.872 19.521 1.00 30.76 355 GLU B O 1
ATOM 5988 N N . LYS B 1 357 ? -17.576 24.530 18.246 1.00 30.44 356 LYS B N 1
ATOM 5989 C CA . LYS B 1 357 ? -17.852 23.119 17.968 1.00 31.17 356 LYS B CA 1
ATOM 5990 C C . LYS B 1 357 ? -17.679 22.194 19.188 1.00 30.89 356 LYS B C 1
ATOM 5991 O O . LYS B 1 357 ? -18.555 21.390 19.499 1.00 29.84 356 LYS B O 1
ATOM 5997 N N . GLU B 1 358 ? -16.548 22.319 19.870 1.00 30.42 357 GLU B N 1
ATOM 5998 C CA . GLU B 1 358 ? -16.210 21.428 20.989 1.00 30.85 357 GLU B CA 1
ATOM 5999 C C . GLU B 1 358 ? -17.014 21.634 22.282 1.00 30.98 357 GLU B C 1
ATOM 6000 O O . GLU B 1 358 ? -17.164 20.700 23.080 1.00 30.47 357 GLU B O 1
ATOM 6006 N N . LEU B 1 359 ? -17.533 22.847 22.477 1.00 30.78 358 LEU B N 1
ATOM 6007 C CA . LEU B 1 359 ? -18.296 23.184 23.673 1.00 30.90 358 LEU B CA 1
ATOM 6008 C C . LEU B 1 359 ? -19.744 23.575 23.332 1.00 32.11 358 LEU B C 1
ATOM 6009 O O . LEU B 1 359 ? -20.167 23.534 22.168 1.00 32.02 358 LEU B O 1
ATOM 6015 N N . ASN C 1 4 ? 107.438 64.577 95.124 1.00 52.37 3 ASN C N 1
ATOM 6016 C CA . ASN C 1 4 ? 106.558 63.591 94.434 1.00 51.37 3 ASN C CA 1
ATOM 6017 C C . ASN C 1 4 ? 106.381 63.877 92.923 1.00 51.70 3 ASN C C 1
ATOM 6018 O O . ASN C 1 4 ? 105.425 63.394 92.297 1.00 51.61 3 ASN C O 1
ATOM 6020 N N . THR C 1 5 ? 107.298 64.671 92.355 1.00 52.43 4 THR C N 1
ATOM 6021 C CA . THR C 1 5 ? 107.361 64.908 90.902 1.00 52.48 4 THR C CA 1
ATOM 6022 C C . THR C 1 5 ? 108.156 63.742 90.289 1.00 51.62 4 THR C C 1
ATOM 6023 O O . THR C 1 5 ? 108.363 63.675 89.071 1.00 51.80 4 THR C O 1
ATOM 6025 N N . LEU C 1 6 ? 108.597 62.839 91.178 1.00 50.23 5 LEU C N 1
ATOM 6026 C CA . LEU C 1 6 ? 109.350 61.623 90.865 1.00 48.91 5 LEU C CA 1
ATOM 6027 C C . LEU C 1 6 ? 108.561 60.698 89.954 1.00 47.64 5 LEU C C 1
ATOM 6028 O O . LEU C 1 6 ? 109.150 59.897 89.233 1.00 47.71 5 LEU C O 1
ATOM 6033 N N . LYS C 1 7 ? 107.233 60.790 90.010 1.00 46.88 6 LYS C N 1
ATOM 6034 C CA . LYS C 1 7 ? 106.361 59.992 89.150 1.00 45.87 6 LYS C CA 1
ATOM 6035 C C . LYS C 1 7 ? 106.593 60.303 87.663 1.00 46.06 6 LYS C C 1
ATOM 6036 O O . LYS C 1 7 ? 106.559 59.389 86.847 1.00 45.76 6 LYS C O 1
ATOM 6038 N N . THR C 1 8 ? 106.837 61.575 87.316 1.00 46.68 7 THR C N 1
ATOM 6039 C CA . THR C 1 8 ? 107.053 61.961 85.905 1.00 46.72 7 THR C CA 1
ATOM 6040 C C . THR C 1 8 ? 108.401 61.453 85.392 1.00 46.40 7 THR C C 1
ATOM 6041 O O . THR C 1 8 ? 108.490 60.947 84.272 1.00 46.25 7 THR C O 1
ATOM 6045 N N . SER C 1 9 ? 109.437 61.583 86.218 1.00 46.18 8 SER C N 1
ATOM 6046 C CA . SER C 1 9 ? 110.758 61.037 85.910 1.00 46.13 8 SER C CA 1
ATOM 6047 C C . SER C 1 9 ? 110.697 59.522 85.657 1.00 45.03 8 SER C C 1
ATOM 6048 O O . SER C 1 9 ? 111.375 59.005 84.765 1.00 45.10 8 SER C O 1
ATOM 6051 N N . TYR C 1 10 ? 109.863 58.837 86.443 1.00 43.91 9 TYR C N 1
ATOM 6052 C CA . TYR C 1 10 ? 109.689 57.374 86.385 1.00 42.70 9 TYR C CA 1
ATOM 6053 C C . TYR C 1 10 ? 108.973 56.909 85.121 1.00 42.89 9 TYR C C 1
ATOM 6054 O O . TYR C 1 10 ? 109.447 56.011 84.416 1.00 42.68 9 TYR C O 1
ATOM 6063 N N . GLN C 1 11 ? 107.830 57.531 84.847 1.00 43.22 10 GLN C N 1
ATOM 6064 C CA . GLN C 1 11 ? 107.052 57.234 83.653 1.00 43.07 10 GLN C CA 1
ATOM 6065 C C . GLN C 1 11 ? 107.857 57.413 82.354 1.00 43.17 10 GLN C C 1
ATOM 6066 O O . GLN C 1 11 ? 107.591 56.719 81.381 1.00 43.04 10 GLN C O 1
ATOM 6072 N N . LYS C 1 12 ? 108.844 58.314 82.344 1.00 43.63 11 LYS C N 1
ATOM 6073 C CA . LYS C 1 12 ? 109.658 58.552 81.142 1.00 43.76 11 LYS C CA 1
ATOM 6074 C C . LYS C 1 12 ? 110.767 57.520 80.911 1.00 42.78 11 LYS C C 1
ATOM 6075 O O . LYS C 1 12 ? 111.299 57.439 79.798 1.00 42.96 11 LYS C O 1
ATOM 6081 N N . THR C 1 13 ? 111.136 56.744 81.938 1.00 40.57 12 THR C N 1
ATOM 6082 C CA . THR C 1 13 ? 112.228 55.778 81.776 1.00 39.07 12 THR C CA 1
ATOM 6083 C C . THR C 1 13 ? 111.822 54.647 80.831 1.00 37.48 12 THR C C 1
ATOM 6084 O O . THR C 1 13 ? 110.741 54.095 80.971 1.00 36.95 12 THR C O 1
ATOM 6088 N N . PRO C 1 14 ? 112.664 54.346 79.825 1.00 37.03 13 PRO C N 1
ATOM 6089 C CA . PRO C 1 14 ? 112.342 53.233 78.923 1.00 35.50 13 PRO C CA 1
ATOM 6090 C C . PRO C 1 14 ? 112.563 51.860 79.580 1.00 33.34 13 PRO C C 1
ATOM 6091 O O . PRO C 1 14 ? 111.990 50.878 79.130 1.00 32.45 13 PRO C O 1
ATOM 6095 N N . TYR C 1 15 ? 113.375 51.821 80.637 1.00 32.41 14 TYR C N 1
ATOM 6096 C CA . TYR C 1 15 ? 113.687 50.599 81.382 1.00 31.17 14 TYR C CA 1
ATOM 6097 C C . TYR C 1 15 ? 113.209 50.704 82.839 1.00 29.46 14 TYR C C 1
ATOM 6098 O O . TYR C 1 15 ? 113.060 51.798 83.377 1.00 29.33 14 TYR C O 1
ATOM 6107 N N . LYS C 1 16 ? 112.975 49.553 83.468 1.00 27.37 15 LYS C N 1
ATOM 6108 C CA . LYS C 1 16 ? 112.497 49.494 84.843 1.00 25.88 15 LYS C CA 1
ATOM 6109 C C . LYS C 1 16 ? 113.126 48.339 85.607 1.00 24.86 15 LYS C C 1
ATOM 6110 O O . LYS C 1 16 ? 113.325 47.263 85.052 1.00 24.27 15 LYS C O 1
ATOM 6121 N N . LEU C 1 17 ? 113.457 48.586 86.874 1.00 23.53 16 LEU C N 1
ATOM 6122 C CA . LEU C 1 17 ? 113.943 47.537 87.759 1.00 22.28 16 LEU C CA 1
ATOM 6123 C C . LEU C 1 17 ? 112.815 46.552 88.039 1.00 20.56 16 LEU C C 1
ATOM 6124 O O . LEU C 1 17 ? 113.026 45.349 88.033 1.00 20.32 16 LEU C O 1
ATOM 6129 N N . GLY C 1 18 ? 111.609 47.070 88.241 1.00 19.62 17 GLY C N 1
ATOM 6130 C CA . GLY C 1 18 ? 110.488 46.237 88.638 1.00 18.92 17 GLY C CA 1
ATOM 6131 C C . GLY C 1 18 ? 109.435 45.956 87.588 1.00 18.16 17 GLY C C 1
ATOM 6132 O O . GLY C 1 18 ? 109.355 46.644 86.592 1.00 18.91 17 GLY C O 1
ATOM 6133 N N . GLY C 1 19 ? 108.627 44.938 87.859 1.00 17.80 18 GLY C N 1
ATOM 6134 C CA . GLY C 1 19 ? 107.521 44.552 87.015 1.00 17.82 18 GLY C CA 1
ATOM 6135 C C . GLY C 1 19 ? 107.817 43.787 85.734 1.00 18.19 18 GLY C C 1
ATOM 6136 O O . GLY C 1 19 ? 108.953 43.384 85.458 1.00 17.34 18 GLY C O 1
ATOM 6137 N N . ASN C 1 20 ? 106.747 43.628 84.947 1.00 17.92 19 ASN C N 1
ATOM 6138 C CA . ASN C 1 20 ? 106.738 42.888 83.691 1.00 18.76 19 ASN C CA 1
ATOM 6139 C C . ASN C 1 20 ? 106.281 43.748 82.538 1.00 19.55 19 ASN C C 1
ATOM 6140 O O . ASN C 1 20 ? 105.542 43.293 81.670 1.00 20.80 19 ASN C O 1
ATOM 6145 N N . GLY C 1 21 ? 106.666 45.005 82.557 1.00 19.15 20 GLY C N 1
ATOM 6146 C CA . GLY C 1 21 ? 106.327 45.941 81.493 1.00 20.25 20 GLY C CA 1
ATOM 6147 C C . GLY C 1 21 ? 104.966 46.594 81.680 1.00 19.23 20 GLY C C 1
ATOM 6148 O O . GLY C 1 21 ? 104.265 46.293 82.636 1.00 18.36 20 GLY C O 1
ATOM 6149 N N . PRO C 1 22 ? 104.598 47.497 80.761 1.00 19.24 21 PRO C N 1
ATOM 6150 C CA . PRO C 1 22 ? 103.341 48.245 80.881 1.00 18.59 21 PRO C CA 1
ATOM 6151 C C . PRO C 1 22 ? 102.086 47.368 80.931 1.00 16.88 21 PRO C C 1
ATOM 6152 O O . PRO C 1 22 ? 102.028 46.322 80.271 1.00 15.33 21 PRO C O 1
ATOM 6156 N N . ARG C 1 23 ? 101.135 47.773 81.777 1.00 15.53 22 ARG C N 1
ATOM 6157 C CA A ARG C 1 23 ? 99.843 47.103 81.870 0.50 14.22 22 ARG C CA 1
ATOM 6158 C CA B ARG C 1 23 ? 99.837 47.114 81.864 0.50 14.60 22 ARG C CA 1
ATOM 6159 C C . ARG C 1 23 ? 98.966 47.802 80.844 1.00 14.12 22 ARG C C 1
ATOM 6160 O O . ARG C 1 23 ? 98.300 48.782 81.152 1.00 14.29 22 ARG C O 1
ATOM 6175 N N . ASN C 1 24 ? 99.006 47.312 79.614 1.00 13.38 23 ASN C N 1
ATOM 6176 C CA . ASN C 1 24 ? 98.249 47.930 78.534 1.00 12.98 23 ASN C CA 1
ATOM 6177 C C . ASN C 1 24 ? 97.382 46.880 77.825 1.00 12.45 23 ASN C C 1
ATOM 6178 O O . ASN C 1 24 ? 97.422 45.715 78.178 1.00 10.27 23 ASN C O 1
ATOM 6183 N N . VAL C 1 25 ? 96.563 47.303 76.857 1.00 13.20 24 VAL C N 1
ATOM 6184 C CA . VAL C 1 25 ? 95.629 46.374 76.199 1.00 12.50 24 VAL C CA 1
ATOM 6185 C C . VAL C 1 25 ? 96.342 45.237 75.440 1.00 13.25 24 VAL C C 1
ATOM 6186 O O . VAL C 1 25 ? 95.827 44.099 75.327 1.00 12.81 24 VAL C O 1
ATOM 6190 N N . GLY C 1 26 ? 97.560 45.528 74.998 1.00 13.75 25 GLY C N 1
ATOM 6191 C CA . GLY C 1 26 ? 98.434 44.528 74.352 1.00 14.48 25 GLY C CA 1
ATOM 6192 C C . GLY C 1 26 ? 98.708 43.291 75.202 1.00 13.84 25 GLY C C 1
ATOM 6193 O O . GLY C 1 26 ? 99.015 42.215 74.679 1.00 13.48 25 GLY C O 1
ATOM 6194 N N . VAL C 1 27 ? 98.618 43.440 76.524 1.00 14.21 26 VAL C N 1
ATOM 6195 C CA . VAL C 1 27 ? 98.735 42.294 77.427 1.00 13.72 26 VAL C CA 1
ATOM 6196 C C . VAL C 1 27 ? 97.605 41.303 77.083 1.00 12.94 26 VAL C C 1
ATOM 6197 O O . VAL C 1 27 ? 97.824 40.108 76.959 1.00 12.10 26 VAL C O 1
ATOM 6201 N N . LEU C 1 28 ? 96.393 41.816 76.933 1.00 13.62 27 LEU C N 1
ATOM 6202 C CA . LEU C 1 28 ? 95.251 40.969 76.577 1.00 12.62 27 LEU C CA 1
ATOM 6203 C C . LEU C 1 28 ? 95.334 40.468 75.123 1.00 13.58 27 LEU C C 1
ATOM 6204 O O . LEU C 1 28 ? 95.057 39.301 74.861 1.00 12.38 27 LEU C O 1
ATOM 6209 N N A THR C 1 29 ? 95.687 41.343 74.186 0.67 13.75 28 THR C N 1
ATOM 6210 N N B THR C 1 29 ? 95.713 41.364 74.206 0.33 13.48 28 THR C N 1
ATOM 6211 C CA A THR C 1 29 ? 95.724 40.915 72.793 0.67 14.63 28 THR C CA 1
ATOM 6212 C CA B THR C 1 29 ? 95.833 41.036 72.781 0.33 13.84 28 THR C CA 1
ATOM 6213 C C A THR C 1 29 ? 96.753 39.791 72.605 0.67 14.59 28 THR C C 1
ATOM 6214 C C B THR C 1 29 ? 96.760 39.843 72.592 0.33 14.16 28 THR C C 1
ATOM 6215 O O A THR C 1 29 ? 96.459 38.817 71.923 0.67 13.52 28 THR C O 1
ATOM 6216 O O B THR C 1 29 ? 96.422 38.894 71.889 0.33 13.60 28 THR C O 1
ATOM 6223 N N . GLU C 1 30 ? 97.923 39.903 73.236 1.00 14.57 29 GLU C N 1
ATOM 6224 C CA . GLU C 1 30 ? 98.927 38.836 73.161 1.00 14.28 29 GLU C CA 1
ATOM 6225 C C . GLU C 1 30 ? 98.364 37.497 73.669 1.00 13.71 29 GLU C C 1
ATOM 6226 O O . GLU C 1 30 ? 98.588 36.461 73.046 1.00 14.29 29 GLU C O 1
ATOM 6232 N N . ALA C 1 31 ? 97.605 37.512 74.771 1.00 13.29 30 ALA C N 1
ATOM 6233 C CA . ALA C 1 31 ? 97.052 36.285 75.341 1.00 12.55 30 ALA C CA 1
ATOM 6234 C C . ALA C 1 31 ? 96.004 35.605 74.451 1.00 13.04 30 ALA C C 1
ATOM 6235 O O . ALA C 1 31 ? 95.835 34.379 74.524 1.00 12.75 30 ALA C O 1
ATOM 6237 N N . LEU C 1 32 ? 95.313 36.390 73.619 1.00 12.81 31 LEU C N 1
ATOM 6238 C CA . LEU C 1 32 ? 94.255 35.856 72.714 1.00 13.19 31 LEU C CA 1
ATOM 6239 C C . LEU C 1 32 ? 94.725 35.421 71.316 1.00 14.39 31 LEU C C 1
ATOM 6240 O O . LEU C 1 32 ? 93.948 34.825 70.557 1.00 13.72 31 LEU C O 1
ATOM 6245 N N . GLN C 1 33 ? 95.974 35.699 70.963 1.00 15.17 32 GLN C N 1
ATOM 6246 C CA . GLN C 1 33 ? 96.439 35.430 69.590 1.00 16.72 32 GLN C CA 1
ATOM 6247 C C . GLN C 1 33 ? 96.239 34.005 69.089 1.00 17.29 32 GLN C C 1
ATOM 6248 O O . GLN C 1 33 ? 95.891 33.815 67.926 1.00 18.09 32 GLN C O 1
ATOM 6254 N N . ASN C 1 34 ? 96.461 33.028 69.943 1.00 18.01 33 ASN C N 1
ATOM 6255 C CA . ASN C 1 34 ? 96.293 31.647 69.521 1.00 19.73 33 ASN C CA 1
ATOM 6256 C C . ASN C 1 34 ? 95.014 30.974 70.037 1.00 19.28 33 ASN C C 1
ATOM 6257 O O . ASN C 1 34 ? 94.898 29.742 70.012 1.00 19.65 33 ASN C O 1
ATOM 6262 N N . ILE C 1 35 ? 94.055 31.800 70.448 1.00 17.93 34 ILE C N 1
ATOM 6263 C CA . ILE C 1 35 ? 92.763 31.350 70.885 1.00 17.07 34 ILE C CA 1
ATOM 6264 C C . ILE C 1 35 ? 91.837 31.488 69.687 1.00 17.36 34 ILE C C 1
ATOM 6265 O O . ILE C 1 35 ? 91.827 32.504 69.002 1.00 16.64 34 ILE C O 1
ATOM 6270 N N . ASP C 1 36 ? 91.101 30.423 69.411 1.00 17.03 35 ASP C N 1
ATOM 6271 C CA . ASP C 1 36 ? 90.122 30.384 68.325 1.00 17.88 35 ASP C CA 1
ATOM 6272 C C . ASP C 1 36 ? 88.944 31.309 68.680 1.00 16.34 35 ASP C C 1
ATOM 6273 O O . ASP C 1 36 ? 88.383 31.207 69.774 1.00 15.07 35 ASP C O 1
ATOM 6278 N N . ASP C 1 37 ? 88.555 32.205 67.774 1.00 16.39 36 ASP C N 1
ATOM 6279 C CA . ASP C 1 37 ? 87.411 33.103 68.057 1.00 16.17 36 ASP C CA 1
ATOM 6280 C C . ASP C 1 37 ? 86.104 32.353 68.327 1.00 15.91 36 ASP C C 1
ATOM 6281 O O . ASP C 1 37 ? 85.170 32.914 68.911 1.00 15.02 36 ASP C O 1
ATOM 6286 N N . ASN C 1 38 ? 86.025 31.098 67.882 1.00 15.75 37 ASN C N 1
ATOM 6287 C CA . ASN C 1 38 ? 84.828 30.277 68.102 1.00 16.42 37 ASN C CA 1
ATOM 6288 C C . ASN C 1 38 ? 84.783 29.581 69.468 1.00 15.66 37 ASN C C 1
ATOM 6289 O O . ASN C 1 38 ? 83.758 28.986 69.827 1.00 16.28 37 ASN C O 1
ATOM 6294 N N . LEU C 1 39 ? 85.853 29.679 70.261 1.00 14.55 38 LEU C N 1
ATOM 6295 C CA . LEU C 1 39 ? 85.844 29.125 71.612 1.00 14.23 38 LEU C CA 1
ATOM 6296 C C . LEU C 1 39 ? 84.686 29.712 72.426 1.00 14.12 38 LEU C C 1
ATOM 6297 O O . LEU C 1 39 ? 84.577 30.926 72.569 1.00 12.99 38 LEU C O 1
ATOM 6302 N N . GLU C 1 40 ? 83.837 28.836 72.964 1.00 14.46 39 GLU C N 1
ATOM 6303 C CA . GLU C 1 40 ? 82.694 29.236 73.771 1.00 14.36 39 GLU C CA 1
ATOM 6304 C C . GLU C 1 40 ? 83.072 29.846 75.114 1.00 13.17 39 GLU C C 1
ATOM 6305 O O . GLU C 1 40 ? 83.942 29.352 75.808 1.00 11.39 39 GLU C O 1
ATOM 6311 N N . SER C 1 41 ? 82.398 30.932 75.468 1.00 12.80 40 SER C N 1
ATOM 6312 C CA . SER C 1 41 ? 82.587 31.533 76.774 1.00 12.54 40 SER C CA 1
ATOM 6313 C C . SER C 1 41 ? 82.134 30.579 77.860 1.00 12.55 40 SER C C 1
ATOM 6314 O O . SER C 1 41 ? 81.222 29.772 77.653 1.00 13.19 40 SER C O 1
ATOM 6317 N N . ASP C 1 42 ? 82.759 30.693 79.032 1.00 12.78 41 ASP C N 1
ATOM 6318 C CA . ASP C 1 42 ? 82.222 30.043 80.225 1.00 12.53 41 ASP C CA 1
ATOM 6319 C C . ASP C 1 42 ? 80.829 30.662 80.462 1.00 13.27 41 ASP C C 1
ATOM 6320 O O . ASP C 1 42 ? 80.516 31.739 79.939 1.00 12.87 41 ASP C O 1
ATOM 6325 N N . ILE C 1 43 ? 79.981 29.987 81.225 1.00 13.92 42 ILE C N 1
ATOM 6326 C CA . ILE C 1 43 ? 78.632 30.508 81.532 1.00 14.23 42 ILE C CA 1
ATOM 6327 C C . ILE C 1 43 ? 78.356 30.355 83.035 1.00 13.39 42 ILE C C 1
ATOM 6328 O O . ILE C 1 43 ? 78.180 29.251 83.534 1.00 13.20 42 ILE C O 1
ATOM 6333 N N . TYR C 1 44 ? 78.340 31.472 83.753 1.00 12.51 43 TYR C N 1
ATOM 6334 C CA . TYR C 1 44 ? 78.125 31.491 85.211 1.00 12.78 43 TYR C CA 1
ATOM 6335 C C . TYR C 1 44 ? 78.843 30.359 85.961 1.00 12.36 43 TYR C C 1
ATOM 6336 O O . TYR C 1 44 ? 78.206 29.557 86.679 1.00 12.48 43 TYR C O 1
ATOM 6345 N N . GLY C 1 45 ? 80.158 30.296 85.783 1.00 12.10 44 GLY C N 1
ATOM 6346 C CA . GLY C 1 45 ? 81.001 29.347 86.508 1.00 12.78 44 GLY C CA 1
ATOM 6347 C C . GLY C 1 45 ? 81.175 27.955 85.917 1.00 14.05 44 GLY C C 1
ATOM 6348 O O . GLY C 1 45 ? 81.854 27.119 86.509 1.00 14.61 44 GLY C O 1
ATOM 6349 N N . ASN C 1 46 ? 80.537 27.695 84.775 1.00 14.68 45 ASN C N 1
ATOM 6350 C CA . ASN C 1 46 ? 80.598 26.383 84.124 1.00 15.69 45 ASN C CA 1
ATOM 6351 C C . ASN C 1 46 ? 81.079 26.492 82.681 1.00 15.64 45 ASN C C 1
ATOM 6352 O O . ASN C 1 46 ? 81.055 27.569 82.076 1.00 14.36 45 ASN C O 1
ATOM 6357 N N . GLY C 1 47 ? 81.502 25.355 82.135 1.00 15.55 46 GLY C N 1
ATOM 6358 C CA . GLY C 1 47 ? 82.047 25.312 80.773 1.00 15.88 46 GLY C CA 1
ATOM 6359 C C . GLY C 1 47 ? 83.519 24.992 80.762 1.00 15.62 46 GLY C C 1
ATOM 6360 O O . GLY C 1 47 ? 84.198 25.278 81.721 1.00 15.11 46 GLY C O 1
ATOM 6361 N N . ALA C 1 48 ? 84.008 24.412 79.655 1.00 15.42 47 ALA C N 1
ATOM 6362 C CA . ALA C 1 48 ? 85.401 23.962 79.555 1.00 15.30 47 ALA C CA 1
ATOM 6363 C C . ALA C 1 48 ? 86.462 25.033 79.862 1.00 14.76 47 ALA C C 1
ATOM 6364 O O . ALA C 1 48 ? 87.396 24.759 80.581 1.00 13.67 47 ALA C O 1
ATOM 6366 N N . VAL C 1 49 ? 86.293 26.249 79.350 1.00 13.80 48 VAL C N 1
ATOM 6367 C CA . VAL C 1 49 ? 87.310 27.272 79.533 1.00 14.19 48 VAL C CA 1
ATOM 6368 C C . VAL C 1 49 ? 87.596 27.520 81.034 1.00 13.84 48 VAL C C 1
ATOM 6369 O O . VAL C 1 49 ? 88.749 27.589 81.417 1.00 13.14 48 VAL C O 1
ATOM 6373 N N . ILE C 1 50 ? 86.554 27.610 81.867 1.00 13.26 49 ILE C N 1
ATOM 6374 C CA . ILE C 1 50 ? 86.743 27.838 83.313 1.00 12.91 49 ILE C CA 1
ATOM 6375 C C . ILE C 1 50 ? 87.057 26.540 84.070 1.00 13.08 49 ILE C C 1
ATOM 6376 O O . ILE C 1 50 ? 87.987 26.493 84.879 1.00 12.01 49 ILE C O 1
ATOM 6381 N N . GLU C 1 51 ? 86.327 25.470 83.776 1.00 14.12 50 GLU C N 1
ATOM 6382 C CA . GLU C 1 51 ? 86.560 24.196 84.460 1.00 15.43 50 GLU C CA 1
ATOM 6383 C C . GLU C 1 51 ? 87.941 23.597 84.221 1.00 15.20 50 GLU C C 1
ATOM 6384 O O . GLU C 1 51 ? 88.537 23.015 85.148 1.00 15.41 50 GLU C O 1
ATOM 6390 N N . ASP C 1 52 ? 88.426 23.681 82.984 1.00 15.37 51 ASP C N 1
ATOM 6391 C CA . ASP C 1 52 ? 89.766 23.185 82.665 1.00 15.68 51 ASP C CA 1
ATOM 6392 C C . ASP C 1 52 ? 90.822 23.954 83.459 1.00 14.44 51 ASP C C 1
ATOM 6393 O O . ASP C 1 52 ? 91.784 23.351 83.944 1.00 14.23 51 ASP C O 1
ATOM 6398 N N . PHE C 1 53 ? 90.665 25.279 83.590 1.00 12.60 52 PHE C N 1
ATOM 6399 C CA . PHE C 1 53 ? 91.674 26.049 84.283 1.00 12.37 52 PHE C CA 1
ATOM 6400 C C . PHE C 1 53 ? 91.667 25.715 85.797 1.00 12.22 52 PHE C C 1
ATOM 6401 O O . PHE C 1 53 ? 92.706 25.522 86.397 1.00 12.73 52 PHE C O 1
ATOM 6409 N N . GLU C 1 54 ? 90.481 25.672 86.388 1.00 12.22 53 GLU C N 1
ATOM 6410 C CA . GLU C 1 54 ? 90.317 25.344 87.789 1.00 11.76 53 GLU C CA 1
ATOM 6411 C C . GLU C 1 54 ? 90.902 23.976 88.084 1.00 12.17 53 GLU C C 1
ATOM 6412 O O . GLU C 1 54 ? 91.599 23.791 89.095 1.00 11.33 53 GLU C O 1
ATOM 6418 N N . THR C 1 55 ? 90.615 23.010 87.206 1.00 12.81 54 THR C N 1
ATOM 6419 C CA . THR C 1 55 ? 91.135 21.637 87.381 1.00 14.18 54 THR C CA 1
ATOM 6420 C C . THR C 1 55 ? 92.669 21.620 87.316 1.00 13.66 54 THR C C 1
ATOM 6421 O O . THR C 1 55 ? 93.318 20.940 88.108 1.00 14.31 54 THR C O 1
ATOM 6425 N N . LYS C 1 56 ? 93.235 22.410 86.406 1.00 13.09 55 LYS C N 1
ATOM 6426 C CA . LYS C 1 56 ? 94.692 22.494 86.223 1.00 13.13 55 LYS C CA 1
ATOM 6427 C C . LYS C 1 56 ? 95.381 23.084 87.437 1.00 12.99 55 LYS C C 1
ATOM 6428 O O . LYS C 1 56 ? 96.379 22.530 87.895 1.00 14.08 55 LYS C O 1
ATOM 6434 N N . ILE C 1 57 ? 94.861 24.210 87.944 1.00 11.98 56 ILE C N 1
ATOM 6435 C CA . ILE C 1 57 ? 95.456 24.843 89.102 1.00 11.68 56 ILE C CA 1
ATOM 6436 C C . ILE C 1 57 ? 95.248 23.976 90.357 1.00 12.29 56 ILE C C 1
ATOM 6437 O O . ILE C 1 57 ? 96.169 23.785 91.136 1.00 11.40 56 ILE C O 1
ATOM 6442 N N . ALA C 1 58 ? 94.045 23.436 90.555 1.00 12.86 57 ALA C N 1
ATOM 6443 C CA . ALA C 1 58 ? 93.825 22.503 91.683 1.00 13.60 57 ALA C CA 1
ATOM 6444 C C . ALA C 1 58 ? 94.908 21.412 91.719 1.00 14.36 57 ALA C C 1
ATOM 6445 O O . ALA C 1 58 ? 95.495 21.124 92.788 1.00 14.54 57 ALA C O 1
ATOM 6447 N N . LYS C 1 59 ? 95.230 20.855 90.551 1.00 14.83 58 LYS C N 1
ATOM 6448 C CA . LYS C 1 59 ? 96.246 19.804 90.446 1.00 16.45 58 LYS C CA 1
ATOM 6449 C C . LYS C 1 59 ? 97.646 20.294 90.843 1.00 15.60 58 LYS C C 1
ATOM 6450 O O . LYS C 1 59 ? 98.386 19.594 91.566 1.00 16.65 58 LYS C O 1
ATOM 6456 N N . ILE C 1 60 ? 98.011 21.479 90.372 1.00 14.72 59 ILE C N 1
ATOM 6457 C CA . ILE C 1 60 ? 99.303 22.105 90.709 1.00 14.64 59 ILE C CA 1
ATOM 6458 C C . ILE C 1 60 ? 99.417 22.386 92.220 1.00 14.57 59 ILE C C 1
ATOM 6459 O O . ILE C 1 60 ? 100.505 22.234 92.819 1.00 15.26 59 ILE C O 1
ATOM 6464 N N . LEU C 1 61 ? 98.302 22.756 92.845 1.00 13.91 60 LEU C N 1
ATOM 6465 C CA . LEU C 1 61 ? 98.284 23.042 94.287 1.00 13.70 60 LEU C CA 1
ATOM 6466 C C . LEU C 1 61 ? 98.026 21.796 95.146 1.00 14.31 60 LEU C C 1
ATOM 6467 O O . LEU C 1 61 ? 98.087 21.870 96.362 1.00 13.98 60 LEU C O 1
ATOM 6472 N N . GLY C 1 62 ? 97.747 20.656 94.508 1.00 15.23 61 GLY C N 1
ATOM 6473 C CA . GLY C 1 62 ? 97.498 19.411 95.222 1.00 15.51 61 GLY C CA 1
ATOM 6474 C C . GLY C 1 62 ? 96.204 19.403 96.006 1.00 15.12 61 GLY C C 1
ATOM 6475 O O . GLY C 1 62 ? 96.103 18.722 97.016 1.00 15.17 61 GLY C O 1
ATOM 6476 N N . LYS C 1 63 ? 95.200 20.143 95.530 1.00 14.89 62 LYS C N 1
ATOM 6477 C CA . LYS C 1 63 ? 93.899 20.197 96.207 1.00 14.86 62 LYS C CA 1
ATOM 6478 C C . LYS C 1 63 ? 92.828 19.507 95.360 1.00 14.67 62 LYS C C 1
ATOM 6479 O O . LYS C 1 63 ? 92.988 19.344 94.145 1.00 14.06 62 LYS C O 1
ATOM 6485 N N . GLN C 1 64 ? 91.766 19.046 96.011 1.00 15.33 63 GLN C N 1
ATOM 6486 C CA . GLN C 1 64 ? 90.688 18.350 95.312 1.00 16.07 63 GLN C CA 1
ATOM 6487 C C . GLN C 1 64 ? 90.007 19.186 94.237 1.00 15.33 63 GLN C C 1
ATOM 6488 O O . GLN C 1 64 ? 89.737 18.692 93.138 1.00 14.72 63 GLN C O 1
ATOM 6494 N N A SER C 1 65 ? 89.767 20.459 94.522 0.40 14.83 64 SER C N 1
ATOM 6495 N N B SER C 1 65 ? 89.710 20.444 94.573 0.60 15.00 64 SER C N 1
ATOM 6496 C CA A SER C 1 65 ? 89.113 21.319 93.548 0.40 14.24 64 SER C CA 1
ATOM 6497 C CA B SER C 1 65 ? 88.957 21.347 93.691 0.60 14.27 64 SER C CA 1
ATOM 6498 C C A SER C 1 65 ? 89.519 22.771 93.716 0.40 13.45 64 SER C C 1
ATOM 6499 C C B SER C 1 65 ? 89.406 22.803 93.793 0.60 13.48 64 SER C C 1
ATOM 6500 O O A SER C 1 65 ? 90.272 23.122 94.628 0.40 13.27 64 SER C O 1
ATOM 6501 O O B SER C 1 65 ? 90.049 23.194 94.764 0.60 13.57 64 SER C O 1
ATOM 6506 N N . ALA C 1 66 ? 89.060 23.588 92.780 1.00 12.84 65 ALA C N 1
ATOM 6507 C CA . ALA C 1 66 ? 89.355 25.026 92.779 1.00 12.17 65 ALA C CA 1
ATOM 6508 C C . ALA C 1 66 ? 88.206 25.782 92.137 1.00 12.27 65 ALA C C 1
ATOM 6509 O O . ALA C 1 66 ? 87.409 25.211 91.380 1.00 12.01 65 ALA C O 1
ATOM 6511 N N . VAL C 1 67 ? 88.112 27.063 92.485 1.00 12.34 66 VAL C N 1
ATOM 6512 C CA . VAL C 1 67 ? 87.122 27.961 91.908 1.00 13.17 66 VAL C CA 1
ATOM 6513 C C . VAL C 1 67 ? 87.843 29.251 91.499 1.00 12.14 66 VAL C C 1
ATOM 6514 O O . VAL C 1 67 ? 88.654 29.801 92.263 1.00 10.87 66 VAL C O 1
ATOM 6518 N N . PHE C 1 68 ? 87.601 29.676 90.261 1.00 11.60 67 PHE C N 1
ATOM 6519 C CA . PHE C 1 68 ? 88.181 30.900 89.752 1.00 10.93 67 PHE C CA 1
ATOM 6520 C C . PHE C 1 68 ? 87.348 32.106 90.207 1.00 11.17 67 PHE C C 1
ATOM 6521 O O . PHE C 1 68 ? 86.123 32.165 89.972 1.00 10.61 67 PHE C O 1
ATOM 6529 N N . PHE C 1 69 ? 88.016 33.037 90.884 1.00 9.65 68 PHE C N 1
ATOM 6530 C CA . PHE C 1 69 ? 87.378 34.250 91.381 1.00 9.61 68 PHE C CA 1
ATOM 6531 C C . PHE C 1 69 ? 87.924 35.498 90.684 1.00 10.60 68 PHE C C 1
ATOM 6532 O O . PHE C 1 69 ? 89.102 35.548 90.334 1.00 10.45 68 PHE C O 1
ATOM 6540 N N . PRO C 1 70 ? 87.083 36.546 90.527 1.00 11.20 69 PRO C N 1
ATOM 6541 C CA . PRO C 1 70 ? 87.551 37.796 89.948 1.00 11.54 69 PRO C CA 1
ATOM 6542 C C . PRO C 1 70 ? 88.623 38.449 90.821 1.00 12.08 69 PRO C C 1
ATOM 6543 O O . PRO C 1 70 ? 89.514 39.104 90.297 1.00 12.32 69 PRO C O 1
ATOM 6550 N N . SER C 1 71 ? 88.561 38.199 92.135 1.00 11.94 70 SER C N 1
ATOM 6551 C CA . SER C 1 71 ? 89.522 38.764 93.052 1.00 11.41 70 SER C CA 1
ATOM 6552 C C . SER C 1 71 ? 89.827 37.915 94.285 1.00 10.44 70 SER C C 1
ATOM 6553 O O . SER C 1 71 ? 88.978 37.141 94.793 1.00 9.67 70 SER C O 1
ATOM 6556 N N . GLY C 1 72 ? 91.055 38.096 94.768 1.00 9.13 71 GLY C N 1
ATOM 6557 C CA . GLY C 1 72 ? 91.511 37.540 96.023 1.00 9.45 71 GLY C CA 1
ATOM 6558 C C . GLY C 1 72 ? 90.791 38.184 97.212 1.00 8.90 71 GLY C C 1
ATOM 6559 O O . GLY C 1 72 ? 90.604 37.539 98.251 1.00 8.91 71 GLY C O 1
ATOM 6560 N N . THR C 1 73 ? 90.414 39.462 97.089 1.00 8.81 72 THR C N 1
ATOM 6561 C CA . THR C 1 73 ? 89.662 40.164 98.140 1.00 9.35 72 THR C CA 1
ATOM 6562 C C . THR C 1 73 ? 88.347 39.409 98.461 1.00 9.39 72 THR C C 1
ATOM 6563 O O . THR C 1 73 ? 88.055 39.091 99.607 1.00 9.28 72 THR C O 1
ATOM 6575 N N . ALA C 1 75 ? 87.607 36.270 97.434 1.00 9.32 74 ALA C N 1
ATOM 6576 C CA . ALA C 1 75 ? 87.955 34.875 97.725 1.00 9.48 74 ALA C CA 1
ATOM 6577 C C . ALA C 1 75 ? 88.329 34.598 99.187 1.00 9.46 74 ALA C C 1
ATOM 6578 O O . ALA C 1 75 ? 87.870 33.618 99.757 1.00 9.18 74 ALA C O 1
ATOM 6580 N N . GLN C 1 76 ? 89.141 35.455 99.795 1.00 9.13 75 GLN C N 1
ATOM 6581 C CA . GLN C 1 76 ? 89.617 35.184 101.145 1.00 9.31 75 GLN C CA 1
ATOM 6582 C C . GLN C 1 76 ? 88.590 35.512 102.227 1.00 9.49 75 GLN C C 1
ATOM 6583 O O . GLN C 1 76 ? 88.588 34.859 103.254 1.00 9.61 75 GLN C O 1
ATOM 6589 N N . GLN C 1 77 ? 87.798 36.567 102.041 1.00 9.94 76 GLN C N 1
ATOM 6590 C CA . GLN C 1 77 ? 86.709 36.847 102.965 1.00 10.96 76 GLN C CA 1
ATOM 6591 C C . GLN C 1 77 ? 85.780 35.612 102.995 1.00 10.63 76 GLN C C 1
ATOM 6592 O O . GLN C 1 77 ? 85.319 35.204 104.071 1.00 10.89 76 GLN C O 1
ATOM 6598 N N . ILE C 1 78 ? 85.529 35.023 101.832 1.00 10.43 77 ILE C N 1
ATOM 6599 C CA . ILE C 1 78 ? 84.668 33.824 101.724 1.00 10.19 77 ILE C CA 1
ATOM 6600 C C . ILE C 1 78 ? 85.290 32.606 102.417 1.00 10.69 77 ILE C C 1
ATOM 6601 O O . ILE C 1 78 ? 84.643 31.924 103.242 1.00 9.99 77 ILE C O 1
ATOM 6606 N N . ALA C 1 79 ? 86.563 32.357 102.125 1.00 10.24 78 ALA C N 1
ATOM 6607 C CA . ALA C 1 79 ? 87.283 31.256 102.789 1.00 10.72 78 ALA C CA 1
ATOM 6608 C C . ALA C 1 79 ? 87.161 31.346 104.321 1.00 11.29 78 ALA C C 1
ATOM 6609 O O . ALA C 1 79 ? 86.822 30.377 104.976 1.00 10.90 78 ALA C O 1
ATOM 6611 N N . LEU C 1 80 ? 87.432 32.516 104.885 1.00 10.49 79 LEU C N 1
ATOM 6612 C CA . LEU C 1 80 ? 87.369 32.668 106.317 1.00 10.83 79 LEU C CA 1
ATOM 6613 C C . LEU C 1 80 ? 85.950 32.545 106.851 1.00 10.90 79 LEU C C 1
ATOM 6614 O O . LEU C 1 80 ? 85.773 32.006 107.940 1.00 11.50 79 LEU C O 1
ATOM 6619 N N . ARG C 1 81 ? 84.944 32.997 106.106 1.00 10.13 80 ARG C N 1
ATOM 6620 C CA . ARG C 1 81 ? 83.566 32.780 106.580 1.00 10.41 80 ARG C CA 1
ATOM 6621 C C . ARG C 1 81 ? 83.213 31.279 106.616 1.00 10.01 80 ARG C C 1
ATOM 6622 O O . ARG C 1 81 ? 82.575 30.809 107.536 1.00 9.90 80 ARG C O 1
ATOM 6630 N N . ILE C 1 82 ? 83.631 30.547 105.592 1.00 10.59 81 ILE C N 1
ATOM 6631 C CA . ILE C 1 82 ? 83.362 29.118 105.504 1.00 10.96 81 ILE C CA 1
ATOM 6632 C C . ILE C 1 82 ? 83.940 28.378 106.707 1.00 10.27 81 ILE C C 1
ATOM 6633 O O . ILE C 1 82 ? 83.220 27.574 107.347 1.00 11.22 81 ILE C O 1
ATOM 6638 N N . TRP C 1 83 ? 85.195 28.657 107.079 1.00 10.62 82 TRP C N 1
ATOM 6639 C CA . TRP C 1 83 ? 85.795 27.976 108.237 1.00 10.71 82 TRP C CA 1
ATOM 6640 C C . TRP C 1 83 ? 85.125 28.474 109.538 1.00 11.74 82 TRP C C 1
ATOM 6641 O O . TRP C 1 83 ? 84.952 27.714 110.494 1.00 12.74 82 TRP C O 1
ATOM 6652 N N . ALA C 1 84 ? 84.721 29.749 109.566 1.00 11.36 83 ALA C N 1
ATOM 6653 C CA . ALA C 1 84 ? 83.991 30.316 110.724 1.00 11.31 83 ALA C CA 1
ATOM 6654 C C . ALA C 1 84 ? 82.687 29.568 110.965 1.00 11.76 83 ALA C C 1
ATOM 6655 O O . ALA C 1 84 ? 82.337 29.264 112.112 1.00 13.22 83 ALA C O 1
ATOM 6657 N N . ASP C 1 85 ? 81.951 29.324 109.890 1.00 12.10 84 ASP C N 1
ATOM 6658 C CA . ASP C 1 85 ? 80.731 28.552 109.945 1.00 13.20 84 ASP C CA 1
ATOM 6659 C C . ASP C 1 85 ? 80.985 27.088 110.374 1.00 14.12 84 ASP C C 1
ATOM 6660 O O . ASP C 1 85 ? 80.211 26.552 111.159 1.00 15.16 84 ASP C O 1
ATOM 6665 N N . ARG C 1 86 ? 82.047 26.450 109.880 1.00 14.71 85 ARG C N 1
ATOM 6666 C CA . ARG C 1 86 ? 82.337 25.053 110.288 1.00 16.05 85 ARG C CA 1
ATOM 6667 C C . ARG C 1 86 ? 82.600 24.931 111.785 1.00 16.31 85 ARG C C 1
ATOM 6668 O O . ARG C 1 86 ? 82.227 23.936 112.409 1.00 15.88 85 ARG C O 1
ATOM 6676 N N . LYS C 1 87 ? 83.261 25.944 112.344 1.00 15.77 86 LYS C N 1
ATOM 6677 C CA . LYS C 1 87 ? 83.652 25.958 113.751 1.00 16.88 86 LYS C CA 1
ATOM 6678 C C . LYS C 1 87 ? 82.706 26.758 114.636 1.00 16.02 86 LYS C C 1
ATOM 6679 O O . LYS C 1 87 ? 82.916 26.824 115.845 1.00 16.39 86 LYS C O 1
ATOM 6685 N N . GLU C 1 88 ? 81.658 27.348 114.070 1.00 15.27 87 GLU C N 1
ATOM 6686 C CA . GLU C 1 88 ? 80.742 28.232 114.831 1.00 16.28 87 GLU C CA 1
ATOM 6687 C C . GLU C 1 88 ? 81.548 29.248 115.684 1.00 15.37 87 GLU C C 1
ATOM 6688 O O . GLU C 1 88 ? 81.295 29.459 116.882 1.00 15.51 87 GLU C O 1
ATOM 6694 N N . ASN C 1 89 ? 82.505 29.889 115.031 1.00 13.53 88 ASN C N 1
ATOM 6695 C CA . ASN C 1 89 ? 83.441 30.789 115.701 1.00 12.92 88 ASN C CA 1
ATOM 6696 C C . ASN C 1 89 ? 83.888 31.858 114.703 1.00 12.38 88 ASN C C 1
ATOM 6697 O O . ASN C 1 89 ? 84.584 31.560 113.739 1.00 12.01 88 ASN C O 1
ATOM 6702 N N . ARG C 1 90 ? 83.468 33.102 114.944 1.00 11.25 89 ARG C N 1
ATOM 6703 C CA . ARG C 1 90 ? 83.736 34.229 114.026 1.00 11.89 89 ARG C CA 1
ATOM 6704 C C . ARG C 1 90 ? 85.081 34.951 114.299 1.00 11.48 89 ARG C C 1
ATOM 6705 O O . ARG C 1 90 ? 85.360 35.993 113.714 1.00 11.65 89 ARG C O 1
ATOM 6713 N N . ARG C 1 91 ? 85.907 34.400 115.172 1.00 11.57 90 ARG C N 1
ATOM 6714 C CA . ARG C 1 91 ? 87.262 34.963 115.386 1.00 11.98 90 ARG C CA 1
ATOM 6715 C C . ARG C 1 91 ? 88.276 34.245 114.499 1.00 11.63 90 ARG C C 1
ATOM 6716 O O . ARG C 1 91 ? 88.245 33.023 114.354 1.00 11.67 90 ARG C O 1
ATOM 6724 N N . VAL C 1 92 ? 89.165 35.027 113.889 1.00 11.60 91 VAL C N 1
ATOM 6725 C CA . VAL C 1 92 ? 90.268 34.477 113.081 1.00 11.59 91 VAL C CA 1
ATOM 6726 C C . VAL C 1 92 ? 91.523 35.191 113.583 1.00 11.17 91 VAL C C 1
ATOM 6727 O O . VAL C 1 92 ? 91.421 36.181 114.375 1.00 12.49 91 VAL C O 1
ATOM 6734 N N . ALA C 1 93 ? 92.696 34.717 113.180 1.00 11.44 92 ALA C N 1
ATOM 6735 C CA . ALA C 1 93 ? 93.948 35.356 113.597 1.00 11.27 92 ALA C CA 1
ATOM 6736 C C . ALA C 1 93 ? 94.934 35.452 112.450 1.00 11.08 92 ALA C C 1
ATOM 6737 O O . ALA C 1 93 ? 95.105 34.511 111.664 1.00 10.58 92 ALA C O 1
ATOM 6739 N N . TYR C 1 94 ? 95.554 36.621 112.342 1.00 10.58 93 TYR C N 1
ATOM 6740 C CA . TYR C 1 94 ? 96.559 36.863 111.292 1.00 10.44 93 TYR C CA 1
ATOM 6741 C C . TYR C 1 94 ? 97.515 38.008 111.623 1.00 11.18 93 TYR C C 1
ATOM 6742 O O . TYR C 1 94 ? 97.360 38.665 112.632 1.00 11.14 93 TYR C O 1
ATOM 6751 N N . HIS C 1 95 ? 98.542 38.211 110.784 1.00 11.45 94 HIS C N 1
ATOM 6752 C CA . HIS C 1 95 ? 99.516 39.296 110.996 1.00 11.57 94 HIS C CA 1
ATOM 6753 C C . HIS C 1 95 ? 98.767 40.635 110.959 1.00 11.41 94 HIS C C 1
ATOM 6754 O O . HIS C 1 95 ? 97.773 40.759 110.229 1.00 11.42 94 HIS C O 1
ATOM 6761 N N A PRO C 1 96 ? 99.235 41.636 111.726 0.47 12.10 95 PRO C N 1
ATOM 6762 N N B PRO C 1 96 ? 99.236 41.635 111.725 0.53 12.08 95 PRO C N 1
ATOM 6763 C CA A PRO C 1 96 ? 98.561 42.942 111.734 0.47 12.63 95 PRO C CA 1
ATOM 6764 C CA B PRO C 1 96 ? 98.561 42.940 111.735 0.53 12.63 95 PRO C CA 1
ATOM 6765 C C A PRO C 1 96 ? 98.402 43.614 110.366 0.47 12.68 95 PRO C C 1
ATOM 6766 C C B PRO C 1 96 ? 98.402 43.614 110.366 0.53 12.67 95 PRO C C 1
ATOM 6767 O O A PRO C 1 96 ? 97.455 44.392 110.175 0.47 12.53 95 PRO C O 1
ATOM 6768 O O B PRO C 1 96 ? 97.455 44.394 110.177 0.53 12.50 95 PRO C O 1
ATOM 6775 N N . LEU C 1 97 ? 99.319 43.320 109.440 1.00 12.73 96 LEU C N 1
ATOM 6776 C CA . LEU C 1 97 ? 99.318 43.920 108.101 1.00 13.53 96 LEU C CA 1
ATOM 6777 C C . LEU C 1 97 ? 98.785 43.004 107.003 1.00 13.15 96 LEU C C 1
ATOM 6778 O O . LEU C 1 97 ? 99.096 43.176 105.808 1.00 12.44 96 LEU C O 1
ATOM 6783 N N . SER C 1 98 ? 97.980 42.025 107.399 1.00 12.41 97 SER C N 1
ATOM 6784 C CA . SER C 1 98 ? 97.302 41.169 106.440 1.00 11.20 97 SER C CA 1
ATOM 6785 C C . SER C 1 98 ? 96.502 42.050 105.469 1.00 11.41 97 SER C C 1
ATOM 6786 O O . SER C 1 98 ? 95.993 43.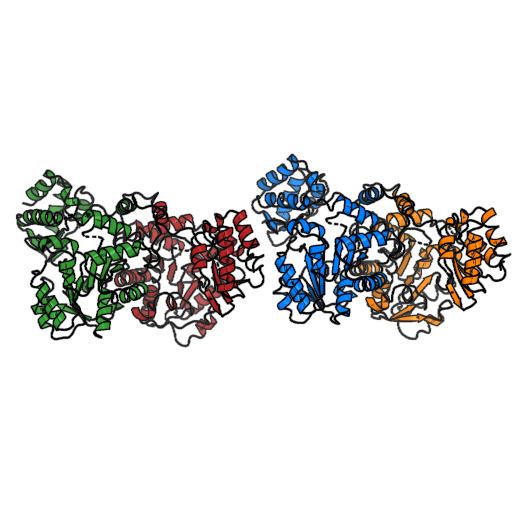099 105.863 1.00 9.52 97 SER C O 1
ATOM 6789 N N . HIS C 1 99 ? 96.366 41.595 104.223 1.00 10.80 98 HIS C N 1
ATOM 6790 C CA . HIS C 1 99 ? 95.589 42.333 103.189 1.00 10.77 98 HIS C CA 1
ATOM 6791 C C . HIS C 1 99 ? 94.139 42.534 103.616 1.00 10.40 98 HIS C C 1
ATOM 6792 O O . HIS C 1 99 ? 93.575 43.582 103.374 1.00 11.60 98 HIS C O 1
ATOM 6799 N N . LEU C 1 100 ? 93.559 41.545 104.297 1.00 10.06 99 LEU C N 1
ATOM 6800 C CA . LEU C 1 100 ? 92.186 41.626 104.812 1.00 10.02 99 LEU C CA 1
ATOM 6801 C C . LEU C 1 100 ? 92.041 42.740 105.824 1.00 9.66 99 LEU C C 1
ATOM 6802 O O . LEU C 1 100 ? 90.978 43.319 105.941 1.00 10.36 99 LEU C O 1
ATOM 6807 N N . GLU C 1 101 ? 93.102 42.979 106.600 1.00 9.87 100 GLU C N 1
ATOM 6808 C CA . GLU C 1 101 ? 93.056 43.958 107.676 1.00 10.36 100 GLU C CA 1
ATOM 6809 C C . GLU C 1 101 ? 93.263 45.390 107.217 1.00 11.32 100 GLU C C 1
ATOM 6810 O O . GLU C 1 101 ? 92.624 46.303 107.779 1.00 11.21 100 GLU C O 1
ATOM 6816 N N . ILE C 1 102 ? 94.110 45.606 106.194 1.00 10.79 101 ILE C N 1
ATOM 6817 C CA . ILE C 1 102 ? 94.454 46.991 105.824 1.00 11.24 101 ILE C CA 1
ATOM 6818 C C . ILE C 1 102 ? 94.175 47.445 104.397 1.00 11.08 101 ILE C C 1
ATOM 6819 O O . ILE C 1 102 ? 94.180 48.649 104.139 1.00 10.16 101 ILE C O 1
ATOM 6824 N N . HIS C 1 103 ? 93.863 46.528 103.489 1.00 10.83 102 HIS C N 1
ATOM 6825 C CA . HIS C 1 103 ? 93.685 46.911 102.085 1.00 10.89 102 HIS C CA 1
ATOM 6826 C C . HIS C 1 103 ? 92.318 46.640 101.475 1.00 11.22 102 HIS C C 1
ATOM 6827 O O . HIS C 1 103 ? 92.174 46.785 100.254 1.00 13.48 102 HIS C O 1
ATOM 6834 N N . GLU C 1 104 ? 91.317 46.251 102.267 1.00 10.86 103 GLU C N 1
ATOM 6835 C CA . GLU C 1 104 ? 89.986 45.915 101.717 1.00 10.43 103 GLU C CA 1
ATOM 6836 C C . GLU C 1 104 ? 88.856 46.735 102.345 1.00 10.92 103 GLU C C 1
ATOM 6837 O O . GLU C 1 104 ? 87.725 46.295 102.378 1.00 10.60 103 GLU C O 1
ATOM 6843 N N . GLN C 1 105 ? 89.172 47.941 102.822 1.00 11.08 104 GLN C N 1
ATOM 6844 C CA . GLN C 1 105 ? 88.180 48.841 103.440 1.00 12.67 104 GLN C CA 1
ATOM 6845 C C . GLN C 1 105 ? 87.343 48.148 104.503 1.00 12.59 104 GLN C C 1
ATOM 6846 O O . GLN C 1 105 ? 86.144 48.419 104.641 1.00 13.06 104 GLN C O 1
ATOM 6852 N N . ASP C 1 106 ? 87.985 47.243 105.231 1.00 12.70 105 ASP C N 1
ATOM 6853 C CA . ASP C 1 106 ? 87.354 46.526 106.350 1.00 13.04 105 ASP C CA 1
ATOM 6854 C C . ASP C 1 106 ? 86.237 45.582 105.932 1.00 12.04 105 ASP C C 1
ATOM 6855 O O . ASP C 1 106 ? 85.364 45.287 106.735 1.00 12.54 105 ASP C O 1
ATOM 6860 N N . GLY C 1 107 ? 86.323 45.038 104.718 1.00 11.80 106 GLY C N 1
ATOM 6861 C CA . GLY C 1 107 ? 85.312 44.106 104.196 1.00 10.93 106 GLY C CA 1
ATOM 6862 C C . GLY C 1 107 ? 85.033 42.903 105.079 1.00 10.45 106 GLY C C 1
ATOM 6863 O O . GLY C 1 107 ? 83.851 42.557 105.322 1.00 10.12 106 GLY C O 1
ATOM 6864 N N . LEU C 1 108 ? 86.097 42.269 105.568 1.00 10.08 107 LEU C N 1
ATOM 6865 C CA . LEU C 1 108 ? 85.956 41.067 106.447 1.00 9.19 107 LEU C CA 1
ATOM 6866 C C . LEU C 1 108 ? 85.078 41.402 107.661 1.00 10.32 107 LEU C C 1
ATOM 6867 O O . LEU C 1 108 ? 84.155 40.674 108.036 1.00 10.32 107 LEU C O 1
ATOM 6872 N N . LYS C 1 109 ? 85.385 42.511 108.281 1.00 10.24 108 LYS C N 1
ATOM 6873 C CA . LYS C 1 109 ? 84.636 42.936 109.463 1.00 11.23 108 LYS C CA 1
ATOM 6874 C C . LYS C 1 109 ? 83.207 43.359 109.117 1.00 11.97 108 LYS C C 1
ATOM 6875 O O . LYS C 1 109 ? 82.225 42.951 109.796 1.00 11.60 108 LYS C O 1
ATOM 6881 N N . GLU C 1 110 ? 83.069 44.150 108.047 1.00 12.20 109 GLU C N 1
ATOM 6882 C CA . GLU C 1 110 ? 81.764 44.729 107.722 1.00 12.72 109 GLU C CA 1
ATOM 6883 C C . GLU C 1 110 ? 80.803 43.782 107.037 1.00 12.70 109 GLU C C 1
ATOM 6884 O O . GLU C 1 110 ? 79.581 43.818 107.286 1.00 13.10 109 GLU C O 1
ATOM 6890 N N . LEU C 1 111 ? 81.338 42.968 106.136 1.00 11.40 110 LEU C N 1
ATOM 6891 C CA . LEU C 1 111 ? 80.511 42.061 105.374 1.00 11.32 110 LEU C CA 1
ATOM 6892 C C . LEU C 1 111 ? 80.368 40.681 106.017 1.00 11.48 110 LEU C C 1
ATOM 6893 O O . LEU C 1 111 ? 79.306 40.052 105.889 1.00 11.49 110 LEU C O 1
ATOM 6898 N N . GLN C 1 112 ? 81.427 40.207 106.678 1.00 11.11 111 GLN C N 1
ATOM 6899 C CA . GLN C 1 112 ? 81.395 38.869 107.305 1.00 11.88 111 GLN C CA 1
ATOM 6900 C C . GLN C 1 112 ? 81.228 38.827 108.824 1.00 12.70 111 GLN C C 1
ATOM 6901 O O . GLN C 1 112 ? 81.131 37.747 109.418 1.00 11.70 111 GLN C O 1
ATOM 6907 N N . GLN C 1 113 ? 81.177 39.990 109.454 1.00 13.08 112 GLN C N 1
ATOM 6908 C CA . GLN C 1 113 ? 81.007 40.068 110.906 1.00 13.72 112 GLN C CA 1
ATOM 6909 C C . GLN C 1 113 ? 81.989 39.108 111.601 1.00 12.84 112 GLN C C 1
ATOM 6910 O O . GLN C 1 113 ? 81.619 38.353 112.482 1.00 12.95 112 GLN C O 1
ATOM 6916 N N . ILE C 1 114 ? 83.242 39.171 111.155 1.00 12.12 113 ILE C N 1
ATOM 6917 C CA . ILE C 1 114 ? 84.359 38.435 111.722 1.00 11.82 113 ILE C CA 1
ATOM 6918 C C . ILE C 1 114 ? 85.256 39.372 112.525 1.00 12.77 113 ILE C C 1
ATOM 6919 O O . ILE C 1 114 ? 85.417 40.572 112.183 1.00 12.38 113 ILE C O 1
ATOM 6924 N N . THR C 1 115 ? 85.768 38.844 113.634 1.00 12.52 114 THR C N 1
ATOM 6925 C CA . THR C 1 115 ? 86.668 39.568 114.544 1.00 13.29 114 THR C CA 1
ATOM 6926 C C . THR C 1 115 ? 88.086 39.046 114.414 1.00 13.19 114 THR C C 1
ATOM 6927 O O . THR C 1 115 ? 88.408 37.973 114.938 1.00 13.04 114 THR C O 1
ATOM 6931 N N . PRO C 1 116 ? 88.963 39.803 113.728 1.00 12.63 115 PRO C N 1
ATOM 6932 C CA . PRO C 1 116 ? 90.335 39.315 113.597 1.00 12.70 115 PRO C CA 1
ATOM 6933 C C . PRO C 1 116 ? 91.245 39.687 114.765 1.00 13.03 115 PRO C C 1
ATOM 6934 O O . PRO C 1 116 ? 91.291 40.852 115.195 1.00 13.50 115 PRO C O 1
ATOM 6938 N N . LEU C 1 117 ? 91.937 38.690 115.302 1.00 12.28 116 LEU C N 1
ATOM 6939 C CA . LEU C 1 117 ? 92.919 38.897 116.355 1.00 12.96 116 LEU C CA 1
ATOM 6940 C C . LEU C 1 117 ? 94.248 39.058 115.640 1.00 13.04 116 LEU C C 1
ATOM 6941 O O . LEU C 1 117 ? 94.575 38.228 114.787 1.00 13.03 116 LEU C O 1
ATOM 6946 N N . LEU C 1 118 ? 95.057 40.033 116.043 1.00 13.12 117 LEU C N 1
ATOM 6947 C CA . LEU C 1 118 ? 96.304 40.346 115.363 1.00 13.49 117 LEU C CA 1
ATOM 6948 C C . LEU C 1 118 ? 97.490 39.713 116.104 1.00 14.35 117 LEU C C 1
ATOM 6949 O O . LEU C 1 118 ? 97.711 39.993 117.289 1.00 14.13 117 LEU C O 1
ATOM 6954 N N . LEU C 1 119 ? 98.246 38.899 115.367 1.00 14.67 118 LEU C N 1
ATOM 6955 C CA . LEU C 1 119 ? 99.368 38.118 115.884 1.00 15.61 118 LEU C CA 1
ATOM 6956 C C . LEU C 1 119 ? 100.697 38.845 115.810 1.00 15.82 118 LEU C C 1
ATOM 6957 O O . LEU C 1 119 ? 101.099 39.309 114.745 1.00 16.28 118 LEU C O 1
ATOM 6962 N N . GLY C 1 120 ? 101.410 38.872 116.922 1.00 15.93 119 GLY C N 1
ATOM 6963 C CA . GLY C 1 120 ? 102.727 39.470 116.964 1.00 16.22 119 GLY C CA 1
ATOM 6964 C C . GLY C 1 120 ? 102.692 40.973 116.872 1.00 16.91 119 GLY C C 1
ATOM 6965 O O . GLY C 1 120 ? 101.853 41.610 117.497 1.00 16.10 119 GLY C O 1
ATOM 6966 N N . THR C 1 121 ? 103.613 41.530 116.088 1.00 16.39 120 THR C N 1
ATOM 6967 C CA . THR C 1 121 ? 103.763 42.966 115.967 1.00 16.77 120 THR C CA 1
ATOM 6968 C C . THR C 1 121 ? 103.894 43.288 114.492 1.00 17.10 120 THR C C 1
ATOM 6969 O O . THR C 1 121 ? 104.379 42.456 113.727 1.00 17.89 120 THR C O 1
ATOM 6976 N N . ALA C 1 122 ? 103.510 44.502 114.101 1.00 17.02 121 ALA C N 1
ATOM 6977 C CA . ALA C 1 122 ? 103.438 44.871 112.694 1.00 17.51 121 ALA C CA 1
ATOM 6978 C C . ALA C 1 122 ? 104.743 44.811 111.921 1.00 18.35 121 ALA C C 1
ATOM 6979 O O . ALA C 1 122 ? 104.732 44.528 110.722 1.00 17.87 121 ALA C O 1
ATOM 6981 N N . ASN C 1 123 ? 105.859 45.079 112.592 1.00 19.24 122 ASN C N 1
ATOM 6982 C CA . ASN C 1 123 ? 107.142 45.171 111.902 1.00 20.49 122 ASN C CA 1
ATOM 6983 C C . ASN C 1 123 ? 107.975 43.895 111.805 1.00 19.70 122 ASN C C 1
ATOM 6984 O O . ASN C 1 123 ? 109.133 43.962 111.470 1.00 19.48 122 ASN C O 1
ATOM 6989 N N . GLN C 1 124 ? 107.386 42.744 112.102 1.00 19.43 123 GLN C N 1
ATOM 6990 C CA . GLN C 1 124 ? 108.106 41.484 112.009 1.00 18.44 123 GLN C CA 1
ATOM 6991 C C . GLN C 1 124 ? 107.184 40.308 111.773 1.00 16.70 123 GLN C C 1
ATOM 6992 O O . GLN C 1 124 ? 105.945 40.404 111.838 1.00 16.18 123 GLN C O 1
ATOM 6998 N N . LEU C 1 125 ? 107.812 39.198 111.435 1.00 15.67 124 LEU C N 1
ATOM 6999 C CA . LEU C 1 125 ? 107.116 37.948 111.191 1.00 14.73 124 LEU C CA 1
ATOM 7000 C C . LEU C 1 125 ? 106.404 37.445 112.443 1.00 15.00 124 LEU C C 1
ATOM 7001 O O . LEU C 1 125 ? 106.936 37.555 113.541 1.00 16.18 124 LEU C O 1
ATOM 7006 N N . LEU C 1 126 ? 105.213 36.884 112.268 1.00 14.71 125 LEU C N 1
ATOM 7007 C CA . LEU C 1 126 ? 104.494 36.251 113.366 1.00 15.22 125 LEU C CA 1
ATOM 7008 C C . LEU C 1 126 ? 105.204 34.919 113.560 1.00 15.43 125 LEU C C 1
ATOM 7009 O O . LEU C 1 126 ? 105.779 34.372 112.606 1.00 15.54 125 LEU C O 1
ATOM 7014 N N . THR C 1 127 ? 105.206 34.402 114.782 1.00 16.17 126 THR C N 1
ATOM 7015 C CA . THR C 1 127 ? 105.876 33.122 115.066 1.00 17.14 126 THR C CA 1
ATOM 7016 C C . THR C 1 127 ? 104.902 32.091 115.640 1.00 16.90 126 THR C C 1
ATOM 7017 O O . THR C 1 127 ? 103.781 32.402 116.055 1.00 15.97 126 THR C O 1
ATOM 7021 N N . ILE C 1 128 ? 105.354 30.845 115.664 1.00 18.53 127 ILE C N 1
ATOM 7022 C CA . ILE C 1 128 ? 104.612 29.766 116.297 1.00 19.42 127 ILE C CA 1
ATOM 7023 C C . ILE C 1 128 ? 104.216 30.178 117.742 1.00 18.96 127 ILE C C 1
ATOM 7024 O O . ILE C 1 128 ? 103.108 29.897 118.206 1.00 18.34 127 ILE C O 1
ATOM 7029 N N . ASP C 1 129 ? 105.136 30.831 118.446 1.00 20.13 128 ASP C N 1
ATOM 7030 C CA . ASP C 1 129 ? 104.902 31.267 119.833 1.00 21.47 128 ASP C CA 1
ATOM 7031 C C . ASP C 1 129 ? 103.728 32.270 119.925 1.00 20.14 128 ASP C C 1
ATOM 7032 O O . ASP C 1 129 ? 102.970 32.280 120.891 1.00 20.01 128 ASP C O 1
ATOM 7037 N N . ASP C 1 130 ? 103.581 33.123 118.924 1.00 19.36 129 ASP C N 1
ATOM 7038 C CA . ASP C 1 130 ? 102.451 34.052 118.890 1.00 18.87 129 ASP C CA 1
ATOM 7039 C C . ASP C 1 130 ? 101.126 33.291 118.814 1.00 18.94 129 ASP C C 1
ATOM 7040 O O . ASP C 1 130 ? 100.163 33.613 119.515 1.00 19.60 129 ASP C O 1
ATOM 7045 N N . ILE C 1 131 ? 101.080 32.292 117.943 1.00 19.12 130 ILE C N 1
ATOM 7046 C CA . ILE C 1 131 ? 99.897 31.471 117.743 1.00 19.09 130 ILE C CA 1
ATOM 7047 C C . ILE C 1 131 ? 99.624 30.608 118.980 1.00 20.37 130 ILE C C 1
ATOM 7048 O O . ILE C 1 131 ? 98.497 30.526 119.441 1.00 20.01 130 ILE C O 1
ATOM 7053 N N . LYS C 1 132 ? 100.659 29.987 119.532 1.00 21.85 131 LYS C N 1
ATOM 7054 C CA . LYS C 1 132 ? 100.487 29.162 120.736 1.00 23.98 131 LYS C CA 1
ATOM 7055 C C . LYS C 1 132 ? 100.076 29.968 121.986 1.00 24.90 131 LYS C C 1
ATOM 7056 O O . LYS C 1 132 ? 99.521 29.399 122.915 1.00 25.74 131 LYS C O 1
ATOM 7062 N N . SER C 1 133 ? 100.352 31.273 121.986 1.00 25.19 132 SER C N 1
ATOM 7063 C CA . SER C 1 133 ? 100.004 32.161 123.082 1.00 26.08 132 SER C CA 1
ATOM 7064 C C . SER C 1 133 ? 98.619 32.832 122.948 1.00 26.03 132 SER C C 1
ATOM 7065 O O . SER C 1 133 ? 98.250 33.621 123.827 1.00 26.48 132 SER C O 1
ATOM 7070 N N . LEU C 1 134 ? 97.846 32.558 121.888 1.00 25.14 133 LEU C N 1
ATOM 7071 C CA . LEU C 1 134 ? 96.515 33.207 121.752 1.00 25.38 133 LEU C CA 1
ATOM 7072 C C . LEU C 1 134 ? 95.585 33.081 122.978 1.00 25.66 133 LEU C C 1
ATOM 7073 O O . LEU C 1 134 ? 94.969 34.068 123.396 1.00 27.79 133 LEU C O 1
ATOM 7078 N N . ARG C 1 135 ? 95.472 31.882 123.529 1.00 25.59 134 ARG C N 1
ATOM 7079 C CA . ARG C 1 135 ? 94.620 31.586 124.714 1.00 25.25 134 ARG C CA 1
ATOM 7080 C C . ARG C 1 135 ? 93.153 31.958 124.543 1.00 24.46 134 ARG C C 1
ATOM 7081 O O . ARG C 1 135 ? 92.441 32.277 125.482 1.00 25.26 134 ARG C O 1
ATOM 7089 N N . GLU C 1 136 ? 92.703 31.815 123.325 1.00 23.32 135 GLU C N 1
ATOM 7090 C CA . GLU C 1 136 ? 91.380 32.201 122.928 1.00 22.39 135 GLU C CA 1
ATOM 7091 C C . GLU C 1 136 ? 91.070 31.457 121.651 1.00 20.54 135 GLU C C 1
ATOM 7092 O O . GLU C 1 136 ? 91.836 31.562 120.682 1.00 19.92 135 GLU C O 1
ATOM 7098 N N . PRO C 1 137 ? 89.954 30.709 121.636 1.00 18.71 136 PRO C N 1
ATOM 7099 C CA . PRO C 1 137 ? 89.752 29.880 120.453 1.00 17.17 136 PRO C CA 1
ATOM 7100 C C . PRO C 1 137 ? 89.429 30.692 119.203 1.00 15.01 136 PRO C C 1
ATOM 7101 O O . PRO C 1 137 ? 88.738 31.694 119.291 1.00 13.10 136 PRO C O 1
ATOM 7105 N N . VAL C 1 138 ? 89.954 30.249 118.068 1.00 13.63 137 VAL C N 1
ATOM 7106 C CA . VAL C 1 138 ? 89.676 30.870 116.768 1.00 12.32 137 VAL C CA 1
ATOM 7107 C C . VAL C 1 138 ? 89.307 29.791 115.764 1.00 12.47 137 VAL C C 1
ATOM 7108 O O . VAL C 1 138 ? 89.631 28.614 115.967 1.00 13.12 137 VAL C O 1
ATOM 7112 N N . SER C 1 139 ? 88.569 30.172 114.723 1.00 11.56 138 SER C N 1
ATOM 7113 C CA . SER C 1 139 ? 88.162 29.224 113.697 1.00 11.55 138 SER C CA 1
ATOM 7114 C C . SER C 1 139 ? 89.313 28.968 112.743 1.00 11.73 138 SER C C 1
ATOM 7115 O O . SER C 1 139 ? 89.494 27.827 112.291 1.00 11.68 138 SER C O 1
ATOM 7118 N N . SER C 1 140 ? 90.064 30.023 112.423 1.00 11.27 139 SER C N 1
ATOM 7119 C CA A SER C 1 140 ? 91.183 29.899 111.512 0.50 10.99 139 SER C CA 1
ATOM 7120 C CA B SER C 1 140 ? 91.171 29.937 111.481 0.50 11.45 139 SER C CA 1
ATOM 7121 C C . SER C 1 140 ? 92.349 30.837 111.797 1.00 11.40 139 SER C C 1
ATOM 7122 O O . SER C 1 140 ? 92.213 31.873 112.471 1.00 10.54 139 SER C O 1
ATOM 7127 N N . VAL C 1 141 ? 93.492 30.422 111.271 1.00 11.17 140 VAL C N 1
ATOM 7128 C CA . VAL C 1 141 ? 94.687 31.200 111.246 1.00 10.52 140 VAL C CA 1
ATOM 7129 C C . VAL C 1 141 ? 94.975 31.363 109.732 1.00 9.79 140 VAL C C 1
ATOM 7130 O O . VAL C 1 141 ? 94.868 30.400 108.946 1.00 10.39 140 VAL C O 1
ATOM 7134 N N . LEU C 1 142 ? 95.260 32.603 109.330 1.00 9.08 141 LEU C N 1
ATOM 7135 C CA . LEU C 1 142 ? 95.660 32.918 107.959 1.00 9.20 141 LEU C CA 1
ATOM 7136 C C . LEU C 1 142 ? 97.150 33.285 107.966 1.00 9.05 141 LEU C C 1
ATOM 7137 O O . LEU C 1 142 ? 97.585 34.051 108.789 1.00 9.54 141 LEU C O 1
ATOM 7142 N N . ILE C 1 143 ? 97.908 32.705 107.042 1.00 9.57 142 ILE C N 1
ATOM 7143 C CA . ILE C 1 143 ? 99.358 32.979 106.871 1.00 10.69 142 ILE C CA 1
ATOM 7144 C C . ILE C 1 143 ? 99.581 33.503 105.454 1.00 10.64 142 ILE C C 1
ATOM 7145 O O . ILE C 1 143 ? 99.078 32.940 104.486 1.00 11.45 142 ILE C O 1
ATOM 7150 N N . GLU C 1 144 ? 100.370 34.552 105.329 1.00 10.77 143 GLU C N 1
ATOM 7151 C CA . GLU C 1 144 ? 100.718 35.148 104.033 1.00 9.97 143 GLU C CA 1
ATOM 7152 C C . GLU C 1 144 ? 102.212 34.887 103.747 1.00 10.26 143 GLU C C 1
ATOM 7153 O O . GLU C 1 144 ? 103.097 35.364 104.484 1.00 10.90 143 GLU C O 1
ATOM 7159 N N . LEU C 1 145 ? 102.485 34.054 102.742 1.00 10.84 144 LEU C N 1
ATOM 7160 C CA . LEU C 1 145 ? 103.860 33.715 102.305 1.00 11.21 144 LEU C CA 1
ATOM 7161 C C . LEU C 1 145 ? 104.174 34.364 100.934 1.00 11.31 144 LEU C C 1
ATOM 7162 O O . LEU C 1 145 ? 103.511 34.023 99.950 1.00 12.16 144 LEU C O 1
ATOM 7167 N N . PRO C 1 146 ? 105.118 35.338 100.869 1.00 11.20 145 PRO C N 1
ATOM 7168 C CA . PRO C 1 146 ? 105.862 35.882 101.956 1.00 11.57 145 PRO C CA 1
ATOM 7169 C C . PRO C 1 146 ? 105.040 37.041 102.529 1.00 11.93 145 PRO C C 1
ATOM 7170 O O . PRO C 1 146 ? 104.002 37.366 101.950 1.00 11.94 145 PRO C O 1
ATOM 7174 N N . GLN C 1 147 ? 105.479 37.640 103.639 1.00 11.96 146 GLN C N 1
ATOM 7175 C CA . GLN C 1 147 ? 104.736 38.765 104.250 1.00 11.85 146 GLN C CA 1
ATOM 7176 C C . GLN C 1 147 ? 105.186 40.033 103.545 1.00 11.80 146 GLN C C 1
ATOM 7177 O O . GLN C 1 147 ? 106.222 40.608 103.859 1.00 12.46 146 GLN C O 1
ATOM 7183 N N . ARG C 1 148 ? 104.402 40.439 102.557 1.00 11.81 147 ARG C N 1
ATOM 7184 C CA . ARG C 1 148 ? 104.740 41.548 101.670 1.00 12.31 147 ARG C CA 1
ATOM 7185 C C . ARG C 1 148 ? 105.005 42.907 102.345 1.00 12.77 147 ARG C C 1
ATOM 7186 O O . ARG C 1 148 ? 105.942 43.606 101.995 1.00 13.14 147 ARG C O 1
ATOM 7194 N N . GLU C 1 149 ? 104.180 43.266 103.321 1.00 12.33 148 GLU C N 1
ATOM 7195 C CA . GLU C 1 149 ? 104.257 44.602 103.928 1.00 14.18 148 GLU C CA 1
ATOM 7196 C C . GLU C 1 149 ? 105.537 44.845 104.747 1.00 14.26 148 GLU C C 1
ATOM 7197 O O . GLU C 1 149 ? 105.864 45.990 105.069 1.00 15.02 148 GLU C O 1
ATOM 7203 N N . ILE C 1 150 ? 106.241 43.765 105.060 1.00 13.39 149 ILE C N 1
ATOM 7204 C CA . ILE C 1 150 ? 107.511 43.831 105.792 1.00 14.12 149 ILE C CA 1
ATOM 7205 C C . ILE C 1 150 ? 108.680 43.421 104.887 1.00 14.62 149 ILE C C 1
ATOM 7206 O O . ILE C 1 150 ? 109.767 43.060 105.368 1.00 16.17 149 ILE C O 1
ATOM 7211 N N . GLY C 1 151 ? 108.458 43.527 103.577 1.00 13.86 150 GLY C N 1
ATOM 7212 C CA . GLY C 1 151 ? 109.511 43.323 102.591 1.00 14.82 150 GLY C CA 1
ATOM 7213 C C . GLY C 1 151 ? 109.522 41.981 101.916 1.00 14.57 150 GLY C C 1
ATOM 7214 O O . GLY C 1 151 ? 110.359 41.736 101.058 1.00 15.02 150 GLY C O 1
ATOM 7215 N N . GLY C 1 152 ? 108.548 41.134 102.240 1.00 14.66 151 GLY C N 1
ATOM 7216 C CA . GLY C 1 152 ? 108.471 39.802 101.656 1.00 14.22 151 GLY C CA 1
ATOM 7217 C C . GLY C 1 152 ? 109.348 38.864 102.465 1.00 14.24 151 GLY C C 1
ATOM 7218 O O . GLY C 1 152 ? 110.308 38.290 101.949 1.00 16.27 151 GLY C O 1
ATOM 7219 N N . GLN C 1 153 ? 109.007 38.725 103.733 1.00 13.32 152 GLN C N 1
ATOM 7220 C CA . GLN C 1 153 ? 109.749 37.863 104.668 1.00 14.26 152 GLN C CA 1
ATOM 7221 C C . GLN C 1 153 ? 109.047 36.526 104.835 1.00 12.87 152 GLN C C 1
ATOM 7222 O O . GLN C 1 153 ? 107.837 36.435 104.719 1.00 12.04 152 GLN C O 1
ATOM 7228 N N . LEU C 1 154 ? 109.845 35.486 105.066 1.00 13.61 153 LEU C N 1
ATOM 7229 C CA . LEU C 1 154 ? 109.363 34.133 105.262 1.00 12.38 153 LEU C CA 1
ATOM 7230 C C . LEU C 1 154 ? 109.915 33.508 106.532 1.00 13.46 153 LEU C C 1
ATOM 7231 O O . LEU C 1 154 ? 111.086 33.722 106.861 1.00 13.00 153 LEU C O 1
ATOM 7236 N N . PRO C 1 155 ? 109.080 32.729 107.235 1.00 13.74 154 PRO C N 1
ATOM 7237 C CA . PRO C 1 155 ? 109.615 31.911 108.324 1.00 14.44 154 PRO C CA 1
ATOM 7238 C C . PRO C 1 155 ? 110.339 30.702 107.721 1.00 15.15 154 PRO C C 1
ATOM 7239 O O . PRO C 1 155 ? 110.193 30.432 106.534 1.00 15.44 154 PRO C O 1
ATOM 7243 N N . ALA C 1 156 ? 111.123 30.010 108.529 1.00 15.65 155 ALA C N 1
ATOM 7244 C CA . ALA C 1 156 ? 111.779 28.781 108.084 1.00 16.68 155 ALA C CA 1
ATOM 7245 C C . ALA C 1 156 ? 110.656 27.809 107.727 1.00 16.03 155 ALA C C 1
ATOM 7246 O O . ALA C 1 156 ? 109.587 27.824 108.342 1.00 14.62 155 ALA C O 1
ATOM 7248 N N . PHE C 1 157 ? 110.858 27.002 106.693 1.00 16.62 156 PHE C N 1
ATOM 7249 C CA . PHE C 1 157 ? 109.836 26.036 106.314 1.00 16.93 156 PHE C CA 1
ATOM 7250 C C . PHE C 1 157 ? 109.454 25.143 107.512 1.00 17.65 156 PHE C C 1
ATOM 7251 O O . PHE C 1 157 ? 108.269 24.791 107.683 1.00 16.98 156 PHE C O 1
ATOM 7259 N N A GLU C 1 158 ? 110.447 24.767 108.327 0.33 17.94 157 GLU C N 1
ATOM 7260 N N B GLU C 1 158 ? 110.458 24.784 108.300 0.67 18.15 157 GLU C N 1
ATOM 7261 C CA A GLU C 1 158 ? 110.191 23.977 109.549 0.33 18.38 157 GLU C CA 1
ATOM 7262 C CA B GLU C 1 158 ? 110.266 23.989 109.517 0.67 19.13 157 GLU C CA 1
ATOM 7263 C C A GLU C 1 158 ? 109.176 24.638 110.454 0.33 18.14 157 GLU C C 1
ATOM 7264 C C B GLU C 1 158 ? 109.272 24.628 110.501 0.67 18.51 157 GLU C C 1
ATOM 7265 O O A GLU C 1 158 ? 108.332 23.961 111.040 0.33 17.80 157 GLU C O 1
ATOM 7266 O O B GLU C 1 158 ? 108.512 23.923 111.159 0.67 18.01 157 GLU C O 1
ATOM 7277 N N . GLU C 1 159 ? 109.255 25.960 110.574 1.00 18.20 158 GLU C N 1
ATOM 7278 C CA . GLU C 1 159 ? 108.314 26.668 111.443 1.00 17.98 158 GLU C CA 1
ATOM 7279 C C . GLU C 1 159 ? 106.886 26.579 110.861 1.00 17.31 158 GLU C C 1
ATOM 7280 O O . GLU C 1 159 ? 105.906 26.457 111.617 1.00 16.89 158 GLU C O 1
ATOM 7291 N N . LEU C 1 160 ? 106.750 26.646 109.535 1.00 16.70 159 LEU C N 1
ATOM 7292 C CA . LEU C 1 160 ? 105.434 26.432 108.927 1.00 16.08 159 LEU C CA 1
ATOM 7293 C C . LEU C 1 160 ? 104.878 25.057 109.277 1.00 16.53 159 LEU C C 1
ATOM 7294 O O . LEU C 1 160 ? 103.671 24.906 109.559 1.00 15.83 159 LEU C O 1
ATOM 7299 N N . GLU C 1 161 ? 105.745 24.056 109.224 1.00 17.07 160 GLU C N 1
ATOM 7300 C CA . GLU C 1 161 ? 105.347 22.687 109.586 1.00 17.67 160 GLU C CA 1
ATOM 7301 C C . GLU C 1 161 ? 104.817 22.653 111.032 1.00 17.81 160 GLU C C 1
ATOM 7302 O O . GLU C 1 161 ? 103.748 22.075 111.299 1.00 16.43 160 GLU C O 1
ATOM 7308 N N . LYS C 1 162 ? 105.553 23.293 111.948 1.00 18.09 161 LYS C N 1
ATOM 7309 C CA . LYS C 1 162 ? 105.142 23.401 113.369 1.00 18.98 161 LYS C CA 1
ATOM 7310 C C . LYS C 1 162 ? 103.777 24.078 113.520 1.00 17.76 161 LYS C C 1
ATOM 7311 O O . LYS C 1 162 ? 102.911 23.598 114.276 1.00 17.11 161 LYS C O 1
ATOM 7317 N N . ILE C 1 163 ? 103.576 25.173 112.789 1.00 16.60 162 ILE C N 1
ATOM 7318 C CA . ILE C 1 163 ? 102.285 25.882 112.808 1.00 16.25 162 ILE C CA 1
ATOM 7319 C C . ILE C 1 163 ? 101.127 24.980 112.279 1.00 16.83 162 ILE C C 1
ATOM 7320 O O . ILE C 1 163 ? 100.050 24.855 112.895 1.00 16.76 162 ILE C O 1
ATOM 7325 N N . SER C 1 164 ? 101.359 24.310 111.158 1.00 16.89 163 SER C N 1
ATOM 7326 C CA . SER C 1 164 ? 100.341 23.420 110.613 1.00 16.70 163 SER C CA 1
ATOM 7327 C C . SER C 1 164 ? 100.028 22.278 111.617 1.00 17.94 163 SER C C 1
ATOM 7328 O O . SER C 1 164 ? 98.868 21.937 111.886 1.00 17.86 163 SER C O 1
ATOM 7331 N N . GLU C 1 165 ? 101.067 21.686 112.181 1.00 18.68 164 GLU C N 1
ATOM 7332 C CA . GLU C 1 165 ? 100.884 20.628 113.161 1.00 19.43 164 GLU C CA 1
ATOM 7333 C C . GLU C 1 165 ? 100.078 21.117 114.388 1.00 18.58 164 GLU C C 1
ATOM 7334 O O . GLU C 1 165 ? 99.205 20.407 114.901 1.00 16.89 164 GLU C O 1
ATOM 7340 N N . TYR C 1 166 ? 100.417 22.299 114.894 1.00 17.46 165 TYR C N 1
ATOM 7341 C CA . TYR C 1 166 ? 99.722 22.836 116.070 1.00 17.49 165 TYR C CA 1
ATOM 7342 C C . TYR C 1 166 ? 98.252 23.071 115.733 1.00 17.45 165 TYR C C 1
ATOM 7343 O O . TYR C 1 166 ? 97.340 22.653 116.469 1.00 17.78 165 TYR C O 1
ATOM 7352 N N . CYS C 1 167 ? 98.021 23.749 114.610 1.00 17.20 166 CYS C N 1
ATOM 7353 C CA . CYS C 1 167 ? 96.662 24.018 114.164 1.00 17.88 166 CYS C CA 1
ATOM 7354 C C . CYS C 1 167 ? 95.846 22.733 113.976 1.00 18.73 166 CYS C C 1
ATOM 7355 O O . CYS C 1 167 ? 94.682 22.681 114.364 1.00 19.43 166 CYS C O 1
ATOM 7358 N N . HIS C 1 168 ? 96.465 21.698 113.413 1.00 19.36 167 HIS C N 1
ATOM 7359 C CA . HIS C 1 168 ? 95.768 20.413 113.218 1.00 20.51 167 HIS C CA 1
ATOM 7360 C C . HIS C 1 168 ? 95.379 19.822 114.579 1.00 20.76 167 HIS C C 1
ATOM 7361 O O . HIS C 1 168 ? 94.239 19.413 114.763 1.00 20.06 167 HIS C O 1
ATOM 7368 N N . GLU C 1 169 ? 96.318 19.835 115.528 1.00 20.89 168 GLU C N 1
ATOM 7369 C CA . GLU C 1 169 ? 96.085 19.351 116.899 1.00 22.33 168 GLU C CA 1
ATOM 7370 C C . GLU C 1 169 ? 94.964 20.103 117.625 1.00 22.01 168 GLU C C 1
ATOM 7371 O O . GLU C 1 169 ? 94.183 19.499 118.364 1.00 22.38 168 GLU C O 1
ATOM 7377 N N . GLN C 1 170 ? 94.881 21.421 117.421 1.00 20.53 169 GLN C N 1
ATOM 7378 C CA . GLN C 1 170 ? 93.856 22.230 118.093 1.00 21.04 169 GLN C CA 1
ATOM 7379 C C . GLN C 1 170 ? 92.516 22.402 117.345 1.00 20.21 169 GLN C C 1
ATOM 7380 O O . GLN C 1 170 ? 91.596 23.054 117.863 1.00 19.66 169 GLN C O 1
ATOM 7386 N N . GLY C 1 171 ? 92.417 21.850 116.138 1.00 19.27 170 GLY C N 1
ATOM 7387 C CA . GLY C 1 171 ? 91.202 21.957 115.328 1.00 18.68 170 GLY C CA 1
ATOM 7388 C C . GLY C 1 171 ? 91.027 23.368 114.788 1.00 17.68 170 GLY C C 1
ATOM 7389 O O . GLY C 1 171 ? 89.915 23.877 114.740 1.00 17.36 170 GLY C O 1
ATOM 7390 N N . ILE C 1 172 ? 92.136 24.001 114.410 1.00 16.21 171 ILE C N 1
ATOM 7391 C CA . ILE C 1 172 ? 92.100 25.358 113.863 1.00 14.71 171 ILE C CA 1
ATOM 7392 C C . ILE C 1 172 ? 92.381 25.213 112.372 1.00 14.35 171 ILE C C 1
ATOM 7393 O O . ILE C 1 172 ? 93.358 24.578 112.000 1.00 14.39 171 ILE C O 1
ATOM 7398 N N . SER C 1 173 ? 91.528 25.771 111.528 1.00 12.94 172 SER C N 1
ATOM 7399 C CA . SER C 1 173 ? 91.754 25.711 110.075 1.00 12.54 172 SER C CA 1
ATOM 7400 C C . SER C 1 173 ? 92.911 26.644 109.712 1.00 12.60 172 SER C C 1
ATOM 7401 O O . SER C 1 173 ? 93.086 27.692 110.342 1.00 11.43 172 SER C O 1
ATOM 7406 N N . LEU C 1 174 ? 93.724 26.251 108.728 1.00 12.01 173 LEU C N 1
ATOM 7407 C CA . LEU C 1 174 ? 94.867 27.075 108.309 1.00 11.74 173 LEU C CA 1
ATOM 7408 C C . LEU C 1 174 ? 94.703 27.483 106.842 1.00 12.50 173 LEU C C 1
ATOM 7409 O O . LEU C 1 174 ? 94.590 26.650 105.953 1.00 12.96 173 LEU C O 1
ATOM 7414 N N . HIS C 1 175 ? 94.656 28.788 106.596 1.00 11.50 174 HIS C N 1
ATOM 7415 C CA . HIS C 1 175 ? 94.483 29.306 105.266 1.00 10.84 174 HIS C CA 1
ATOM 7416 C C . HIS C 1 175 ? 95.719 30.007 104.795 1.00 10.28 174 HIS C C 1
ATOM 7417 O O . HIS C 1 175 ? 96.320 30.789 105.529 1.00 10.81 174 HIS C O 1
ATOM 7424 N N . LEU C 1 176 ? 96.078 29.745 103.555 1.00 9.57 175 LEU C N 1
ATOM 7425 C CA . LEU C 1 176 ? 97.234 30.390 102.934 1.00 10.51 175 LEU C CA 1
ATOM 7426 C C . LEU C 1 176 ? 96.859 31.559 102.023 1.00 9.68 175 LEU C C 1
ATOM 7427 O O . LEU C 1 176 ? 96.108 31.391 101.042 1.00 9.13 175 LEU C O 1
ATOM 7432 N N . ASP C 1 177 ? 97.355 32.742 102.363 1.00 9.22 176 ASP C N 1
ATOM 7433 C CA . ASP C 1 177 ? 97.237 33.883 101.459 1.00 9.32 176 ASP C CA 1
ATOM 7434 C C . ASP C 1 177 ? 98.466 33.744 100.584 1.00 8.99 176 ASP C C 1
ATOM 7435 O O . ASP C 1 177 ? 99.594 34.138 100.934 1.00 9.39 176 ASP C O 1
ATOM 7440 N N . GLY C 1 178 ? 98.245 33.091 99.453 1.00 9.98 177 GLY C N 1
ATOM 7441 C CA . GLY C 1 178 ? 99.295 32.825 98.525 1.00 9.81 177 GLY C CA 1
ATOM 7442 C C . GLY C 1 178 ? 99.296 33.705 97.314 1.00 10.08 177 GLY C C 1
ATOM 7443 O O . GLY C 1 178 ? 99.626 33.238 96.228 1.00 10.35 177 GLY C O 1
ATOM 7444 N N . ALA C 1 179 ? 98.984 34.983 97.492 1.00 9.89 178 ALA C N 1
ATOM 7445 C CA . ALA C 1 179 ? 99.015 35.941 96.399 1.00 10.41 178 ALA C CA 1
ATOM 7446 C C . ALA C 1 179 ? 100.338 35.864 95.623 1.00 11.37 178 ALA C C 1
ATOM 7447 O O . ALA C 1 179 ? 100.377 36.030 94.377 1.00 12.90 178 ALA C O 1
ATOM 7449 N N . ARG C 1 180 ? 101.416 35.693 96.389 1.00 11.07 179 ARG C N 1
ATOM 7450 C CA . ARG C 1 180 ? 102.793 35.565 95.880 1.00 11.37 179 ARG C CA 1
ATOM 7451 C C . ARG C 1 180 ? 103.421 34.186 96.139 1.00 11.44 179 ARG C C 1
ATOM 7452 O O . ARG C 1 180 ? 104.630 34.081 96.328 1.00 12.22 179 ARG C O 1
ATOM 7460 N N . LEU C 1 181 ? 102.617 33.125 96.100 1.00 11.43 180 LEU C N 1
ATOM 7461 C CA . LEU C 1 181 ? 103.126 31.749 96.338 1.00 12.01 180 LEU C CA 1
ATOM 7462 C C . LEU C 1 181 ? 104.160 31.305 95.300 1.00 12.17 180 LEU C C 1
ATOM 7463 O O . LEU C 1 181 ? 105.154 30.640 95.607 1.00 12.96 180 LEU C O 1
ATOM 7468 N N . TRP C 1 182 ? 103.887 31.621 94.049 1.00 12.14 181 TRP C N 1
ATOM 7469 C CA . TRP C 1 182 ? 104.733 31.163 92.958 1.00 12.58 181 TRP C CA 1
ATOM 7470 C C . TRP C 1 182 ? 106.172 31.626 93.193 1.00 13.68 181 TRP C C 1
ATOM 7471 O O . TRP C 1 182 ? 107.120 30.854 93.020 1.00 14.61 181 TRP C O 1
ATOM 7482 N N . GLU C 1 183 ? 106.322 32.868 93.648 1.00 12.14 182 GLU C N 1
ATOM 7483 C CA . GLU C 1 183 ? 107.630 33.491 93.814 1.00 13.08 182 GLU C CA 1
ATOM 7484 C C . GLU C 1 183 ? 108.527 32.911 94.927 1.00 13.28 182 GLU C C 1
ATOM 7485 O O . GLU C 1 183 ? 109.709 33.200 94.950 1.00 14.24 182 GLU C O 1
ATOM 7491 N N . ILE C 1 184 ? 107.962 32.129 95.849 1.00 12.71 183 ILE C N 1
ATOM 7492 C CA . ILE C 1 184 ? 108.727 31.604 96.978 1.00 13.87 183 ILE C CA 1
ATOM 7493 C C . ILE C 1 184 ? 109.166 30.154 96.818 1.00 14.19 183 ILE C C 1
ATOM 7494 O O . ILE C 1 184 ? 109.937 29.670 97.651 1.00 15.13 183 ILE C O 1
ATOM 7499 N N . THR C 1 185 ? 108.726 29.454 95.767 1.00 14.77 184 THR C N 1
ATOM 7500 C CA . THR C 1 185 ? 109.124 28.039 95.632 1.00 15.65 184 THR C CA 1
ATOM 7501 C C . THR C 1 185 ? 110.651 27.898 95.429 1.00 16.11 184 THR C C 1
ATOM 7502 O O . THR C 1 185 ? 111.251 26.934 95.908 1.00 16.81 184 THR C O 1
ATOM 7506 N N . PRO C 1 186 ? 111.308 28.875 94.765 1.00 15.94 185 PRO C N 1
ATOM 7507 C CA . PRO C 1 186 ? 112.759 28.752 94.642 1.00 16.42 185 PRO C CA 1
ATOM 7508 C C . PRO C 1 186 ? 113.541 28.868 95.959 1.00 16.90 185 PRO C C 1
ATOM 7509 O O . PRO C 1 186 ? 114.495 28.135 96.165 1.00 17.99 185 PRO C O 1
ATOM 7513 N N . PHE C 1 187 ? 113.171 29.793 96.827 1.00 15.84 186 PHE C N 1
ATOM 7514 C CA . PHE C 1 187 ? 113.873 29.919 98.070 1.00 16.03 186 PHE C CA 1
ATOM 7515 C C . PHE C 1 187 ? 113.654 28.676 98.930 1.00 16.21 186 PHE C C 1
ATOM 7516 O O . PHE C 1 187 ? 114.609 28.109 99.452 1.00 17.19 186 PHE C O 1
ATOM 7524 N N . TYR C 1 188 ? 112.404 28.257 99.075 1.00 15.47 187 TYR C N 1
ATOM 7525 C CA . TYR C 1 188 ? 112.090 27.100 99.921 1.00 16.13 187 TYR C CA 1
ATOM 7526 C C . TYR C 1 188 ? 112.551 25.763 99.355 1.00 16.93 187 TYR C C 1
ATOM 7527 O O . TYR C 1 188 ? 112.735 24.795 100.103 1.00 15.99 187 TYR C O 1
ATOM 7536 N N . GLN C 1 189 ? 112.698 25.716 98.040 1.00 17.92 188 GLN C N 1
ATOM 7537 C CA . GLN C 1 189 ? 113.033 24.462 97.322 1.00 19.55 188 GLN C CA 1
ATOM 7538 C C . GLN C 1 189 ? 111.910 23.438 97.558 1.00 19.63 188 GLN C C 1
ATOM 7539 O O . GLN C 1 189 ? 112.143 22.231 97.753 1.00 19.83 188 GLN C O 1
ATOM 7545 N N . LYS C 1 190 ? 110.679 23.950 97.484 1.00 18.98 189 LYS C N 1
ATOM 7546 C CA . LYS C 1 190 ? 109.464 23.155 97.660 1.00 19.22 189 LYS C CA 1
ATOM 7547 C C . LYS C 1 190 ? 108.516 23.529 96.545 1.00 18.98 189 LYS C C 1
ATOM 7548 O O . LYS C 1 190 ? 108.432 24.703 96.176 1.00 20.00 189 LYS C O 1
ATOM 7554 N N . SER C 1 191 ? 107.770 22.562 96.033 1.00 18.11 190 SER C N 1
ATOM 7555 C CA . SER C 1 191 ? 106.785 22.848 95.013 1.00 16.74 190 SER C CA 1
ATOM 7556 C C . SER C 1 191 ? 105.596 23.578 95.662 1.00 15.50 190 SER C C 1
ATOM 7557 O O . SER C 1 191 ? 105.454 23.583 96.899 1.00 14.99 190 SER C O 1
ATOM 7560 N N . ALA C 1 192 ? 104.743 24.174 94.828 1.00 15.02 191 ALA C N 1
ATOM 7561 C CA . ALA C 1 192 ? 103.511 24.787 95.317 1.00 14.48 191 ALA C CA 1
ATOM 7562 C C . ALA C 1 192 ? 102.712 23.725 96.062 1.00 15.22 191 ALA C C 1
ATOM 7563 O O . ALA C 1 192 ? 102.194 23.997 97.127 1.00 16.25 191 ALA C O 1
ATOM 7565 N N . GLU C 1 193 ? 102.655 22.506 95.519 1.00 15.36 192 GLU C N 1
ATOM 7566 C CA . GLU C 1 193 ? 101.914 21.406 96.152 1.00 15.78 192 GLU C CA 1
ATOM 7567 C C . GLU C 1 193 ? 102.419 21.102 97.582 1.00 15.40 192 GLU C C 1
ATOM 7568 O O . GLU C 1 193 ? 101.618 20.910 98.494 1.00 15.29 192 GLU C O 1
ATOM 7574 N N . GLU C 1 194 ? 103.739 21.052 97.752 1.00 14.79 193 GLU C N 1
ATOM 7575 C CA . GLU C 1 194 ? 104.375 20.802 99.061 1.00 14.72 193 GLU C CA 1
ATOM 7576 C C . GLU C 1 194 ? 104.037 21.885 100.089 1.00 13.65 193 GLU C C 1
ATOM 7577 O O . GLU C 1 194 ? 103.734 21.597 101.253 1.00 14.08 193 GLU C O 1
ATOM 7583 N N . ILE C 1 195 ? 104.069 23.140 99.653 1.00 12.47 194 ILE C N 1
ATOM 7584 C CA . ILE C 1 195 ? 103.747 24.250 100.544 1.00 11.42 194 ILE C CA 1
ATOM 7585 C C . ILE C 1 195 ? 102.259 24.177 100.896 1.00 11.67 194 ILE C C 1
ATOM 7586 O O . ILE C 1 195 ? 101.907 24.240 102.078 1.00 12.21 194 ILE C O 1
ATOM 7591 N N . CYS C 1 196 ? 101.397 24.000 99.886 1.00 11.75 195 CYS C N 1
ATOM 7592 C CA . CYS C 1 196 ? 99.932 23.969 100.108 1.00 11.79 195 CYS C CA 1
ATOM 7593 C C . CYS C 1 196 ? 99.421 22.785 100.932 1.00 12.55 195 CYS C C 1
ATOM 7594 O O . CYS C 1 196 ? 98.293 22.835 101.479 1.00 11.71 195 CYS C O 1
ATOM 7597 N N . ALA C 1 197 ? 100.251 21.742 100.997 1.00 13.31 196 ALA C N 1
ATOM 7598 C CA . ALA C 1 197 ? 99.956 20.513 101.753 1.00 13.65 196 ALA C CA 1
ATOM 7599 C C . ALA C 1 197 ? 99.807 20.765 103.257 1.00 13.36 196 ALA C C 1
ATOM 7600 O O . ALA C 1 197 ? 99.173 19.993 103.971 1.00 12.96 196 ALA C O 1
ATOM 7602 N N . LEU C 1 198 ? 100.363 21.883 103.728 1.00 13.85 197 LEU C N 1
ATOM 7603 C CA . LEU C 1 198 ? 100.267 22.270 105.141 1.00 13.50 197 LEU C CA 1
ATOM 7604 C C . LEU C 1 198 ? 99.005 23.056 105.480 1.00 13.29 197 LEU C C 1
ATOM 7605 O O . LEU C 1 198 ? 98.753 23.332 106.652 1.00 13.33 197 LEU C O 1
ATOM 7610 N N . PHE C 1 199 ? 98.227 23.426 104.461 1.00 13.56 198 PHE C N 1
ATOM 7611 C CA . PHE C 1 199 ? 97.046 24.268 104.622 1.00 13.23 198 PHE C CA 1
ATOM 7612 C C . PHE C 1 199 ? 95.745 23.598 104.244 1.00 13.84 198 PHE C C 1
ATOM 7613 O O . PHE C 1 199 ? 95.721 22.768 103.357 1.00 15.19 198 PHE C O 1
ATOM 7621 N N . ASP C 1 200 ? 94.659 24.013 104.907 1.00 13.62 199 ASP C N 1
ATOM 7622 C CA . ASP C 1 200 ? 93.303 23.574 104.578 1.00 13.95 199 ASP C CA 1
ATOM 7623 C C . ASP C 1 200 ? 92.780 24.202 103.278 1.00 14.00 199 ASP C C 1
ATOM 7624 O O . ASP C 1 200 ? 92.050 23.551 102.522 1.00 13.45 199 ASP C O 1
ATOM 7629 N N . SER C 1 201 ? 93.121 25.478 103.054 1.00 12.52 200 SER C N 1
ATOM 7630 C CA . SER C 1 201 ? 92.699 26.240 101.864 1.00 12.46 200 SER C CA 1
ATOM 7631 C C . SER C 1 201 ? 93.778 27.212 101.454 1.00 12.50 200 SER C C 1
ATOM 7632 O O . SER C 1 201 ? 94.666 27.560 102.278 1.00 12.86 200 SER C O 1
ATOM 7635 N N . VAL C 1 202 ? 93.762 27.596 100.178 1.00 12.32 201 VAL C N 1
ATOM 7636 C CA . VAL C 1 202 ? 94.801 28.472 99.630 1.00 12.30 201 VAL C CA 1
ATOM 7637 C C . VAL C 1 202 ? 94.220 29.372 98.550 1.00 11.61 201 VAL C C 1
ATOM 7638 O O . VAL C 1 202 ? 93.384 28.950 97.743 1.00 10.44 201 VAL C O 1
ATOM 7642 N N . TYR C 1 203 ? 94.617 30.633 98.594 1.00 10.61 202 TYR C N 1
ATOM 7643 C CA . TYR C 1 203 ? 94.326 31.613 97.548 1.00 9.89 202 TYR C CA 1
ATOM 7644 C C . TYR C 1 203 ? 95.639 31.931 96.819 1.00 10.17 202 TYR C C 1
ATOM 7645 O O . TYR C 1 203 ? 96.668 32.153 97.473 1.00 10.83 202 TYR C O 1
ATOM 7654 N N . VAL C 1 204 ? 95.611 31.944 95.482 1.00 9.91 203 VAL C N 1
ATOM 7655 C CA . VAL C 1 204 ? 96.732 32.355 94.648 1.00 9.41 203 VAL C CA 1
ATOM 7656 C C . VAL C 1 204 ? 96.232 33.377 93.625 1.00 9.73 203 VAL C C 1
ATOM 7657 O O . VAL C 1 204 ? 95.101 33.296 93.159 1.00 8.24 203 VAL C O 1
ATOM 7661 N N . SER C 1 205 ? 97.119 34.291 93.232 1.00 10.29 204 SER C N 1
ATOM 7662 C CA . SER C 1 205 ? 96.825 35.357 92.266 1.00 9.98 204 SER C CA 1
ATOM 7663 C C . SER C 1 205 ? 97.499 35.079 90.921 1.00 11.48 204 SER C C 1
ATOM 7664 O O . SER C 1 205 ? 98.554 34.387 90.853 1.00 12.08 204 SER C O 1
ATOM 7667 N N . PHE C 1 206 ? 96.927 35.688 89.882 1.00 11.30 205 PHE C N 1
ATOM 7668 C CA . PHE C 1 206 ? 97.477 35.600 88.541 1.00 10.94 205 PHE C CA 1
ATOM 7669 C C . PHE C 1 206 ? 97.965 36.910 87.960 1.00 11.42 205 PHE C C 1
ATOM 7670 O O . PHE C 1 206 ? 98.465 36.913 86.824 1.00 13.19 205 PHE C O 1
ATOM 7678 N N . TYR C 1 207 ? 97.918 37.991 88.720 1.00 10.85 206 TYR C N 1
ATOM 7679 C CA . TYR C 1 207 ? 98.373 39.284 88.191 1.00 11.67 206 TYR C CA 1
ATOM 7680 C C . TYR C 1 207 ? 99.537 39.893 88.910 1.00 12.71 206 TYR C C 1
ATOM 7681 O O . TYR C 1 207 ? 99.954 40.992 88.568 1.00 14.79 206 TYR C O 1
ATOM 7714 N N . GLY C 1 209 ? 103.124 38.100 90.540 1.00 14.46 208 GLY C N 1
ATOM 7715 C CA . GLY C 1 209 ? 104.358 37.541 89.956 1.00 15.32 208 GLY C CA 1
ATOM 7716 C C . GLY C 1 209 ? 104.160 37.009 88.552 1.00 14.63 208 GLY C C 1
ATOM 7717 O O . GLY C 1 209 ? 105.077 37.015 87.745 1.00 17.27 208 GLY C O 1
ATOM 7718 N N . ILE C 1 210 ? 102.967 36.514 88.271 1.00 14.71 209 ILE C N 1
ATOM 7719 C CA . ILE C 1 210 ? 102.639 35.947 86.974 1.00 13.98 209 ILE C CA 1
ATOM 7720 C C . ILE C 1 210 ? 102.448 37.035 85.913 1.00 13.90 209 ILE C C 1
ATOM 7721 O O . ILE C 1 210 ? 102.651 36.791 84.711 1.00 14.18 209 ILE C O 1
ATOM 7726 N N . GLY C 1 211 ? 102.099 38.247 86.334 1.00 12.71 210 GLY C N 1
ATOM 7727 C CA . GLY C 1 211 ? 101.978 39.336 85.378 1.00 13.06 210 GLY C CA 1
ATOM 7728 C C . GLY C 1 211 ? 100.808 39.243 84.415 1.00 12.59 210 GLY C C 1
ATOM 7729 O O . GLY C 1 211 ? 100.865 39.757 83.289 1.00 12.58 210 GLY C O 1
ATOM 7730 N N . GLY C 1 212 ? 99.755 38.561 84.846 1.00 12.16 211 GLY C N 1
ATOM 7731 C CA . GLY C 1 212 ? 98.480 38.545 84.095 1.00 11.79 211 GLY C CA 1
ATOM 7732 C C . GLY C 1 212 ? 97.692 39.832 84.329 1.00 12.14 211 GLY C C 1
ATOM 7733 O O . GLY C 1 212 ? 98.223 40.834 84.815 1.00 12.83 211 GLY C O 1
ATOM 7734 N N . ILE C 1 213 ? 96.408 39.811 83.999 1.00 11.14 212 ILE C N 1
ATOM 7735 C CA . ILE C 1 213 ? 95.598 40.996 84.070 1.00 10.79 212 ILE C CA 1
ATOM 7736 C C . ILE C 1 213 ? 94.895 41.137 85.438 1.00 10.74 212 ILE C C 1
ATOM 7737 O O . ILE C 1 213 ? 95.020 42.172 86.126 1.00 11.00 212 ILE C O 1
ATOM 7742 N N . ALA C 1 214 ? 94.134 40.120 85.800 1.00 10.55 213 ALA C N 1
ATOM 7743 C CA . ALA C 1 214 ? 93.455 40.052 87.103 1.00 10.23 213 ALA C CA 1
ATOM 7744 C C . ALA C 1 214 ? 92.996 38.642 87.353 1.00 10.01 213 ALA C C 1
ATOM 7745 O O . ALA C 1 214 ? 93.091 37.794 86.482 1.00 9.87 213 ALA C O 1
ATOM 7747 N N . GLY C 1 215 ? 92.458 38.377 88.545 1.00 10.10 214 GLY C N 1
ATOM 7748 C CA . GLY C 1 215 ? 91.997 37.011 88.833 1.00 10.07 214 GLY C CA 1
ATOM 7749 C C . GLY C 1 215 ? 92.727 36.262 89.917 1.00 10.99 214 GLY C C 1
ATOM 7750 O O . GLY C 1 215 ? 93.898 36.524 90.219 1.00 10.64 214 GLY C O 1
ATOM 7751 N N . ALA C 1 216 ? 92.024 35.260 90.449 1.00 10.82 215 ALA C N 1
ATOM 7752 C CA . ALA C 1 216 ? 92.473 34.497 91.566 1.00 10.13 215 ALA C CA 1
ATOM 7753 C C . ALA C 1 216 ? 91.884 33.105 91.536 1.00 10.19 215 ALA C C 1
ATOM 7754 O O . ALA C 1 216 ? 90.816 32.866 90.945 1.00 10.86 215 ALA C O 1
ATOM 7756 N N . ILE C 1 217 ? 92.568 32.205 92.220 1.00 10.08 216 ILE C N 1
ATOM 7757 C CA . ILE C 1 217 ? 92.055 30.848 92.436 1.00 9.75 216 ILE C CA 1
ATOM 7758 C C . ILE C 1 217 ? 91.970 30.623 93.923 1.00 9.53 216 ILE C C 1
ATOM 7759 O O . ILE C 1 217 ? 92.881 31.028 94.659 1.00 10.63 216 ILE C O 1
ATOM 7764 N N . LEU C 1 218 ? 90.871 30.004 94.358 1.00 9.12 217 LEU C N 1
ATOM 7765 C CA . LEU C 1 218 ? 90.690 29.527 95.720 1.00 9.52 217 LEU C CA 1
ATOM 7766 C C . LEU C 1 218 ? 90.594 27.991 95.635 1.00 9.61 217 LEU C C 1
ATOM 7767 O O . LEU C 1 218 ? 89.754 27.450 94.905 1.00 10.09 217 LEU C O 1
ATOM 7772 N N . ALA C 1 219 ? 91.452 27.308 96.377 1.00 10.32 218 ALA C N 1
ATOM 7773 C CA . ALA C 1 219 ? 91.490 25.861 96.304 1.00 10.85 218 ALA C CA 1
ATOM 7774 C C . ALA C 1 219 ? 91.409 25.196 97.675 1.00 11.54 218 ALA C C 1
ATOM 7775 O O . ALA C 1 219 ? 91.845 25.741 98.701 1.00 10.71 218 ALA C O 1
ATOM 7777 N N . GLY C 1 220 ? 90.877 23.976 97.678 1.00 11.88 219 GLY C N 1
ATOM 7778 C CA . GLY C 1 220 ? 90.716 23.207 98.897 1.00 13.04 219 GLY C CA 1
ATOM 7779 C C . GLY C 1 220 ? 89.860 21.975 98.603 1.00 13.85 219 GLY C C 1
ATOM 7780 O O . GLY C 1 220 ? 89.736 21.560 97.440 1.00 12.77 219 GLY C O 1
ATOM 7781 N N . ASN C 1 221 ? 89.284 21.392 99.648 1.00 14.89 220 ASN C N 1
ATOM 7782 C CA . ASN C 1 221 ? 88.400 20.231 99.509 1.00 16.56 220 ASN C CA 1
ATOM 7783 C C . ASN C 1 221 ? 87.168 20.577 98.689 1.00 16.27 220 ASN C C 1
ATOM 7784 O O . ASN C 1 221 ? 86.746 21.742 98.683 1.00 15.45 220 ASN C O 1
ATOM 7789 N N A ASP C 1 222 ? 86.581 19.590 98.017 0.50 16.56 221 ASP C N 1
ATOM 7790 N N B ASP C 1 222 ? 86.595 19.563 98.032 0.50 16.70 221 ASP C N 1
ATOM 7791 C CA A ASP C 1 222 ? 85.414 19.837 97.154 0.50 17.06 221 ASP C CA 1
ATOM 7792 C CA B ASP C 1 222 ? 85.380 19.708 97.204 0.50 17.28 221 ASP C CA 1
ATOM 7793 C C A ASP C 1 222 ? 84.211 20.433 97.921 0.50 17.08 221 ASP C C 1
ATOM 7794 C C B ASP C 1 222 ? 84.254 20.438 97.938 0.50 17.21 221 ASP C C 1
ATOM 7795 O O A ASP C 1 222 ? 83.516 21.302 97.385 0.50 16.70 221 ASP C O 1
ATOM 7796 O O B ASP C 1 222 ? 83.664 21.386 97.412 0.50 16.78 221 ASP C O 1
ATOM 7805 N N . ASP C 1 223 ? 83.969 20.011 99.164 1.00 17.52 222 ASP C N 1
ATOM 7806 C CA . ASP C 1 223 ? 82.853 20.599 99.935 1.00 17.62 222 ASP C CA 1
ATOM 7807 C C . ASP C 1 223 ? 83.084 22.090 100.230 1.00 17.01 222 ASP C C 1
ATOM 7808 O O . ASP C 1 223 ? 82.166 22.879 100.107 1.00 17.23 222 ASP C O 1
ATOM 7817 N N . PHE C 1 224 ? 84.321 22.447 100.592 1.00 15.75 223 PHE C N 1
ATOM 7818 C CA . PHE C 1 224 ? 84.748 23.839 100.825 1.00 15.12 223 PHE C CA 1
ATOM 7819 C C . PHE C 1 224 ? 84.552 24.681 99.559 1.00 14.35 223 PHE C C 1
ATOM 7820 O O . PHE C 1 224 ? 83.930 25.752 99.602 1.00 13.45 223 PHE C O 1
ATOM 7828 N N A VAL C 1 225 ? 85.045 24.180 98.432 0.43 14.22 224 VAL C N 1
ATOM 7829 N N B VAL C 1 225 ? 85.042 24.178 98.433 0.57 14.10 224 VAL C N 1
ATOM 7830 C CA A VAL C 1 225 ? 84.908 24.888 97.155 0.43 14.29 224 VAL C CA 1
ATOM 7831 C CA B VAL C 1 225 ? 84.914 24.891 97.155 0.57 14.20 224 VAL C CA 1
ATOM 7832 C C A VAL C 1 225 ? 83.443 25.076 96.757 0.43 14.72 224 VAL C C 1
ATOM 7833 C C B VAL C 1 225 ? 83.444 25.075 96.755 0.57 14.65 224 VAL C C 1
ATOM 7834 O O A VAL C 1 225 ? 83.061 26.151 96.296 0.43 14.50 224 VAL C O 1
ATOM 7835 O O B VAL C 1 225 ? 83.057 26.149 96.297 0.57 14.44 224 VAL C O 1
ATOM 7842 N N . GLN C 1 226 ? 82.621 24.042 96.940 1.00 15.44 225 GLN C N 1
ATOM 7843 C CA . GLN C 1 226 ? 81.202 24.139 96.599 1.00 16.35 225 GLN C CA 1
ATOM 7844 C C . GLN C 1 226 ? 80.505 25.215 97.447 1.00 15.60 225 GLN C C 1
ATOM 7845 O O . GLN C 1 226 ? 79.717 26.002 96.898 1.00 14.15 225 GLN C O 1
ATOM 7851 N N . GLU C 1 227 ? 80.849 25.320 98.732 1.00 14.65 226 GLU C N 1
ATOM 7852 C CA . GLU C 1 227 ? 80.267 26.392 99.569 1.00 14.91 226 GLU C CA 1
ATOM 7853 C C . GLU C 1 227 ? 80.795 27.758 99.082 1.00 13.29 226 GLU C C 1
ATOM 7854 O O . GLU C 1 227 ? 80.067 28.739 99.116 1.00 13.18 226 GLU C O 1
ATOM 7865 N N . ALA C 1 228 ? 82.063 27.825 98.656 1.00 12.70 227 ALA C N 1
ATOM 7866 C CA . ALA C 1 228 ? 82.627 29.113 98.150 1.00 12.48 227 ALA C CA 1
ATOM 7867 C C . ALA C 1 228 ? 81.854 29.607 96.933 1.00 12.43 227 ALA C C 1
ATOM 7868 O O . ALA C 1 228 ? 81.658 30.830 96.783 1.00 12.85 227 ALA C O 1
ATOM 7870 N N . LYS C 1 229 ? 81.401 28.687 96.068 1.00 12.75 228 LYS C N 1
ATOM 7871 C CA . LYS C 1 229 ? 80.639 29.108 94.877 1.00 12.83 228 LYS C CA 1
ATOM 7872 C C . LYS C 1 229 ? 79.285 29.777 95.220 1.00 12.77 228 LYS C C 1
ATOM 7873 O O . LYS C 1 229 ? 78.824 30.690 94.516 1.00 13.33 228 LYS C O 1
ATOM 7879 N N . ILE C 1 230 ? 78.650 29.352 96.303 1.00 12.69 229 ILE C N 1
ATOM 7880 C CA . ILE C 1 230 ? 77.389 29.988 96.731 1.00 12.68 229 ILE C CA 1
ATOM 7881 C C . ILE C 1 230 ? 77.689 31.440 97.170 1.00 11.98 229 ILE C C 1
ATOM 7882 O O . ILE C 1 230 ? 77.024 32.389 96.745 1.00 11.62 229 ILE C O 1
ATOM 7891 N N . TRP C 1 231 ? 78.712 31.601 97.991 1.00 11.45 230 TRP C N 1
ATOM 7892 C CA . TRP C 1 231 ? 79.126 32.944 98.434 1.00 10.65 230 TRP C CA 1
ATOM 7893 C C . TRP C 1 231 ? 79.564 33.791 97.237 1.00 10.45 230 TRP C C 1
ATOM 7894 O O . TRP C 1 231 ? 79.319 34.984 97.232 1.00 9.86 230 TRP C O 1
ATOM 7905 N N . LYS C 1 232 ? 80.226 33.172 96.256 1.00 9.86 231 LYS C N 1
ATOM 7906 C CA . LYS C 1 232 ? 80.667 33.867 95.054 1.00 10.95 231 LYS C CA 1
ATOM 7907 C C . LYS C 1 232 ? 79.467 34.553 94.409 1.00 10.65 231 LYS C C 1
ATOM 7908 O O . LYS C 1 232 ? 79.536 35.725 94.022 1.00 11.53 231 LYS C O 1
ATOM 7914 N N . ARG C 1 233 ? 78.341 33.851 94.311 1.00 10.96 232 ARG C N 1
ATOM 7915 C CA . ARG C 1 233 ? 77.152 34.474 93.707 1.00 11.44 232 ARG C CA 1
ATOM 7916 C C . ARG C 1 233 ? 76.599 35.613 94.578 1.00 11.28 232 ARG C C 1
ATOM 7917 O O . ARG C 1 233 ? 76.235 36.685 94.072 1.00 10.41 232 ARG C O 1
ATOM 7925 N N . ARG C 1 234 ? 76.565 35.391 95.896 1.00 11.47 233 ARG C N 1
ATOM 7926 C CA . ARG C 1 234 ? 76.106 36.414 96.840 1.00 10.22 233 ARG C CA 1
ATOM 7927 C C . ARG C 1 234 ? 76.890 37.727 96.747 1.00 10.17 233 ARG C C 1
ATOM 7928 O O . ARG C 1 234 ? 76.301 38.831 96.822 1.00 10.15 233 ARG C O 1
ATOM 7936 N N . TYR C 1 235 ? 78.203 37.611 96.538 1.00 10.70 234 TYR C N 1
ATOM 7937 C CA . TYR C 1 235 ? 79.081 38.774 96.357 1.00 10.44 234 TYR C CA 1
ATOM 7938 C C . TYR C 1 235 ? 78.975 39.473 95.020 1.00 10.98 234 TYR C C 1
ATOM 7939 O O . TYR C 1 235 ? 79.529 40.547 94.861 1.00 11.46 234 TYR C O 1
ATOM 7948 N N . GLY C 1 236 ? 78.293 38.890 94.043 1.00 11.43 235 GLY C N 1
ATOM 7949 C CA . GLY C 1 236 ? 78.274 39.481 92.694 1.00 11.65 235 GLY C CA 1
ATOM 7950 C C . GLY C 1 236 ? 79.550 39.162 91.911 1.00 11.85 235 GLY C C 1
ATOM 7951 O O . GLY C 1 236 ? 79.960 39.951 91.054 1.00 12.06 235 GLY C O 1
ATOM 7952 N N . GLY C 1 237 ? 80.198 38.031 92.223 1.00 11.17 236 GLY C N 1
ATOM 7953 C CA . GLY C 1 237 ? 81.422 37.583 91.507 1.00 11.88 236 GLY C CA 1
ATOM 7954 C C . GLY C 1 237 ? 81.198 36.441 90.509 1.00 11.42 236 GLY C C 1
ATOM 7955 O O . GLY C 1 237 ? 82.113 36.037 89.775 1.00 12.00 236 GLY C O 1
ATOM 7956 N N . ASP C 1 238 ? 79.968 35.932 90.466 1.00 12.05 237 ASP C N 1
ATOM 7957 C CA . ASP C 1 238 ? 79.607 34.878 89.517 1.00 11.98 237 ASP C CA 1
ATOM 7958 C C . ASP C 1 238 ? 79.206 35.542 88.208 1.00 12.31 237 ASP C C 1
ATOM 7959 O O . ASP C 1 238 ? 78.047 35.542 87.786 1.00 12.57 237 ASP C O 1
ATOM 7964 N N . LEU C 1 239 ? 80.203 36.156 87.567 1.00 11.64 238 LEU C N 1
ATOM 7965 C CA . LEU C 1 239 ? 79.992 36.812 86.276 1.00 11.33 238 LEU C CA 1
ATOM 7966 C C . LEU C 1 239 ? 79.632 35.791 85.210 1.00 10.64 238 LEU C C 1
ATOM 7967 O O . LEU C 1 239 ? 80.073 34.635 85.248 1.00 10.73 238 LEU C O 1
ATOM 7976 N N . ILE C 1 240 ? 78.790 36.216 84.275 1.00 11.34 239 ILE C N 1
ATOM 7977 C CA . ILE C 1 240 ? 78.402 35.307 83.201 1.00 11.59 239 ILE C CA 1
ATOM 7978 C C . ILE C 1 240 ? 79.649 34.773 82.504 1.00 11.43 239 ILE C C 1
ATOM 7979 O O . ILE C 1 240 ? 79.755 33.561 82.256 1.00 11.17 239 ILE C O 1
ATOM 7984 N N . SER C 1 241 ? 80.603 35.672 82.231 1.00 11.27 240 SER C N 1
ATOM 7985 C CA . SER C 1 241 ? 81.824 35.348 81.474 1.00 11.19 240 SER C CA 1
ATOM 7986 C C . SER C 1 241 ? 83.096 35.890 82.140 1.00 10.90 240 SER C C 1
ATOM 7987 O O . SER C 1 241 ? 83.287 37.125 82.227 1.00 11.97 240 SER C O 1
ATOM 7990 N N . LEU C 1 242 ? 83.942 34.974 82.629 1.00 11.16 241 LEU C N 1
ATOM 7991 C CA . LEU C 1 242 ? 85.226 35.326 83.238 1.00 9.68 241 LEU C CA 1
ATOM 7992 C C . LEU C 1 242 ? 86.390 34.969 82.296 1.00 10.37 241 LEU C C 1
ATOM 7993 O O . LEU C 1 242 ? 87.546 35.226 82.645 1.00 8.66 241 LEU C O 1
ATOM 7998 N N . TYR C 1 243 ? 86.096 34.442 81.096 1.00 10.02 242 TYR C N 1
ATOM 7999 C CA . TYR C 1 243 ? 87.182 34.083 80.157 1.00 10.25 242 TYR C CA 1
ATOM 8000 C C . TYR C 1 243 ? 88.238 35.177 79.866 1.00 10.61 242 TYR C C 1
ATOM 8001 O O . TYR C 1 243 ? 89.391 34.853 79.630 1.00 11.39 242 TYR C O 1
ATOM 8010 N N . PRO C 1 244 ? 87.872 36.455 79.857 1.00 10.36 243 PRO C N 1
ATOM 8011 C CA . PRO C 1 244 ? 88.981 37.383 79.583 1.00 10.61 243 PRO C CA 1
ATOM 8012 C C . PRO C 1 244 ? 90.118 37.277 80.598 1.00 10.68 243 PRO C C 1
ATOM 8013 O O . PRO C 1 244 ? 91.293 37.412 80.228 1.00 11.02 243 PRO C O 1
ATOM 8017 N N . TYR C 1 245 ? 89.768 37.033 81.860 1.00 9.93 244 TYR C N 1
ATOM 8018 C CA A TYR C 1 245 ? 90.765 36.882 82.928 0.67 9.78 244 TYR C CA 1
ATOM 8019 C CA B TYR C 1 245 ? 90.765 36.887 82.915 0.33 9.72 244 TYR C CA 1
ATOM 8020 C C . TYR C 1 245 ? 91.327 35.461 82.989 1.00 9.76 244 TYR C C 1
ATOM 8021 O O . TYR C 1 245 ? 92.514 35.264 83.307 1.00 10.88 244 TYR C O 1
ATOM 8038 N N . ILE C 1 246 ? 90.500 34.458 82.689 1.00 9.16 245 ILE C N 1
ATOM 8039 C CA . ILE C 1 246 ? 90.941 33.064 82.726 1.00 9.21 245 ILE C CA 1
ATOM 8040 C C . ILE C 1 246 ? 91.996 32.776 81.665 1.00 9.85 245 ILE C C 1
ATOM 8041 O O . ILE C 1 246 ? 93.058 32.242 81.969 1.00 9.71 245 ILE C O 1
ATOM 8046 N N . LEU C 1 247 ? 91.693 33.156 80.421 1.00 9.54 246 LEU C N 1
ATOM 8047 C CA . LEU C 1 247 ? 92.621 32.942 79.301 1.00 10.43 246 LEU C CA 1
ATOM 8048 C C . LEU C 1 247 ? 93.921 33.696 79.481 1.00 9.89 246 LEU C C 1
ATOM 8049 O O . LEU C 1 247 ? 94.981 33.142 79.223 1.00 9.99 246 LEU C O 1
ATOM 8054 N N . SER C 1 248 ? 93.854 34.967 79.902 1.00 10.02 247 SER C N 1
ATOM 8055 C CA . SER C 1 248 ? 95.087 35.730 80.161 1.00 10.08 247 SER C CA 1
ATOM 8056 C C . SER C 1 248 ? 95.897 35.162 81.358 1.00 10.32 247 SER C C 1
ATOM 8057 O O . SER C 1 248 ? 97.123 35.115 81.288 1.00 10.04 247 SER C O 1
ATOM 8060 N N . ALA C 1 249 ? 95.206 34.731 82.423 1.00 10.63 248 ALA C N 1
ATOM 8061 C CA . ALA C 1 249 ? 95.863 34.102 83.586 1.00 10.42 248 ALA C CA 1
ATOM 8062 C C . ALA C 1 249 ? 96.657 32.866 83.184 1.00 10.36 248 ALA C C 1
ATOM 8063 O O . ALA C 1 249 ? 97.815 32.694 83.541 1.00 9.09 248 ALA C O 1
ATOM 8065 N N . ASP C 1 250 ? 96.021 32.018 82.389 1.00 11.60 249 ASP C N 1
ATOM 8066 C CA . ASP C 1 250 ? 96.627 30.767 81.958 1.00 11.78 249 ASP C CA 1
ATOM 8067 C C . ASP C 1 250 ? 97.798 31.019 81.017 1.00 12.81 249 ASP C C 1
ATOM 8068 O O . ASP C 1 250 ? 98.895 30.407 81.169 1.00 12.54 249 ASP C O 1
ATOM 8073 N N . TYR C 1 251 ? 97.570 31.901 80.032 1.00 12.39 250 TYR C N 1
ATOM 8074 C CA . TYR C 1 251 ? 98.625 32.271 79.111 1.00 13.23 250 TYR C CA 1
ATOM 8075 C C . TYR C 1 251 ? 99.867 32.776 79.857 1.00 13.03 250 TYR C C 1
ATOM 8076 O O . TYR C 1 251 ? 100.999 32.321 79.587 1.00 13.22 250 TYR C O 1
ATOM 8085 N N . TYR C 1 252 ? 99.682 33.739 80.765 1.00 12.18 251 TYR C N 1
ATOM 8086 C CA . TYR C 1 252 ? 100.844 34.308 81.485 1.00 12.00 251 TYR C CA 1
ATOM 8087 C C . TYR C 1 252 ? 101.428 33.349 82.519 1.00 12.18 251 TYR C C 1
ATOM 8088 O O . TYR C 1 252 ? 102.632 33.393 82.764 1.00 12.42 251 TYR C O 1
ATOM 8097 N N . PHE C 1 253 ? 100.596 32.484 83.089 1.00 12.58 252 PHE C N 1
ATOM 8098 C CA . PHE C 1 253 ? 101.076 31.433 83.979 1.00 12.67 252 PHE C CA 1
ATOM 8099 C C . PHE C 1 253 ? 102.083 30.564 83.203 1.00 14.05 252 PHE C C 1
ATOM 8100 O O . PHE C 1 253 ? 103.207 30.328 83.664 1.00 14.77 252 PHE C O 1
ATOM 8108 N N . GLU C 1 254 ? 101.680 30.106 82.023 1.00 14.51 253 GLU C N 1
ATOM 8109 C CA . GLU C 1 254 ? 102.554 29.268 81.191 1.00 15.91 253 GLU C CA 1
ATOM 8110 C C . GLU C 1 254 ? 103.778 30.048 80.771 1.00 15.22 253 GLU C C 1
ATOM 8111 O O . GLU C 1 254 ? 104.852 29.494 80.728 1.00 15.65 253 GLU C O 1
ATOM 8117 N N . LYS C 1 255 ? 103.627 31.334 80.494 1.00 15.45 254 LYS C N 1
ATOM 8118 C CA . LYS C 1 255 ? 104.788 32.109 80.068 1.00 16.85 254 LYS C CA 1
ATOM 8119 C C . LYS C 1 255 ? 105.837 32.326 81.170 1.00 16.34 254 LYS C C 1
ATOM 8120 O O . LYS C 1 255 ? 107.046 32.217 80.915 1.00 17.11 254 LYS C O 1
ATOM 8126 N N . ARG C 1 256 ? 105.367 32.606 82.380 1.00 15.14 255 ARG C N 1
ATOM 8127 C CA . ARG C 1 256 ? 106.269 33.051 83.452 1.00 15.18 255 ARG C CA 1
ATOM 8128 C C . ARG C 1 256 ? 106.506 32.110 84.613 1.00 14.68 255 ARG C C 1
ATOM 8129 O O . ARG C 1 256 ? 107.417 32.372 85.388 1.00 14.28 255 ARG C O 1
ATOM 8137 N N . ILE C 1 257 ? 105.729 31.040 84.766 1.00 14.18 256 ILE C N 1
ATOM 8138 C CA . ILE C 1 257 ? 105.906 30.197 85.980 1.00 13.71 256 ILE C CA 1
ATOM 8139 C C . ILE C 1 257 ? 107.332 29.651 86.091 1.00 14.30 256 ILE C C 1
ATOM 8140 O O . ILE C 1 257 ? 107.902 29.660 87.187 1.00 15.32 256 ILE C O 1
ATOM 8145 N N . GLY C 1 258 ? 107.914 29.218 84.975 1.00 14.37 257 GLY C N 1
ATOM 8146 C CA . GLY C 1 258 ? 109.280 28.678 84.947 1.00 15.40 257 GLY C CA 1
ATOM 8147 C C . GLY C 1 258 ? 110.389 29.688 85.199 1.00 15.80 257 GLY C C 1
ATOM 8148 O O . GLY C 1 258 ? 111.564 29.308 85.308 1.00 16.62 257 GLY C O 1
ATOM 8149 N N . LYS C 1 259 ? 110.025 30.972 85.286 1.00 15.58 258 LYS C N 1
ATOM 8150 C CA . LYS C 1 259 ? 110.981 32.040 85.488 1.00 16.65 258 LYS C CA 1
ATOM 8151 C C . LYS C 1 259 ? 111.145 32.465 86.955 1.00 16.07 258 LYS C C 1
ATOM 8152 O O . LYS C 1 259 ? 111.956 33.341 87.258 1.00 16.74 258 LYS C O 1
ATOM 8166 N N . ALA C 1 261 ? 112.598 31.200 89.519 1.00 14.76 260 ALA C N 1
ATOM 8167 C CA . ALA C 1 261 ? 113.932 31.047 90.027 1.00 16.27 260 ALA C CA 1
ATOM 8168 C C . ALA C 1 261 ? 114.818 32.170 89.502 1.00 17.02 260 ALA C C 1
ATOM 8169 O O . ALA C 1 261 ? 115.628 32.726 90.224 1.00 18.27 260 ALA C O 1
ATOM 8171 N N . GLU C 1 262 ? 114.667 32.484 88.229 1.00 17.61 261 GLU C N 1
ATOM 8172 C CA . GLU C 1 262 ? 115.424 33.558 87.616 1.00 19.25 261 GLU C CA 1
ATOM 8173 C C . GLU C 1 262 ? 115.163 34.903 88.306 1.00 18.27 261 GLU C C 1
ATOM 8174 O O . GLU C 1 262 ? 116.110 35.647 88.576 1.00 17.83 261 GLU C O 1
ATOM 8180 N N . TYR C 1 263 ? 113.890 35.186 88.621 1.00 17.24 262 TYR C N 1
ATOM 8181 C CA . TYR C 1 263 ? 113.519 36.460 89.256 1.00 16.39 262 TYR C CA 1
ATOM 8182 C C . TYR C 1 263 ? 114.102 36.545 90.666 1.00 16.69 262 TYR C C 1
ATOM 8183 O O . TYR C 1 263 ? 114.512 37.619 91.109 1.00 15.06 262 TYR C O 1
ATOM 8192 N N . PHE C 1 264 ? 114.110 35.398 91.352 1.00 16.38 263 PHE C N 1
ATOM 8193 C CA . PHE C 1 264 ? 114.671 35.255 92.693 1.00 17.25 263 PHE C CA 1
ATOM 8194 C C . PHE C 1 264 ? 116.177 35.583 92.657 1.00 18.43 263 PHE C C 1
ATOM 8195 O O . PHE C 1 264 ? 116.635 36.426 93.439 1.00 18.52 263 PHE C O 1
ATOM 8203 N N . GLU C 1 265 ? 116.922 34.974 91.734 1.00 19.29 264 GLU C N 1
ATOM 8204 C CA . GLU C 1 265 ? 118.378 35.236 91.637 1.00 20.91 264 GLU C CA 1
ATOM 8205 C C . GLU C 1 265 ? 118.680 36.676 91.232 1.00 20.96 264 GLU C C 1
ATOM 8206 O O . GLU C 1 265 ? 119.603 37.300 91.758 1.00 21.26 264 GLU C O 1
ATOM 8212 N N . ALA C 1 266 ? 117.882 37.207 90.314 1.00 20.68 265 ALA C N 1
ATOM 8213 C CA . ALA C 1 266 ? 118.029 38.592 89.867 1.00 20.76 265 ALA C CA 1
ATOM 8214 C C . ALA C 1 266 ? 117.775 39.528 91.059 1.00 20.67 265 ALA C C 1
ATOM 8215 O O . ALA C 1 266 ? 118.515 40.500 91.257 1.00 20.75 265 ALA C O 1
ATOM 8217 N N . ALA C 1 267 ? 116.747 39.226 91.859 1.00 19.59 266 ALA C N 1
ATOM 8218 C CA . ALA C 1 267 ? 116.443 40.057 93.034 1.00 19.03 266 ALA C CA 1
ATOM 8219 C C . ALA C 1 267 ? 117.587 40.053 94.061 1.00 19.60 266 ALA C C 1
ATOM 8220 O O . ALA C 1 267 ? 117.948 41.098 94.607 1.00 18.13 266 ALA C O 1
ATOM 8222 N N . LYS C 1 268 ? 118.137 38.879 94.329 1.00 19.34 267 LYS C N 1
ATOM 8223 C CA . LYS C 1 268 ? 119.275 38.766 95.218 1.00 20.35 267 LYS C CA 1
ATOM 8224 C C . LYS C 1 268 ? 120.441 39.598 94.713 1.00 21.68 267 LYS C C 1
ATOM 8225 O O . LYS C 1 268 ? 121.070 40.292 95.500 1.00 21.94 267 LYS C O 1
ATOM 8231 N N . GLY C 1 269 ? 120.697 39.548 93.401 1.00 21.38 268 GLY C N 1
ATOM 8232 C CA . GLY C 1 269 ? 121.781 40.314 92.785 1.00 22.59 268 GLY C CA 1
ATOM 8233 C C . GLY C 1 269 ? 121.585 41.811 92.939 1.00 22.83 268 GLY C C 1
ATOM 8234 O O . GLY C 1 269 ? 122.502 42.529 93.333 1.00 23.37 268 GLY C O 1
ATOM 8235 N N . LEU C 1 270 ? 120.385 42.271 92.613 1.00 22.07 269 LEU C N 1
ATOM 8236 C CA . LEU C 1 270 ? 119.995 43.688 92.744 1.00 22.56 269 LEU C CA 1
ATOM 8237 C C . LEU C 1 270 ? 120.024 44.167 94.213 1.00 22.89 269 LEU C C 1
ATOM 8238 O O . LEU C 1 270 ? 120.481 45.287 94.510 1.00 23.33 269 LEU C O 1
ATOM 8243 N N . ALA C 1 271 ? 119.569 43.323 95.139 1.00 22.67 270 ALA C N 1
ATOM 8244 C CA . ALA C 1 271 ? 119.599 43.666 96.572 1.00 23.63 270 ALA C CA 1
ATOM 8245 C C . ALA C 1 271 ? 121.035 43.872 97.041 1.00 25.34 270 ALA C C 1
ATOM 8246 O O . ALA C 1 271 ? 121.312 44.809 97.779 1.00 24.88 270 ALA C O 1
ATOM 8248 N N . GLU C 1 272 ? 121.944 43.008 96.589 1.00 27.23 271 GLU C N 1
ATOM 8249 C CA . GLU C 1 272 ? 123.366 43.167 96.896 1.00 29.40 271 GLU C CA 1
ATOM 8250 C C . GLU C 1 272 ? 123.879 44.539 96.468 1.00 30.20 271 GLU C C 1
ATOM 8251 O O . GLU C 1 272 ? 124.633 45.151 97.193 1.00 30.30 271 GLU C O 1
ATOM 8257 N N . ARG C 1 273 ? 123.452 45.023 95.303 1.00 29.99 272 ARG C N 1
ATOM 8258 C CA . ARG C 1 273 ? 123.872 46.343 94.822 1.00 30.94 272 ARG C CA 1
ATOM 8259 C C . ARG C 1 273 ? 123.340 47.473 95.711 1.00 30.50 272 ARG C C 1
ATOM 8260 O O . ARG C 1 273 ? 124.061 48.451 95.971 1.00 31.87 272 ARG C O 1
ATOM 8268 N N . PHE C 1 274 ? 122.088 47.349 96.165 1.00 28.64 273 PHE C N 1
ATOM 8269 C CA . PHE C 1 274 ? 121.492 48.339 97.065 1.00 28.50 273 PHE C CA 1
ATOM 8270 C C . PHE C 1 274 ? 122.209 48.345 98.411 1.00 29.07 273 PHE C C 1
ATOM 8271 O O . PHE C 1 274 ? 122.618 49.400 98.899 1.00 30.07 273 PHE C O 1
ATOM 8279 N N . ASN C 1 275 ? 122.383 47.168 99.000 1.00 28.54 274 ASN C N 1
ATOM 8280 C CA . ASN C 1 275 ? 123.066 47.062 100.274 1.00 29.06 274 ASN C CA 1
ATOM 8281 C C . ASN C 1 275 ? 124.516 47.598 100.233 1.00 31.50 274 ASN C C 1
ATOM 8282 O O . ASN C 1 275 ? 125.009 48.146 101.232 1.00 31.35 274 ASN C O 1
ATOM 8287 N N . SER C 1 276 ? 125.176 47.485 99.081 1.00 32.93 275 SER C N 1
ATOM 8288 C CA . SER C 1 276 ? 126.541 48.017 98.936 1.00 35.34 275 SER C CA 1
ATOM 8289 C C . SER C 1 276 ? 126.606 49.547 99.032 1.00 36.24 275 SER C C 1
ATOM 8290 O O . SER C 1 276 ? 127.683 50.088 99.198 1.00 37.48 275 SER C O 1
ATOM 8293 N N . CYS C 1 277 ? 125.469 50.231 98.892 1.00 35.94 276 CYS C N 1
ATOM 8294 C CA . CYS C 1 277 ? 125.415 51.697 98.938 1.00 37.33 276 CYS C CA 1
ATOM 8295 C C . CYS C 1 277 ? 125.320 52.271 100.352 1.00 37.45 276 CYS C C 1
ATOM 8296 O O . CYS C 1 277 ? 124.744 51.658 101.255 1.00 36.62 276 CYS C O 1
ATOM 8299 N N . SER C 1 278 ? 125.880 53.468 100.519 1.00 38.86 277 SER C N 1
ATOM 8300 C CA . SER C 1 278 ? 125.927 54.145 101.807 1.00 39.15 277 SER C CA 1
ATOM 8301 C C . SER C 1 278 ? 124.566 54.694 102.181 1.00 38.30 277 SER C C 1
ATOM 8302 O O . SER C 1 278 ? 123.982 55.467 101.428 1.00 38.80 277 SER C O 1
ATOM 8305 N N . GLY C 1 279 ? 124.081 54.334 103.358 1.00 37.41 278 GLY C N 1
ATOM 8306 C CA . GLY C 1 279 ? 122.778 54.807 103.802 1.00 37.01 278 GLY C CA 1
ATOM 8307 C C . GLY C 1 279 ? 121.646 54.087 103.077 1.00 35.61 278 GLY C C 1
ATOM 8308 O O . GLY C 1 279 ? 120.560 54.649 102.879 1.00 35.81 278 GLY C O 1
ATOM 8309 N N . VAL C 1 280 ? 121.900 52.848 102.667 1.00 34.64 279 VAL C N 1
ATOM 8310 C CA . VAL C 1 280 ? 120.877 52.044 101.988 1.00 32.87 279 VAL C CA 1
ATOM 8311 C C . VAL C 1 280 ? 120.950 50.625 102.510 1.00 31.85 279 VAL C C 1
ATOM 8312 O O . VAL C 1 280 ? 122.041 50.085 102.680 1.00 33.05 279 VAL C O 1
ATOM 8316 N N . LYS C 1 281 ? 119.796 50.020 102.756 1.00 30.04 280 LYS C N 1
ATOM 8317 C CA . LYS C 1 281 ? 119.733 48.628 103.162 1.00 29.13 280 LYS C CA 1
ATOM 8318 C C . LYS C 1 281 ? 118.463 48.059 102.553 1.00 26.66 280 LYS C C 1
ATOM 8319 O O . LYS C 1 281 ? 117.554 48.815 102.234 1.00 25.87 280 LYS C O 1
ATOM 8325 N N . THR C 1 282 ? 118.410 46.745 102.355 1.00 24.87 281 THR C N 1
ATOM 8326 C CA . THR C 1 282 ? 117.170 46.125 101.904 1.00 23.00 281 THR C CA 1
ATOM 8327 C C . THR C 1 282 ? 116.606 45.276 103.051 1.00 22.23 281 THR C C 1
ATOM 8328 O O . THR C 1 282 ? 117.341 44.840 103.963 1.00 22.46 281 THR C O 1
ATOM 8332 N N . VAL C 1 283 ? 115.297 45.082 103.021 1.00 21.09 282 VAL C N 1
ATOM 8333 C CA . VAL C 1 283 ? 114.610 44.231 103.978 1.00 20.31 282 VAL C CA 1
ATOM 8334 C C . VAL C 1 283 ? 113.762 43.266 103.151 1.00 19.49 282 VAL C C 1
ATOM 8335 O O . VAL C 1 283 ? 112.988 43.729 102.306 1.00 19.38 282 VAL C O 1
ATOM 8339 N N . PRO C 1 284 ? 114.017 41.941 103.252 1.00 18.57 283 PRO C N 1
ATOM 8340 C CA . PRO C 1 284 ? 115.131 41.340 103.990 1.00 19.35 283 PRO C CA 1
ATOM 8341 C C . PRO C 1 284 ? 116.476 41.744 103.389 1.00 20.36 283 PRO C C 1
ATOM 8342 O O . PRO C 1 284 ? 116.528 42.244 102.262 1.00 19.43 283 PRO C O 1
ATOM 8346 N N . GLU C 1 285 ? 117.552 41.520 104.139 1.00 20.80 284 GLU C N 1
ATOM 8347 C CA . GLU C 1 285 ? 118.866 41.884 103.680 1.00 22.02 284 GLU C CA 1
ATOM 8348 C C . GLU C 1 285 ? 119.186 41.044 102.436 1.00 21.51 284 GLU C C 1
ATOM 8349 O O . GLU C 1 285 ? 119.719 41.561 101.463 1.00 20.93 284 GLU C O 1
ATOM 8355 N N . VAL C 1 286 ? 118.855 39.756 102.484 1.00 20.34 285 VAL C N 1
ATOM 8356 C CA . VAL C 1 286 ? 118.998 38.880 101.338 1.00 20.65 285 VAL C CA 1
ATOM 8357 C C . VAL C 1 286 ? 117.583 38.427 100.963 1.00 19.32 285 VAL C C 1
ATOM 8358 O O . VAL C 1 286 ? 116.937 37.715 101.733 1.00 18.98 285 VAL C O 1
ATOM 8362 N N . PRO C 1 287 ? 117.065 38.856 99.789 1.00 18.63 286 PRO C N 1
ATOM 8363 C CA . PRO C 1 287 ? 115.713 38.443 99.405 1.00 17.42 286 PRO C CA 1
ATOM 8364 C C . PRO C 1 287 ? 115.470 36.952 99.460 1.00 17.15 286 PRO C C 1
ATOM 8365 O O . PRO C 1 287 ? 116.390 36.163 99.232 1.00 18.24 286 PRO C O 1
ATOM 8369 N N . VAL C 1 288 ? 114.226 36.580 99.773 1.00 16.33 287 VAL C N 1
ATOM 8370 C CA . VAL C 1 288 ? 113.787 35.186 99.793 1.00 15.80 287 VAL C CA 1
ATOM 8371 C C . VAL C 1 288 ? 112.760 34.966 98.694 1.00 15.34 287 VAL C C 1
ATOM 8372 O O . VAL C 1 288 ? 112.069 33.968 98.684 1.00 14.34 287 VAL C O 1
ATOM 8376 N N . SER C 1 289 ? 112.721 35.899 97.734 1.00 15.15 288 SER C N 1
ATOM 8377 C CA . SER C 1 289 ? 111.781 35.858 96.639 1.00 14.88 288 SER C CA 1
ATOM 8378 C C . SER C 1 289 ? 112.244 36.891 95.616 1.00 15.33 288 SER C C 1
ATOM 8379 O O . SER C 1 289 ? 113.386 37.375 95.681 1.00 15.44 288 SER C O 1
ATOM 8382 N N . ASN C 1 290 ? 111.348 37.252 94.700 1.00 14.68 289 ASN C N 1
ATOM 8383 C CA . ASN C 1 290 ? 111.648 38.234 93.672 1.00 14.86 289 ASN C CA 1
ATOM 8384 C C . ASN C 1 290 ? 111.500 39.640 94.221 1.00 14.54 289 ASN C C 1
ATOM 8385 O O . ASN C 1 290 ? 111.764 40.606 93.498 1.00 15.24 289 ASN C O 1
ATOM 8398 N N . PHE C 1 292 ? 111.655 42.740 97.543 1.00 14.51 291 PHE C N 1
ATOM 8399 C CA . PHE C 1 292 ? 112.284 43.298 98.735 1.00 15.83 291 PHE C CA 1
ATOM 8400 C C . PHE C 1 292 ? 111.948 44.790 98.844 1.00 16.53 291 PHE C C 1
ATOM 8401 O O . PHE C 1 292 ? 111.406 45.414 97.914 1.00 16.19 291 PHE C O 1
ATOM 8409 N N . HIS C 1 293 ? 112.203 45.325 100.012 1.00 16.18 292 HIS C N 1
ATOM 8410 C CA . HIS C 1 293 ? 112.013 46.753 100.251 1.00 17.39 292 HIS C CA 1
ATOM 8411 C C . HIS C 1 293 ? 113.379 47.372 100.404 1.00 18.57 292 HIS C C 1
ATOM 8412 O O . HIS C 1 293 ? 114.297 46.754 100.951 1.00 18.95 292 HIS C O 1
ATOM 8419 N N . VAL C 1 294 ? 113.528 48.590 99.905 1.00 20.46 293 VAL C N 1
ATOM 8420 C CA . VAL C 1 294 ? 114.786 49.311 100.011 1.00 21.99 293 VAL C CA 1
ATOM 8421 C C . VAL C 1 294 ? 114.573 50.463 100.960 1.00 23.55 293 VAL C C 1
ATOM 8422 O O . VAL C 1 294 ? 113.662 51.255 100.755 1.00 23.60 293 VAL C O 1
ATOM 8426 N N . TYR C 1 295 ? 115.395 50.516 102.010 1.00 25.21 294 TYR C N 1
ATOM 8427 C CA . TYR C 1 295 ? 115.328 51.544 103.030 1.00 26.46 294 TYR C CA 1
ATOM 8428 C C . TYR C 1 295 ? 116.547 52.458 102.954 1.00 28.51 294 TYR C C 1
ATOM 8429 O O . TYR C 1 295 ? 117.668 52.000 102.776 1.00 29.11 294 TYR C O 1
ATOM 8438 N N . PHE C 1 296 ? 116.308 53.754 103.118 1.00 30.39 295 PHE C N 1
ATOM 8439 C CA . PHE C 1 296 ? 117.351 54.766 103.114 1.00 32.58 295 PHE C CA 1
ATOM 8440 C C . PHE C 1 296 ? 117.428 55.443 104.483 1.00 34.97 295 PHE C C 1
ATOM 8441 O O . PHE C 1 296 ? 116.411 55.565 105.172 1.00 35.54 295 PHE C O 1
ATOM 8449 N N . GLU C 1 297 ? 118.631 55.866 104.881 1.00 37.69 296 GLU C N 1
ATOM 8450 C CA . GLU C 1 297 ? 118.825 56.610 106.143 1.00 39.54 296 GLU C CA 1
ATOM 8451 C C . GLU C 1 297 ? 118.668 58.097 105.820 1.00 40.81 296 GLU C C 1
ATOM 8452 O O . GLU C 1 297 ? 119.485 58.906 106.221 1.00 42.14 296 GLU C O 1
ATOM 8458 N N . ASN C 1 298 ? 117.619 58.442 105.075 1.00 41.31 297 ASN C N 1
ATOM 8459 C CA . ASN C 1 298 ? 117.382 59.816 104.678 1.00 42.75 297 ASN C CA 1
ATOM 8460 C C . ASN C 1 298 ? 115.898 60.028 104.381 1.00 42.02 297 ASN C C 1
ATOM 8461 O O . ASN C 1 298 ? 115.154 59.060 104.242 1.00 40.87 297 ASN C O 1
ATOM 8466 N N . SER C 1 299 ? 115.474 61.292 104.298 1.00 42.85 298 SER C N 1
ATOM 8467 C CA . SER C 1 299 ? 114.061 61.618 104.090 1.00 42.72 298 SER C CA 1
ATOM 8468 C C . SER C 1 299 ? 113.646 61.409 102.638 1.00 42.56 298 SER C C 1
ATOM 8469 O O . SER C 1 299 ? 114.503 61.295 101.758 1.00 43.42 298 SER C O 1
ATOM 8472 N N . ALA C 1 300 ? 112.335 61.384 102.394 1.00 41.62 299 ALA C N 1
ATOM 8473 C CA . ALA C 1 300 ? 111.801 61.245 101.036 1.00 41.48 299 ALA C CA 1
ATOM 8474 C C . ALA C 1 300 ? 112.259 62.366 100.076 1.00 42.70 299 ALA C C 1
ATOM 8475 O O . ALA C 1 300 ? 112.293 62.168 98.860 1.00 42.51 299 ALA C O 1
ATOM 8477 N N . ASP C 1 301 ? 112.620 63.536 100.607 1.00 44.17 300 ASP C N 1
ATOM 8478 C CA . ASP C 1 301 ? 113.058 64.648 99.755 1.00 45.56 300 ASP C CA 1
ATOM 8479 C C . ASP C 1 301 ? 114.457 64.478 99.173 1.00 45.85 300 ASP C C 1
ATOM 8480 O O . ASP C 1 301 ? 114.619 64.563 97.958 1.00 46.13 300 ASP C O 1
ATOM 8485 N N . GLU C 1 302 ? 115.466 64.259 100.019 1.00 46.10 301 GLU C N 1
ATOM 8486 C CA . GLU C 1 302 ? 116.842 64.103 99.522 1.00 46.87 301 GLU C CA 1
ATOM 8487 C C . GLU C 1 302 ? 116.994 62.901 98.582 1.00 45.40 301 GLU C C 1
ATOM 8488 O O . GLU C 1 302 ? 117.720 62.979 97.587 1.00 45.87 301 GLU C O 1
ATOM 8494 N N . ILE C 1 303 ? 116.315 61.798 98.907 1.00 43.30 302 ILE C N 1
ATOM 8495 C CA . ILE C 1 303 ? 116.391 60.585 98.090 1.00 41.92 302 ILE C CA 1
ATOM 8496 C C . ILE C 1 303 ? 115.655 60.772 96.763 1.00 41.34 302 ILE C C 1
ATOM 8497 O O . ILE C 1 303 ? 116.199 60.430 95.719 1.00 41.93 302 ILE C O 1
ATOM 8502 N N . GLY C 1 304 ? 114.441 61.322 96.803 1.00 40.73 303 GLY C N 1
ATOM 8503 C CA . GLY C 1 304 ? 113.660 61.602 95.592 1.00 40.29 303 GLY C CA 1
ATOM 8504 C C . GLY C 1 304 ? 114.435 62.376 94.535 1.00 41.73 303 GLY C C 1
ATOM 8505 O O . GLY C 1 304 ? 114.315 62.090 93.334 1.00 41.39 303 GLY C O 1
ATOM 8506 N N . ALA C 1 305 ? 115.242 63.346 94.982 1.00 42.91 304 ALA C N 1
ATOM 8507 C CA . ALA C 1 305 ? 116.055 64.159 94.089 1.00 44.32 304 ALA C CA 1
ATOM 8508 C C . ALA C 1 305 ? 117.237 63.361 93.541 1.00 44.77 304 ALA C C 1
ATOM 8509 O O . ALA C 1 305 ? 117.653 63.563 92.400 1.00 44.81 304 ALA C O 1
ATOM 8511 N N . ILE C 1 306 ? 117.794 62.479 94.366 1.00 44.75 305 ILE C N 1
ATOM 8512 C CA . ILE C 1 306 ? 118.910 61.633 93.944 1.00 45.25 305 ILE C CA 1
ATOM 8513 C C . ILE C 1 306 ? 118.457 60.605 92.888 1.00 44.46 305 ILE C C 1
ATOM 8514 O O . ILE C 1 306 ? 119.179 60.359 91.911 1.00 44.93 305 ILE C O 1
ATOM 8519 N N . LEU C 1 307 ? 117.261 60.042 93.073 1.00 43.47 306 LEU C N 1
ATOM 8520 C CA . LEU C 1 307 ? 116.686 59.056 92.136 1.00 42.49 306 LEU C CA 1
ATOM 8521 C C . LEU C 1 307 ? 116.234 59.701 90.826 1.00 43.56 306 LEU C C 1
ATOM 8522 O O . LEU C 1 307 ? 116.488 59.142 89.759 1.00 43.94 306 LEU C O 1
ATOM 8527 N N . THR C 1 308 ? 115.571 60.863 90.900 1.00 44.49 307 THR C N 1
ATOM 8528 C CA . THR C 1 308 ? 115.114 61.588 89.695 1.00 44.86 307 THR C CA 1
ATOM 8529 C C . THR C 1 308 ? 116.284 61.860 88.751 1.00 46.32 307 THR C C 1
ATOM 8530 O O . THR C 1 308 ? 116.233 61.522 87.566 1.00 46.33 307 THR C O 1
ATOM 8534 N N . LYS C 1 309 ? 117.333 62.475 89.283 1.00 47.55 308 LYS C N 1
ATOM 8535 C CA A LYS C 1 309 ? 118.515 62.769 88.488 0.50 48.87 308 LYS C CA 1
ATOM 8536 C CA B LYS C 1 309 ? 118.535 62.760 88.505 0.50 48.87 308 LYS C CA 1
ATOM 8537 C C . LYS C 1 309 ? 118.998 61.482 87.817 1.00 48.16 308 LYS C C 1
ATOM 8538 O O . LYS C 1 309 ? 119.135 61.431 86.587 1.00 48.59 308 LYS C O 1
ATOM 8549 N N . ILE C 1 310 ? 119.223 60.449 88.632 1.00 46.83 309 ILE C N 1
ATOM 8550 C CA . ILE C 1 310 ? 119.716 59.150 88.167 1.00 45.57 309 ILE C CA 1
ATOM 8551 C C . ILE C 1 310 ? 118.835 58.488 87.106 1.00 44.09 309 ILE C C 1
ATOM 8552 O O . ILE C 1 310 ? 119.346 57.849 86.184 1.00 44.06 309 ILE C O 1
ATOM 8557 N N . GLN C 1 311 ? 117.522 58.638 87.231 1.00 43.02 310 GLN C N 1
ATOM 8558 C CA . GLN C 1 311 ? 116.597 58.049 86.267 1.00 41.72 310 GLN C CA 1
ATOM 8559 C C . GLN C 1 311 ? 116.636 58.852 84.968 1.00 42.58 310 GLN C C 1
ATOM 8560 O O . GLN C 1 311 ? 116.552 58.298 83.869 1.00 41.99 310 GLN C O 1
ATOM 8566 N N . ASP C 1 312 ? 116.760 60.167 85.103 1.00 43.73 311 ASP C N 1
ATOM 8567 C CA . ASP C 1 312 ? 116.788 61.044 83.936 1.00 44.90 311 ASP C CA 1
ATOM 8568 C C . ASP C 1 312 ? 118.081 60.891 83.142 1.00 45.62 311 ASP C C 1
ATOM 8569 O O . ASP C 1 312 ? 118.056 60.948 81.915 1.00 46.25 311 ASP C O 1
ATOM 8574 N N . GLU C 1 313 ? 119.196 60.682 83.840 1.00 46.04 312 GLU C N 1
ATOM 8575 C CA . GLU C 1 313 ? 120.494 60.490 83.184 1.00 46.66 312 GLU C CA 1
ATOM 8576 C C . GLU C 1 313 ? 120.703 59.060 82.637 1.00 45.60 312 GLU C C 1
ATOM 8577 O O . GLU C 1 313 ? 121.321 58.904 81.580 1.00 45.42 312 GLU C O 1
ATOM 8588 N N . THR C 1 314 ? 120.165 58.036 83.317 1.00 43.54 313 THR C N 1
ATOM 8589 C CA . THR C 1 314 ? 120.399 56.629 82.917 1.00 42.50 313 THR C CA 1
ATOM 8590 C C . THR C 1 314 ? 119.237 55.924 82.191 1.00 40.56 313 THR C C 1
ATOM 8591 O O . THR C 1 314 ? 119.443 54.890 81.550 1.00 40.06 313 THR C O 1
ATOM 8595 N N . GLY C 1 315 ? 118.029 56.469 82.293 1.00 39.35 314 GLY C N 1
ATOM 8596 C CA . GLY C 1 315 ? 116.854 55.859 81.669 1.00 37.91 314 GLY C CA 1
ATOM 8597 C C . GLY C 1 315 ? 116.305 54.617 82.366 1.00 36.33 314 GLY C C 1
ATOM 8598 O O . GLY C 1 315 ? 115.526 53.860 81.773 1.00 35.22 314 GLY C O 1
ATOM 8599 N N A VAL C 1 316 ? 116.701 54.411 83.623 0.61 36.02 315 VAL C N 1
ATOM 8600 N N B VAL C 1 316 ? 116.698 54.411 83.623 0.39 36.00 315 VAL C N 1
ATOM 8601 C CA A VAL C 1 316 ? 116.245 53.258 84.405 0.61 34.73 315 VAL C CA 1
ATOM 8602 C CA B VAL C 1 316 ? 116.243 53.259 84.405 0.39 34.71 315 VAL C CA 1
ATOM 8603 C C A VAL C 1 316 ? 115.356 53.721 85.561 0.61 34.05 315 VAL C C 1
ATOM 8604 C C B VAL C 1 316 ? 115.360 53.712 85.565 0.39 34.05 315 VAL C C 1
ATOM 8605 O O A VAL C 1 316 ? 115.811 54.448 86.438 0.61 34.81 315 VAL C O 1
ATOM 8606 O O B VAL C 1 316 ? 115.821 54.421 86.455 0.39 34.74 315 VAL C O 1
ATOM 8613 N N . GLY C 1 317 ? 114.095 53.297 85.543 1.00 32.90 316 GLY C N 1
ATOM 8614 C CA . GLY C 1 317 ? 113.138 53.635 86.588 1.00 32.30 316 GLY C CA 1
ATOM 8615 C C . GLY C 1 317 ? 113.423 52.809 87.831 1.00 31.99 316 GLY C C 1
ATOM 8616 O O . GLY C 1 317 ? 113.322 51.577 87.808 1.00 30.36 316 GLY C O 1
ATOM 8617 N N . ILE C 1 318 ? 113.801 53.501 88.904 1.00 32.53 317 ILE C N 1
ATOM 8618 C CA . ILE C 1 318 ? 114.158 52.877 90.183 1.00 32.23 317 ILE C CA 1
ATOM 8619 C C . ILE C 1 318 ? 112.894 52.773 91.014 1.00 31.91 317 ILE C C 1
ATOM 8620 O O . ILE C 1 318 ? 112.520 51.695 91.475 1.00 30.74 317 ILE C O 1
ATOM 8629 N N . SER C 1 319 ? 112.237 53.905 91.203 1.00 33.13 318 SER C N 1
ATOM 8630 C CA . SER C 1 319 ? 110.951 53.944 91.868 1.00 33.59 318 SER C CA 1
ATOM 8631 C C . SER C 1 319 ? 110.251 55.239 91.488 1.00 34.69 318 SER C C 1
ATOM 8632 O O . SER C 1 319 ? 110.895 56.250 91.254 1.00 35.86 318 SER C O 1
ATOM 8635 N N . GLY C 1 320 ? 108.926 55.187 91.421 1.00 35.58 319 GLY C N 1
ATOM 8636 C CA . GLY C 1 320 ? 108.114 56.364 91.123 1.00 36.76 319 GLY C CA 1
ATOM 8637 C C . GLY C 1 320 ? 107.430 56.926 92.355 1.00 37.09 319 GLY C C 1
ATOM 8638 O O . GLY C 1 320 ? 106.608 57.833 92.249 1.00 37.40 319 GLY C O 1
ATOM 8639 N N . TYR C 1 321 ? 107.760 56.368 93.519 1.00 37.30 320 TYR C N 1
ATOM 8640 C CA . TYR C 1 321 ? 107.213 56.815 94.799 1.00 37.68 320 TYR C CA 1
ATOM 8641 C C . TYR C 1 321 ? 108.223 56.450 95.885 1.00 38.58 320 TYR C C 1
ATOM 8642 O O . TYR C 1 321 ? 108.978 55.470 95.753 1.00 38.71 320 TYR C O 1
ATOM 8651 N N . LEU C 1 322 ? 108.248 57.248 96.947 1.00 39.15 321 LEU C N 1
ATOM 8652 C CA . LEU C 1 322 ? 109.041 56.948 98.128 1.00 39.45 321 LEU C CA 1
ATOM 8653 C C . LEU C 1 322 ? 108.054 57.093 99.273 1.00 39.72 321 LEU C C 1
ATOM 8654 O O . LEU C 1 322 ? 107.351 58.098 99.351 1.00 39.95 321 LEU C O 1
ATOM 8659 N N . GLN C 1 323 ? 107.957 56.079 100.129 1.00 39.56 322 GLN C N 1
ATOM 8660 C CA . GLN C 1 323 ? 107.030 56.139 101.245 1.00 39.76 322 GLN C CA 1
ATOM 8661 C C . GLN C 1 323 ? 107.842 56.522 102.484 1.00 40.72 322 GLN C C 1
ATOM 8662 O O . GLN C 1 323 ? 108.912 55.954 102.747 1.00 40.38 322 GLN C O 1
ATOM 8668 N N . GLU C 1 324 ? 107.361 57.524 103.214 1.00 41.67 323 GLU C N 1
ATOM 8669 C CA . GLU C 1 324 ? 108.056 57.987 104.424 1.00 43.07 323 GLU C CA 1
ATOM 8670 C C . GLU C 1 324 ? 107.659 57.141 105.632 1.00 42.14 323 GLU C C 1
ATOM 8671 O O . GLU C 1 324 ? 106.481 56.908 105.859 1.00 41.41 323 GLU C O 1
ATOM 8677 N N . LYS C 1 325 ? 108.653 56.659 106.376 1.00 42.48 324 LYS C N 1
ATOM 8678 C CA . LYS C 1 325 ? 108.412 55.818 107.556 1.00 42.48 324 LYS C CA 1
ATOM 8679 C C . LYS C 1 325 ? 108.855 56.475 108.883 1.00 43.38 324 LYS C C 1
ATOM 8680 O O . LYS C 1 325 ? 108.696 55.892 109.954 1.00 43.42 324 LYS C O 1
ATOM 8686 N N . SER C 1 326 ? 109.423 57.675 108.777 1.00 44.18 325 SER C N 1
ATOM 8687 C CA . SER C 1 326 ? 109.805 58.530 109.904 1.00 45.19 325 SER C CA 1
ATOM 8688 C C . SER C 1 326 ? 110.367 59.759 109.223 1.00 45.77 325 SER C C 1
ATOM 8689 O O . SER C 1 326 ? 110.500 59.774 107.996 1.00 45.96 325 SER C O 1
ATOM 8692 N N . ALA C 1 327 ? 110.729 60.776 109.993 1.00 46.27 326 ALA C N 1
ATOM 8693 C CA . ALA C 1 327 ? 111.275 61.994 109.407 1.00 46.76 326 ALA C CA 1
ATOM 8694 C C . ALA C 1 327 ? 112.623 61.760 108.712 1.00 46.48 326 ALA C C 1
ATOM 8695 O O . ALA C 1 327 ? 112.961 62.472 107.758 1.00 47.28 326 ALA C O 1
ATOM 8697 N N . ASP C 1 328 ? 113.383 60.763 109.180 1.00 45.02 327 ASP C N 1
ATOM 8698 C CA . ASP C 1 328 ? 114.723 60.495 108.635 1.00 44.53 327 ASP C CA 1
ATOM 8699 C C . ASP C 1 328 ? 114.855 59.115 107.975 1.00 42.28 327 ASP C C 1
ATOM 8700 O O . ASP C 1 328 ? 115.962 58.587 107.854 1.00 42.56 327 ASP C O 1
ATOM 8705 N N . VAL C 1 329 ? 113.735 58.527 107.566 1.00 39.55 328 VAL C N 1
ATOM 8706 C CA . VAL C 1 329 ? 113.741 57.223 106.915 1.00 37.15 328 VAL C CA 1
ATOM 8707 C C . VAL C 1 329 ? 112.649 57.175 105.852 1.00 34.99 328 VAL C C 1
ATOM 8708 O O . VAL C 1 329 ? 111.547 57.690 106.062 1.00 34.40 328 VAL C O 1
ATOM 8712 N N . CYS C 1 330 ? 112.973 56.586 104.697 1.00 33.10 329 CYS C N 1
ATOM 8713 C CA . CYS C 1 330 ? 111.998 56.376 103.618 1.00 30.94 329 CYS C CA 1
ATOM 8714 C C . CYS C 1 330 ? 112.330 55.086 102.880 1.00 29.22 329 CYS C C 1
ATOM 8715 O O . CYS C 1 330 ? 113.467 54.604 102.934 1.00 28.04 329 CYS C O 1
ATOM 8718 N N . ALA C 1 331 ? 111.339 54.556 102.169 1.00 27.14 330 ALA C N 1
ATOM 8719 C CA . ALA C 1 331 ? 111.511 53.284 101.488 1.00 26.22 330 ALA C CA 1
ATOM 8720 C C . ALA C 1 331 ? 110.608 53.082 100.271 1.00 24.94 330 ALA C C 1
ATOM 8721 O O . ALA C 1 331 ? 109.672 53.841 100.038 1.00 24.83 330 ALA C O 1
ATOM 8723 N N . PHE C 1 332 ? 110.935 52.063 99.474 1.00 24.10 331 PHE C N 1
ATOM 8724 C CA . PHE C 1 332 ? 110.100 51.657 98.349 1.00 22.42 331 PHE C CA 1
ATOM 8725 C C . PHE C 1 332 ? 110.264 50.156 98.127 1.00 21.40 331 PHE C C 1
ATOM 8726 O O . PHE C 1 332 ? 111.164 49.532 98.695 1.00 19.92 331 PHE C O 1
ATOM 8734 N N . GLU C 1 333 ? 109.365 49.604 97.320 1.00 20.35 332 GLU C N 1
ATOM 8735 C CA . GLU C 1 333 ? 109.312 48.191 97.023 1.00 19.52 332 GLU C CA 1
ATOM 8736 C C . GLU C 1 333 ? 109.743 47.865 95.587 1.00 19.75 332 GLU C C 1
ATOM 8737 O O . GLU C 1 333 ? 109.426 48.592 94.649 1.00 20.46 332 GLU C O 1
ATOM 8743 N N . VAL C 1 334 ? 110.427 46.735 95.430 1.00 19.33 333 VAL C N 1
ATOM 8744 C CA . VAL C 1 334 ? 110.828 46.223 94.116 1.00 19.07 333 VAL C CA 1
ATOM 8745 C C . VAL C 1 334 ? 110.354 44.768 94.018 1.00 17.71 333 VAL C C 1
ATOM 8746 O O . VAL C 1 334 ? 110.547 43.977 94.948 1.00 16.30 333 VAL C O 1
ATOM 8750 N N . SER C 1 335 ? 109.682 44.446 92.915 1.00 17.69 334 SER C N 1
ATOM 8751 C CA . SER C 1 335 ? 109.265 43.074 92.627 1.00 17.46 334 SER C CA 1
ATOM 8752 C C . SER C 1 335 ? 109.840 42.780 91.242 1.00 17.79 334 SER C C 1
ATOM 8753 O O . SER C 1 335 ? 109.394 43.359 90.237 1.00 19.02 334 SER C O 1
ATOM 8756 N N . VAL C 1 336 ? 110.854 41.922 91.189 1.00 17.85 335 VAL C N 1
ATOM 8757 C CA . VAL C 1 336 ? 111.517 41.633 89.934 1.00 17.64 335 VAL C CA 1
ATOM 8758 C C . VAL C 1 336 ? 110.689 40.708 89.033 1.00 17.07 335 VAL C C 1
ATOM 8759 O O . VAL C 1 336 ? 110.095 39.749 89.486 1.00 16.27 335 VAL C O 1
ATOM 8763 N N . GLY C 1 337 ? 110.703 41.013 87.740 1.00 16.66 336 GLY C N 1
ATOM 8764 C CA . GLY C 1 337 ? 109.985 40.245 86.730 1.00 16.52 336 GLY C CA 1
ATOM 8765 C C . GLY C 1 337 ? 110.776 40.331 85.445 1.00 16.64 336 GLY C C 1
ATOM 8766 O O . GLY C 1 337 ? 112.006 40.420 85.456 1.00 17.03 336 GLY C O 1
ATOM 8767 N N . ASP C 1 338 ? 110.079 40.357 84.326 1.00 17.10 337 ASP C N 1
ATOM 8768 C CA . ASP C 1 338 ? 110.747 40.409 83.001 1.00 18.38 337 ASP C CA 1
ATOM 8769 C C . ASP C 1 338 ? 111.449 41.731 82.613 1.00 19.20 337 ASP C C 1
ATOM 8770 O O . ASP C 1 338 ? 112.366 41.733 81.784 1.00 20.56 337 ASP C O 1
ATOM 8775 N N . ALA C 1 339 ? 111.033 42.865 83.171 1.00 18.34 338 ALA C N 1
ATOM 8776 C CA . ALA C 1 339 ? 111.650 44.141 82.786 1.00 18.50 338 ALA C CA 1
ATOM 8777 C C . ALA C 1 339 ? 113.125 44.245 83.185 1.00 19.31 338 ALA C C 1
ATOM 8778 O O . ALA C 1 339 ? 113.918 44.865 82.463 1.00 19.88 338 ALA C O 1
ATOM 8780 N N . PHE C 1 340 ? 113.500 43.634 84.311 1.00 18.63 339 PHE C N 1
ATOM 8781 C CA . PHE C 1 340 ? 114.877 43.744 84.797 1.00 20.34 339 PHE C CA 1
ATOM 8782 C C . PHE C 1 340 ? 115.929 43.235 83.808 1.00 21.15 339 PHE C C 1
ATOM 8783 O O . PHE C 1 340 ? 116.941 43.892 83.589 1.00 22.53 339 PHE C O 1
ATOM 8791 N N . ALA C 1 341 ? 115.670 42.093 83.185 1.00 21.70 340 ALA C N 1
ATOM 8792 C CA . ALA C 1 341 ? 116.633 41.489 82.250 1.00 23.32 340 ALA C CA 1
ATOM 8793 C C . ALA C 1 341 ? 116.755 42.261 80.933 1.00 24.38 340 ALA C C 1
ATOM 8794 O O . ALA C 1 341 ? 117.659 41.990 80.149 1.00 25.68 340 ALA C O 1
ATOM 8796 N N . GLU C 1 342 ? 115.831 43.189 80.692 1.00 24.74 341 GLU C N 1
ATOM 8797 C CA . GLU C 1 342 ? 115.857 44.031 79.505 1.00 26.71 341 GLU C CA 1
ATOM 8798 C C . GLU C 1 342 ? 116.732 45.264 79.703 1.00 27.65 341 GLU C C 1
ATOM 8799 O O . GLU C 1 342 ? 117.098 45.907 78.727 1.00 28.85 341 GLU C O 1
ATOM 8805 N N . ILE C 1 343 ? 117.074 45.612 80.944 1.00 28.22 342 ILE C N 1
ATOM 8806 C CA . ILE C 1 343 ? 117.921 46.811 81.164 1.00 29.51 342 ILE C CA 1
ATOM 8807 C C . ILE C 1 343 ? 119.322 46.568 80.587 1.00 30.83 342 ILE C C 1
ATOM 8808 O O . ILE C 1 343 ? 119.949 45.560 80.909 1.00 30.50 342 ILE C O 1
ATOM 8813 N N . PRO C 1 344 ? 119.819 47.474 79.722 1.00 32.95 343 PRO C N 1
ATOM 8814 C CA . PRO C 1 344 ? 121.173 47.251 79.212 1.00 34.32 343 PRO C CA 1
ATOM 8815 C C . PRO C 1 344 ? 122.203 47.361 80.335 1.00 35.30 343 PRO C C 1
ATOM 8816 O O . PRO C 1 344 ? 122.111 48.265 81.174 1.00 34.63 343 PRO C O 1
ATOM 8820 N N . ALA C 1 345 ? 123.144 46.419 80.351 1.00 36.37 344 ALA C N 1
ATOM 8821 C CA . ALA C 1 345 ? 124.176 46.316 81.392 1.00 37.64 344 ALA C CA 1
ATOM 8822 C C . ALA C 1 345 ? 124.809 47.649 81.790 1.00 39.12 344 ALA C C 1
ATOM 8823 O O . ALA C 1 345 ? 124.980 47.913 82.976 1.00 39.42 344 ALA C O 1
ATOM 8825 N N . LYS C 1 346 ? 125.160 48.472 80.805 1.00 40.39 345 LYS C N 1
ATOM 8826 C CA . LYS C 1 346 ? 125.792 49.775 81.068 1.00 41.78 345 LYS C CA 1
ATOM 8827 C C . LYS C 1 346 ? 124.864 50.750 81.810 1.00 41.02 345 LYS C C 1
ATOM 8828 O O . LYS C 1 346 ? 125.316 51.518 82.665 1.00 41.20 345 LYS C O 1
ATOM 8831 N N . ASN C 1 347 ? 123.573 50.708 81.487 1.00 39.83 346 ASN C N 1
ATOM 8832 C CA . ASN C 1 347 ? 122.595 51.579 82.142 1.00 39.44 346 ASN C CA 1
ATOM 8833 C C . ASN C 1 347 ? 122.418 51.197 83.605 1.00 38.94 346 ASN C C 1
ATOM 8834 O O . ASN C 1 347 ? 122.257 52.076 84.459 1.00 39.47 346 ASN C O 1
ATOM 8839 N N . LEU C 1 348 ? 122.462 49.890 83.882 1.00 38.28 347 LEU C N 1
ATOM 8840 C CA . LEU C 1 348 ? 122.297 49.371 85.245 1.00 37.85 347 LEU C CA 1
ATOM 8841 C C . LEU C 1 348 ? 123.545 49.674 86.079 1.00 39.33 347 LEU C C 1
ATOM 8842 O O . LEU C 1 348 ? 123.430 50.047 87.229 1.00 38.65 347 LEU C O 1
ATOM 8847 N N . GLU C 1 349 ? 124.733 49.515 85.492 1.00 40.91 348 GLU C N 1
ATOM 8848 C CA . GLU C 1 349 ? 125.985 49.789 86.213 1.00 42.75 348 GLU C CA 1
ATOM 8849 C C . GLU C 1 349 ? 126.054 51.257 86.639 1.00 43.56 348 GLU C C 1
ATOM 8850 O O . GLU C 1 349 ? 126.467 51.557 87.763 1.00 44.01 348 GLU C O 1
ATOM 8856 N N . LEU C 1 350 ? 125.647 52.146 85.731 1.00 43.80 349 LEU C N 1
ATOM 8857 C CA . LEU C 1 350 ? 125.609 53.589 85.980 1.00 44.88 349 LEU C CA 1
ATOM 8858 C C . LEU C 1 350 ? 124.640 53.970 87.106 1.00 44.37 349 LEU C C 1
ATOM 8859 O O . LEU C 1 350 ? 124.909 54.920 87.847 1.00 45.15 349 LEU C O 1
ATOM 8861 N N . VAL C 1 351 ? 123.518 53.252 87.225 1.00 42.78 350 VAL C N 1
ATOM 8862 C CA . VAL C 1 351 ? 122.550 53.510 88.306 1.00 41.95 350 VAL C CA 1
ATOM 8863 C C . VAL C 1 351 ? 123.216 53.381 89.683 1.00 42.17 350 VAL C C 1
ATOM 8864 O O . VAL C 1 351 ? 122.971 54.204 90.557 1.00 42.72 350 VAL C O 1
ATOM 8868 N N . PHE C 1 352 ? 124.060 52.362 89.855 1.00 42.48 351 PHE C N 1
ATOM 8869 C CA . PHE C 1 352 ? 124.734 52.095 91.132 1.00 43.02 351 PHE C CA 1
ATOM 8870 C C . PHE C 1 352 ? 126.090 52.744 91.320 1.00 45.09 351 PHE C C 1
ATOM 8871 O O . PHE C 1 352 ? 126.562 52.835 92.447 1.00 45.92 351 PHE C O 1
ATOM 8879 N N . ARG C 1 353 ? 126.732 53.177 90.239 1.00 46.33 352 ARG C N 1
ATOM 8880 C CA . ARG C 1 353 ? 127.965 53.938 90.381 1.00 48.31 352 ARG C CA 1
ATOM 8881 C C . ARG C 1 353 ? 127.494 55.301 90.886 1.00 49.23 352 ARG C C 1
ATOM 8882 O O . ARG C 1 353 ? 128.085 55.871 91.803 1.00 50.42 352 ARG C O 1
ATOM 8884 N N . CYS C 1 354 ? 126.401 55.796 90.308 1.00 49.31 353 CYS C N 1
ATOM 8885 C CA . CYS C 1 354 ? 125.801 57.066 90.725 1.00 50.43 353 CYS C CA 1
ATOM 8886 C C . CYS C 1 354 ? 125.324 57.050 92.189 1.00 50.51 353 CYS C C 1
ATOM 8887 O O . CYS C 1 354 ? 125.614 57.986 92.938 1.00 51.43 353 CYS C O 1
ATOM 8890 N N . LEU C 1 355 ? 124.604 56.001 92.600 1.00 50.01 354 LEU C N 1
ATOM 8891 C CA . LEU C 1 355 ? 124.152 55.897 94.000 1.00 50.01 354 LEU C CA 1
ATOM 8892 C C . LEU C 1 355 ? 125.324 55.808 94.987 1.00 51.37 354 LEU C C 1
ATOM 8893 O O . LEU C 1 355 ? 125.337 56.524 95.988 1.00 52.10 354 LEU C O 1
ATOM 8898 N N . GLU C 1 356 ? 126.310 54.954 94.695 1.00 52.26 355 GLU C N 1
ATOM 8899 C CA . GLU C 1 356 ? 127.480 54.759 95.583 1.00 53.43 355 GLU C CA 1
ATOM 8900 C C . GLU C 1 356 ? 128.245 56.050 95.891 1.00 55.07 355 GLU C C 1
ATOM 8901 O O . GLU C 1 356 ? 127.990 57.105 95.304 1.00 56.23 355 GLU C O 1
ATOM 8907 N N . GLY D 1 1 ? 65.890 12.455 78.047 1.00 38.18 0 GLY D N 1
ATOM 8908 C CA . GLY D 1 1 ? 64.481 12.936 78.141 1.00 37.99 0 GLY D CA 1
ATOM 8909 C C . GLY D 1 1 ? 64.274 14.160 77.263 1.00 37.25 0 GLY D C 1
ATOM 8910 O O . GLY D 1 1 ? 65.235 14.686 76.701 1.00 35.82 0 GLY D O 1
ATOM 8924 N N . THR D 1 3 ? 63.851 17.246 77.917 1.00 35.77 2 THR D N 1
ATOM 8925 C CA . THR D 1 3 ? 64.661 18.407 78.337 1.00 35.07 2 THR D CA 1
ATOM 8926 C C . THR D 1 3 ? 66.020 18.412 77.641 1.00 34.71 2 THR D C 1
ATOM 8927 O O . THR D 1 3 ? 66.478 19.446 77.169 1.00 33.81 2 THR D O 1
ATOM 8931 N N . ASN D 1 4 ? 66.614 17.231 77.521 1.00 34.71 3 ASN D N 1
ATOM 8932 C CA . ASN D 1 4 ? 67.915 17.057 76.873 1.00 34.97 3 ASN D CA 1
ATOM 8933 C C . ASN D 1 4 ? 67.831 17.107 75.347 1.00 34.06 3 ASN D C 1
ATOM 8934 O O . ASN D 1 4 ? 68.707 17.687 74.692 1.00 33.17 3 ASN D O 1
ATOM 8939 N N . THR D 1 5 ? 66.800 16.468 74.790 1.00 33.25 4 THR D N 1
ATOM 8940 C CA . THR D 1 5 ? 66.592 16.445 73.336 1.00 32.84 4 THR D CA 1
ATOM 8941 C C . THR D 1 5 ? 66.368 17.876 72.817 1.00 31.31 4 THR D C 1
ATOM 8942 O O . THR D 1 5 ? 66.952 18.262 71.807 1.00 30.29 4 THR D O 1
ATOM 8946 N N . LEU D 1 6 ? 65.538 18.652 73.520 1.00 30.03 5 LEU D N 1
ATOM 8947 C CA . LEU D 1 6 ? 65.260 20.044 73.140 1.00 29.12 5 LEU D CA 1
ATOM 8948 C C . LEU D 1 6 ? 66.521 20.907 73.228 1.00 28.40 5 LEU D C 1
ATOM 8949 O O . LEU D 1 6 ? 66.822 21.672 72.293 1.00 28.29 5 LEU D O 1
ATOM 8954 N N . LYS D 1 7 ? 67.249 20.792 74.341 1.00 27.99 6 LYS D N 1
ATOM 8955 C CA . LYS D 1 7 ? 68.486 21.543 74.527 1.00 27.53 6 LYS D CA 1
ATOM 8956 C C . LYS D 1 7 ? 69.442 21.245 73.377 1.00 27.44 6 LYS D C 1
ATOM 8957 O O . LYS D 1 7 ? 69.930 22.162 72.729 1.00 26.68 6 LYS D O 1
ATOM 8961 N N . THR D 1 8 ? 69.677 19.965 73.102 1.00 27.97 7 THR D N 1
ATOM 8962 C CA . THR D 1 8 ? 70.593 19.553 72.022 1.00 28.48 7 THR D CA 1
ATOM 8963 C C . THR D 1 8 ? 70.197 20.095 70.640 1.00 27.76 7 THR D C 1
ATOM 8964 O O . THR D 1 8 ? 71.036 20.584 69.885 1.00 27.25 7 THR D O 1
ATOM 8968 N N . SER D 1 9 ? 68.913 20.001 70.322 1.00 27.51 8 SER D N 1
ATOM 8969 C CA . SER D 1 9 ? 68.385 20.523 69.067 1.00 27.23 8 SER D CA 1
ATOM 8970 C C . SER D 1 9 ? 68.633 22.037 68.938 1.00 26.32 8 SER D C 1
ATOM 8971 O O . SER D 1 9 ? 69.109 22.520 67.908 1.00 24.62 8 SER D O 1
ATOM 8974 N N . TYR D 1 10 ? 68.335 22.765 70.010 1.00 25.54 9 TYR D N 1
ATOM 8975 C CA . TYR D 1 10 ? 68.514 24.215 70.026 1.00 25.17 9 TYR D CA 1
ATOM 8976 C C . TYR D 1 10 ? 69.973 24.626 69.803 1.00 26.23 9 TYR D C 1
ATOM 8977 O O . TYR D 1 10 ? 70.259 25.547 69.029 1.00 25.70 9 TYR D O 1
ATOM 8986 N N . GLN D 1 11 ? 70.878 23.926 70.486 1.00 27.42 10 GLN D N 1
ATOM 8987 C CA A GLN D 1 11 ? 72.322 24.157 70.384 0.50 27.70 10 GLN D CA 1
ATOM 8988 C CA B GLN D 1 11 ? 72.310 24.202 70.375 0.50 27.69 10 GLN D CA 1
ATOM 8989 C C . GLN D 1 11 ? 72.835 23.994 68.947 1.00 28.21 10 GLN D C 1
ATOM 8990 O O . GLN D 1 11 ? 73.746 24.692 68.521 1.00 28.12 10 GLN D O 1
ATOM 9001 N N . LYS D 1 12 ? 72.250 23.053 68.204 1.00 29.02 11 LYS D N 1
ATOM 9002 C CA . LYS D 1 12 ? 72.688 22.780 66.819 1.00 29.84 11 LYS D CA 1
ATOM 9003 C C . LYS D 1 12 ? 72.177 23.743 65.742 1.00 29.01 11 LYS D C 1
ATOM 9004 O O . LYS D 1 12 ? 72.665 23.692 64.603 1.00 29.64 11 LYS D O 1
ATOM 9010 N N . THR D 1 13 ? 71.209 24.604 66.072 1.00 27.44 12 THR D N 1
ATOM 9011 C CA . THR D 1 13 ? 70.645 25.516 65.076 1.00 25.99 12 THR D CA 1
ATOM 9012 C C . THR D 1 13 ? 71.604 26.629 64.682 1.00 25.77 12 THR D C 1
ATOM 9013 O O . THR D 1 13 ? 72.199 27.264 65.554 1.00 25.30 12 THR D O 1
ATOM 9017 N N . PRO D 1 14 ? 71.755 26.887 63.364 1.00 25.58 13 PRO D N 1
ATOM 9018 C CA . PRO D 1 14 ? 72.614 28.007 62.951 1.00 24.65 13 PRO D CA 1
ATOM 9019 C C . PRO D 1 14 ? 71.995 29.410 63.138 1.00 23.46 13 PRO D C 1
ATOM 9020 O O . PRO D 1 14 ? 72.733 30.411 63.154 1.00 23.56 13 PRO D O 1
ATOM 9024 N N . TYR D 1 15 ? 70.661 29.480 63.261 1.00 22.58 14 TYR D N 1
ATOM 9025 C CA . TYR D 1 15 ? 69.935 30.734 63.407 1.00 21.33 14 TYR D CA 1
ATOM 9026 C C . TYR D 1 15 ? 69.108 30.647 64.667 1.00 20.10 14 TYR D C 1
ATOM 9027 O O . TYR D 1 15 ? 68.755 29.553 65.108 1.00 19.42 14 TYR D O 1
ATOM 9036 N N . LYS D 1 16 ? 68.763 31.804 65.216 1.00 18.43 15 LYS D N 1
ATOM 9037 C CA . LYS D 1 16 ? 68.024 31.875 66.477 1.00 18.03 15 LYS D CA 1
ATOM 9038 C C . LYS D 1 16 ? 67.058 33.026 66.452 1.00 17.91 15 LYS D C 1
ATOM 9039 O O . LYS D 1 16 ? 67.420 34.102 65.975 1.00 16.59 15 LYS D O 1
ATOM 9045 N N . LEU D 1 17 ? 65.863 32.827 67.018 1.00 17.96 16 LEU D N 1
ATOM 9046 C CA . LEU D 1 17 ? 64.915 33.928 67.185 1.00 18.32 16 LEU D CA 1
ATOM 9047 C C . LEU D 1 17 ? 65.448 34.913 68.217 1.00 17.88 16 LEU D C 1
ATOM 9048 O O . LEU D 1 17 ? 65.352 36.134 68.036 1.00 18.17 16 LEU D O 1
ATOM 9053 N N . GLY D 1 18 ? 65.958 34.395 69.330 1.00 17.79 17 GLY D N 1
ATOM 9054 C CA . GLY D 1 18 ? 66.460 35.262 70.395 1.00 17.02 17 GLY D CA 1
ATOM 9055 C C . GLY D 1 18 ? 67.957 35.513 70.444 1.00 16.58 17 GLY D C 1
ATOM 9056 O O . GLY D 1 18 ? 68.734 34.818 69.819 1.00 16.29 17 GLY D O 1
ATOM 9057 N N . GLY D 1 19 ? 68.335 36.529 71.208 1.00 15.73 18 GLY D N 1
ATOM 9058 C CA . GLY D 1 19 ? 69.748 36.828 71.499 1.00 15.59 18 GLY D CA 1
ATOM 9059 C C . GLY D 1 19 ? 70.555 37.515 70.419 1.00 15.86 18 GLY D C 1
ATOM 9060 O O . GLY D 1 19 ? 70.035 37.909 69.354 1.00 14.85 18 GLY D O 1
ATOM 9061 N N . ASN D 1 20 ? 71.850 37.612 70.697 1.00 15.92 19 ASN D N 1
ATOM 9062 C CA . ASN D 1 20 ? 72.804 38.303 69.836 1.00 17.59 19 ASN D CA 1
ATOM 9063 C C . ASN D 1 20 ? 73.902 37.427 69.289 1.00 18.16 19 ASN D C 1
ATOM 9064 O O . ASN D 1 20 ? 75.014 37.897 69.138 1.00 19.64 19 ASN D O 1
ATOM 9069 N N . GLY D 1 21 ? 73.605 36.158 69.007 1.00 17.99 20 GLY D N 1
ATOM 9070 C CA . GLY D 1 21 ? 74.580 35.239 68.465 1.00 18.20 20 GLY D CA 1
ATOM 9071 C C . GLY D 1 21 ? 75.412 34.538 69.527 1.00 17.99 20 GLY D C 1
ATOM 9072 O O . GLY D 1 21 ? 75.261 34.801 70.711 1.00 18.98 20 GLY D O 1
ATOM 9073 N N . PRO D 1 22 ? 76.300 33.639 69.111 1.00 17.87 21 PRO D N 1
ATOM 9074 C CA . PRO D 1 22 ? 77.066 32.915 70.132 1.00 17.54 21 PRO D CA 1
ATOM 9075 C C . PRO D 1 22 ? 77.926 33.768 71.065 1.00 16.03 21 PRO D C 1
ATOM 9076 O O . PRO D 1 22 ? 78.481 34.820 70.652 1.00 14.12 21 PRO D O 1
ATOM 9080 N N . ARG D 1 23 ? 77.978 33.363 72.338 1.00 15.20 22 ARG D N 1
ATOM 9081 C CA A ARG D 1 23 ? 78.827 34.016 73.329 0.50 14.58 22 ARG D CA 1
ATOM 9082 C CA B ARG D 1 23 ? 78.843 34.028 73.318 0.50 14.80 22 ARG D CA 1
ATOM 9083 C C . ARG D 1 23 ? 80.187 33.317 73.264 1.00 14.44 22 ARG D C 1
ATOM 9084 O O . ARG D 1 23 ? 80.421 32.333 73.963 1.00 13.78 22 ARG D O 1
ATOM 9099 N N . ASN D 1 24 ? 81.062 33.809 72.384 1.00 13.43 23 ASN D N 1
ATOM 9100 C CA . ASN D 1 24 ? 82.400 33.227 72.186 1.00 13.12 23 ASN D CA 1
ATOM 9101 C C . ASN D 1 24 ? 83.533 34.252 72.290 1.00 11.84 23 ASN D C 1
ATOM 9102 O O . ASN D 1 24 ? 83.287 35.451 72.488 1.00 11.09 23 ASN D O 1
ATOM 9107 N N . VAL D 1 25 ? 84.782 33.792 72.165 1.00 11.94 24 VAL D N 1
ATOM 9108 C CA . VAL D 1 25 ? 85.935 34.695 72.326 1.00 11.70 24 VAL D CA 1
ATOM 9109 C C . VAL D 1 25 ? 85.937 35.776 71.250 1.00 11.81 24 VAL D C 1
ATOM 9110 O O . VAL D 1 25 ? 86.389 36.902 71.494 1.00 11.43 24 VAL D O 1
ATOM 9114 N N . GLY D 1 26 ? 85.383 35.449 70.086 1.00 12.60 25 GLY D N 1
ATOM 9115 C CA . GLY D 1 26 ? 85.219 36.433 68.993 1.00 13.18 25 GLY D CA 1
ATOM 9116 C C . GLY D 1 26 ? 84.477 37.702 69.385 1.00 12.81 25 GLY D C 1
ATOM 9117 O O . GLY D 1 26 ? 84.683 38.753 68.777 1.00 13.44 25 GLY D O 1
ATOM 9118 N N . VAL D 1 27 ? 83.627 37.625 70.403 1.00 12.17 26 VAL D N 1
ATOM 9119 C CA . VAL D 1 27 ? 82.872 38.813 70.887 1.00 12.33 26 VAL D CA 1
ATOM 9120 C C . VAL D 1 27 ? 83.873 39.833 71.419 1.00 11.82 26 VAL D C 1
ATOM 9121 O O . VAL D 1 27 ? 83.804 41.049 71.127 1.00 11.46 26 VAL D O 1
ATOM 9125 N N . LEU D 1 28 ? 84.847 39.324 72.168 1.00 11.50 27 LEU D N 1
ATOM 9126 C CA . LEU D 1 28 ? 85.910 40.153 72.714 1.00 11.81 27 LEU D CA 1
ATOM 9127 C C . LEU D 1 28 ? 86.871 40.629 71.630 1.00 11.97 27 LEU D C 1
ATOM 9128 O O . LEU D 1 28 ? 87.173 41.800 71.549 1.00 11.70 27 LEU D O 1
ATOM 9133 N N . THR D 1 29 ? 87.331 39.729 70.774 1.00 12.41 28 THR D N 1
ATOM 9134 C CA . THR D 1 29 ? 88.298 40.146 69.761 1.00 13.87 28 THR D CA 1
ATOM 9135 C C . THR D 1 29 ? 87.695 41.154 68.784 1.00 13.15 28 THR D C 1
ATOM 9136 O O . THR D 1 29 ? 88.393 42.080 68.395 1.00 13.60 28 THR D O 1
ATOM 9140 N N . GLU D 1 30 ? 86.409 41.039 68.422 1.00 12.28 29 GLU D N 1
ATOM 9141 C CA . GLU D 1 30 ? 85.809 42.075 67.571 1.00 12.60 29 GLU D CA 1
ATOM 9142 C C . GLU D 1 30 ? 85.814 43.456 68.282 1.00 12.01 29 GLU D C 1
ATOM 9143 O O . GLU D 1 30 ? 86.092 44.467 67.663 1.00 12.23 29 GLU D O 1
ATOM 9149 N N . ALA D 1 31 ? 85.531 43.497 69.587 1.00 12.10 30 ALA D N 1
ATOM 9150 C CA . ALA D 1 31 ? 85.546 44.747 70.332 1.00 11.84 30 ALA D CA 1
ATOM 9151 C C . ALA D 1 31 ? 86.894 45.434 70.385 1.00 11.97 30 ALA D C 1
ATOM 9152 O O . ALA D 1 31 ? 86.959 46.658 70.530 1.00 13.77 30 ALA D O 1
ATOM 9154 N N . LEU D 1 32 ? 87.968 44.658 70.302 1.00 12.12 31 LEU D N 1
ATOM 9155 C CA . LEU D 1 32 ? 89.327 45.182 70.416 1.00 10.98 31 LEU D CA 1
ATOM 9156 C C . LEU D 1 32 ? 89.977 45.541 69.069 1.00 11.47 31 LEU D C 1
ATOM 9157 O O . LEU D 1 32 ? 91.093 46.021 69.049 1.00 11.24 31 LEU D O 1
ATOM 9162 N N . GLN D 1 33 ? 89.276 45.314 67.955 1.00 11.18 32 GLN D N 1
ATOM 9163 C CA . GLN D 1 33 ? 89.830 45.592 66.627 1.00 12.25 32 GLN D CA 1
ATOM 9164 C C . GLN D 1 33 ? 90.330 47.036 66.463 1.00 12.52 32 GLN D C 1
ATOM 9165 O O . GLN D 1 33 ? 91.378 47.262 65.855 1.00 12.53 32 GLN D O 1
ATOM 9171 N N . ASN D 1 34 ? 89.582 47.986 66.999 1.00 13.12 33 ASN D N 1
ATOM 9172 C CA . ASN D 1 34 ? 89.914 49.417 66.845 1.00 14.37 33 ASN D CA 1
ATOM 9173 C C . ASN D 1 34 ? 90.679 50.031 68.022 1.00 15.21 33 ASN D C 1
ATOM 9174 O O . ASN D 1 34 ? 90.926 51.230 68.037 1.00 15.36 33 ASN D O 1
ATOM 9179 N N . ILE D 1 35 ? 91.083 49.199 68.971 1.00 15.21 34 ILE D N 1
ATOM 9180 C CA . ILE D 1 35 ? 91.767 49.662 70.191 1.00 14.98 34 ILE D CA 1
ATOM 9181 C C . ILE D 1 35 ? 93.292 49.550 70.053 1.00 15.59 34 ILE D C 1
ATOM 9182 O O . ILE D 1 35 ? 93.819 48.545 69.586 1.00 16.83 34 ILE D O 1
ATOM 9187 N N . ASP D 1 36 ? 94.007 50.587 70.459 1.00 15.90 35 ASP D N 1
ATOM 9188 C CA . ASP D 1 36 ? 95.475 50.593 70.386 1.00 16.08 35 ASP D CA 1
ATOM 9189 C C . ASP D 1 36 ? 96.072 49.700 71.472 1.00 16.14 35 ASP D C 1
ATOM 9190 O O . ASP D 1 36 ? 95.711 49.819 72.653 1.00 15.42 35 ASP D O 1
ATOM 9195 N N . ASP D 1 37 ? 96.956 48.786 71.085 1.00 16.73 36 ASP D N 1
ATOM 9196 C CA . ASP D 1 37 ? 97.597 47.896 72.061 1.00 16.95 36 ASP D CA 1
ATOM 9197 C C . ASP D 1 37 ? 98.363 48.678 73.140 1.00 16.92 36 ASP D C 1
ATOM 9198 O O . ASP D 1 37 ? 98.592 48.161 74.242 1.00 16.22 36 ASP D O 1
ATOM 9203 N N . ASN D 1 38 ? 98.744 49.921 72.851 1.00 16.26 37 ASN D N 1
ATOM 9204 C CA . ASN D 1 38 ? 99.442 50.733 73.857 1.00 16.48 37 ASN D CA 1
ATOM 9205 C C . ASN D 1 38 ? 98.497 51.451 74.814 1.00 14.56 37 ASN D C 1
ATOM 9206 O O . ASN D 1 38 ? 98.970 52.136 75.683 1.00 15.07 37 ASN D O 1
ATOM 9211 N N . LEU D 1 39 ? 97.185 51.316 74.647 1.00 14.09 38 LEU D N 1
ATOM 9212 C CA . LEU D 1 39 ? 96.230 51.935 75.555 1.00 13.76 38 LEU D CA 1
ATOM 9213 C C . LEU D 1 39 ? 96.466 51.409 76.962 1.00 13.39 38 LEU D C 1
ATOM 9214 O O . LEU D 1 39 ? 96.475 50.200 77.180 1.00 12.68 38 LEU D O 1
ATOM 9219 N N . GLU D 1 40 ? 96.625 52.323 77.918 1.00 13.10 39 GLU D N 1
ATOM 9220 C CA . GLU D 1 40 ? 96.903 51.933 79.301 1.00 13.77 39 GLU D CA 1
ATOM 9221 C C . GLU D 1 40 ? 95.679 51.365 80.001 1.00 13.17 39 GLU D C 1
ATOM 9222 O O . GLU D 1 40 ? 94.552 51.837 79.829 1.00 12.24 39 GLU D O 1
ATOM 9228 N N . SER D 1 41 ? 95.906 50.328 80.783 1.00 12.86 40 SER D N 1
ATOM 9229 C CA . SER D 1 41 ? 94.831 49.776 81.576 1.00 13.11 40 SER D CA 1
ATOM 9230 C C . SER D 1 41 ? 94.408 50.766 82.638 1.00 12.62 40 SER D C 1
ATOM 9231 O O . SER D 1 41 ? 95.213 51.589 83.114 1.00 13.55 40 SER D O 1
ATOM 9234 N N . ASP D 1 42 ? 93.154 50.654 83.029 1.00 13.15 41 ASP D N 1
ATOM 9235 C CA . ASP D 1 42 ? 92.670 51.323 84.228 1.00 12.76 41 ASP D CA 1
ATOM 9236 C C . ASP D 1 42 ? 93.449 50.701 85.422 1.00 12.95 41 ASP D C 1
ATOM 9237 O O . ASP D 1 42 ? 94.037 49.610 85.301 1.00 13.80 41 ASP D O 1
ATOM 9242 N N . ILE D 1 43 ? 93.501 51.395 86.558 1.00 13.25 42 ILE D N 1
ATOM 9243 C CA . ILE D 1 43 ? 94.196 50.878 87.739 1.00 12.72 42 ILE D CA 1
ATOM 9244 C C . ILE D 1 43 ? 93.316 51.140 88.974 1.00 13.10 42 ILE D C 1
ATOM 9245 O O . ILE D 1 43 ? 93.113 52.308 89.395 1.00 11.58 42 ILE D O 1
ATOM 9250 N N . TYR D 1 44 ? 92.755 50.053 89.501 1.00 11.78 43 TYR D N 1
ATOM 9251 C CA . TYR D 1 44 ? 91.891 50.094 90.703 1.00 12.42 43 TYR D CA 1
ATOM 9252 C C . TYR D 1 44 ? 90.902 51.265 90.697 1.00 12.26 43 TYR D C 1
ATOM 9253 O O . TYR D 1 44 ? 90.857 52.095 91.623 1.00 12.82 43 TYR D O 1
ATOM 9262 N N . GLY D 1 45 ? 90.129 51.350 89.615 1.00 12.43 44 GLY D N 1
ATOM 9263 C CA . GLY D 1 45 ? 89.044 52.307 89.497 1.00 11.74 44 GLY D CA 1
ATOM 9264 C C . GLY D 1 45 ? 89.375 53.654 88.862 1.00 12.54 44 GLY D C 1
ATOM 9265 O O . GLY D 1 45 ? 88.478 54.440 88.637 1.00 11.62 44 GLY D O 1
ATOM 9266 N N . ASN D 1 46 ? 90.642 53.879 88.524 1.00 13.46 45 ASN D N 1
ATOM 9267 C CA . ASN D 1 46 ? 91.088 55.138 87.962 1.00 14.49 45 ASN D CA 1
ATOM 9268 C C . ASN D 1 46 ? 91.761 54.946 86.624 1.00 14.08 45 ASN D C 1
ATOM 9269 O O . ASN D 1 46 ? 92.232 53.861 86.305 1.00 14.84 45 ASN D O 1
ATOM 9274 N N . GLY D 1 47 ? 91.821 56.022 85.850 1.00 13.61 46 GLY D N 1
ATOM 9275 C CA . GLY D 1 47 ? 92.459 55.981 84.537 1.00 13.76 46 GLY D CA 1
ATOM 9276 C C . GLY D 1 47 ? 91.430 56.325 83.492 1.00 13.85 46 GLY D C 1
ATOM 9277 O O . GLY D 1 47 ? 90.227 56.107 83.712 1.00 13.38 46 GLY D O 1
ATOM 9278 N N . ALA D 1 48 ? 91.894 56.857 82.355 1.00 13.82 47 ALA D N 1
ATOM 9279 C CA . ALA D 1 48 ? 90.979 57.332 81.322 1.00 14.12 47 ALA D CA 1
ATOM 9280 C C . ALA D 1 48 ? 90.029 56.262 80.821 1.00 14.34 47 ALA D C 1
ATOM 9281 O O . ALA D 1 48 ? 88.862 56.553 80.602 1.00 14.38 47 ALA D O 1
ATOM 9283 N N . VAL D 1 49 ? 90.499 55.022 80.659 1.00 14.74 48 VAL D N 1
ATOM 9284 C CA . VAL D 1 49 ? 89.620 54.001 80.067 1.00 14.92 48 VAL D CA 1
ATOM 9285 C C . VAL D 1 49 ? 88.355 53.802 80.899 1.00 14.64 48 VAL D C 1
ATOM 9286 O O . VAL D 1 49 ? 87.270 53.698 80.339 1.00 14.90 48 VAL D O 1
ATOM 9290 N N . ILE D 1 50 ? 88.481 53.782 82.228 1.00 13.63 49 ILE D N 1
ATOM 9291 C CA . ILE D 1 50 ? 87.298 53.598 83.092 1.00 13.22 49 ILE D CA 1
ATOM 9292 C C . ILE D 1 50 ? 86.559 54.924 83.338 1.00 13.98 49 ILE D C 1
ATOM 9293 O O . ILE D 1 50 ? 85.314 54.990 83.241 1.00 13.23 49 ILE D O 1
ATOM 9298 N N . GLU D 1 51 ? 87.324 55.979 83.615 1.00 14.46 50 GLU D N 1
ATOM 9299 C CA . GLU D 1 51 ? 86.759 57.311 83.905 1.00 15.47 50 GLU D CA 1
ATOM 9300 C C . GLU D 1 51 ? 85.975 57.881 82.741 1.00 15.33 50 GLU D C 1
ATOM 9301 O O . GLU D 1 51 ? 84.891 58.432 82.947 1.00 15.16 50 GLU D O 1
ATOM 9307 N N . ASP D 1 52 ? 86.502 57.741 81.524 1.00 14.97 51 ASP D N 1
ATOM 9308 C CA . ASP D 1 52 ? 85.797 58.221 80.333 1.00 15.96 51 ASP D CA 1
ATOM 9309 C C . ASP D 1 52 ? 84.468 57.493 80.119 1.00 15.25 51 ASP D C 1
ATOM 9310 O O . ASP D 1 52 ? 83.480 58.141 79.791 1.00 14.51 51 ASP D O 1
ATOM 9315 N N . PHE D 1 53 ? 84.430 56.164 80.319 1.00 14.39 52 PHE D N 1
ATOM 9316 C CA . PHE D 1 53 ? 83.198 55.411 80.102 1.00 13.63 52 PHE D CA 1
ATOM 9317 C C . PHE D 1 53 ? 82.173 55.768 81.163 1.00 13.30 52 PHE D C 1
ATOM 9318 O O . PHE D 1 53 ? 81.017 55.938 80.844 1.00 12.68 52 PHE D O 1
ATOM 9326 N N . GLU D 1 54 ? 82.602 55.867 82.421 1.00 13.19 53 GLU D N 1
ATOM 9327 C CA . GLU D 1 54 ? 81.707 56.242 83.504 1.00 13.45 53 GLU D CA 1
ATOM 9328 C C . GLU D 1 54 ? 81.095 57.620 83.239 1.00 13.24 53 GLU D C 1
ATOM 9329 O O . GLU D 1 54 ? 79.899 57.815 83.400 1.00 13.33 53 GLU D O 1
ATOM 9335 N N . THR D 1 55 ? 81.917 58.566 82.831 1.00 14.15 54 THR D N 1
ATOM 9336 C CA . THR D 1 55 ? 81.413 59.918 82.524 1.00 14.91 54 THR D CA 1
ATOM 9337 C C . THR D 1 55 ? 80.368 59.873 81.393 1.00 14.73 54 THR D C 1
ATOM 9338 O O . THR D 1 55 ? 79.270 60.438 81.509 1.00 14.45 54 THR D O 1
ATOM 9342 N N . LYS D 1 56 ? 80.695 59.126 80.338 1.00 14.78 55 LYS D N 1
ATOM 9343 C CA . LYS D 1 56 ? 79.834 58.981 79.180 1.00 14.50 55 LYS D CA 1
ATOM 9344 C C . LYS D 1 56 ? 78.473 58.450 79.544 1.00 13.83 55 LYS D C 1
ATOM 9345 O O . LYS D 1 56 ? 77.469 58.996 79.091 1.00 14.74 55 LYS D O 1
ATOM 9351 N N . ILE D 1 57 ? 78.426 57.380 80.337 1.00 13.42 56 ILE D N 1
ATOM 9352 C CA . ILE D 1 57 ? 77.147 56.776 80.717 1.00 13.02 56 ILE D CA 1
ATOM 9353 C C . ILE D 1 57 ? 76.419 57.661 81.709 1.00 12.72 56 ILE D C 1
ATOM 9354 O O . ILE D 1 57 ? 75.222 57.792 81.625 1.00 13.54 56 ILE D O 1
ATOM 9359 N N . ALA D 1 58 ? 77.140 58.266 82.648 1.00 12.87 57 ALA D N 1
ATOM 9360 C CA . ALA D 1 58 ? 76.520 59.214 83.599 1.00 13.48 57 ALA D CA 1
ATOM 9361 C C . ALA D 1 58 ? 75.790 60.310 82.833 1.00 13.12 57 ALA D C 1
ATOM 9362 O O . ALA D 1 58 ? 74.664 60.687 83.178 1.00 14.84 57 ALA D O 1
ATOM 9364 N N . LYS D 1 59 ? 76.409 60.806 81.771 1.00 13.83 58 LYS D N 1
ATOM 9365 C CA . LYS D 1 59 ? 75.788 61.887 80.972 1.00 14.35 58 LYS D CA 1
ATOM 9366 C C . LYS D 1 59 ? 74.497 61.416 80.282 1.00 14.51 58 LYS D C 1
ATOM 9367 O O . LYS D 1 59 ? 73.464 62.130 80.277 1.00 14.02 58 LYS D O 1
ATOM 9373 N N . ILE D 1 60 ? 74.552 60.209 79.730 1.00 13.95 59 ILE D N 1
ATOM 9374 C CA . ILE D 1 60 ? 73.402 59.568 79.088 1.00 13.82 59 ILE D CA 1
ATOM 9375 C C . ILE D 1 60 ? 72.230 59.350 80.071 1.00 13.48 59 ILE D C 1
ATOM 9376 O O . ILE D 1 60 ? 71.029 59.516 79.718 1.00 13.51 59 ILE D O 1
ATOM 9381 N N . LEU D 1 61 ? 72.575 58.989 81.300 1.00 13.13 60 LEU D N 1
ATOM 9382 C CA . LEU D 1 61 ? 71.575 58.761 82.343 1.00 13.34 60 LEU D CA 1
ATOM 9383 C C . LEU D 1 61 ? 71.151 60.055 83.041 1.00 14.22 60 LEU D C 1
ATOM 9384 O O . LEU D 1 61 ? 70.182 60.061 83.805 1.00 14.46 60 LEU D O 1
ATOM 9389 N N . GLY D 1 62 ? 71.851 61.154 82.759 1.00 14.54 61 GLY D N 1
ATOM 9390 C CA . GLY D 1 62 ? 71.563 62.448 83.381 1.00 15.64 61 GLY D CA 1
ATOM 9391 C C . GLY D 1 62 ? 71.887 62.496 84.874 1.00 15.99 61 GLY D C 1
ATOM 9392 O O . GLY D 1 62 ? 71.225 63.197 85.647 1.00 15.88 61 GLY D O 1
ATOM 9393 N N . LYS D 1 63 ? 72.900 61.744 85.286 1.00 15.76 62 LYS D N 1
ATOM 9394 C CA . LYS D 1 63 ? 73.288 61.694 86.683 1.00 15.58 62 LYS D CA 1
ATOM 9395 C C . LYS D 1 63 ? 74.659 62.291 86.843 1.00 14.95 62 LYS D C 1
ATOM 9396 O O . LYS D 1 63 ? 75.450 62.290 85.897 1.00 14.94 62 LYS D O 1
ATOM 9402 N N . GLN D 1 64 ? 74.933 62.807 88.038 1.00 14.04 63 GLN D N 1
ATOM 9403 C CA . GLN D 1 64 ? 76.197 63.474 88.311 1.00 14.34 63 GLN D CA 1
ATOM 9404 C C . GLN D 1 64 ? 77.384 62.602 88.071 1.00 14.21 63 GLN D C 1
ATOM 9405 O O . GLN D 1 64 ? 78.346 63.029 87.432 1.00 14.32 63 GLN D O 1
ATOM 9416 N N A SER D 1 65 ? 77.312 61.360 88.561 0.74 13.87 64 SER D N 1
ATOM 9417 N N B SER D 1 65 ? 77.333 61.374 88.584 0.26 13.97 64 SER D N 1
ATOM 9418 C CA A SER D 1 65 ? 78.425 60.454 88.492 0.74 13.19 64 SER D CA 1
ATOM 9419 C CA B SER D 1 65 ? 78.453 60.460 88.481 0.26 13.62 64 SER D CA 1
ATOM 9420 C C A SER D 1 65 ? 77.996 59.001 88.278 0.74 13.07 64 SER D C 1
ATOM 9421 C C B SER D 1 65 ? 78.012 59.012 88.302 0.26 13.30 64 SER D C 1
ATOM 9422 O O A SER D 1 65 ? 76.826 58.623 88.467 0.74 12.31 64 SER D O 1
ATOM 9423 O O B SER D 1 65 ? 76.847 58.658 88.515 0.26 13.03 64 SER D O 1
ATOM 9428 N N . ALA D 1 66 ? 78.975 58.188 87.911 1.00 12.94 65 ALA D N 1
ATOM 9429 C CA . ALA D 1 66 ? 78.777 56.752 87.688 1.00 13.09 65 ALA D CA 1
ATOM 9430 C C . ALA D 1 66 ? 80.048 56.012 88.077 1.00 12.58 65 ALA D C 1
ATOM 9431 O O . ALA D 1 66 ? 81.153 56.573 88.060 1.00 12.35 65 ALA D O 1
ATOM 9433 N N . VAL D 1 67 ? 79.872 54.738 88.411 1.00 12.34 66 VAL D N 1
ATOM 9434 C CA . VAL D 1 67 ? 80.970 53.841 88.741 1.00 11.93 66 VAL D CA 1
ATOM 9435 C C . VAL D 1 67 ? 80.742 52.526 88.002 1.00 11.47 66 VAL D C 1
ATOM 9436 O O . VAL D 1 67 ? 79.626 51.986 87.988 1.00 10.16 66 VAL D O 1
ATOM 9440 N N . PHE D 1 68 ? 81.790 52.035 87.361 1.00 10.80 67 PHE D N 1
ATOM 9441 C CA . PHE D 1 68 ? 81.706 50.781 86.641 1.00 10.23 67 PHE D CA 1
ATOM 9442 C C . PHE D 1 68 ? 81.933 49.601 87.600 1.00 10.74 67 PHE D C 1
ATOM 9443 O O . PHE D 1 68 ? 82.951 49.517 88.287 1.00 11.27 67 PHE D O 1
ATOM 9451 N N . PHE D 1 69 ? 80.960 48.708 87.633 1.00 10.76 68 PHE D N 1
ATOM 9452 C CA . PHE D 1 69 ? 80.988 47.510 88.473 1.00 10.34 68 PHE D CA 1
ATOM 9453 C C . PHE D 1 69 ? 81.133 46.236 87.675 1.00 10.79 68 PHE D C 1
ATOM 9454 O O . PHE D 1 69 ? 80.613 46.122 86.566 1.00 10.65 68 PHE D O 1
ATOM 9462 N N . PRO D 1 70 ? 81.820 45.236 88.236 1.00 10.43 69 PRO D N 1
ATOM 9463 C CA . PRO D 1 70 ? 81.847 43.971 87.449 1.00 10.13 69 PRO D CA 1
ATOM 9464 C C . PRO D 1 70 ? 80.460 43.306 87.323 1.00 10.78 69 PRO D C 1
ATOM 9465 O O . PRO D 1 70 ? 80.229 42.533 86.369 1.00 10.53 69 PRO D O 1
ATOM 9469 N N . SER D 1 71 ? 79.564 43.564 88.275 1.00 10.10 70 SER D N 1
ATOM 9470 C CA . SER D 1 71 ? 78.217 43.016 88.225 1.00 10.44 70 SER D CA 1
ATOM 9471 C C . SER D 1 71 ? 77.135 43.887 88.833 1.00 10.50 70 SER D C 1
ATOM 9472 O O . SER D 1 71 ? 77.361 44.667 89.757 1.00 10.59 70 SER D O 1
ATOM 9475 N N . GLY D 1 72 ? 75.927 43.709 88.311 1.00 9.89 71 GLY D N 1
ATOM 9476 C CA . GLY D 1 72 ? 74.764 44.345 88.873 1.00 10.49 71 GLY D CA 1
ATOM 9477 C C . GLY D 1 72 ? 74.373 43.728 90.203 1.00 11.29 71 GLY D C 1
ATOM 9478 O O . GLY D 1 72 ? 73.745 44.389 91.057 1.00 11.57 71 GLY D O 1
ATOM 9479 N N . THR D 1 73 ? 74.715 42.445 90.394 1.00 10.60 72 THR D N 1
ATOM 9480 C CA . THR D 1 73 ? 74.418 41.793 91.654 1.00 11.45 72 THR D CA 1
ATOM 9481 C C . THR D 1 73 ? 75.138 42.538 92.805 1.00 12.10 72 THR D C 1
ATOM 9482 O O . THR D 1 73 ? 74.533 42.852 93.837 1.00 12.78 72 THR D O 1
ATOM 9494 N N . ALA D 1 75 ? 76.447 45.650 92.530 1.00 11.46 74 ALA D N 1
ATOM 9495 C CA . ALA D 1 75 ? 76.026 47.071 92.465 1.00 10.49 74 ALA D CA 1
ATOM 9496 C C . ALA D 1 75 ? 74.731 47.405 93.206 1.00 10.21 74 ALA D C 1
ATOM 9497 O O . ALA D 1 75 ? 74.675 48.398 93.945 1.00 10.20 74 ALA D O 1
ATOM 9499 N N . GLN D 1 76 ? 73.716 46.564 93.047 1.00 10.25 75 GLN D N 1
ATOM 9500 C CA . GLN D 1 76 ? 72.411 46.833 93.614 1.00 11.28 75 GLN D CA 1
ATOM 9501 C C . GLN D 1 76 ? 72.312 46.601 95.115 1.00 12.20 75 GLN D C 1
ATOM 9502 O O . GLN D 1 76 ? 71.650 47.376 95.809 1.00 12.37 75 GLN D O 1
ATOM 9508 N N . GLN D 1 77 ? 72.981 45.561 95.621 1.00 11.90 76 GLN D N 1
ATOM 9509 C CA . GLN D 1 77 ? 73.052 45.347 97.077 1.00 12.20 76 GLN D CA 1
ATOM 9510 C C . GLN D 1 77 ? 73.688 46.569 97.755 1.00 11.27 76 GLN D C 1
ATOM 9511 O O . GLN D 1 77 ? 73.257 47.015 98.825 1.00 11.04 76 GLN D O 1
ATOM 9517 N N . ILE D 1 78 ? 74.730 47.083 97.121 1.00 10.75 77 ILE D N 1
ATOM 9518 C CA . ILE D 1 78 ? 75.455 48.247 97.600 1.00 10.98 77 ILE D CA 1
ATOM 9519 C C . ILE D 1 78 ? 74.568 49.474 97.581 1.00 10.57 77 ILE D C 1
ATOM 9520 O O . ILE D 1 78 ? 74.461 50.193 98.575 1.00 11.38 77 ILE D O 1
ATOM 9525 N N . ALA D 1 79 ? 73.871 49.687 96.476 1.00 10.57 78 ALA D N 1
ATOM 9526 C CA . ALA D 1 79 ? 72.974 50.836 96.410 1.00 10.94 78 ALA D CA 1
ATOM 9527 C C . ALA D 1 79 ? 71.963 50.792 97.543 1.00 11.63 78 ALA D C 1
ATOM 9528 O O . ALA D 1 79 ? 71.730 51.788 98.188 1.00 11.84 78 ALA D O 1
ATOM 9530 N N . LEU D 1 80 ? 71.352 49.631 97.766 1.00 11.52 79 LEU D N 1
ATOM 9531 C CA . LEU D 1 80 ? 70.338 49.490 98.800 1.00 12.82 79 LEU D CA 1
ATOM 9532 C C . LEU D 1 80 ? 70.912 49.687 100.221 1.00 13.11 79 LEU D C 1
ATOM 9533 O O . LEU D 1 80 ? 70.275 50.313 101.082 1.00 13.50 79 LEU D O 1
ATOM 9538 N N . ARG D 1 81 ? 72.125 49.201 100.455 1.00 12.35 80 ARG D N 1
ATOM 9539 C CA . ARG D 1 81 ? 72.790 49.445 101.745 1.00 12.15 80 ARG D CA 1
ATOM 9540 C C . ARG D 1 81 ? 73.060 50.937 101.975 1.00 12.64 80 ARG D C 1
ATOM 9541 O O . ARG D 1 81 ? 72.835 51.456 103.088 1.00 13.34 80 ARG D O 1
ATOM 9549 N N . ILE D 1 82 ? 73.553 51.629 100.946 1.00 11.83 81 ILE D N 1
ATOM 9550 C CA . ILE D 1 82 ? 73.818 53.076 101.057 1.00 11.89 81 ILE D CA 1
ATOM 9551 C C . ILE D 1 82 ? 72.555 53.837 101.467 1.00 12.35 81 ILE D C 1
ATOM 9552 O O . ILE D 1 82 ? 72.577 54.605 102.434 1.00 12.90 81 ILE D O 1
ATOM 9557 N N . TRP D 1 83 ? 71.449 53.608 100.768 1.00 13.13 82 TRP D N 1
ATOM 9558 C CA . TRP D 1 83 ? 70.206 54.300 101.153 1.00 13.73 82 TRP D CA 1
ATOM 9559 C C . TRP D 1 83 ? 69.680 53.868 102.552 1.00 14.50 82 TRP D C 1
ATOM 9560 O O . TRP D 1 83 ? 69.069 54.684 103.268 1.00 15.21 82 TRP D O 1
ATOM 9571 N N . ALA D 1 84 ? 69.901 52.599 102.921 1.00 13.64 83 ALA D N 1
ATOM 9572 C CA . ALA D 1 84 ? 69.519 52.095 104.233 1.00 14.23 83 ALA D CA 1
ATOM 9573 C C . ALA D 1 84 ? 70.301 52.807 105.332 1.00 14.74 83 ALA D C 1
ATOM 9574 O O . ALA D 1 84 ? 69.742 53.170 106.372 1.00 14.74 83 ALA D O 1
ATOM 9576 N N . ASP D 1 85 ? 71.581 53.066 105.093 1.00 15.46 84 ASP D N 1
ATOM 9577 C CA . ASP D 1 85 ? 72.376 53.817 106.066 1.00 16.64 84 ASP D CA 1
ATOM 9578 C C . ASP D 1 85 ? 71.895 55.282 106.136 1.00 17.88 84 ASP D C 1
ATOM 9579 O O . ASP D 1 85 ? 71.806 55.852 107.208 1.00 18.22 84 ASP D O 1
ATOM 9584 N N . ARG D 1 86 ? 71.604 55.885 104.988 1.00 18.53 85 ARG D N 1
ATOM 9585 C CA . ARG D 1 86 ? 71.158 57.288 104.957 1.00 19.99 85 ARG D CA 1
ATOM 9586 C C . ARG D 1 86 ? 69.868 57.510 105.766 1.00 20.36 85 ARG D C 1
ATOM 9587 O O . ARG D 1 86 ? 69.718 58.516 106.472 1.00 21.91 85 ARG D O 1
ATOM 9595 N N . LYS D 1 87 ? 68.940 56.576 105.607 1.00 20.37 86 LYS D N 1
ATOM 9596 C CA A LYS D 1 87 ? 67.621 56.646 106.246 0.50 21.14 86 LYS D CA 1
ATOM 9597 C CA B LYS D 1 87 ? 67.619 56.633 106.230 0.50 20.98 86 LYS D CA 1
ATOM 9598 C C . LYS D 1 87 ? 67.547 55.897 107.575 1.00 21.45 86 LYS D C 1
ATOM 9599 O O . LYS D 1 87 ? 66.530 55.962 108.257 1.00 21.91 86 LYS D O 1
ATOM 9610 N N . GLU D 1 88 ? 68.639 55.219 107.958 1.00 20.87 87 GLU D N 1
ATOM 9611 C CA . GLU D 1 88 ? 68.700 54.428 109.200 1.00 21.37 87 GLU D CA 1
ATOM 9612 C C . GLU D 1 88 ? 67.508 53.458 109.236 1.00 21.30 87 GLU D C 1
ATOM 9613 O O . GLU D 1 88 ? 66.711 53.459 110.181 1.00 21.54 87 GLU D O 1
ATOM 9619 N N . ASN D 1 89 ? 67.380 52.649 108.182 1.00 19.72 88 ASN D N 1
ATOM 9620 C CA . ASN D 1 89 ? 66.256 51.724 108.054 1.00 19.34 88 ASN D CA 1
ATOM 9621 C C . ASN D 1 89 ? 66.627 50.599 107.107 1.00 18.48 88 ASN D C 1
ATOM 9622 O O . ASN D 1 89 ? 66.701 50.826 105.892 1.00 17.13 88 ASN D O 1
ATOM 9627 N N . ARG D 1 90 ? 66.820 49.391 107.657 1.00 17.65 89 ARG D N 1
ATOM 9628 C CA . ARG D 1 90 ? 67.204 48.199 106.877 1.00 17.87 89 ARG D CA 1
ATOM 9629 C C . ARG D 1 90 ? 66.086 47.452 106.141 1.00 18.30 89 ARG D C 1
ATOM 9630 O O . ARG D 1 90 ? 66.303 46.307 105.689 1.00 19.41 89 ARG D O 1
ATOM 9638 N N A ARG D 1 91 ? 64.903 48.055 106.034 0.67 18.06 90 ARG D N 1
ATOM 9639 N N B ARG D 1 91 ? 64.915 48.072 106.011 0.33 18.45 90 ARG D N 1
ATOM 9640 C CA A ARG D 1 91 ? 63.831 47.469 105.232 0.67 17.83 90 ARG D CA 1
ATOM 9641 C CA B ARG D 1 91 ? 63.803 47.485 105.268 0.33 18.40 90 ARG D CA 1
ATOM 9642 C C A ARG D 1 91 ? 63.804 48.175 103.886 0.67 17.64 90 ARG D C 1
ATOM 9643 C C B ARG D 1 91 ? 63.748 48.179 103.904 0.33 17.89 90 ARG D C 1
ATOM 9644 O O A ARG D 1 91 ? 64.050 49.383 103.793 0.67 17.32 90 ARG D O 1
ATOM 9645 O O B ARG D 1 91 ? 63.941 49.395 103.812 0.33 17.66 90 ARG D O 1
ATOM 9660 N N . VAL D 1 92 ? 63.506 47.395 102.856 1.00 17.12 91 VAL D N 1
ATOM 9661 C CA . VAL D 1 92 ? 63.370 47.895 101.483 1.00 16.91 91 VAL D CA 1
ATOM 9662 C C . VAL D 1 92 ? 62.104 47.231 100.942 1.00 16.14 91 VAL D C 1
ATOM 9663 O O . VAL D 1 92 ? 61.553 46.354 101.601 1.00 17.36 91 VAL D O 1
ATOM 9667 N N . ALA D 1 93 ? 61.613 47.665 99.790 1.00 15.31 92 ALA D N 1
ATOM 9668 C CA . ALA D 1 93 ? 60.403 47.084 99.198 1.00 15.53 92 ALA D CA 1
ATOM 9669 C C . ALA D 1 93 ? 60.598 46.905 97.709 1.00 15.59 92 ALA D C 1
ATOM 9670 O O . ALA D 1 93 ? 61.129 47.781 97.068 1.00 15.59 92 ALA D O 1
ATOM 9672 N N . TYR D 1 94 ? 60.216 45.750 97.183 1.00 15.80 93 TYR D N 1
ATOM 9673 C CA . TYR D 1 94 ? 60.341 45.468 95.770 1.00 15.89 93 TYR D CA 1
ATOM 9674 C C . TYR D 1 94 ? 59.401 44.326 95.350 1.00 16.50 93 TYR D C 1
ATOM 9675 O O . TYR D 1 94 ? 58.737 43.718 96.197 1.00 15.62 93 TYR D O 1
ATOM 9684 N N . HIS D 1 95 ? 59.318 44.078 94.043 1.00 16.47 94 HIS D N 1
ATOM 9685 C CA . HIS D 1 95 ? 58.441 43.025 93.504 1.00 16.16 94 HIS D CA 1
ATOM 9686 C C . HIS D 1 95 ? 58.941 41.665 94.031 1.00 16.86 94 HIS D C 1
ATOM 9687 O O . HIS D 1 95 ? 60.153 41.465 94.158 1.00 16.42 94 HIS D O 1
ATOM 9694 N N . PRO D 1 96 ? 58.019 40.713 94.302 1.00 16.86 95 PRO D N 1
ATOM 9695 C CA . PRO D 1 96 ? 58.454 39.407 94.799 1.00 17.45 95 PRO D CA 1
ATOM 9696 C C . PRO D 1 96 ? 59.512 38.695 93.945 1.00 17.06 95 PRO D C 1
ATOM 9697 O O . PRO D 1 96 ? 60.274 37.879 94.474 1.00 17.48 95 PRO D O 1
ATOM 9701 N N . LEU D 1 97 ? 59.549 38.970 92.642 1.00 17.07 96 LEU D N 1
ATOM 9702 C CA . LEU D 1 97 ? 60.487 38.285 91.741 1.00 16.66 96 LEU D CA 1
ATOM 9703 C C . LEU D 1 97 ? 61.655 39.158 91.307 1.00 16.43 96 LEU D C 1
ATOM 9704 O O . LEU D 1 97 ? 62.258 38.903 90.247 1.00 15.62 96 LEU D O 1
ATOM 9709 N N . SER D 1 98 ? 62.003 40.149 92.148 1.00 15.59 97 SER D N 1
ATOM 9710 C CA . SER D 1 98 ? 63.191 40.981 91.928 1.00 15.34 97 SER D CA 1
ATOM 9711 C C . SER D 1 98 ? 64.413 40.068 91.861 1.00 15.13 97 SER D C 1
ATOM 9712 O O . SER D 1 98 ? 64.467 39.047 92.549 1.00 14.27 97 SER D O 1
ATOM 9715 N N . HIS D 1 99 ? 65.389 40.460 91.055 1.00 14.31 98 HIS D N 1
ATOM 9716 C CA . HIS D 1 99 ? 66.637 39.700 90.895 1.00 14.43 98 HIS D CA 1
ATOM 9717 C C . HIS D 1 99 ? 67.311 39.522 92.253 1.00 12.95 98 HIS D C 1
ATOM 9718 O O . HIS D 1 99 ? 67.843 38.453 92.526 1.00 13.85 98 HIS D O 1
ATOM 9725 N N . LEU D 1 100 ? 67.246 40.548 93.105 1.00 12.67 99 LEU D N 1
ATOM 9726 C CA . LEU D 1 100 ? 67.850 40.496 94.436 1.00 12.80 99 LEU D CA 1
ATOM 9727 C C . LEU D 1 100 ? 67.199 39.404 95.284 1.00 13.16 99 LEU D C 1
ATOM 9728 O O . LEU D 1 100 ? 67.861 38.814 96.111 1.00 14.03 99 LEU D O 1
ATOM 9733 N N . GLU D 1 101 ? 65.893 39.171 95.097 1.00 12.93 100 GLU D N 1
ATOM 9734 C CA . GLU D 1 101 ? 65.150 38.189 95.912 1.00 13.38 100 GLU D CA 1
ATOM 9735 C C . GLU D 1 101 ? 65.320 36.743 95.521 1.00 13.83 100 GLU D C 1
ATOM 9736 O O . GLU D 1 101 ? 65.298 35.862 96.404 1.00 13.88 100 GLU D O 1
ATOM 9742 N N . ILE D 1 102 ? 65.510 36.482 94.226 1.00 13.57 101 ILE D N 1
ATOM 9743 C CA . ILE D 1 102 ? 65.500 35.093 93.727 1.00 14.38 101 ILE D CA 1
ATOM 9744 C C . ILE D 1 102 ? 66.724 34.586 92.966 1.00 14.11 101 ILE D C 1
ATOM 9745 O O . ILE D 1 102 ? 66.859 33.363 92.824 1.00 14.43 101 ILE D O 1
ATOM 9750 N N . HIS D 1 103 ? 67.607 35.477 92.487 1.00 13.26 102 HIS D N 1
ATOM 9751 C CA . HIS D 1 103 ? 68.745 35.067 91.632 1.00 12.76 102 HIS D CA 1
ATOM 9752 C C . HIS D 1 103 ? 70.140 35.346 92.200 1.00 12.73 102 HIS D C 1
ATOM 9753 O O . HIS D 1 103 ? 71.138 35.185 91.488 1.00 13.29 102 HIS D O 1
ATOM 9760 N N . GLU D 1 104 ? 70.229 35.737 93.465 1.00 12.75 103 GLU D N 1
ATOM 9761 C CA . GLU D 1 104 ? 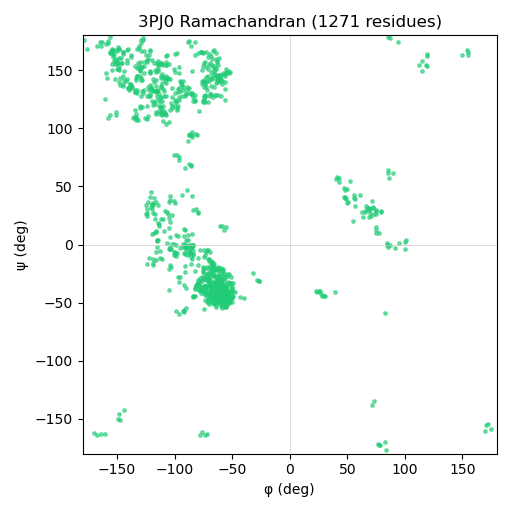71.543 36.126 94.034 1.00 12.73 103 GLU D CA 1
ATOM 9762 C C . GLU D 1 104 ? 71.912 35.341 95.293 1.00 12.62 103 GLU D C 1
ATOM 9763 O O . GLU D 1 104 ? 72.707 35.811 96.117 1.00 12.77 103 GLU D O 1
ATOM 9769 N N . GLN D 1 105 ? 71.369 34.130 95.415 1.00 13.35 104 GLN D N 1
ATOM 9770 C CA . GLN D 1 105 ? 71.609 33.265 96.578 1.00 14.08 104 GLN D CA 1
ATOM 9771 C C . GLN D 1 105 ? 71.438 34.036 97.890 1.00 13.67 104 GLN D C 1
ATOM 9772 O O . GLN D 1 105 ? 72.212 33.847 98.828 1.00 14.00 104 GLN D O 1
ATOM 9778 N N . ASP D 1 106 ? 70.416 34.885 97.947 1.00 13.43 105 ASP D N 1
ATOM 9779 C CA . ASP D 1 106 ? 70.067 35.628 99.175 1.00 14.18 105 ASP D CA 1
ATOM 9780 C C . ASP D 1 106 ? 71.128 36.617 99.663 1.00 13.87 105 ASP D C 1
ATOM 9781 O O . ASP D 1 106 ? 71.134 36.994 100.848 1.00 13.96 105 ASP D O 1
ATOM 9786 N N . GLY D 1 107 ? 71.977 37.076 98.743 1.00 12.72 106 GLY D N 1
ATOM 9787 C CA . GLY D 1 107 ? 73.052 38.004 99.051 1.00 12.77 106 GLY D CA 1
ATOM 9788 C C . GLY D 1 107 ? 72.647 39.244 99.839 1.00 13.31 106 GLY D C 1
ATOM 9789 O O . GLY D 1 107 ? 73.309 39.617 100.820 1.00 12.16 106 GLY D O 1
ATOM 9790 N N . LEU D 1 108 ? 71.556 39.875 99.418 1.00 12.80 107 LEU D N 1
ATOM 9791 C CA . LEU D 1 108 ? 71.074 41.101 100.092 1.00 13.28 107 LEU D CA 1
ATOM 9792 C C . LEU D 1 108 ? 70.801 40.823 101.588 1.00 13.99 107 LEU D C 1
ATOM 9793 O O . LEU D 1 108 ? 71.188 41.612 102.468 1.00 14.10 107 LEU D O 1
ATOM 9798 N N . LYS D 1 109 ? 70.151 39.696 101.867 1.00 14.01 108 LYS D N 1
ATOM 9799 C CA . LYS D 1 109 ? 69.834 39.301 103.240 1.00 14.68 108 LYS D CA 1
ATOM 9800 C C . LYS D 1 109 ? 71.070 38.818 104.012 1.00 14.59 108 LYS D C 1
ATOM 9801 O O . LYS D 1 109 ? 71.271 39.192 105.165 1.00 13.57 108 LYS D O 1
ATOM 9807 N N . GLU D 1 110 ? 71.910 38.008 103.364 1.00 14.32 109 GLU D N 1
ATOM 9808 C CA . GLU D 1 110 ? 73.074 37.407 104.032 1.00 14.14 109 GLU D CA 1
ATOM 9809 C C . GLU D 1 110 ? 74.249 38.337 104.240 1.00 14.08 109 GLU D C 1
ATOM 9810 O O . GLU D 1 110 ? 74.949 38.218 105.275 1.00 13.65 109 GLU D O 1
ATOM 9816 N N . LEU D 1 111 ? 74.492 39.245 103.287 1.00 13.08 110 LEU D N 1
ATOM 9817 C CA . LEU D 1 111 ? 75.625 40.181 103.378 1.00 13.07 110 LEU D CA 1
ATOM 9818 C C . LEU D 1 111 ? 75.276 41.572 103.936 1.00 13.79 110 LEU D C 1
ATOM 9819 O O . LEU D 1 111 ? 76.124 42.234 104.562 1.00 13.63 110 LEU D O 1
ATOM 9824 N N . GLN D 1 112 ? 74.033 41.998 103.736 1.00 14.47 111 GLN D N 1
ATOM 9825 C CA . GLN D 1 112 ? 73.584 43.305 104.219 1.00 15.27 111 GLN D CA 1
ATOM 9826 C C . GLN D 1 112 ? 72.549 43.260 105.328 1.00 16.13 111 GLN D C 1
ATOM 9827 O O . GLN D 1 112 ? 72.228 44.304 105.901 1.00 16.82 111 GLN D O 1
ATOM 9833 N N . GLN D 1 113 ? 72.061 42.071 105.694 1.00 16.91 112 GLN D N 1
ATOM 9834 C CA . GLN D 1 113 ? 70.991 41.953 106.717 1.00 17.79 112 GLN D CA 1
ATOM 9835 C C . GLN D 1 113 ? 69.836 42.926 106.456 1.00 17.25 112 GLN D C 1
ATOM 9836 O O . GLN D 1 113 ? 69.278 43.516 107.383 1.00 17.10 112 GLN D O 1
ATOM 9842 N N . ILE D 1 114 ? 69.484 43.058 105.185 1.00 16.13 113 ILE D N 1
ATOM 9843 C CA . ILE D 1 114 ? 68.376 43.885 104.742 1.00 15.69 113 ILE D CA 1
ATOM 9844 C C . ILE D 1 114 ? 67.113 43.003 104.618 1.00 16.89 113 ILE D C 1
ATOM 9845 O O . ILE D 1 114 ? 67.164 41.858 104.149 1.00 16.65 113 ILE D O 1
ATOM 9850 N N . THR D 1 115 ? 65.989 43.542 105.076 1.00 16.96 114 THR D N 1
ATOM 9851 C CA . THR D 1 115 ? 64.721 42.823 105.078 1.00 18.34 114 THR D CA 1
ATOM 9852 C C . THR D 1 115 ? 63.815 43.355 103.958 1.00 18.18 114 THR D C 1
ATOM 9853 O O . THR D 1 115 ? 63.304 44.473 104.069 1.00 17.90 114 THR D O 1
ATOM 9857 N N . PRO D 1 116 ? 63.653 42.596 102.848 1.00 18.25 115 PRO D N 1
ATOM 9858 C CA . PRO D 1 116 ? 62.782 43.102 101.776 1.00 18.36 115 PRO D CA 1
ATOM 9859 C C . PRO D 1 116 ? 61.323 42.778 101.984 1.00 18.94 115 PRO D C 1
ATOM 9860 O O . PRO D 1 116 ? 60.965 41.611 102.257 1.00 20.23 115 PRO D O 1
ATOM 9864 N N . LEU D 1 117 ? 60.498 43.804 101.879 1.00 18.43 116 LEU D N 1
ATOM 9865 C CA . LEU D 1 117 ? 59.057 43.655 101.981 1.00 19.05 116 LEU D CA 1
ATOM 9866 C C . LEU D 1 117 ? 58.603 43.494 100.539 1.00 18.63 116 LEU D C 1
ATOM 9867 O O . LEU D 1 117 ? 58.986 44.289 99.686 1.00 18.37 116 LEU D O 1
ATOM 9872 N N . LEU D 1 118 ? 57.832 42.448 100.247 1.00 18.42 117 LEU D N 1
ATOM 9873 C CA . LEU D 1 118 ? 57.459 42.173 98.864 1.00 18.71 117 LEU D CA 1
ATOM 9874 C C . LEU D 1 118 ? 56.183 42.953 98.493 1.00 19.74 117 LEU D C 1
ATOM 9875 O O . LEU D 1 118 ? 55.233 43.010 99.258 1.00 20.73 117 LEU D O 1
ATOM 9880 N N . LEU D 1 119 ? 56.209 43.580 97.328 1.00 20.10 118 LEU D N 1
ATOM 9881 C CA . LEU D 1 119 ? 55.132 44.451 96.864 1.00 20.96 118 LEU D CA 1
ATOM 9882 C C . LEU D 1 119 ? 54.179 43.727 95.907 1.00 22.02 118 LEU D C 1
ATOM 9883 O O . LEU D 1 119 ? 54.583 43.260 94.811 1.00 21.05 118 LEU D O 1
ATOM 9888 N N . GLY D 1 120 ? 52.924 43.622 96.335 1.00 23.15 119 GLY D N 1
ATOM 9889 C CA . GLY D 1 120 ? 51.879 43.028 95.520 1.00 24.53 119 GLY D CA 1
ATOM 9890 C C . GLY D 1 120 ? 51.921 41.518 95.438 1.00 24.71 119 GLY D C 1
ATOM 9891 O O . GLY D 1 120 ? 52.048 40.857 96.453 1.00 25.44 119 GLY D O 1
ATOM 9892 N N A THR D 1 121 ? 51.817 40.995 94.217 0.38 24.64 120 THR D N 1
ATOM 9893 N N B THR D 1 121 ? 51.772 40.967 94.236 0.62 24.41 120 THR D N 1
ATOM 9894 C CA A THR D 1 121 ? 51.789 39.556 93.963 0.38 24.92 120 THR D CA 1
ATOM 9895 C CA B THR D 1 121 ? 51.844 39.513 94.040 0.62 24.57 120 THR D CA 1
ATOM 9896 C C A THR D 1 121 ? 52.836 39.214 92.911 0.38 24.39 120 THR D C 1
ATOM 9897 C C B THR D 1 121 ? 52.829 39.206 92.926 0.62 24.22 120 THR D C 1
ATOM 9898 O O A THR D 1 121 ? 53.175 40.061 92.083 0.38 23.79 120 THR D O 1
ATOM 9899 O O B THR D 1 121 ? 53.099 40.056 92.073 0.62 23.47 120 THR D O 1
ATOM 9906 N N . ALA D 1 122 ? 53.335 37.978 92.942 1.00 24.14 121 ALA D N 1
ATOM 9907 C CA . ALA D 1 122 ? 54.364 37.524 92.020 1.00 24.31 121 ALA D CA 1
ATOM 9908 C C . ALA D 1 122 ? 53.989 37.504 90.529 1.00 24.63 121 ALA D C 1
ATOM 9909 O O . ALA D 1 122 ? 54.868 37.590 89.675 1.00 24.33 121 ALA D O 1
ATOM 9911 N N . ASN D 1 123 ? 52.704 37.399 90.206 1.00 25.85 122 ASN D N 1
ATOM 9912 C CA . ASN D 1 123 ? 52.277 37.353 88.786 1.00 26.65 122 ASN D CA 1
ATOM 9913 C C . ASN D 1 123 ? 51.780 38.670 88.180 1.00 26.37 122 ASN D C 1
ATOM 9914 O O . ASN D 1 123 ? 51.287 38.691 87.042 1.00 26.83 122 ASN D O 1
ATOM 9919 N N . GLN D 1 124 ? 51.928 39.768 88.915 1.00 26.01 123 GLN D N 1
ATOM 9920 C CA . GLN D 1 124 ? 51.425 41.072 88.482 1.00 25.72 123 GLN D CA 1
ATOM 9921 C C . GLN D 1 124 ? 52.421 42.173 88.763 1.00 24.20 123 GLN D C 1
ATOM 9922 O O . GLN D 1 124 ? 53.308 42.016 89.618 1.00 23.10 123 GLN D O 1
ATOM 9928 N N . LEU D 1 125 ? 52.238 43.292 88.069 1.00 22.39 124 LEU D N 1
ATOM 9929 C CA . LEU D 1 125 ? 53.003 44.500 88.329 1.00 20.99 124 LEU D CA 1
ATOM 9930 C C . LEU D 1 125 ? 52.625 45.058 89.692 1.00 20.79 124 LEU D C 1
ATOM 9931 O O . LEU D 1 125 ? 51.441 45.000 90.112 1.00 19.97 124 LEU D O 1
ATOM 9936 N N . LEU D 1 126 ? 53.621 45.600 90.384 1.00 20.10 125 LEU D N 1
ATOM 9937 C CA . LEU D 1 126 ? 53.392 46.262 91.645 1.00 20.00 125 LEU D CA 1
ATOM 9938 C C . LEU D 1 126 ? 52.751 47.628 91.342 1.00 20.48 125 LEU D C 1
ATOM 9939 O O . LEU D 1 126 ? 52.934 48.202 90.239 1.00 19.49 125 LEU D O 1
ATOM 9944 N N . THR D 1 127 ? 51.981 48.143 92.300 1.00 20.28 126 THR D N 1
ATOM 9945 C CA . THR D 1 127 ? 51.321 49.428 92.102 1.00 21.15 126 THR D CA 1
ATOM 9946 C C . THR D 1 127 ? 51.610 50.388 93.221 1.00 21.43 126 THR D C 1
ATOM 9947 O O . THR D 1 127 ? 52.130 50.001 94.283 1.00 21.79 126 THR D O 1
ATOM 9951 N N . ILE D 1 128 ? 51.276 51.654 92.980 1.00 21.79 127 ILE D N 1
ATOM 9952 C CA . ILE D 1 128 ? 51.439 52.660 94.006 1.00 22.34 127 ILE D CA 1
ATOM 9953 C C . ILE D 1 128 ? 50.620 52.277 95.248 1.00 23.31 127 ILE D C 1
ATOM 9954 O O . ILE D 1 128 ? 51.019 52.610 96.358 1.00 22.18 127 ILE D O 1
ATOM 9959 N N . ASP D 1 129 ? 49.503 51.548 95.078 1.00 24.90 128 ASP D N 1
ATOM 9960 C CA . ASP D 1 129 ? 48.706 51.143 96.263 1.00 26.41 128 ASP D CA 1
ATOM 9961 C C . ASP D 1 129 ? 49.453 50.120 97.113 1.00 25.48 128 ASP D C 1
ATOM 9962 O O . ASP D 1 129 ? 49.297 50.111 98.329 1.00 25.82 128 ASP D O 1
ATOM 9967 N N . ASP D 1 130 ? 50.247 49.254 96.476 1.00 24.69 129 ASP D N 1
ATOM 9968 C CA . ASP D 1 130 ? 51.075 48.268 97.193 1.00 24.28 129 ASP D CA 1
ATOM 9969 C C . ASP D 1 130 ? 52.088 48.995 98.089 1.00 24.25 129 ASP D C 1
ATOM 9970 O O . ASP D 1 130 ? 52.311 48.601 99.250 1.00 23.57 129 ASP D O 1
ATOM 9975 N N . ILE D 1 131 ? 52.689 50.066 97.552 1.00 23.65 130 ILE D N 1
ATOM 9976 C CA . ILE D 1 131 ? 53.662 50.877 98.312 1.00 23.50 130 ILE D CA 1
ATOM 9977 C C . ILE D 1 131 ? 52.951 51.574 99.487 1.00 24.26 130 ILE D C 1
ATOM 9978 O O . ILE D 1 131 ? 53.442 51.536 100.617 1.00 23.04 130 ILE D O 1
ATOM 9983 N N . LYS D 1 132 ? 51.788 52.174 99.209 1.00 25.33 131 LYS D N 1
ATOM 9984 C CA . LYS D 1 132 ? 50.978 52.842 100.255 1.00 27.12 131 LYS D CA 1
ATOM 9985 C C . LYS D 1 132 ? 50.456 51.887 101.336 1.00 27.59 131 LYS D C 1
ATOM 9986 O O . LYS D 1 132 ? 50.127 52.324 102.440 1.00 28.07 131 LYS D O 1
ATOM 9992 N N . SER D 1 133 ? 50.372 50.599 101.008 1.00 28.03 132 SER D N 1
ATOM 9993 C CA . SER D 1 133 ? 49.886 49.569 101.925 1.00 29.07 132 SER D CA 1
ATOM 9994 C C . SER D 1 133 ? 50.981 48.921 102.762 1.00 29.38 132 SER D C 1
ATOM 9995 O O . SER D 1 133 ? 50.677 48.044 103.594 1.00 30.61 132 SER D O 1
ATOM 10000 N N . LEU D 1 134 ? 52.239 49.317 102.561 1.00 28.75 133 LEU D N 1
ATOM 10001 C CA . LEU D 1 134 ? 53.337 48.764 103.362 1.00 29.01 133 LEU D CA 1
ATOM 10002 C C . LEU D 1 134 ? 53.030 49.006 104.848 1.00 30.40 133 LEU D C 1
ATOM 10003 O O . LEU D 1 134 ? 52.543 50.075 105.222 1.00 31.16 133 LEU D O 1
ATOM 10008 N N . ARG D 1 135 ? 53.335 48.014 105.678 1.00 31.26 134 ARG D N 1
ATOM 10009 C CA . ARG D 1 135 ? 53.013 48.053 107.108 1.00 32.73 134 ARG D CA 1
ATOM 10010 C C . ARG D 1 135 ? 54.102 48.659 107.984 1.00 32.23 134 ARG D C 1
ATOM 10011 O O . ARG D 1 135 ? 53.917 48.824 109.198 1.00 32.92 134 ARG D O 1
ATOM 10019 N N . GLU D 1 136 ? 55.233 48.980 107.368 1.00 30.64 135 GLU D N 1
ATOM 10020 C CA . GLU D 1 136 ? 56.316 49.672 108.054 1.00 30.43 135 GLU D CA 1
ATOM 10021 C C . GLU D 1 136 ? 57.074 50.530 107.064 1.00 28.98 135 GLU D C 1
ATOM 10022 O O . GLU D 1 136 ? 57.013 50.286 105.855 1.00 28.42 135 GLU D O 1
ATOM 10028 N N . PRO D 1 137 ? 57.735 51.583 107.558 1.00 27.66 136 PRO D N 1
ATOM 10029 C CA . PRO D 1 137 ? 58.479 52.402 106.620 1.00 26.30 136 PRO D CA 1
ATOM 10030 C C . PRO D 1 137 ? 59.670 51.640 106.049 1.00 24.48 136 PRO D C 1
ATOM 10031 O O . PRO D 1 137 ? 60.149 50.670 106.659 1.00 23.47 136 PRO D O 1
ATOM 10035 N N . VAL D 1 138 ? 60.089 52.050 104.860 1.00 22.50 137 VAL D N 1
ATOM 10036 C CA . VAL D 1 138 ? 61.247 51.465 104.188 1.00 20.53 137 VAL D CA 1
ATOM 10037 C C . VAL D 1 138 ? 62.206 52.584 103.804 1.00 19.76 137 VAL D C 1
ATOM 10038 O O . VAL D 1 138 ? 61.792 53.737 103.615 1.00 20.71 137 VAL D O 1
ATOM 10042 N N . SER D 1 139 ? 63.490 52.252 103.691 1.00 18.38 138 SER D N 1
ATOM 10043 C CA . SER D 1 139 ? 64.474 53.227 103.242 1.00 16.99 138 SER D CA 1
ATOM 10044 C C . SER D 1 139 ? 64.388 53.451 101.729 1.00 16.45 138 SER D C 1
ATOM 10045 O O . SER D 1 139 ? 64.616 54.581 101.256 1.00 16.18 138 SER D O 1
ATOM 10048 N N A SER D 1 140 ? 64.069 52.397 100.979 0.39 16.00 139 SER D N 1
ATOM 10049 N N B SER D 1 140 ? 64.123 52.376 100.979 0.61 16.08 139 SER D N 1
ATOM 10050 C CA A SER D 1 140 ? 63.967 52.512 99.535 0.39 15.73 139 SER D CA 1
ATOM 10051 C CA B SER D 1 140 ? 64.047 52.433 99.522 0.61 15.97 139 SER D CA 1
ATOM 10052 C C A SER D 1 140 ? 62.996 51.520 98.927 0.39 15.51 139 SER D C 1
ATOM 10053 C C B SER D 1 140 ? 62.974 51.521 98.940 0.61 15.61 139 SER D C 1
ATOM 10054 O O A SER D 1 140 ? 62.683 50.488 99.518 0.39 15.54 139 SER D O 1
ATOM 10055 O O B SER D 1 140 ? 62.564 50.547 99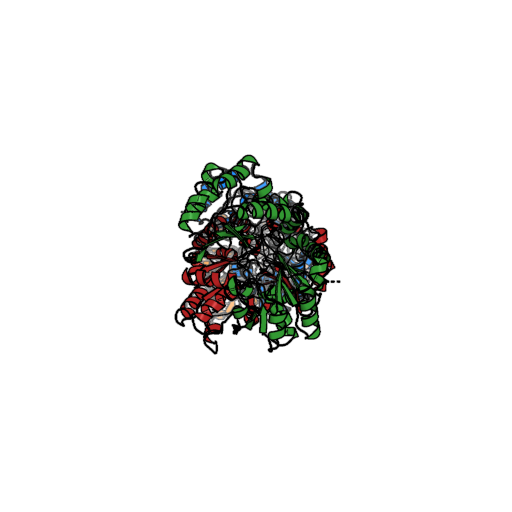.568 0.61 15.64 139 SER D O 1
ATOM 10060 N N . VAL D 1 141 ? 62.545 51.856 97.722 1.00 15.30 140 VAL D N 1
ATOM 10061 C CA . VAL D 1 141 ? 61.703 50.993 96.901 1.00 14.74 140 VAL D CA 1
ATOM 10062 C C . VAL D 1 141 ? 62.532 50.778 95.610 1.00 14.73 140 VAL D C 1
ATOM 10063 O O . VAL D 1 141 ? 63.057 51.742 95.034 1.00 15.38 140 VAL D O 1
ATOM 10067 N N . LEU D 1 142 ? 62.681 49.527 95.189 1.00 14.05 141 LEU D N 1
ATOM 10068 C CA . LEU D 1 142 ? 63.369 49.202 93.930 1.00 13.23 141 LEU D CA 1
ATOM 10069 C C . LEU D 1 142 ? 62.309 48.878 92.883 1.00 13.54 141 LEU D C 1
ATOM 10070 O O . LEU D 1 142 ? 61.364 48.144 93.183 1.00 13.98 141 LEU D O 1
ATOM 10075 N N . ILE D 1 143 ? 62.473 49.445 91.675 1.00 13.08 142 ILE D N 1
ATOM 10076 C CA . ILE D 1 143 ? 61.575 49.229 90.529 1.00 13.52 142 ILE D CA 1
ATOM 10077 C C . ILE D 1 143 ? 62.412 48.661 89.399 1.00 13.84 142 ILE D C 1
ATOM 10078 O O . ILE D 1 143 ? 63.477 49.220 89.098 1.00 14.00 142 ILE D O 1
ATOM 10083 N N . GLU D 1 144 ? 61.964 47.551 88.798 1.00 13.47 143 GLU D N 1
ATOM 10084 C CA . GLU D 1 144 ? 62.639 46.958 87.644 1.00 13.02 143 GLU D CA 1
ATOM 10085 C C . GLU D 1 144 ? 61.849 47.270 86.383 1.00 13.56 143 GLU D C 1
ATOM 10086 O O . GLU D 1 144 ? 60.700 46.858 86.253 1.00 13.73 143 GLU D O 1
ATOM 10092 N N . LEU D 1 145 ? 62.452 48.024 85.473 1.00 13.39 144 LEU D N 1
ATOM 10093 C CA . LEU D 1 145 ? 61.784 48.410 84.222 1.00 13.96 144 LEU D CA 1
ATOM 10094 C C . LEU D 1 145 ? 62.482 47.729 83.052 1.00 13.62 144 LEU D C 1
ATOM 10095 O O . LEU D 1 145 ? 63.665 47.989 82.833 1.00 13.37 144 LEU D O 1
ATOM 10100 N N . PRO D 1 146 ? 61.801 46.780 82.364 1.00 12.87 145 PRO D N 1
ATOM 10101 C CA . PRO D 1 146 ? 60.484 46.224 82.614 1.00 14.02 145 PRO D CA 1
ATOM 10102 C C . PRO D 1 146 ? 60.640 45.087 83.610 1.00 14.04 145 PRO D C 1
ATOM 10103 O O . PRO D 1 146 ? 61.773 44.707 83.908 1.00 13.92 145 PRO D O 1
ATOM 10107 N N . GLN D 1 147 ? 59.538 44.550 84.124 1.00 14.01 146 GLN D N 1
ATOM 10108 C CA . GLN D 1 147 ? 59.586 43.428 85.079 1.00 14.36 146 GLN D CA 1
ATOM 10109 C C . GLN D 1 147 ? 59.790 42.121 84.292 1.00 14.24 146 GLN D C 1
ATOM 10110 O O . GLN D 1 147 ? 58.844 41.493 83.839 1.00 13.84 146 GLN D O 1
ATOM 10116 N N . ARG D 1 148 ? 61.043 41.710 84.160 1.00 14.66 147 ARG D N 1
ATOM 10117 C CA . ARG D 1 148 ? 61.426 40.561 83.326 1.00 14.86 147 ARG D CA 1
ATOM 10118 C C . ARG D 1 148 ? 60.733 39.237 83.654 1.00 15.21 147 ARG D C 1
ATOM 10119 O O . ARG D 1 148 ? 60.275 38.519 82.757 1.00 14.38 147 ARG D O 1
ATOM 10127 N N . GLU D 1 149 ? 60.624 38.922 84.939 1.00 15.69 148 GLU D N 1
ATOM 10128 C CA . GLU D 1 149 ? 60.075 37.627 85.340 1.00 16.19 148 GLU D CA 1
ATOM 10129 C C . GLU D 1 149 ? 58.593 37.463 84.988 1.00 16.61 148 GLU D C 1
ATOM 10130 O O . GLU D 1 149 ? 58.095 36.344 84.919 1.00 17.39 148 GLU D O 1
ATOM 10136 N N . ILE D 1 150 ? 57.886 38.562 84.737 1.00 16.19 149 ILE D N 1
ATOM 10137 C CA . ILE D 1 150 ? 56.501 38.461 84.279 1.00 16.51 149 ILE D CA 1
ATOM 10138 C C . ILE D 1 150 ? 56.333 38.807 82.782 1.00 16.59 149 ILE D C 1
ATOM 10139 O O . ILE D 1 150 ? 55.269 39.271 82.361 1.00 17.59 149 ILE D O 1
ATOM 10144 N N . GLY D 1 151 ? 57.398 38.574 82.010 1.00 15.66 150 GLY D N 1
ATOM 10145 C CA . GLY D 1 151 ? 57.411 38.764 80.569 1.00 15.82 150 GLY D CA 1
ATOM 10146 C C . GLY D 1 151 ? 57.923 40.095 80.049 1.00 15.57 150 GLY D C 1
ATOM 10147 O O . GLY D 1 151 ? 57.977 40.301 78.844 1.00 16.74 150 GLY D O 1
ATOM 10148 N N . GLY D 1 152 ? 58.343 40.988 80.936 1.00 15.47 151 GLY D N 1
ATOM 10149 C CA . GLY D 1 152 ? 58.776 42.317 80.544 1.00 15.16 151 GLY D CA 1
ATOM 10150 C C . GLY D 1 152 ? 57.593 43.255 80.553 1.00 15.13 151 GLY D C 1
ATOM 10151 O O . GLY D 1 152 ? 57.244 43.831 79.508 1.00 14.64 151 GLY D O 1
ATOM 10152 N N . GLN D 1 153 ? 56.979 43.440 81.725 1.00 15.02 152 GLN D N 1
ATOM 10153 C CA . GLN D 1 153 ? 55.820 44.323 81.845 1.00 15.19 152 GLN D CA 1
ATOM 10154 C C . GLN D 1 153 ? 56.234 45.689 82.417 1.00 15.71 152 GLN D C 1
ATOM 10155 O O . GLN D 1 153 ? 57.213 45.794 83.181 1.00 14.00 152 GLN D O 1
ATOM 10161 N N . LEU D 1 154 ? 55.474 46.711 82.022 1.00 15.07 153 LEU D N 1
ATOM 10162 C CA . LEU D 1 154 ? 55.716 48.080 82.411 1.00 15.62 153 LEU D CA 1
ATOM 10163 C C . LEU D 1 154 ? 54.466 48.812 82.887 1.00 16.85 153 LEU D C 1
ATOM 10164 O O . LEU D 1 154 ? 53.395 48.648 82.322 1.00 16.70 153 LEU D O 1
ATOM 10169 N N . PRO D 1 155 ? 54.626 49.691 83.865 1.00 17.87 154 PRO D N 1
ATOM 10170 C CA . PRO D 1 155 ? 53.515 50.531 84.228 1.00 19.00 154 PRO D CA 1
ATOM 10171 C C . PRO D 1 155 ? 53.469 51.721 83.259 1.00 19.59 154 PRO D C 1
ATOM 10172 O O . PRO D 1 155 ? 54.460 51.998 82.576 1.00 17.49 154 PRO D O 1
ATOM 10176 N N . ALA D 1 156 ? 52.339 52.415 83.202 1.00 20.43 155 ALA D N 1
ATOM 10177 C CA . ALA D 1 156 ? 52.243 53.628 82.414 1.00 21.34 155 ALA D CA 1
ATOM 10178 C C . ALA D 1 156 ? 53.287 54.584 82.964 1.00 21.31 155 ALA D C 1
ATOM 10179 O O . ALA D 1 156 ? 53.566 54.578 84.164 1.00 21.97 155 ALA D O 1
ATOM 10181 N N . PHE D 1 157 ? 53.879 55.393 82.101 1.00 21.61 156 PHE D N 1
ATOM 10182 C CA . PHE D 1 157 ? 54.903 56.311 82.556 1.00 21.44 156 PHE D CA 1
ATOM 10183 C C . PHE D 1 157 ? 54.332 57.267 83.617 1.00 21.95 156 PHE D C 1
ATOM 10184 O O . PHE D 1 157 ? 55.014 57.587 84.599 1.00 20.50 156 PHE D O 1
ATOM 10192 N N . GLU D 1 158 ? 53.080 57.700 83.435 1.00 22.70 157 GLU D N 1
ATOM 10193 C CA . GLU D 1 158 ? 52.459 58.614 84.385 1.00 24.03 157 GLU D CA 1
ATOM 10194 C C . GLU D 1 158 ? 52.306 57.953 85.759 1.00 23.27 157 GLU D C 1
ATOM 10195 O O . GLU D 1 158 ? 52.439 58.624 86.767 1.00 22.28 157 GLU D O 1
ATOM 10201 N N . GLU D 1 159 ? 52.087 56.633 85.779 1.00 23.68 158 GLU D N 1
ATOM 10202 C CA . GLU D 1 159 ? 51.999 55.856 87.027 1.00 23.45 158 GLU D CA 1
ATOM 10203 C C . GLU D 1 159 ? 53.370 55.822 87.698 1.00 22.61 158 GLU D C 1
ATOM 10204 O O . GLU D 1 159 ? 53.481 55.928 88.924 1.00 21.65 158 GLU D O 1
ATOM 10210 N N . LEU D 1 160 ? 54.413 55.698 86.882 1.00 21.55 159 LEU D N 1
ATOM 10211 C CA . LEU D 1 160 ? 55.775 55.697 87.386 1.00 20.98 159 LEU D CA 1
ATOM 10212 C C . LEU D 1 160 ? 56.089 57.071 87.987 1.00 21.12 159 LEU D C 1
ATOM 10213 O O . LEU D 1 160 ? 56.717 57.156 89.045 1.00 21.66 159 LEU D O 1
ATOM 10218 N N . GLU D 1 161 ? 55.631 58.141 87.335 1.00 21.27 160 GLU D N 1
ATOM 10219 C CA . GLU D 1 161 ? 55.813 59.515 87.843 1.00 22.05 160 GLU D CA 1
ATOM 10220 C C . GLU D 1 161 ? 55.156 59.677 89.209 1.00 22.01 160 GLU D C 1
ATOM 10221 O O . GLU D 1 161 ? 55.710 60.312 90.107 1.00 22.26 160 GLU D O 1
ATOM 10227 N N . LYS D 1 162 ? 53.992 59.068 89.373 1.00 21.59 161 LYS D N 1
ATOM 10228 C CA . LYS D 1 162 ? 53.250 59.172 90.634 1.00 22.38 161 LYS D CA 1
ATOM 10229 C C . LYS D 1 162 ? 53.888 58.347 91.757 1.00 21.88 161 LYS D C 1
ATOM 10230 O O . LYS D 1 162 ? 53.789 58.697 92.939 1.00 22.19 161 LYS D O 1
ATOM 10236 N N . ILE D 1 163 ? 54.559 57.272 91.387 1.00 21.08 162 ILE D N 1
ATOM 10237 C CA . ILE D 1 163 ? 55.283 56.474 92.365 1.00 20.99 162 ILE D CA 1
ATOM 10238 C C . ILE D 1 163 ? 56.475 57.274 92.865 1.00 21.07 162 ILE D C 1
ATOM 10239 O O . ILE D 1 163 ? 56.741 57.313 94.064 1.00 22.15 162 ILE D O 1
ATOM 10244 N N . SER D 1 164 ? 57.143 57.946 91.935 1.00 20.91 163 SER D N 1
ATOM 10245 C CA . SER D 1 164 ? 58.316 58.757 92.222 1.00 21.25 163 SER D CA 1
ATOM 10246 C C . SER D 1 164 ? 57.932 59.923 93.153 1.00 22.02 163 SER D C 1
ATOM 10247 O O . SER D 1 164 ? 58.587 60.147 94.172 1.00 20.71 163 SER D O 1
ATOM 10250 N N . GLU D 1 165 ? 56.855 60.624 92.802 1.00 22.25 164 GLU D N 1
ATOM 10251 C CA . GLU D 1 165 ? 56.341 61.754 93.600 1.00 23.98 164 GLU D CA 1
ATOM 10252 C C . GLU D 1 165 ? 55.949 61.315 95.020 1.00 23.65 164 GLU D C 1
ATOM 10253 O O . GLU D 1 165 ? 56.304 61.969 95.995 1.00 24.06 164 GLU D O 1
ATOM 10259 N N . TYR D 1 166 ? 55.247 60.194 95.137 1.00 23.22 165 TYR D N 1
ATOM 10260 C CA . TYR D 1 166 ? 54.878 59.667 96.453 1.00 23.68 165 TYR D CA 1
ATOM 10261 C C . TYR D 1 166 ? 56.128 59.350 97.302 1.00 23.25 165 TYR D C 1
ATOM 10262 O O . TYR D 1 166 ? 56.227 59.763 98.463 1.00 22.79 165 TYR D O 1
ATOM 10271 N N . CYS D 1 167 ? 57.082 58.623 96.720 1.00 22.42 166 CYS D N 1
ATOM 10272 C CA . CYS D 1 167 ? 58.310 58.270 97.442 1.00 23.00 166 CYS D CA 1
ATOM 10273 C C . CYS D 1 167 ? 59.062 59.512 97.887 1.00 24.23 166 CYS D C 1
ATOM 10274 O O . CYS D 1 167 ? 59.556 59.549 99.009 1.00 24.16 166 CYS D O 1
ATOM 10277 N N . HIS D 1 168 ? 59.122 60.530 97.026 1.00 25.57 167 HIS D N 1
ATOM 10278 C CA . HIS D 1 168 ? 59.786 61.809 97.351 1.00 27.26 167 HIS D CA 1
ATOM 10279 C C . HIS D 1 168 ? 59.145 62.464 98.574 1.00 28.00 167 HIS D C 1
ATOM 10280 O O . HIS D 1 168 ? 59.842 62.941 99.474 1.00 28.20 167 HIS D O 1
ATOM 10287 N N A GLU D 1 169 ? 57.812 62.467 98.587 0.45 28.55 168 GLU D N 1
ATOM 10288 N N B GLU D 1 169 ? 57.819 62.484 98.607 0.55 28.84 168 GLU D N 1
ATOM 10289 C CA A GLU D 1 169 ? 57.033 63.010 99.699 0.45 29.37 168 GLU D CA 1
ATOM 10290 C CA B GLU D 1 169 ? 57.100 63.090 99.727 0.55 29.87 168 GLU D CA 1
ATOM 10291 C C A GLU D 1 169 ? 57.361 62.302 101.004 0.45 29.07 168 GLU D C 1
ATOM 10292 C C B GLU D 1 169 ? 57.237 62.295 101.036 0.55 29.44 168 GLU D C 1
ATOM 10293 O O A GLU D 1 169 ? 57.589 62.943 102.021 0.45 29.44 168 GLU D O 1
ATOM 10294 O O B GLU D 1 169 ? 57.185 62.883 102.109 0.55 29.96 168 GLU D O 1
ATOM 10305 N N . GLN D 1 170 ? 57.400 60.972 100.944 1.00 28.63 169 GLN D N 1
ATOM 10306 C CA . GLN D 1 170 ? 57.595 60.128 102.122 1.00 27.75 169 GLN D CA 1
ATOM 10307 C C . GLN D 1 170 ? 59.052 59.944 102.556 1.00 26.85 169 GLN D C 1
ATOM 10308 O O . GLN D 1 170 ? 59.304 59.338 103.589 1.00 26.49 169 GLN D O 1
ATOM 10314 N N . GLY D 1 171 ? 60.000 60.499 101.807 1.00 25.04 170 GLY D N 1
ATOM 10315 C CA . GLY D 1 171 ? 61.417 60.348 102.128 1.00 24.01 170 GLY D CA 1
ATOM 10316 C C . GLY D 1 171 ? 61.923 58.940 101.830 1.00 22.08 170 GLY D C 1
ATOM 10317 O O . GLY D 1 171 ? 62.797 58.411 102.538 1.00 22.41 170 GLY D O 1
ATOM 10318 N N . ILE D 1 172 ? 61.348 58.312 100.813 1.00 20.39 171 ILE D N 1
ATOM 10319 C CA . ILE D 1 172 ? 61.735 56.961 100.425 1.00 19.52 171 ILE D CA 1
ATOM 10320 C C . ILE D 1 172 ? 62.607 57.088 99.188 1.00 18.70 171 ILE D C 1
ATOM 10321 O O . ILE D 1 172 ? 62.163 57.668 98.200 1.00 19.63 171 ILE D O 1
ATOM 10326 N N . SER D 1 173 ? 63.841 56.596 99.242 1.00 17.48 172 SER D N 1
ATOM 10327 C CA . SER D 1 173 ? 64.729 56.614 98.071 1.00 16.61 172 SER D CA 1
ATOM 10328 C C . SER D 1 173 ? 64.180 55.663 96.990 1.00 16.41 172 SER D C 1
ATOM 10329 O O . SER D 1 173 ? 63.602 54.599 97.296 1.00 15.80 172 SER D O 1
ATOM 10334 N N . LEU D 1 174 ? 64.298 56.052 95.721 1.00 16.30 173 LEU D N 1
ATOM 10335 C CA . LEU D 1 174 ? 63.770 55.221 94.637 1.00 16.24 173 LEU D CA 1
ATOM 10336 C C . LEU D 1 174 ? 64.929 54.778 93.759 1.00 15.58 173 LEU D C 1
ATOM 10337 O O . LEU D 1 174 ? 65.667 55.599 93.242 1.00 16.44 173 LEU D O 1
ATOM 10342 N N . HIS D 1 175 ? 65.110 53.461 93.633 1.00 14.79 174 HIS D N 1
ATOM 10343 C CA . HIS D 1 175 ? 66.203 52.898 92.870 1.00 14.09 174 HIS D CA 1
ATOM 10344 C C . HIS D 1 175 ? 65.718 52.098 91.667 1.00 13.69 174 HIS D C 1
ATOM 10345 O O . HIS D 1 175 ? 64.824 51.259 91.787 1.00 13.32 174 HIS D O 1
ATOM 10352 N N . LEU D 1 176 ? 66.390 52.307 90.530 1.00 13.52 175 LEU D N 1
ATOM 10353 C CA . LEU D 1 176 ? 66.033 51.652 89.280 1.00 13.43 175 LEU D CA 1
ATOM 10354 C C . LEU D 1 176 ? 66.926 50.473 88.911 1.00 12.94 175 LEU D C 1
ATOM 10355 O O . LEU D 1 176 ? 68.129 50.640 88.734 1.00 13.40 175 LEU D O 1
ATOM 10360 N N . ASP D 1 177 ? 66.324 49.285 88.847 1.00 12.75 176 ASP D N 1
ATOM 10361 C CA . ASP D 1 177 ? 66.988 48.122 88.293 1.00 12.16 176 ASP D CA 1
ATOM 10362 C C . ASP D 1 177 ? 66.731 48.259 86.787 1.00 12.77 176 ASP D C 1
ATOM 10363 O O . ASP D 1 177 ? 65.685 47.864 86.267 1.00 12.68 176 ASP D O 1
ATOM 10368 N N . GLY D 1 178 ? 67.687 48.904 86.134 1.00 12.97 177 GLY D N 1
ATOM 10369 C CA . GLY D 1 178 ? 67.648 49.186 84.717 1.00 12.46 177 GLY D CA 1
ATOM 10370 C C . GLY D 1 178 ? 68.472 48.212 83.933 1.00 12.09 177 GLY D C 1
ATOM 10371 O O . GLY D 1 178 ? 69.055 48.591 82.907 1.00 11.84 177 GLY D O 1
ATOM 10372 N N . ALA D 1 179 ? 68.496 46.945 84.360 1.00 10.98 178 ALA D N 1
ATOM 10373 C CA . ALA D 1 179 ? 69.203 45.907 83.615 1.00 11.63 178 ALA D CA 1
ATOM 10374 C C . ALA D 1 179 ? 68.795 45.942 82.144 1.00 11.73 178 ALA D C 1
ATOM 10375 O O . ALA D 1 179 ? 69.625 45.695 81.277 1.00 11.69 178 ALA D O 1
ATOM 10377 N N . ARG D 1 180 ? 67.503 46.228 81.896 1.00 11.45 179 ARG D N 1
ATOM 10378 C CA . ARG D 1 180 ? 66.925 46.311 80.542 1.00 11.49 179 ARG D CA 1
ATOM 10379 C C . ARG D 1 180 ? 66.332 47.710 80.245 1.00 12.05 179 ARG D C 1
ATOM 10380 O O . ARG D 1 180 ? 65.341 47.856 79.495 1.00 12.77 179 ARG D O 1
ATOM 10388 N N . LEU D 1 181 ? 66.963 48.754 80.783 1.00 12.29 180 LEU D N 1
ATOM 10389 C CA . LEU D 1 181 ? 66.499 50.137 80.549 1.00 12.54 180 LEU D CA 1
ATOM 10390 C C . LEU D 1 181 ? 66.535 50.552 79.081 1.00 12.58 180 LEU D C 1
ATOM 10391 O O . LEU D 1 181 ? 65.594 51.162 78.564 1.00 13.90 180 LEU D O 1
ATOM 10396 N N . TRP D 1 182 ? 67.625 50.220 78.411 1.00 11.93 181 TRP D N 1
ATOM 10397 C CA . TRP D 1 182 ? 67.821 50.625 77.027 1.00 11.88 181 TRP D CA 1
ATOM 10398 C C . TRP D 1 182 ? 66.645 50.174 76.139 1.00 12.42 181 TRP D C 1
ATOM 10399 O O . TRP D 1 182 ? 66.163 50.921 75.300 1.00 12.81 181 TRP D O 1
ATOM 10410 N N . GLU D 1 183 ? 66.174 48.957 76.394 1.00 11.89 182 GLU D N 1
ATOM 10411 C CA . GLU D 1 183 ? 65.137 48.305 75.639 1.00 11.44 182 GLU D CA 1
ATOM 10412 C C . GLU D 1 183 ? 63.738 48.909 75.739 1.00 12.75 182 GLU D C 1
ATOM 10413 O O . GLU D 1 183 ? 62.891 48.614 74.876 1.00 12.64 182 GLU D O 1
ATOM 10419 N N . ILE D 1 184 ? 63.480 49.721 76.778 1.00 12.85 183 ILE D N 1
ATOM 10420 C CA . ILE D 1 184 ? 62.141 50.319 76.987 1.00 15.18 183 ILE D CA 1
ATOM 10421 C C . ILE D 1 184 ? 61.989 51.761 76.524 1.00 15.61 183 ILE D C 1
ATOM 10422 O O . ILE D 1 184 ? 60.885 52.300 76.555 1.00 16.53 183 ILE D O 1
ATOM 10427 N N . THR D 1 185 ? 63.070 52.412 76.105 1.00 16.28 184 THR D N 1
ATOM 10428 C CA . THR D 1 185 ? 62.928 53.801 75.641 1.00 16.91 184 THR D CA 1
ATOM 10429 C C . THR D 1 185 ? 62.025 53.928 74.402 1.00 17.85 184 THR D C 1
ATOM 10430 O O . THR D 1 185 ? 61.339 54.936 74.276 1.00 18.47 184 THR D O 1
ATOM 10434 N N . PRO D 1 186 ? 61.987 52.906 73.507 1.00 17.06 185 PRO D N 1
ATOM 10435 C CA . PRO D 1 186 ? 61.068 53.061 72.360 1.00 17.64 185 PRO D CA 1
ATOM 10436 C C . PRO D 1 186 ? 59.590 53.043 72.755 1.00 17.96 185 PRO D C 1
ATOM 10437 O O . PRO D 1 186 ? 58.833 53.905 72.294 1.00 18.07 185 PRO D O 1
ATOM 10441 N N . PHE D 1 187 ? 59.169 52.103 73.606 1.00 16.57 186 PHE D N 1
ATOM 10442 C CA . PHE D 1 187 ? 57.774 52.076 74.037 1.00 17.49 186 PHE D CA 1
ATOM 10443 C C . PHE D 1 187 ? 57.341 53.346 74.798 1.00 17.51 186 PHE D C 1
ATOM 10444 O O . PHE D 1 187 ? 56.253 53.882 74.557 1.00 18.39 186 PHE D O 1
ATOM 10452 N N . TYR D 1 188 ? 58.168 53.811 75.734 1.00 17.83 187 TYR D N 1
ATOM 10453 C CA . TYR D 1 188 ? 57.827 54.993 76.524 1.00 18.11 187 TYR D CA 1
ATOM 10454 C C . TYR D 1 188 ? 57.974 56.320 75.770 1.00 19.11 187 TYR D C 1
ATOM 10455 O O . TYR D 1 188 ? 57.360 57.316 76.155 1.00 19.60 187 TYR D O 1
ATOM 10464 N N . GLN D 1 189 ? 58.774 56.336 74.706 1.00 19.27 188 GLN D N 1
ATOM 10465 C CA . GLN D 1 189 ? 59.071 57.576 73.974 1.00 20.60 188 GLN D CA 1
ATOM 10466 C C . GLN D 1 189 ? 59.672 58.621 74.935 1.00 20.70 188 GLN D C 1
ATOM 10467 O O . GLN D 1 189 ? 59.345 59.815 74.888 1.00 20.96 188 GLN D O 1
ATOM 10473 N N . LYS D 1 190 ? 60.528 58.124 75.838 1.00 20.69 189 LYS D N 1
ATOM 10474 C CA . LYS D 1 190 ? 61.278 58.942 76.780 1.00 20.38 189 LYS D CA 1
ATOM 10475 C C . LYS D 1 190 ? 62.745 58.525 76.679 1.00 20.20 189 LYS D C 1
ATOM 10476 O O . LYS D 1 190 ? 63.040 57.348 76.458 1.00 20.49 189 LYS D O 1
ATOM 10482 N N . SER D 1 191 ? 63.671 59.483 76.794 1.00 19.59 190 SER D N 1
ATOM 10483 C CA . SER D 1 191 ? 65.085 59.145 76.801 1.00 17.99 190 SER D CA 1
ATOM 10484 C C . SER D 1 191 ? 65.436 58.421 78.115 1.00 17.35 190 SER D C 1
ATOM 10485 O O . SER D 1 191 ? 64.679 58.453 79.095 1.00 17.21 190 SER D O 1
ATOM 10488 N N . ALA D 1 192 ? 66.585 57.767 78.130 1.00 16.24 191 ALA D N 1
ATOM 10489 C CA . ALA D 1 192 ? 67.117 57.156 79.344 1.00 15.92 191 ALA D CA 1
ATOM 10490 C C . ALA D 1 192 ? 67.171 58.219 80.441 1.00 16.59 191 ALA D C 1
ATOM 10491 O O . ALA D 1 192 ? 66.858 57.947 81.611 1.00 17.09 191 ALA D O 1
ATOM 10493 N N . GLU D 1 193 ? 67.551 59.437 80.063 1.00 17.00 192 GLU D N 1
ATOM 10494 C CA . GLU D 1 193 ? 67.658 60.555 81.000 1.00 18.11 192 GLU D CA 1
ATOM 10495 C C . GLU D 1 193 ? 66.318 60.928 81.632 1.00 17.75 192 GLU D C 1
ATOM 10496 O O . GLU D 1 193 ? 66.246 61.138 82.844 1.00 17.50 192 GLU D O 1
ATOM 10502 N N . GLU D 1 194 ? 65.275 61.018 80.808 1.00 17.90 193 GLU D N 1
ATOM 10503 C CA . GLU D 1 194 ? 63.924 61.323 81.280 1.00 18.01 193 GLU D CA 1
ATOM 10504 C C . GLU D 1 194 ? 63.387 60.241 82.218 1.00 17.72 193 GLU D C 1
ATOM 10505 O O . GLU D 1 194 ? 62.761 60.555 83.223 1.00 17.96 193 GLU D O 1
ATOM 10516 N N . ILE D 1 195 ? 63.647 58.982 81.895 1.00 16.78 194 ILE D N 1
ATOM 10517 C CA . ILE D 1 195 ? 63.239 57.876 82.777 1.00 16.71 194 ILE D CA 1
ATOM 10518 C C . ILE D 1 195 ? 64.033 57.909 84.100 1.00 15.99 194 ILE D C 1
ATOM 10519 O O . ILE D 1 195 ? 63.459 57.740 85.183 1.00 15.33 194 ILE D O 1
ATOM 10524 N N . CYS D 1 196 ? 65.349 58.129 84.014 1.00 15.81 195 CYS D N 1
ATOM 10525 C CA . CYS D 1 196 ? 66.204 58.134 85.218 1.00 15.29 195 CYS D CA 1
ATOM 10526 C C . CYS D 1 196 ? 65.995 59.355 86.112 1.00 15.79 195 CYS D C 1
ATOM 10527 O O . CYS D 1 196 ? 66.330 59.288 87.286 1.00 16.85 195 CYS D O 1
ATOM 10530 N N . ALA D 1 197 ? 65.408 60.434 85.579 1.00 16.52 196 ALA D N 1
ATOM 10531 C CA . ALA D 1 197 ? 65.151 61.635 86.359 1.00 17.43 196 ALA D CA 1
ATOM 10532 C C . ALA D 1 197 ? 64.190 61.373 87.516 1.00 17.76 196 ALA D C 1
ATOM 10533 O O . ALA D 1 197 ? 64.146 62.156 88.456 1.00 18.40 196 ALA D O 1
ATOM 10535 N N . LEU D 1 198 ? 63.417 60.288 87.439 1.00 17.06 197 LEU D N 1
ATOM 10536 C CA . LEU D 1 198 ? 62.460 59.948 88.467 1.00 17.65 197 LEU D CA 1
ATOM 10537 C C . LEU D 1 198 ? 63.083 59.155 89.626 1.00 17.30 197 LEU D C 1
ATOM 10538 O O . LEU D 1 198 ? 62.396 58.879 90.631 1.00 18.41 197 LEU D O 1
ATOM 10543 N N . PHE D 1 199 ? 64.369 58.847 89.500 1.00 15.94 198 PHE D N 1
ATOM 10544 C CA . PHE D 1 199 ? 65.073 57.978 90.421 1.00 15.91 198 PHE D CA 1
ATOM 10545 C C . PHE D 1 199 ? 66.273 58.622 91.093 1.00 16.22 198 PHE D C 1
ATOM 10546 O O . PHE D 1 199 ? 66.942 59.469 90.522 1.00 16.29 198 PHE D O 1
ATOM 10554 N N . ASP D 1 200 ? 66.522 58.195 92.332 1.00 16.40 199 ASP D N 1
ATOM 10555 C CA . ASP D 1 200 ? 67.678 58.649 93.089 1.00 16.68 199 ASP D CA 1
ATOM 10556 C C . ASP D 1 200 ? 68.952 57.960 92.560 1.00 15.92 199 ASP D C 1
ATOM 10557 O O . ASP D 1 200 ? 70.003 58.585 92.460 1.00 17.18 199 ASP D O 1
ATOM 10562 N N . SER D 1 201 ? 68.859 56.662 92.272 1.00 14.56 200 SER D N 1
ATOM 10563 C CA . SER D 1 201 ? 69.996 55.877 91.751 1.00 13.65 200 SER D CA 1
ATOM 10564 C C . SER D 1 201 ? 69.512 54.879 90.695 1.00 13.49 200 SER D C 1
ATOM 10565 O O . SER D 1 201 ? 68.325 54.482 90.690 1.00 13.84 200 SER D O 1
ATOM 10568 N N . VAL D 1 202 ? 70.441 54.482 89.827 1.00 12.46 201 VAL D N 1
ATOM 10569 C CA . VAL D 1 202 ? 70.146 53.640 88.679 1.00 12.38 201 VAL D CA 1
ATOM 10570 C C . VAL D 1 202 ? 71.296 52.681 88.392 1.00 11.84 201 VAL D C 1
ATOM 10571 O O . VAL D 1 202 ? 72.464 53.066 88.439 1.00 12.45 201 VAL D O 1
ATOM 10578 N N . TYR D 1 203 ? 70.934 51.429 88.116 1.00 12.57 202 TYR D N 1
ATOM 10579 C CA . TYR D 1 203 ? 71.854 50.375 87.671 1.00 11.48 202 TYR D CA 1
ATOM 10580 C C . TYR D 1 203 ? 71.476 50.008 86.226 1.00 11.54 202 TYR D C 1
ATOM 10581 O O . TYR D 1 203 ? 70.294 49.763 85.935 1.00 10.59 202 TYR D O 1
ATOM 10590 N N . VAL D 1 204 ? 72.470 49.984 85.326 1.00 10.85 203 VAL D N 1
ATOM 10591 C CA . VAL D 1 204 ? 72.283 49.526 83.959 1.00 10.50 203 VAL D CA 1
ATOM 10592 C C . VAL D 1 204 ? 73.308 48.406 83.654 1.00 10.22 203 VAL D C 1
ATOM 10593 O O . VAL D 1 204 ? 74.414 48.401 84.220 1.00 10.37 203 VAL D O 1
ATOM 10597 N N A SER D 1 205 ? 72.926 47.477 82.779 0.46 10.38 204 SER D N 1
ATOM 10598 N N B SER D 1 205 ? 72.917 47.474 82.781 0.54 10.40 204 SER D N 1
ATOM 10599 C CA A SER D 1 205 ? 73.795 46.379 82.337 0.46 10.43 204 SER D CA 1
ATOM 10600 C CA B SER D 1 205 ? 73.764 46.354 82.324 0.54 10.46 204 SER D CA 1
ATOM 10601 C C A SER D 1 205 ? 74.307 46.615 80.919 0.46 10.83 204 SER D C 1
ATOM 10602 C C B SER D 1 205 ? 74.248 46.538 80.883 0.54 10.95 204 SER D C 1
ATOM 10603 O O A SER D 1 205 ? 73.707 47.368 80.150 0.46 11.21 204 SER D O 1
ATOM 10604 O O B SER D 1 205 ? 73.550 47.141 80.054 0.54 11.08 204 SER D O 1
ATOM 10609 N N . PHE D 1 206 ? 75.388 45.921 80.578 1.00 10.28 205 PHE D N 1
ATOM 10610 C CA . PHE D 1 206 ? 75.970 45.941 79.227 1.00 10.24 205 PHE D CA 1
ATOM 10611 C C . PHE D 1 206 ? 76.012 44.562 78.564 1.00 10.32 205 PHE D C 1
ATOM 10612 O O . PHE D 1 206 ? 76.550 44.418 77.469 1.00 11.54 205 PHE D O 1
ATOM 10620 N N . TYR D 1 207 ? 75.411 43.549 79.194 1.00 11.03 206 TYR D N 1
ATOM 10621 C CA . TYR D 1 207 ? 75.374 42.238 78.554 1.00 11.32 206 TYR D CA 1
ATOM 10622 C C . TYR D 1 207 ? 73.963 41.666 78.298 1.00 13.42 206 TYR D C 1
ATOM 10623 O O . TYR D 1 207 ? 73.820 40.518 77.866 1.00 13.76 206 TYR D O 1
ATOM 10656 N N . GLY D 1 209 ? 70.420 43.511 76.707 1.00 15.22 208 GLY D N 1
ATOM 10657 C CA . GLY D 1 209 ? 70.018 44.001 75.370 1.00 15.45 208 GLY D CA 1
ATOM 10658 C C . GLY D 1 209 ? 71.175 44.543 74.538 1.00 14.96 208 GLY D C 1
ATOM 10659 O O . GLY D 1 209 ? 71.116 44.564 73.306 1.00 15.78 208 GLY D O 1
ATOM 10660 N N . ILE D 1 210 ? 72.228 44.987 75.219 1.00 13.68 209 ILE D N 1
ATOM 10661 C CA . ILE D 1 210 ? 73.400 45.491 74.551 1.00 13.35 209 ILE D CA 1
ATOM 10662 C C . ILE D 1 210 ? 74.222 44.307 74.003 1.00 12.82 209 ILE D C 1
ATOM 10663 O O . ILE D 1 210 ? 74.928 44.439 72.989 1.00 12.76 209 ILE D O 1
ATOM 10668 N N . GLY D 1 211 ? 74.132 43.146 74.638 1.00 11.63 210 GLY D N 1
ATOM 10669 C CA . GLY D 1 211 ? 74.877 41.992 74.142 1.00 11.91 210 GLY D CA 1
ATOM 10670 C C . GLY D 1 211 ? 76.405 42.021 74.254 1.00 11.62 210 GLY D C 1
ATOM 10671 O O . GLY D 1 211 ? 77.093 41.336 73.479 1.00 13.15 210 GLY D O 1
ATOM 10672 N N . GLY D 1 212 ? 76.927 42.820 75.187 1.00 11.21 211 GLY D N 1
ATOM 10673 C CA . GLY D 1 212 ? 78.331 42.824 75.562 1.00 10.34 211 GLY D CA 1
ATOM 10674 C C . GLY D 1 212 ? 78.681 41.579 76.346 1.00 10.19 211 GLY D C 1
ATOM 10675 O O . GLY D 1 212 ? 77.934 40.578 76.350 1.00 11.22 211 GLY D O 1
ATOM 10676 N N . ILE D 1 213 ? 79.800 41.605 77.042 1.00 9.86 212 ILE D N 1
ATOM 10677 C CA . ILE D 1 213 ? 80.292 40.402 77.698 1.00 10.64 212 ILE D CA 1
ATOM 10678 C C . ILE D 1 213 ? 79.789 40.343 79.120 1.00 10.50 212 ILE D C 1
ATOM 10679 O O . ILE D 1 213 ? 79.132 39.357 79.537 1.00 9.71 212 ILE D O 1
ATOM 10684 N N . ALA D 1 214 ? 80.111 41.395 79.870 1.00 9.84 213 ALA D N 1
ATOM 10685 C CA . ALA D 1 214 ? 79.642 41.519 81.254 1.00 10.21 213 ALA D CA 1
ATOM 10686 C C . ALA D 1 214 ? 79.830 42.961 81.706 1.00 10.28 213 ALA D C 1
ATOM 10687 O O . ALA D 1 214 ? 80.468 43.767 81.004 1.00 10.85 213 ALA D O 1
ATOM 10689 N N . GLY D 1 215 ? 79.282 43.282 82.876 1.00 10.39 214 GLY D N 1
ATOM 10690 C CA . GLY D 1 215 ? 79.484 44.590 83.462 1.00 10.80 214 GLY D CA 1
ATOM 10691 C C . GLY D 1 215 ? 78.239 45.409 83.687 1.00 11.12 214 GLY D C 1
ATOM 10692 O O . GLY D 1 215 ? 77.193 45.169 83.084 1.00 12.22 214 GLY D O 1
ATOM 10693 N N . ALA D 1 216 ? 78.391 46.413 84.547 1.00 10.75 215 ALA D N 1
ATOM 10694 C CA . ALA D 1 216 ? 77.285 47.234 85.013 1.00 10.27 215 ALA D CA 1
ATOM 10695 C C . ALA D 1 216 ? 77.755 48.660 85.323 1.00 10.67 215 ALA D C 1
ATOM 10696 O O . ALA D 1 216 ? 78.923 48.875 85.634 1.00 9.73 215 ALA D O 1
ATOM 10698 N N . ILE D 1 217 ? 76.826 49.608 85.274 1.00 10.89 216 ILE D N 1
ATOM 10699 C CA . ILE D 1 217 ? 77.070 50.964 85.756 1.00 11.42 216 ILE D CA 1
ATOM 10700 C C . ILE D 1 217 ? 76.054 51.241 86.871 1.00 11.54 216 ILE D C 1
ATOM 10701 O O . ILE D 1 217 ? 74.876 50.916 86.732 1.00 11.01 216 ILE D O 1
ATOM 10706 N N . LEU D 1 218 ? 76.535 51.815 87.970 1.00 10.55 217 LEU D N 1
ATOM 10707 C CA . LEU D 1 218 ? 75.672 52.328 89.011 1.00 11.08 217 LEU D CA 1
ATOM 10708 C C . LEU D 1 218 ? 75.882 53.863 88.952 1.00 11.31 217 LEU D C 1
ATOM 10709 O O . LEU D 1 218 ? 77.021 54.344 89.009 1.00 10.55 217 LEU D O 1
ATOM 10714 N N . ALA D 1 219 ? 74.796 54.615 88.826 1.00 11.57 218 ALA D N 1
ATOM 10715 C CA . ALA D 1 219 ? 74.880 56.063 88.738 1.00 12.81 218 ALA D CA 1
ATOM 10716 C C . ALA D 1 219 ? 73.921 56.778 89.681 1.00 13.94 218 ALA D C 1
ATOM 10717 O O . ALA D 1 219 ? 72.835 56.280 90.021 1.00 14.29 218 ALA D O 1
ATOM 10719 N N . GLY D 1 220 ? 74.325 57.979 90.082 1.00 14.41 219 GLY D N 1
ATOM 10720 C CA . GLY D 1 220 ? 73.536 58.813 90.963 1.00 14.69 219 GLY D CA 1
ATOM 10721 C C . GLY D 1 220 ? 74.333 60.044 91.315 1.00 14.11 219 GLY D C 1
ATOM 10722 O O . GLY D 1 220 ? 75.264 60.412 90.580 1.00 12.62 219 GLY D O 1
ATOM 10723 N N . ASN D 1 221 ? 73.968 60.694 92.415 1.00 14.46 220 ASN D N 1
ATOM 10724 C CA . ASN D 1 221 ? 74.717 61.863 92.875 1.00 15.60 220 ASN D CA 1
ATOM 10725 C C . ASN D 1 221 ? 76.148 61.450 93.221 1.00 15.26 220 ASN D C 1
ATOM 10726 O O . ASN D 1 221 ? 76.419 60.290 93.606 1.00 14.74 220 ASN D O 1
ATOM 10731 N N . ASP D 1 222 ? 77.053 62.410 93.131 1.00 15.41 221 ASP D N 1
ATOM 10732 C CA . ASP D 1 222 ? 78.439 62.137 93.438 1.00 16.16 221 ASP D CA 1
ATOM 10733 C C . ASP D 1 222 ? 78.698 61.577 94.852 1.00 15.88 221 ASP D C 1
ATOM 10734 O O . ASP D 1 222 ? 79.485 60.635 94.993 1.00 15.53 221 ASP D O 1
ATOM 10739 N N . ASP D 1 223 ? 78.047 62.113 95.887 1.00 15.84 222 ASP D N 1
ATOM 10740 C CA . ASP D 1 223 ? 78.290 61.585 97.222 1.00 16.21 222 ASP D CA 1
ATOM 10741 C C . ASP D 1 223 ? 77.903 60.083 97.308 1.00 15.19 222 ASP D C 1
ATOM 10742 O O . ASP D 1 223 ? 78.635 59.279 97.922 1.00 14.65 222 ASP D O 1
ATOM 10747 N N . PHE D 1 224 ? 76.781 59.722 96.680 1.00 14.28 223 PHE D N 1
ATOM 10748 C CA . PHE D 1 224 ? 76.295 58.335 96.634 1.00 13.54 223 PHE D CA 1
ATOM 10749 C C . PHE D 1 224 ? 77.314 57.441 95.907 1.00 13.40 223 PHE D C 1
ATOM 10750 O O . PHE D 1 224 ? 77.701 56.360 96.388 1.00 11.97 223 PHE D O 1
ATOM 10758 N N . VAL D 1 225 ? 77.779 57.908 94.761 1.00 12.64 224 VAL D N 1
ATOM 10759 C CA . VAL D 1 225 ? 78.725 57.143 93.961 1.00 12.77 224 VAL D CA 1
ATOM 10760 C C . VAL D 1 225 ? 80.052 56.926 94.697 1.00 12.98 224 VAL D C 1
ATOM 10761 O O . VAL D 1 225 ? 80.609 55.824 94.681 1.00 13.22 224 VAL D O 1
ATOM 10765 N N . GLN D 1 226 ? 80.529 57.936 95.415 1.00 14.21 225 GLN D N 1
ATOM 10766 C CA . GLN D 1 226 ? 81.781 57.776 96.143 1.00 14.71 225 GLN D CA 1
ATOM 10767 C C . GLN D 1 226 ? 81.642 56.769 97.287 1.00 14.08 225 GLN D C 1
ATOM 10768 O O . GLN D 1 226 ? 82.575 56.023 97.572 1.00 13.32 225 GLN D O 1
ATOM 10774 N N . GLU D 1 227 ? 80.476 56.738 97.923 1.00 14.16 226 GLU D N 1
ATOM 10775 C CA . GLU D 1 227 ? 80.235 55.775 98.978 1.00 13.98 226 GLU D CA 1
ATOM 10776 C C . GLU D 1 227 ? 80.205 54.384 98.349 1.00 13.16 226 GLU D C 1
ATOM 10777 O O . GLU D 1 227 ? 80.674 53.437 98.965 1.00 12.82 226 GLU D O 1
ATOM 10788 N N . ALA D 1 228 ? 79.662 54.269 97.134 1.00 12.23 227 ALA D N 1
ATOM 10789 C CA . ALA D 1 228 ? 79.591 52.973 96.450 1.00 12.99 227 ALA D CA 1
ATOM 10790 C C . ALA D 1 228 ? 80.979 52.409 96.183 1.00 12.21 227 ALA D C 1
ATOM 10791 O O . ALA D 1 228 ? 81.178 51.180 96.244 1.00 12.75 227 ALA D O 1
ATOM 10793 N N . LYS D 1 229 ? 81.943 53.289 95.917 1.00 12.77 228 LYS D N 1
ATOM 10794 C CA . LYS D 1 229 ? 83.322 52.862 95.647 1.00 13.42 228 LYS D CA 1
ATOM 10795 C C . LYS D 1 229 ? 83.961 52.211 96.875 1.00 12.89 228 LYS D C 1
ATOM 10796 O O . LYS D 1 229 ? 84.748 51.254 96.734 1.00 12.63 228 LYS D O 1
ATOM 10802 N N . ILE D 1 230 ? 83.594 52.676 98.067 1.00 13.17 229 ILE D N 1
ATOM 10803 C CA . ILE D 1 230 ? 84.122 52.095 99.319 1.00 13.52 229 ILE D CA 1
ATOM 10804 C C . ILE D 1 230 ? 83.616 50.648 99.423 1.00 13.27 229 ILE D C 1
ATOM 10805 O O . ILE D 1 230 ? 84.385 49.705 99.657 1.00 11.43 229 ILE D O 1
ATOM 10814 N N . TRP D 1 231 ? 82.323 50.471 99.181 1.00 13.28 230 TRP D N 1
ATOM 10815 C CA . TRP D 1 231 ? 81.703 49.150 99.210 1.00 12.88 230 TRP D CA 1
ATOM 10816 C C . TRP D 1 231 ? 82.205 48.269 98.087 1.00 12.73 230 TRP D C 1
ATOM 10817 O O . TRP D 1 231 ? 82.348 47.081 98.282 1.00 13.15 230 TRP D O 1
ATOM 10828 N N . LYS D 1 232 ? 82.477 48.843 96.913 1.00 12.31 231 LYS D N 1
ATOM 10829 C CA . LYS D 1 232 ? 83.017 48.074 95.803 1.00 12.15 231 LYS D CA 1
ATOM 10830 C C . LYS D 1 232 ? 84.326 47.393 96.241 1.00 11.86 231 LYS D C 1
ATOM 10831 O O . LYS D 1 232 ? 84.539 46.189 95.988 1.00 12.19 231 LYS D O 1
ATOM 10837 N N . ARG D 1 233 ? 85.185 48.130 96.931 1.00 10.70 232 ARG D N 1
ATOM 10838 C CA . ARG D 1 233 ? 86.416 47.521 97.466 1.00 10.67 232 ARG D CA 1
ATOM 10839 C C . ARG D 1 233 ? 86.131 46.414 98.508 1.00 10.39 232 ARG D C 1
ATOM 10840 O O . ARG D 1 233 ? 86.711 45.321 98.425 1.00 10.02 232 ARG D O 1
ATOM 10848 N N . ARG D 1 234 ? 85.192 46.649 99.422 1.00 9.59 233 ARG D N 1
ATOM 10849 C CA . ARG D 1 234 ? 84.849 45.627 100.438 1.00 10.06 233 ARG D CA 1
ATOM 10850 C C . ARG D 1 234 ? 84.363 44.353 99.790 1.00 9.86 233 ARG D C 1
ATOM 10851 O O . ARG D 1 234 ? 84.708 43.276 100.242 1.00 10.20 233 ARG D O 1
ATOM 10859 N N . TYR D 1 235 ? 83.537 44.493 98.744 1.00 10.06 234 TYR D N 1
ATOM 10860 C CA . TYR D 1 235 ? 83.017 43.345 97.993 1.00 9.93 234 TYR D CA 1
ATOM 10861 C C . TYR D 1 235 ? 84.029 42.619 97.086 1.00 9.87 234 TYR D C 1
ATOM 10862 O O . TYR D 1 235 ? 83.700 41.589 96.523 1.00 10.79 234 TYR D O 1
ATOM 10871 N N . GLY D 1 236 ? 85.239 43.123 96.930 1.00 10.45 235 GLY D N 1
ATOM 10872 C CA . GLY D 1 236 ? 86.192 42.485 96.015 1.00 10.21 235 GLY D CA 1
ATOM 10873 C C . GLY D 1 236 ? 85.893 42.746 94.554 1.00 10.29 235 GLY D C 1
ATOM 10874 O O . GLY D 1 236 ? 86.214 41.915 93.669 1.00 9.88 235 GLY D O 1
ATOM 10875 N N . GLY D 1 237 ? 85.295 43.910 94.286 1.00 10.98 236 GLY D N 1
ATOM 10876 C CA . GLY D 1 237 ? 84.937 44.350 92.930 1.00 10.71 236 GLY D CA 1
ATOM 10877 C C . GLY D 1 237 ? 85.836 45.416 92.342 1.00 11.66 236 GLY D C 1
ATOM 10878 O O . GLY D 1 237 ? 85.693 45.796 91.155 1.00 12.17 236 GLY D O 1
ATOM 10879 N N . ASP D 1 238 ? 86.792 45.895 93.147 1.00 11.23 237 ASP D N 1
ATOM 10880 C CA . ASP D 1 238 ? 87.744 46.932 92.707 1.00 11.30 237 ASP D CA 1
ATOM 10881 C C . ASP D 1 238 ? 88.952 46.239 92.139 1.00 10.87 237 ASP D C 1
ATOM 10882 O O . ASP D 1 238 ? 90.064 46.268 92.688 1.00 12.03 237 ASP D O 1
ATOM 10887 N N . LEU D 1 239 ? 88.715 45.564 91.030 1.00 10.68 238 LEU D N 1
ATOM 10888 C CA A LEU D 1 239 ? 89.733 44.799 90.341 0.50 10.56 238 LEU D CA 1
ATOM 10889 C CA B LEU D 1 239 ? 89.769 44.803 90.372 0.50 10.64 238 LEU D CA 1
ATOM 10890 C C . LEU D 1 239 ? 90.791 45.766 89.803 1.00 10.42 238 LEU D C 1
ATOM 10891 O O . LEU D 1 239 ? 90.477 46.911 89.440 1.00 9.91 238 LEU D O 1
ATOM 10900 N N . ILE D 1 240 ? 92.034 45.327 89.759 1.00 10.32 239 ILE D N 1
ATOM 10901 C CA . ILE D 1 240 ? 93.072 46.183 89.213 1.00 10.82 239 ILE D CA 1
ATOM 10902 C C . ILE D 1 240 ? 92.726 46.695 87.807 1.00 11.15 239 ILE D C 1
ATOM 10903 O O . ILE D 1 240 ? 92.871 47.899 87.515 1.00 11.22 239 ILE D O 1
ATOM 10908 N N . SER D 1 241 ? 92.246 45.793 86.953 1.00 11.63 240 SER D N 1
ATOM 10909 C CA . SER D 1 241 ? 91.953 46.091 85.549 1.00 11.52 240 SER D CA 1
ATOM 10910 C C . SER D 1 241 ? 90.596 45.568 85.110 1.00 11.21 240 SER D C 1
ATOM 10911 O O . SER D 1 241 ? 90.413 44.360 85.014 1.00 12.04 240 SER D O 1
ATOM 10914 N N . LEU D 1 242 ? 89.645 46.471 84.872 1.00 10.56 241 LEU D N 1
ATOM 10915 C CA . LEU D 1 242 ? 88.319 46.119 84.369 1.00 10.02 241 LEU D CA 1
ATOM 10916 C C . LEU D 1 242 ? 88.167 46.411 82.870 1.00 10.26 241 LEU D C 1
ATOM 10917 O O . LEU D 1 242 ? 87.114 46.142 82.303 1.00 11.21 241 LEU D O 1
ATOM 10922 N N . TYR D 1 243 ? 89.204 46.927 82.216 1.00 9.76 242 TYR D N 1
ATOM 10923 C CA . TYR D 1 243 ? 89.108 47.280 80.777 1.00 9.41 242 TYR D CA 1
ATOM 10924 C C . TYR D 1 243 ? 88.593 46.183 79.823 1.00 9.64 242 TYR D C 1
ATOM 10925 O O . TYR D 1 243 ? 87.935 46.524 78.848 1.00 10.09 242 TYR D O 1
ATOM 10934 N N . PRO D 1 244 ? 88.874 44.883 80.070 1.00 10.27 243 PRO D N 1
ATOM 10935 C CA . PRO D 1 244 ? 88.268 43.951 79.104 1.00 9.55 243 PRO D CA 1
ATOM 10936 C C . PRO D 1 244 ? 86.740 44.052 79.044 1.00 10.57 243 PRO D C 1
ATOM 10937 O O . PRO D 1 244 ? 86.142 43.905 77.961 1.00 10.36 243 PRO D O 1
ATOM 10941 N N . TYR D 1 245 ? 86.122 44.343 80.186 1.00 9.86 244 TYR D N 1
ATOM 10942 C CA A TYR D 1 245 ? 84.659 44.504 80.265 0.50 10.18 244 TYR D CA 1
ATOM 10943 C CA B TYR D 1 245 ? 84.669 44.506 80.262 0.50 9.96 244 TYR D CA 1
ATOM 10944 C C . TYR D 1 245 ? 84.245 45.925 79.852 1.00 10.38 244 TYR D C 1
ATOM 10945 O O . TYR D 1 245 ? 83.205 46.119 79.222 1.00 10.76 244 TYR D O 1
ATOM 10962 N N . ILE D 1 246 ? 85.069 46.918 80.177 1.00 10.47 245 ILE D N 1
ATOM 10963 C CA . ILE D 1 246 ? 84.742 48.314 79.810 1.00 10.81 245 ILE D CA 1
ATOM 10964 C C . ILE D 1 246 ? 84.774 48.543 78.299 1.00 11.41 245 ILE D C 1
ATOM 10965 O O . ILE D 1 246 ? 83.814 49.090 77.715 1.00 11.44 245 ILE D O 1
ATOM 10970 N N . LEU D 1 247 ? 85.870 48.127 77.677 1.00 11.27 246 LEU D N 1
ATOM 10971 C CA . LEU D 1 247 ? 86.032 48.281 76.231 1.00 11.98 246 LEU D CA 1
ATOM 10972 C C . LEU D 1 247 ? 84.941 47.557 75.430 1.00 11.83 246 LEU D C 1
ATOM 10973 O O . LEU D 1 247 ? 84.383 48.130 74.500 1.00 11.79 246 LEU D O 1
ATOM 10978 N N . SER D 1 248 ? 84.640 46.304 75.798 1.00 11.46 247 SER D N 1
ATOM 10979 C CA . SER D 1 248 ? 83.542 45.559 75.134 1.00 11.19 247 SER D CA 1
ATOM 10980 C C . SER D 1 248 ? 82.172 46.177 75.398 1.00 10.76 247 SER D C 1
ATOM 10981 O O . SER D 1 248 ? 81.307 46.208 74.501 1.00 10.74 247 SER D O 1
ATOM 10984 N N . ALA D 1 249 ? 81.952 46.656 76.617 1.00 10.01 248 ALA D N 1
ATOM 10985 C CA . ALA D 1 249 ? 80.661 47.266 76.946 1.00 10.26 248 ALA D CA 1
ATOM 10986 C C . ALA D 1 249 ? 80.440 48.470 76.041 1.00 10.63 248 ALA D C 1
ATOM 10987 O O . ALA D 1 249 ? 79.373 48.625 75.457 1.00 10.76 248 ALA D O 1
ATOM 10989 N N . ASP D 1 250 ? 81.466 49.302 75.903 1.00 10.60 249 ASP D N 1
ATOM 10990 C CA . ASP D 1 250 ? 81.364 50.522 75.106 1.00 12.10 249 ASP D CA 1
ATOM 10991 C C . ASP D 1 250 ? 81.206 50.179 73.625 1.00 11.55 249 ASP D C 1
ATOM 10992 O O . ASP D 1 250 ? 80.396 50.799 72.923 1.00 12.23 249 ASP D O 1
ATOM 10997 N N . TYR D 1 251 ? 81.969 49.193 73.160 1.00 11.10 250 TYR D N 1
ATOM 10998 C CA . TYR D 1 251 ? 81.888 48.738 71.760 1.00 11.10 250 TYR D CA 1
ATOM 10999 C C . TYR D 1 251 ? 80.461 48.313 71.405 1.00 11.44 250 TYR D C 1
ATOM 11000 O O . TYR D 1 251 ? 79.872 48.816 70.441 1.00 11.54 250 TYR D O 1
ATOM 11009 N N . TYR D 1 252 ? 79.888 47.400 72.204 1.00 11.14 251 TYR D N 1
ATOM 11010 C CA . TYR D 1 252 ? 78.545 46.869 71.924 1.00 11.17 251 TYR D CA 1
ATOM 11011 C C . TYR D 1 252 ? 77.429 47.889 72.190 1.00 11.67 251 TYR D C 1
ATOM 11012 O O . TYR D 1 252 ? 76.386 47.894 71.498 1.00 11.56 251 TYR D O 1
ATOM 11021 N N . PHE D 1 253 ? 77.657 48.768 73.164 1.00 11.23 252 PHE D N 1
ATOM 11022 C CA . PHE D 1 253 ? 76.744 49.872 73.390 1.00 11.33 252 PHE D CA 1
ATOM 11023 C C . PHE D 1 253 ? 76.606 50.690 72.123 1.00 11.87 252 PHE D C 1
ATOM 11024 O O . PHE D 1 253 ? 75.498 50.870 71.638 1.00 12.33 252 PHE D O 1
ATOM 11032 N N . GLU D 1 254 ? 77.720 51.128 71.538 1.00 12.51 253 GLU D N 1
ATOM 11033 C CA . GLU D 1 254 ? 77.658 51.953 70.336 1.00 14.25 253 GLU D CA 1
ATOM 11034 C C . GLU D 1 254 ? 77.086 51.215 69.122 1.00 13.63 253 GLU D C 1
ATOM 11035 O O . GLU D 1 254 ? 76.395 51.813 68.295 1.00 13.89 253 GLU D O 1
ATOM 11041 N N . LYS D 1 255 ? 77.394 49.925 69.037 1.00 13.39 254 LYS D N 1
ATOM 11042 C CA . LYS D 1 255 ? 76.936 49.064 67.958 1.00 13.81 254 LYS D CA 1
ATOM 11043 C C . LYS D 1 255 ? 75.438 48.820 68.007 1.00 13.77 254 LYS D C 1
ATOM 11044 O O . LYS D 1 255 ? 74.780 48.798 66.945 1.00 15.34 254 LYS D O 1
ATOM 11050 N N . ARG D 1 256 ? 74.874 48.643 69.206 1.00 12.82 255 ARG D N 1
ATOM 11051 C CA . ARG D 1 256 ? 73.466 48.268 69.319 1.00 12.68 255 ARG D CA 1
ATOM 11052 C C . ARG D 1 256 ? 72.475 49.255 69.920 1.00 12.47 255 ARG D C 1
ATOM 11053 O O . ARG D 1 256 ? 71.261 49.011 69.834 1.00 11.69 255 ARG D O 1
ATOM 11061 N N . ILE D 1 257 ? 72.943 50.344 70.541 1.00 13.00 256 ILE D N 1
ATOM 11062 C CA . ILE D 1 257 ? 71.989 51.259 71.181 1.00 13.00 256 ILE D CA 1
ATOM 11063 C C . ILE D 1 257 ? 70.949 51.799 70.190 1.00 13.10 256 ILE D C 1
ATOM 11064 O O . ILE D 1 257 ? 69.751 51.940 70.525 1.00 13.99 256 ILE D O 1
ATOM 11069 N N . GLY D 1 258 ? 71.389 52.076 68.962 1.00 13.55 257 GLY D N 1
ATOM 11070 C CA . GLY D 1 258 ? 70.499 52.562 67.915 1.00 13.21 257 GLY D CA 1
ATOM 11071 C C . GLY D 1 258 ? 69.519 51.521 67.371 1.00 13.46 257 GLY D C 1
ATOM 11072 O O . GLY D 1 258 ? 68.684 51.853 66.532 1.00 12.68 257 GLY D O 1
ATOM 11073 N N . LYS D 1 259 ? 69.630 50.265 67.830 1.00 13.20 258 LYS D N 1
ATOM 11074 C CA . LYS D 1 259 ? 68.753 49.181 67.393 1.00 13.59 258 LYS D CA 1
ATOM 11075 C C . LYS D 1 259 ? 67.548 48.897 68.310 1.00 14.13 258 LYS D C 1
ATOM 11076 O O . LYS D 1 259 ? 66.747 48.018 67.993 1.00 14.70 258 LYS D O 1
ATOM 11090 N N . ALA D 1 261 ? 64.698 50.394 69.000 1.00 14.57 260 ALA D N 1
ATOM 11091 C CA . ALA D 1 261 ? 63.371 50.509 68.352 1.00 15.05 260 ALA D CA 1
ATOM 11092 C C . ALA D 1 261 ? 63.138 49.333 67.380 1.00 15.57 260 ALA D C 1
ATOM 11093 O O . ALA D 1 261 ? 62.028 48.816 67.287 1.00 15.95 260 ALA D O 1
ATOM 11095 N N . GLU D 1 262 ? 64.169 48.943 66.651 1.00 15.09 261 GLU D N 1
ATOM 11096 C CA . GLU D 1 262 ? 64.100 47.830 65.712 1.00 16.50 261 GLU D CA 1
ATOM 11097 C C . GLU D 1 262 ? 63.768 46.525 66.430 1.00 15.27 261 GLU D C 1
ATOM 11098 O O . GLU D 1 262 ? 62.936 45.743 65.942 1.00 16.03 261 GLU D O 1
ATOM 11104 N N . TYR D 1 263 ? 64.444 46.277 67.552 1.00 14.78 262 TYR D N 1
ATOM 11105 C CA . TYR D 1 263 ? 64.202 45.069 68.344 1.00 14.74 262 TYR D CA 1
ATOM 11106 C C . TYR D 1 263 ? 62.763 45.049 68.870 1.00 14.40 262 TYR D C 1
ATOM 11107 O O . TYR D 1 263 ? 62.116 44.012 68.864 1.00 14.56 262 TYR D O 1
ATOM 11116 N N . PHE D 1 264 ? 62.293 46.201 69.339 1.00 13.74 263 PHE D N 1
ATOM 11117 C CA . PHE D 1 264 ? 60.919 46.379 69.808 1.00 14.95 263 PHE D CA 1
ATOM 11118 C C . PHE D 1 264 ? 59.870 45.988 68.744 1.00 15.58 263 PHE D C 1
ATOM 11119 O O . PHE D 1 264 ? 58.968 45.192 69.025 1.00 16.16 263 PHE D O 1
ATOM 11127 N N . GLU D 1 265 ? 59.998 46.540 67.541 1.00 16.62 264 GLU D N 1
ATOM 11128 C CA . GLU D 1 265 ? 59.083 46.249 66.427 1.00 17.64 264 GLU D CA 1
ATOM 11129 C C . GLU D 1 265 ? 59.151 44.774 66.025 1.00 17.46 264 GLU D C 1
ATOM 11130 O O . GLU D 1 265 ? 58.112 44.158 65.778 1.00 17.32 264 GLU D O 1
ATOM 11136 N N . ALA D 1 266 ? 60.354 44.201 66.007 1.00 15.84 265 ALA D N 1
ATOM 11137 C CA . ALA D 1 266 ? 60.517 42.784 65.679 1.00 16.31 265 ALA D CA 1
ATOM 11138 C C . ALA D 1 266 ? 59.860 41.918 66.747 1.00 16.46 265 ALA D C 1
ATOM 11139 O O . ALA D 1 266 ? 59.155 40.954 66.417 1.00 17.35 265 ALA D O 1
ATOM 11141 N N . ALA D 1 267 ? 60.058 42.263 68.022 1.00 15.58 266 ALA D N 1
ATOM 11142 C CA . ALA D 1 267 ? 59.402 41.547 69.107 1.00 15.05 266 ALA D CA 1
ATOM 11143 C C . ALA D 1 267 ? 57.867 41.560 68.949 1.00 15.31 266 ALA D C 1
ATOM 11144 O O . ALA D 1 267 ? 57.213 40.526 69.061 1.00 14.75 266 ALA D O 1
ATOM 11146 N N . LYS D 1 268 ? 57.294 42.729 68.657 1.00 15.53 267 LYS D N 1
ATOM 11147 C CA . LYS D 1 268 ? 55.839 42.838 68.519 1.00 16.06 267 LYS D CA 1
ATOM 11148 C C . LYS D 1 268 ? 55.404 41.994 67.335 1.00 15.99 267 LYS D C 1
ATOM 11149 O O . LYS D 1 268 ? 54.397 41.304 67.423 1.00 16.26 267 LYS D O 1
ATOM 11155 N N . GLY D 1 269 ? 56.185 42.015 66.253 1.00 15.70 268 GLY D N 1
ATOM 11156 C CA . GLY D 1 269 ? 55.870 41.219 65.068 1.00 16.92 268 GLY D CA 1
ATOM 11157 C C . GLY D 1 269 ? 55.814 39.725 65.352 1.00 16.87 268 GLY D C 1
ATOM 11158 O O . GLY D 1 269 ? 54.888 39.018 64.928 1.00 16.63 268 GLY D O 1
ATOM 11159 N N . LEU D 1 270 ? 56.838 39.247 66.048 1.00 16.39 269 LEU D N 1
ATOM 11160 C CA A LEU D 1 270 ? 56.942 37.832 66.422 0.50 15.89 269 LEU D CA 1
ATOM 11161 C CA B LEU D 1 270 ? 56.956 37.845 66.414 0.50 15.99 269 LEU D CA 1
ATOM 11162 C C . LEU D 1 270 ? 55.817 37.449 67.386 1.00 16.12 269 LEU D C 1
ATOM 11163 O O . LEU D 1 270 ? 55.227 36.373 67.274 1.00 15.54 269 LEU D O 1
ATOM 11172 N N . ALA D 1 271 ? 55.515 38.318 68.342 1.00 15.98 270 ALA D N 1
ATOM 11173 C CA . ALA D 1 271 ? 54.462 38.052 69.322 1.00 16.87 270 ALA D CA 1
ATOM 11174 C C . ALA D 1 271 ? 53.099 37.878 68.620 1.00 17.43 270 ALA D C 1
ATOM 11175 O O . ALA D 1 271 ? 52.357 36.975 68.951 1.00 19.32 270 ALA D O 1
ATOM 11177 N N . GLU D 1 272 ? 52.807 38.714 67.627 1.00 18.17 271 GLU D N 1
ATOM 11178 C CA . GLU D 1 272 ? 51.558 38.632 66.859 1.00 19.44 271 GLU D CA 1
ATOM 11179 C C . GLU D 1 272 ? 51.392 37.254 66.245 1.00 19.03 271 GLU D C 1
ATOM 11180 O O . GLU D 1 272 ? 50.284 36.711 66.206 1.00 20.21 271 GLU D O 1
ATOM 11186 N N . ARG D 1 273 ? 52.504 36.708 65.760 1.00 18.30 272 ARG D N 1
ATOM 11187 C CA A ARG D 1 273 ? 52.487 35.414 65.102 0.67 19.21 272 ARG D CA 1
ATOM 11188 C CA B ARG D 1 273 ? 52.517 35.406 65.104 0.33 18.94 272 ARG D CA 1
ATOM 11189 C C . ARG D 1 273 ? 52.272 34.305 66.123 1.00 18.62 272 ARG D C 1
ATOM 11190 O O . ARG D 1 273 ? 51.543 33.379 65.863 1.00 19.95 272 ARG D O 1
ATOM 11205 N N . PHE D 1 274 ? 52.906 34.401 67.290 1.00 18.17 273 PHE D N 1
ATOM 11206 C CA . PHE D 1 274 ? 52.664 33.374 68.317 1.00 17.24 273 PHE D CA 1
ATOM 11207 C C . PHE D 1 274 ? 51.211 33.410 68.788 1.00 17.44 273 PHE D C 1
ATOM 11208 O O . PHE D 1 274 ? 50.567 32.374 68.906 1.00 18.43 273 PHE D O 1
ATOM 11216 N N . ASN D 1 275 ? 50.709 34.606 69.078 1.00 17.00 274 ASN D N 1
ATOM 11217 C CA . ASN D 1 275 ? 49.322 34.776 69.544 1.00 16.97 274 ASN D CA 1
ATOM 11218 C C . ASN D 1 275 ? 48.249 34.283 68.575 1.00 17.20 274 ASN D C 1
ATOM 11219 O O . ASN D 1 275 ? 47.190 33.821 68.987 1.00 16.61 274 ASN D O 1
ATOM 11224 N N . SER D 1 276 ? 48.525 34.398 67.291 1.00 17.33 275 SER D N 1
ATOM 11225 C CA . SER D 1 276 ? 47.571 33.962 66.261 1.00 18.59 275 SER D CA 1
ATOM 11226 C C . SER D 1 276 ? 47.290 32.456 66.346 1.00 19.01 275 SER D C 1
ATOM 11227 O O . SER D 1 276 ? 46.266 31.991 65.843 1.00 19.30 275 SER D O 1
ATOM 11230 N N . CYS D 1 277 ? 48.208 31.704 66.958 1.00 19.03 276 CYS D N 1
ATOM 11231 C CA . CYS D 1 277 ? 47.979 30.275 67.179 1.00 20.43 276 CYS D CA 1
ATOM 11232 C C . CYS D 1 277 ? 47.118 30.092 68.430 1.00 20.45 276 CYS D C 1
ATOM 11233 O O . CYS D 1 277 ? 47.425 30.647 69.481 1.00 19.13 276 CYS D O 1
ATOM 11236 N N . SER D 1 278 ? 46.043 29.320 68.303 1.00 21.66 277 SER D N 1
ATOM 11237 C CA . SER D 1 278 ? 45.178 29.008 69.439 1.00 22.27 277 SER D CA 1
ATOM 11238 C C . SER D 1 278 ? 45.956 28.072 70.395 1.00 22.66 277 SER D C 1
ATOM 11239 O O . SER D 1 278 ? 46.710 27.190 69.957 1.00 22.77 277 SER D O 1
ATOM 11242 N N . GLY D 1 279 ? 45.801 28.293 71.690 1.00 22.28 278 GLY D N 1
ATOM 11243 C CA . GLY D 1 279 ? 46.555 27.529 72.693 1.00 22.76 278 GLY D CA 1
ATOM 11244 C C . GLY D 1 279 ? 47.940 28.107 72.943 1.00 21.55 278 GLY D C 1
ATOM 11245 O O . GLY D 1 279 ? 48.720 27.555 73.730 1.00 21.53 278 GLY D O 1
ATOM 11246 N N . VAL D 1 280 ? 48.266 29.208 72.267 1.00 20.42 279 VAL D N 1
ATOM 11247 C CA . VAL D 1 280 ? 49.524 29.897 72.479 1.00 19.70 279 VAL D CA 1
ATOM 11248 C C . VAL D 1 280 ? 49.202 31.359 72.774 1.00 19.51 279 VAL D C 1
ATOM 11249 O O . VAL D 1 280 ? 48.407 31.964 72.072 1.00 20.06 279 VAL D O 1
ATOM 11253 N N . LYS D 1 281 ? 49.809 31.917 73.809 1.00 19.13 280 LYS D N 1
ATOM 11254 C CA . LYS D 1 281 ? 49.608 33.327 74.158 1.00 19.67 280 LYS D CA 1
ATOM 11255 C C . LYS D 1 281 ? 50.890 33.943 74.675 1.00 19.76 280 LYS D C 1
ATOM 11256 O O . LYS D 1 281 ? 51.677 33.237 75.334 1.00 20.70 280 LYS D O 1
ATOM 11267 N N . THR D 1 282 ? 51.083 35.251 74.453 1.00 18.52 281 THR D N 1
ATOM 11268 C CA . THR D 1 282 ? 52.273 35.890 74.984 1.00 18.31 281 THR D CA 1
ATOM 11269 C C . THR D 1 282 ? 51.896 36.789 76.158 1.00 18.90 281 THR D C 1
ATOM 11270 O O . THR D 1 282 ? 50.731 37.225 76.310 1.00 19.92 281 THR D O 1
ATOM 11274 N N . VAL D 1 283 ? 52.869 36.997 77.035 1.00 18.72 282 VAL D N 1
ATOM 11275 C CA . VAL D 1 283 ? 52.718 37.899 78.166 1.00 18.84 282 VAL D CA 1
ATOM 11276 C C . VAL D 1 283 ? 53.940 38.794 78.105 1.00 17.81 282 VAL D C 1
ATOM 11277 O O . VAL D 1 283 ? 55.082 38.277 78.084 1.00 16.83 282 VAL D O 1
ATOM 11281 N N . PRO D 1 284 ? 53.733 40.114 77.949 1.00 18.15 283 PRO D N 1
ATOM 11282 C CA . PRO D 1 284 ? 52.416 40.748 77.716 1.00 18.70 283 PRO D CA 1
ATOM 11283 C C . PRO D 1 284 ? 51.864 40.320 76.349 1.00 19.60 283 PRO D C 1
ATOM 11284 O O . PRO D 1 284 ? 52.606 39.749 75.543 1.00 18.09 283 PRO D O 1
ATOM 11288 N N . GLU D 1 285 ? 50.579 40.584 76.092 1.00 19.38 284 GLU D N 1
ATOM 11289 C CA . GLU D 1 285 ? 49.969 40.263 74.795 1.00 20.77 284 GLU D CA 1
ATOM 11290 C C . GLU D 1 285 ? 50.670 41.017 73.636 1.00 20.00 284 GLU D C 1
ATOM 11291 O O . GLU D 1 285 ? 50.974 40.423 72.583 1.00 19.40 284 GLU D O 1
ATOM 11297 N N . VAL D 1 286 ? 50.912 42.313 73.854 1.00 19.15 285 VAL D N 1
ATOM 11298 C CA . VAL D 1 286 ? 51.671 43.128 72.919 1.00 18.23 285 VAL D CA 1
ATOM 11299 C C . VAL D 1 286 ? 52.920 43.564 73.660 1.00 17.67 285 VAL D C 1
ATOM 11300 O O . VAL D 1 286 ? 52.832 44.297 74.659 1.00 15.78 285 VAL D O 1
ATOM 11304 N N . PRO D 1 287 ? 54.103 43.082 73.212 1.00 17.22 286 PRO D N 1
ATOM 11305 C CA . PRO D 1 287 ? 55.319 43.471 73.913 1.00 16.91 286 PRO D CA 1
ATOM 11306 C C . PRO D 1 287 ? 55.491 44.976 74.068 1.00 16.21 286 PRO D C 1
ATOM 11307 O O . PRO D 1 287 ? 55.034 45.744 73.220 1.00 15.59 286 PRO D O 1
ATOM 11311 N N . VAL D 1 288 ? 56.143 45.375 75.164 1.00 15.25 287 VAL D N 1
ATOM 11312 C CA . VAL D 1 288 ? 56.466 46.788 75.421 1.00 14.95 287 VAL D CA 1
ATOM 11313 C C . VAL D 1 288 ? 57.997 46.986 75.383 1.00 14.81 287 VAL D C 1
ATOM 11314 O O . VAL D 1 288 ? 58.524 48.012 75.805 1.00 16.13 287 VAL D O 1
ATOM 11318 N N . SER D 1 289 ? 58.690 45.997 74.825 1.00 15.10 288 SER D N 1
ATOM 11319 C CA . SER D 1 289 ? 60.154 46.003 74.702 1.00 13.82 288 SER D CA 1
ATOM 11320 C C . SER D 1 289 ? 60.547 44.927 73.680 1.00 14.51 288 SER D C 1
ATOM 11321 O O . SER D 1 289 ? 59.708 44.454 72.900 1.00 12.33 288 SER D O 1
ATOM 11324 N N . ASN D 1 290 ? 61.818 44.539 73.690 1.00 14.07 289 ASN D N 1
ATOM 11325 C CA . ASN D 1 290 ? 62.315 43.498 72.806 1.00 14.02 289 ASN D CA 1
ATOM 11326 C C . ASN D 1 290 ? 61.974 42.088 73.314 1.00 14.48 289 ASN D C 1
ATOM 11327 O O . ASN D 1 290 ? 62.254 41.113 72.631 1.00 14.65 289 ASN D O 1
ATOM 11340 N N . PHE D 1 292 ? 59.419 39.074 75.647 1.00 15.21 291 PHE D N 1
ATOM 11341 C CA . PHE D 1 292 ? 58.114 38.590 76.036 1.00 14.86 291 PHE D CA 1
ATOM 11342 C C . PHE D 1 292 ? 58.221 37.126 76.384 1.00 15.38 291 PHE D C 1
ATOM 11343 O O . PHE D 1 292 ? 59.248 36.487 76.076 1.00 16.64 291 PHE D O 1
ATOM 11351 N N . HIS D 1 293 ? 57.198 36.622 77.081 1.00 15.39 292 HIS D N 1
ATOM 11352 C CA . HIS D 1 293 ? 57.073 35.186 77.352 1.00 15.82 292 HIS D CA 1
ATOM 11353 C C . HIS D 1 293 ? 55.965 34.556 76.523 1.00 16.63 292 HIS D C 1
ATOM 11354 O O . HIS D 1 293 ? 54.934 35.189 76.256 1.00 16.92 292 HIS D O 1
ATOM 11361 N N . VAL D 1 294 ? 56.196 33.304 76.123 1.00 16.71 293 VAL D N 1
ATOM 11362 C CA . VAL D 1 294 ? 55.268 32.539 75.311 1.00 17.32 293 VAL D CA 1
ATOM 11363 C C . VAL D 1 294 ? 54.761 31.391 76.153 1.00 17.98 293 VAL D C 1
ATOM 11364 O O . VAL D 1 294 ? 55.557 30.587 76.625 1.00 18.52 293 VAL D O 1
ATOM 11368 N N . TYR D 1 295 ? 53.451 31.354 76.368 1.00 18.90 294 TYR D N 1
ATOM 11369 C CA . TYR D 1 295 ? 52.801 30.306 77.141 1.00 20.33 294 TYR D CA 1
ATOM 11370 C C . TYR D 1 295 ? 52.007 29.391 76.244 1.00 21.10 294 TYR D C 1
ATOM 11371 O O . TYR D 1 295 ? 51.330 29.848 75.294 1.00 21.38 294 TYR D O 1
ATOM 11380 N N . PHE D 1 296 ? 52.063 28.097 76.551 1.00 21.57 295 PHE D N 1
ATOM 11381 C CA . PHE D 1 296 ? 51.324 27.082 75.796 1.00 22.07 295 PHE D CA 1
ATOM 11382 C C . PHE D 1 296 ? 50.320 26.353 76.679 1.00 23.53 295 PHE D C 1
ATOM 11383 O O . PHE D 1 296 ? 50.625 26.047 77.838 1.00 23.86 295 PHE D O 1
ATOM 11391 N N . GLU D 1 297 ? 49.145 26.036 76.123 1.00 24.65 296 GLU D N 1
ATOM 11392 C CA . GLU D 1 297 ? 48.132 25.239 76.835 1.00 25.89 296 GLU D CA 1
ATOM 11393 C C . GLU D 1 297 ? 48.436 23.748 76.643 1.00 26.17 296 GLU D C 1
ATOM 11394 O O . GLU D 1 297 ? 47.546 22.956 76.393 1.00 26.34 296 GLU D O 1
ATOM 11400 N N . ASN D 1 298 ? 49.711 23.385 76.720 1.00 25.97 297 ASN D N 1
ATOM 11401 C CA . ASN D 1 298 ? 50.171 21.999 76.655 1.00 26.88 297 ASN D CA 1
ATOM 11402 C C . ASN D 1 298 ? 51.361 21.814 77.552 1.00 26.53 297 ASN D C 1
ATOM 11403 O O . ASN D 1 298 ? 51.991 22.791 77.964 1.00 24.64 297 ASN D O 1
ATOM 11408 N N . SER D 1 299 ? 51.687 20.554 77.821 1.00 27.06 298 SER D N 1
ATOM 11409 C CA . SER D 1 299 ? 52.822 20.211 78.676 1.00 26.99 298 SER D CA 1
ATOM 11410 C C . SER D 1 299 ? 54.152 20.514 77.997 1.00 26.79 298 SER D C 1
ATOM 11411 O O . SER D 1 299 ? 54.222 20.650 76.772 1.00 26.16 298 SER D O 1
ATOM 11414 N N . ALA D 1 300 ? 55.201 20.605 78.815 1.00 26.46 299 ALA D N 1
ATOM 11415 C CA . ALA D 1 300 ? 56.559 20.827 78.346 1.00 26.09 299 ALA D CA 1
ATOM 11416 C C . ALA D 1 300 ? 57.010 19.692 77.444 1.00 26.85 299 ALA D C 1
ATOM 11417 O O . ALA D 1 300 ? 57.710 19.931 76.448 1.00 26.21 299 ALA D O 1
ATOM 11419 N N . ASP D 1 301 ? 56.678 18.455 77.822 1.00 27.52 300 ASP D N 1
ATOM 11420 C CA . ASP D 1 301 ? 57.029 17.284 76.999 1.00 28.58 300 ASP D CA 1
ATOM 11421 C C . ASP D 1 301 ? 56.366 17.336 75.605 1.00 28.19 300 ASP D C 1
ATOM 11422 O O . ASP D 1 301 ? 57.015 17.046 74.604 1.00 28.20 300 ASP D O 1
ATOM 11427 N N . GLU D 1 302 ? 55.087 17.707 75.548 1.00 27.66 301 GLU D N 1
ATOM 11428 C CA . GLU D 1 302 ? 54.369 17.819 74.270 1.00 26.94 301 GLU D CA 1
ATOM 11429 C C . GLU D 1 302 ? 54.924 18.955 73.398 1.00 25.80 301 GLU D C 1
ATOM 11430 O O . GLU D 1 302 ? 55.144 18.774 72.200 1.00 24.81 301 GLU D O 1
ATOM 11432 N N . ILE D 1 303 ? 55.168 20.117 74.003 1.00 24.24 302 ILE D N 1
ATOM 11433 C CA . ILE D 1 303 ? 55.676 21.260 73.244 1.00 23.71 302 ILE D CA 1
ATOM 11434 C C . ILE D 1 303 ? 57.161 21.023 72.891 1.00 23.62 302 ILE D C 1
ATOM 11435 O O . ILE D 1 303 ? 57.619 21.351 71.797 1.00 24.45 302 ILE D O 1
ATOM 11440 N N . GLY D 1 304 ? 57.903 20.417 73.801 1.00 24.05 303 GLY D N 1
ATOM 11441 C CA . GLY D 1 304 ? 59.312 20.112 73.556 1.00 23.52 303 GLY D CA 1
ATOM 11442 C C . GLY D 1 304 ? 59.529 19.296 72.303 1.00 24.41 303 GLY D C 1
ATOM 11443 O O . GLY D 1 304 ? 60.460 19.572 71.529 1.00 23.29 303 GLY D O 1
ATOM 11444 N N . ALA D 1 305 ? 58.661 18.299 72.105 1.00 25.50 304 ALA D N 1
ATOM 11445 C CA . ALA D 1 305 ? 58.723 17.420 70.931 1.00 26.38 304 ALA D CA 1
ATOM 11446 C C . ALA D 1 305 ? 58.448 18.218 69.667 1.00 26.13 304 ALA D C 1
ATOM 11447 O O . ALA D 1 305 ? 59.109 18.038 68.643 1.00 26.12 304 ALA D O 1
ATOM 11449 N N . ILE D 1 306 ? 57.466 19.109 69.744 1.00 25.91 305 ILE D N 1
ATOM 11450 C CA . ILE D 1 306 ? 57.126 19.951 68.604 1.00 25.89 305 ILE D CA 1
ATOM 11451 C C . ILE D 1 306 ? 58.270 20.921 68.278 1.00 24.83 305 ILE D C 1
ATOM 11452 O O . ILE D 1 306 ? 58.646 21.038 67.124 1.00 25.31 305 ILE D O 1
ATOM 11457 N N . LEU D 1 307 ? 58.848 21.592 69.276 1.00 23.93 306 LEU D N 1
ATOM 11458 C CA . LEU D 1 307 ? 59.933 22.545 69.001 1.00 22.98 306 LEU D CA 1
ATOM 11459 C C . LEU D 1 307 ? 61.215 21.837 68.490 1.00 23.41 306 LEU D C 1
ATOM 11460 O O . LEU D 1 307 ? 61.902 22.352 67.609 1.00 21.93 306 LEU D O 1
ATOM 11465 N N . THR D 1 308 ? 61.515 20.649 69.008 1.00 24.37 307 THR D N 1
ATOM 11466 C CA . THR D 1 308 ? 62.717 19.913 68.580 1.00 25.45 307 THR D CA 1
ATOM 11467 C C . THR D 1 308 ? 62.638 19.601 67.085 1.00 26.86 307 THR D C 1
ATOM 11468 O O . THR D 1 308 ? 63.599 19.797 66.343 1.00 26.94 307 THR D O 1
ATOM 11472 N N . LYS D 1 309 ? 61.475 19.134 66.643 1.00 28.18 308 LYS D N 1
ATOM 11473 C CA . LYS D 1 309 ? 61.301 18.786 65.247 1.00 29.22 308 LYS D CA 1
ATOM 11474 C C . LYS D 1 309 ? 61.445 20.019 64.369 1.00 28.84 308 LYS D C 1
ATOM 11475 O O . LYS D 1 309 ? 62.162 19.984 63.365 1.00 29.50 308 LYS D O 1
ATOM 11481 N N . ILE D 1 310 ? 60.799 21.117 64.765 1.00 28.60 309 ILE D N 1
ATOM 11482 C CA . ILE D 1 310 ? 60.843 22.360 63.993 1.00 28.24 309 ILE D CA 1
ATOM 11483 C C . ILE D 1 310 ? 62.268 22.915 63.922 1.00 27.75 309 ILE D C 1
ATOM 11484 O O . ILE D 1 310 ? 62.719 23.325 62.852 1.00 27.97 309 ILE D O 1
ATOM 11489 N N . GLN D 1 311 ? 62.981 22.910 65.048 1.00 26.78 310 GLN D N 1
ATOM 11490 C CA . GLN D 1 311 ? 64.373 23.372 65.067 1.00 26.17 310 GLN D CA 1
ATOM 11491 C C . GLN D 1 311 ? 65.261 22.546 64.117 1.00 27.23 310 GLN D C 1
ATOM 11492 O O . GLN D 1 311 ? 66.016 23.107 63.317 1.00 27.31 310 GLN D O 1
ATOM 11498 N N . ASP D 1 312 ? 65.111 21.224 64.165 1.00 27.89 311 ASP D N 1
ATOM 11499 C CA . ASP D 1 312 ? 65.904 20.324 63.338 1.00 28.91 311 ASP D CA 1
ATOM 11500 C C . ASP D 1 312 ? 65.657 20.512 61.833 1.00 29.77 311 ASP D C 1
ATOM 11501 O O . ASP D 1 312 ? 66.589 20.395 61.031 1.00 29.96 311 ASP D O 1
ATOM 11506 N N . GLU D 1 313 ? 64.419 20.824 61.458 1.00 29.87 312 GLU D N 1
ATOM 11507 C CA . GLU D 1 313 ? 64.069 20.974 60.058 1.00 30.97 312 GLU D CA 1
ATOM 11508 C C . GLU D 1 313 ? 64.187 22.374 59.473 1.00 29.79 312 GLU D C 1
ATOM 11509 O O . GLU D 1 313 ? 64.330 22.499 58.261 1.00 30.50 312 GLU D O 1
ATOM 11515 N N . THR D 1 314 ? 64.114 23.416 60.295 1.00 28.05 313 THR D N 1
ATOM 11516 C CA . THR D 1 314 ? 64.249 24.789 59.792 1.00 26.38 313 THR D CA 1
ATOM 11517 C C . THR D 1 314 ? 65.614 25.408 60.088 1.00 25.93 313 THR D C 1
ATOM 11518 O O . THR D 1 314 ? 65.984 26.398 59.471 1.00 26.20 313 THR D O 1
ATOM 11522 N N . GLY D 1 315 ? 66.336 24.859 61.059 1.00 25.36 314 GLY D N 1
ATOM 11523 C CA . GLY D 1 315 ? 67.621 25.407 61.474 1.00 24.64 314 GLY D CA 1
ATOM 11524 C C . GLY D 1 315 ? 67.504 26.680 62.294 1.00 23.91 314 GLY D C 1
ATOM 11525 O O . GLY D 1 315 ? 68.503 27.380 62.490 1.00 23.88 314 GLY D O 1
ATOM 11526 N N . VAL D 1 316 ? 66.295 26.977 62.795 1.00 23.64 315 VAL D N 1
ATOM 11527 C CA . VAL D 1 316 ? 66.030 28.184 63.607 1.00 22.46 315 VAL D CA 1
ATOM 11528 C C . VAL D 1 316 ? 65.692 27.783 65.058 1.00 22.32 315 VAL D C 1
ATOM 11529 O O . VAL D 1 316 ? 64.690 27.073 65.315 1.00 23.36 315 VAL D O 1
ATOM 11533 N N . GLY D 1 317 ? 66.526 28.232 65.992 1.00 20.86 316 GLY D N 1
ATOM 11534 C CA . GLY D 1 317 ? 66.359 27.970 67.396 1.00 20.29 316 GLY D CA 1
ATOM 11535 C C . GLY D 1 317 ? 65.234 28.800 67.967 1.00 20.08 316 GLY D C 1
ATOM 11536 O O . GLY D 1 317 ? 65.235 30.031 67.847 1.00 19.13 316 GLY D O 1
ATOM 11537 N N . ILE D 1 318 ? 64.275 28.119 68.586 1.00 20.82 317 ILE D N 1
ATOM 11538 C CA . ILE D 1 318 ? 63.086 28.745 69.200 1.00 20.75 317 ILE D CA 1
ATOM 11539 C C . ILE D 1 318 ? 63.325 28.886 70.722 1.00 21.40 317 ILE D C 1
ATOM 11540 O O . ILE D 1 318 ? 63.270 29.991 71.284 1.00 20.61 317 ILE D O 1
ATOM 11545 N N . SER D 1 319 ? 63.594 27.758 71.380 1.00 22.40 318 SER D N 1
ATOM 11546 C CA . SER D 1 319 ? 63.957 27.768 72.798 1.00 23.19 318 SER D CA 1
ATOM 11547 C C . SER D 1 319 ? 64.701 26.504 73.173 1.00 23.96 318 SER D C 1
ATOM 11548 O O . SER D 1 319 ? 64.386 25.413 72.690 1.00 24.35 318 SER D O 1
ATOM 11551 N N . GLY D 1 320 ? 65.669 26.663 74.063 1.00 24.79 319 GLY D N 1
ATOM 11552 C CA . GLY D 1 320 ? 66.471 25.533 74.549 1.00 25.82 319 GLY D CA 1
ATOM 11553 C C . GLY D 1 320 ? 65.918 24.884 75.800 1.00 26.70 319 GLY D C 1
ATOM 11554 O O . GLY D 1 320 ? 66.394 23.831 76.212 1.00 27.51 319 GLY D O 1
ATOM 11555 N N . TYR D 1 321 ? 64.894 25.485 76.393 1.00 27.12 320 TYR D N 1
ATOM 11556 C CA . TYR D 1 321 ? 64.313 24.994 77.638 1.00 28.12 320 TYR D CA 1
ATOM 11557 C C . TYR D 1 321 ? 62.839 25.355 77.674 1.00 28.10 320 TYR D C 1
ATOM 11558 O O . TYR D 1 321 ? 62.436 26.376 77.102 1.00 28.71 320 TYR D O 1
ATOM 11567 N N . LEU D 1 322 ? 62.035 24.550 78.348 1.00 26.81 321 LEU D N 1
ATOM 11568 C CA . LEU D 1 322 ? 60.633 24.879 78.549 1.00 26.68 321 LEU D CA 1
ATOM 11569 C C . LEU D 1 322 ? 60.374 24.855 80.055 1.00 26.87 321 LEU D C 1
ATOM 11570 O O . LEU D 1 322 ? 60.582 23.829 80.693 1.00 26.98 321 LEU D O 1
ATOM 11575 N N . GLN D 1 323 ? 59.959 25.992 80.614 1.00 26.55 322 GLN D N 1
ATOM 11576 C CA . GLN D 1 323 ? 59.626 26.097 82.037 1.00 26.67 322 GLN D CA 1
ATOM 11577 C C . GLN D 1 323 ? 58.230 25.509 82.280 1.00 27.27 322 GLN D C 1
ATOM 11578 O O . GLN D 1 323 ? 57.233 26.024 81.760 1.00 26.94 322 GLN D O 1
ATOM 11584 N N . GLU D 1 324 ? 58.167 24.409 83.031 1.00 27.03 323 GLU D N 1
ATOM 11585 C CA . GLU D 1 324 ? 56.913 23.774 83.387 1.00 27.86 323 GLU D CA 1
ATOM 11586 C C . GLU D 1 324 ? 56.186 24.702 84.364 1.00 28.25 323 GLU D C 1
ATOM 11587 O O . GLU D 1 324 ? 56.785 25.152 85.345 1.00 27.78 323 GLU D O 1
ATOM 11589 N N . LYS D 1 325 ? 54.928 25.033 84.072 1.00 28.41 324 LYS D N 1
ATOM 11590 C CA . LYS D 1 325 ? 54.122 25.919 84.929 1.00 28.98 324 LYS D CA 1
ATOM 11591 C C . LYS D 1 325 ? 53.090 25.116 85.720 1.00 29.67 324 LYS D C 1
ATOM 11592 O O . LYS D 1 325 ? 52.787 25.423 86.875 1.00 30.05 324 LYS D O 1
ATOM 11598 N N . SER D 1 326 ? 52.516 24.124 85.055 1.00 30.04 325 SER D N 1
ATOM 11599 C CA . SER D 1 326 ? 51.582 23.187 85.646 1.00 30.71 325 SER D CA 1
ATOM 11600 C C . SER D 1 326 ? 51.677 21.947 84.760 1.00 30.61 325 SER D C 1
ATOM 11601 O O . SER D 1 326 ? 52.425 21.959 83.776 1.00 29.48 325 SER D O 1
ATOM 11604 N N . ALA D 1 327 ? 50.930 20.890 85.081 1.00 31.05 326 ALA D N 1
ATOM 11605 C CA . ALA D 1 327 ? 50.973 19.649 84.287 1.00 31.28 326 ALA D CA 1
ATOM 11606 C C . ALA D 1 327 ? 50.789 19.891 82.781 1.00 31.09 326 ALA D C 1
ATOM 11607 O O . ALA D 1 327 ? 51.498 19.298 81.977 1.00 31.07 326 ALA D O 1
ATOM 11609 N N . ASP D 1 328 ? 49.855 20.771 82.416 1.00 30.86 327 ASP D N 1
ATOM 11610 C CA . ASP D 1 328 ? 49.556 21.039 81.002 1.00 30.62 327 ASP D CA 1
ATOM 11611 C C . ASP D 1 328 ? 49.770 22.497 80.572 1.00 28.61 327 ASP D C 1
ATOM 11612 O O . ASP D 1 328 ? 49.074 22.996 79.692 1.00 27.52 327 ASP D O 1
ATOM 11617 N N . VAL D 1 329 ? 50.712 23.179 81.214 1.00 26.63 328 VAL D N 1
ATOM 11618 C CA . VAL D 1 329 ? 51.082 24.535 80.805 1.00 25.35 328 VAL D CA 1
ATOM 11619 C C . VAL D 1 329 ? 52.598 24.684 80.901 1.00 24.22 328 VAL D C 1
ATOM 11620 O O . VAL D 1 329 ? 53.213 24.278 81.892 1.00 24.21 328 VAL D O 1
ATOM 11624 N N . CYS D 1 330 ? 53.213 25.247 79.861 1.00 23.32 329 CYS D N 1
ATOM 11625 C CA . CYS D 1 330 ? 54.652 25.491 79.877 1.00 21.42 329 CYS D CA 1
ATOM 11626 C C . CYS D 1 330 ? 54.914 26.834 79.201 1.00 21.19 329 CYS D C 1
ATOM 11627 O O . CYS D 1 330 ? 54.027 27.407 78.554 1.00 19.89 329 CYS D O 1
ATOM 11630 N N . ALA D 1 331 ? 56.125 27.337 79.355 1.00 19.70 330 ALA D N 1
ATOM 11631 C CA . ALA D 1 331 ? 56.431 28.642 78.819 1.00 19.45 330 ALA D CA 1
ATOM 11632 C C . ALA D 1 331 ? 57.898 28.837 78.555 1.00 18.89 330 ALA D C 1
ATOM 11633 O O . ALA D 1 331 ? 58.720 28.024 78.971 1.00 19.30 330 ALA D O 1
ATOM 11635 N N . PHE D 1 332 ? 58.221 29.871 77.779 1.00 18.03 331 PHE D N 1
ATOM 11636 C CA . PHE D 1 332 ? 59.628 30.239 77.552 1.00 17.49 331 PHE D CA 1
ATOM 11637 C C . PHE D 1 332 ? 59.726 31.721 77.218 1.00 16.73 331 PHE D C 1
ATOM 11638 O O . PHE D 1 332 ? 58.726 32.360 76.885 1.00 16.36 331 PHE D O 1
ATOM 11646 N N . GLU D 1 333 ? 60.951 32.236 77.300 1.00 15.45 332 GLU D N 1
ATOM 11647 C CA . GLU D 1 333 ? 61.233 33.632 77.051 1.00 15.16 332 GLU D CA 1
ATOM 11648 C C . GLU D 1 333 ? 61.943 33.887 75.711 1.00 15.61 332 GLU D C 1
ATOM 11649 O O . GLU D 1 333 ? 62.803 33.091 75.268 1.00 15.60 332 GLU D O 1
ATOM 11655 N N . VAL D 1 334 ? 61.573 34.993 75.083 1.00 15.08 333 VAL D N 1
ATOM 11656 C CA . VAL D 1 334 ? 62.247 35.469 73.875 1.00 15.17 333 VAL D CA 1
ATOM 11657 C C . VAL D 1 334 ? 62.724 36.882 74.137 1.00 14.73 333 VAL D C 1
ATOM 11658 O O . VAL D 1 334 ? 61.941 37.715 74.597 1.00 14.73 333 VAL D O 1
ATOM 11662 N N . SER D 1 335 ? 64.012 37.130 73.890 1.00 14.01 334 SER D N 1
ATOM 11663 C CA . SER D 1 335 ? 64.601 38.476 73.941 1.00 13.61 334 SER D CA 1
ATOM 11664 C C . SER D 1 335 ? 65.238 38.755 72.564 1.00 13.34 334 SER D C 1
ATOM 11665 O O . SER D 1 335 ? 66.236 38.160 72.219 1.00 12.40 334 SER D O 1
ATOM 11670 N N . VAL D 1 336 ? 64.665 39.664 71.782 1.00 13.74 335 VAL D N 1
ATOM 11671 C CA . VAL D 1 336 ? 65.181 39.939 70.430 1.00 13.94 335 VAL D CA 1
ATOM 11672 C C . VAL D 1 336 ? 66.447 40.779 70.458 1.00 13.50 335 VAL D C 1
ATOM 11673 O O . VAL D 1 336 ? 66.546 41.752 71.201 1.00 13.30 335 VAL D O 1
ATOM 11677 N N . GLY D 1 337 ? 67.386 40.398 69.598 1.00 13.80 336 GLY D N 1
ATOM 11678 C CA . GLY D 1 337 ? 68.654 41.092 69.447 1.00 14.12 336 GLY D CA 1
ATOM 11679 C C . GLY D 1 337 ? 69.049 40.959 67.995 1.00 14.66 336 GLY D C 1
ATOM 11680 O O . GLY D 1 337 ? 68.190 40.814 67.118 1.00 14.84 336 GLY D O 1
ATOM 11681 N N . ASP D 1 338 ? 70.352 40.966 67.736 1.00 15.09 337 ASP D N 1
ATOM 11682 C CA . ASP D 1 338 ? 70.827 40.893 66.358 1.00 15.35 337 ASP D CA 1
ATOM 11683 C C . ASP D 1 338 ? 70.571 39.587 65.639 1.00 14.74 337 ASP D C 1
ATOM 11684 O O . ASP D 1 338 ? 70.494 39.598 64.437 1.00 14.31 337 ASP D O 1
ATOM 11689 N N . ALA D 1 339 ? 70.419 38.482 66.368 1.00 14.52 338 ALA D N 1
ATOM 11690 C CA . ALA D 1 339 ? 70.253 37.180 65.725 1.00 15.78 338 ALA D CA 1
ATOM 11691 C C . ALA D 1 339 ? 69.014 37.139 64.843 1.00 16.45 338 ALA D C 1
ATOM 11692 O O . ALA D 1 339 ? 69.031 36.571 63.757 1.00 16.37 338 ALA D O 1
ATOM 11694 N N . PHE D 1 340 ? 67.939 37.769 65.311 1.00 17.22 339 PHE D N 1
ATOM 11695 C CA . PHE D 1 340 ? 66.678 37.689 64.595 1.00 18.44 339 PHE D CA 1
ATOM 11696 C C . PHE D 1 340 ? 66.768 38.089 63.127 1.00 19.16 339 PHE D C 1
ATOM 11697 O O . PHE D 1 340 ? 66.223 37.400 62.275 1.00 19.36 339 PHE D O 1
ATOM 11705 N N . ALA D 1 341 ? 67.474 39.190 62.868 1.00 19.57 340 ALA D N 1
ATOM 11706 C CA . ALA D 1 341 ? 67.585 39.751 61.533 1.00 21.08 340 ALA D CA 1
ATOM 11707 C C . ALA D 1 341 ? 68.499 38.943 60.607 1.00 21.98 340 ALA D C 1
ATOM 11708 O O . ALA D 1 341 ? 68.528 39.202 59.402 1.00 23.07 340 ALA D O 1
ATOM 11710 N N . GLU D 1 342 ? 69.222 37.957 61.140 1.00 22.38 341 GLU D N 1
ATOM 11711 C CA . GLU D 1 342 ? 70.075 37.114 60.296 1.00 23.13 341 GLU D CA 1
ATOM 11712 C C . GLU D 1 342 ? 69.319 35.900 59.770 1.00 22.93 341 GLU D C 1
ATOM 11713 O O . GLU D 1 342 ? 69.835 35.174 58.918 1.00 23.65 341 GLU D O 1
ATOM 11719 N N . ILE D 1 343 ? 68.104 35.672 60.267 1.00 22.47 342 ILE D N 1
ATOM 11720 C CA . ILE D 1 343 ? 67.306 34.526 59.843 1.00 22.05 342 ILE D CA 1
ATOM 11721 C C . ILE D 1 343 ? 66.787 34.797 58.435 1.00 22.99 342 ILE D C 1
ATOM 11722 O O . ILE D 1 343 ? 66.120 35.805 58.209 1.00 22.81 342 ILE D O 1
ATOM 11727 N N . PRO D 1 344 ? 67.103 33.909 57.477 1.00 24.54 343 PRO D N 1
ATOM 11728 C CA . PRO D 1 344 ? 66.572 34.108 56.132 1.00 25.50 343 PRO D CA 1
ATOM 11729 C C . PRO D 1 344 ? 65.037 34.013 56.159 1.00 26.13 343 PRO D C 1
ATOM 11730 O O . PRO D 1 344 ? 64.478 33.208 56.907 1.00 25.06 343 PRO D O 1
ATOM 11734 N N . ALA D 1 345 ? 64.368 34.859 55.378 1.00 26.59 344 ALA D N 1
ATOM 11735 C CA . ALA D 1 345 ? 62.909 34.914 55.385 1.00 27.53 344 ALA D CA 1
ATOM 11736 C C . ALA D 1 345 ? 62.268 33.530 55.227 1.00 28.10 344 ALA D C 1
ATOM 11737 O O . ALA D 1 345 ? 61.332 33.190 55.948 1.00 28.82 344 ALA D O 1
ATOM 11739 N N . LYS D 1 346 ? 62.779 32.735 54.297 1.00 29.12 345 LYS D N 1
ATOM 11740 C CA . LYS D 1 346 ? 62.267 31.379 54.065 1.00 29.53 345 LYS D CA 1
ATOM 11741 C C . LYS D 1 346 ? 62.218 30.507 55.339 1.00 29.10 345 LYS D C 1
ATOM 11742 O O . LYS D 1 346 ? 61.199 29.874 55.637 1.00 28.38 345 LYS D O 1
ATOM 11745 N N . ASN D 1 347 ? 63.318 30.493 56.084 1.00 28.12 346 ASN D N 1
ATOM 11746 C CA . ASN D 1 347 ? 63.414 29.656 57.275 1.00 28.25 346 ASN D CA 1
ATOM 11747 C C . ASN D 1 347 ? 62.465 30.133 58.364 1.00 27.74 346 ASN D C 1
ATOM 11748 O O . ASN D 1 347 ? 61.849 29.315 59.065 1.00 28.04 346 ASN D O 1
ATOM 11753 N N . LEU D 1 348 ? 62.340 31.453 58.473 1.00 27.11 347 LEU D N 1
ATOM 11754 C CA . LEU D 1 348 ? 61.437 32.066 59.437 1.00 27.84 347 LEU D CA 1
ATOM 11755 C C . LEU D 1 348 ? 59.987 31.708 59.106 1.00 28.69 347 LEU D C 1
ATOM 11756 O O . LEU D 1 348 ? 59.257 31.186 59.964 1.00 28.80 347 LEU D O 1
ATOM 11761 N N . GLU D 1 349 ? 59.561 31.961 57.870 1.00 28.89 348 GLU D N 1
ATOM 11762 C CA . GLU D 1 349 ? 58.182 31.649 57.523 1.00 30.11 348 GLU D CA 1
ATOM 11763 C C . GLU D 1 349 ? 57.872 30.155 57.771 1.00 30.12 348 GLU D C 1
ATOM 11764 O O . GLU D 1 349 ? 56.799 29.813 58.282 1.00 30.16 348 GLU D O 1
ATOM 11770 N N . LEU D 1 350 ? 58.826 29.283 57.426 1.00 29.99 349 LEU D N 1
ATOM 11771 C CA . LEU D 1 350 ? 58.702 27.842 57.644 1.00 30.29 349 LEU D CA 1
ATOM 11772 C C . LEU D 1 350 ? 58.536 27.464 59.126 1.00 29.90 349 LEU D C 1
ATOM 11773 O O . LEU D 1 350 ? 57.757 26.557 59.435 1.00 29.86 349 LEU D O 1
ATOM 11778 N N . VAL D 1 351 ? 59.261 28.128 60.037 1.00 28.10 350 VAL D N 1
ATOM 11779 C CA . VAL D 1 351 ? 59.091 27.842 61.469 1.00 28.11 350 VAL D CA 1
ATOM 11780 C C . VAL D 1 351 ? 57.645 28.025 61.894 1.00 27.59 350 VAL D C 1
ATOM 11781 O O . VAL D 1 351 ? 57.042 27.157 62.531 1.00 27.62 350 VAL D O 1
ATOM 11785 N N . PHE D 1 352 ? 57.102 29.181 61.554 1.00 27.49 351 PHE D N 1
ATOM 11786 C CA . PHE D 1 352 ? 55.729 29.487 61.938 1.00 27.81 351 PHE D CA 1
ATOM 11787 C C . PHE D 1 352 ? 54.716 28.664 61.182 1.00 28.59 351 PHE D C 1
ATOM 11788 O O . PHE D 1 352 ? 53.670 28.336 61.744 1.00 29.38 351 PHE D O 1
ATOM 11796 N N . ARG D 1 353 ? 55.043 28.260 59.950 1.00 28.51 352 ARG D N 1
ATOM 11797 C CA . ARG D 1 353 ? 54.150 27.406 59.195 1.00 29.24 352 ARG D CA 1
ATOM 11798 C C . ARG D 1 353 ? 54.091 26.018 59.880 1.00 28.71 352 ARG D C 1
ATOM 11799 O O . ARG D 1 353 ? 53.023 25.416 60.019 1.00 28.46 352 ARG D O 1
ATOM 11807 N N . CYS D 1 354 ? 55.244 25.540 60.344 1.00 27.88 353 CYS D N 1
ATOM 11808 C CA . CYS D 1 354 ? 55.320 24.278 61.068 1.00 28.12 353 CYS D CA 1
ATOM 11809 C C . CYS D 1 354 ? 54.568 24.330 62.411 1.00 26.84 353 CYS D C 1
ATOM 11810 O O . CYS D 1 354 ? 53.894 23.371 62.783 1.00 25.57 353 CYS D O 1
ATOM 11813 N N . LEU D 1 355 ? 54.691 25.444 63.130 1.00 25.56 354 LEU D N 1
ATOM 11814 C CA A LEU D 1 355 ? 53.999 25.605 64.404 0.50 25.75 354 LEU D CA 1
ATOM 11815 C CA B LEU D 1 355 ? 53.985 25.603 64.402 0.50 25.90 354 LEU D CA 1
ATOM 11816 C C . LEU D 1 355 ? 52.481 25.523 64.163 1.00 26.43 354 LEU D C 1
ATOM 11817 O O . LEU D 1 355 ? 51.760 24.810 64.870 1.00 26.61 354 LEU D O 1
ATOM 11826 N N . GLU D 1 356 ? 52.011 26.249 63.149 1.00 26.93 355 GLU D N 1
ATOM 11827 C CA . GLU D 1 356 ? 50.593 26.249 62.798 1.00 27.76 355 GLU D CA 1
ATOM 11828 C C . GLU D 1 356 ? 50.103 24.824 62.487 1.00 28.95 355 GLU D C 1
ATOM 11829 O O . GLU D 1 356 ? 49.000 24.421 62.857 1.00 28.82 355 GLU D O 1
ATOM 11835 N N . LYS D 1 357 ? 50.968 24.042 61.863 1.00 29.41 356 LYS D N 1
ATOM 11836 C CA . LYS D 1 357 ? 50.644 22.692 61.462 1.00 30.63 356 LYS D CA 1
ATOM 11837 C C . LYS D 1 357 ? 50.719 21.635 62.594 1.00 30.56 356 LYS D C 1
ATOM 11838 O O . LYS D 1 357 ? 49.969 20.668 62.579 1.00 31.06 356 LYS D O 1
ATOM 11844 N N . GLU D 1 358 ? 51.603 21.833 63.568 1.00 29.96 357 GLU D N 1
ATOM 11845 C CA . GLU D 1 358 ? 51.844 20.834 64.635 1.00 30.41 357 GLU D CA 1
ATOM 11846 C C . GLU D 1 358 ? 51.084 21.045 65.942 1.00 30.30 357 GLU D C 1
ATOM 11847 O O . GLU D 1 358 ? 50.746 20.084 66.635 1.00 30.71 357 GLU D O 1
ATOM 11853 N N . LEU D 1 359 ? 50.833 22.298 66.291 1.00 30.01 358 LEU D N 1
ATOM 11854 C CA . LEU D 1 359 ? 50.129 22.606 67.526 1.00 30.03 358 LEU D CA 1
ATOM 11855 C C . LEU D 1 359 ? 48.721 21.983 67.578 1.00 31.01 358 LEU D C 1
ATOM 11856 O O . LEU D 1 359 ? 48.056 21.716 66.572 1.00 30.30 358 LEU D O 1
#

CATH classification: 3.40.640.10 (+1 more: 3.90.1150.10)

Foldseek 3Di:
DLVLLLVLQVQFPFEQFDDDDPDPVLLVVLCPPPDPPQDFAFLQHDCLQQVLQVVVQVQQVAPTKGKWQAPLLVLLLQLLLCVVVVHLEEEEACVPCCNPPNPVCSCPVRVRHYDHADHNQDDGALVSVVPDPDDGSAYEYEQQPPVNWRHDDQVVRLLVSLVVCVVVNHFYEYAPQPVLFQCLLNVDGSNRSSVSGQKYKYWQCLLVFNGIIMIGHYPVSNVSSSVVCVVVVGSDRGPSSRSSRSVSSCVVPSPCNVLLVSLQVVLVLQCVAPQKAWVVNGHSGSTKIKGQAFQVLVSVLQSVLCNVLSYNDDSGWAGDDRGMIMDHHGGHNSSVVRPPVSVVSSSVSRNVSD/DQQLLLVLQVQFPFEQFDDDDPDCVLLVVLCPPPDPPQDFAFLQHDCLQQVLQVVVCVQQVAPTKGKWQAPLLVLLLLLLLCVVVVFQEEEEACPPCCNPPNPVCSCPVRVHHYDHFDDNQDDGFLVSVVPPPDDHSAYEDEQQPVVNWRDDDQVVRLLVSLVVCVVVNHFYEYAPCPVLFQCLLNVHGSNRSSVSGQKYKYWQCLLVFNGIIMIGHYPVSNVSSSVVCVVVVGSDRGPSSRSSRSVSSCVVFSPCNVLLVSLQVVLVLQCVAPQKAWVVNGDSGSTKIKGQAFQVLVSVLQSVLSNVQSYNHDSGWAGPDHGMIMDHHRHHDSNVVRPPVSVVSSSVSSNVSD/DCLLVLQVQFPFEQFDDDDPDCVLLVVLCPPPDPPDDFAFLQHDCLQQVLQVVVLVQQVAPTKGKWQAPLLVLLLLLLLCVVVVFQEEEEACPPCCNPPNVVCSCPVRVHHYDHFDHNQDDGFPVSVVPPPDDHSAYEYEQQPPVNWRHDDQVVRLLVNLVVCVVVNHAYEYAPQPVLFQCLLNVHGSNRSSVSGQKYKYWQCLLVFNGIIMIGHYPVSNVSSSVVCVVVVGSDRGPSSRSSRSVSSCVVPSPCNVLLVSQQVVLVLQCVFDQKAWVVNGDSGSTKIKGQAAQVVVSVLQSVLCNVLSYNHDSDWAGPDRRMIMDHHRGHPSNVVRPPVSVVSSSVSRD/DLVLLLVLQVQFPFAQFDDDDPDCVLLVVLCPPPDPPQDFAFLQHDCLQQVLQVVVCVQLVAPTKGKWQAPLVVLLLQLLLCVVVVFLEEEEACPPCCNPPNVVCSCPVVVHHYDHADHNQDDGALVSVVPDPDDHSAYEDEQQPVVNWRHDDQVVRLLVSLVVCVVVNHAYEYAPCPVLFQCLLNVDGSNRSSVSHQKYKYWQCLLVFNGIIMIGHYPVSNVSSSVVCVVVVGSDGGPSSRSSRSVSSCVVPSPCNVLLVSLQVVLVLQCVAPQWAWVVNGDSGSTKIKGQAFQVLVSVLQSVLCNVLSYRHDSGWDGPDRGMIMDHHGHHNSNVVRPPVSVVSSSVSVNVRD